Protein AF-A0A4V0XB30-F1 (afdb_monomer)

Foldseek 3Di:
DWAPQEKEWEWEDAQERDDIDTDGGDPVVVLVVLVVDDDHADEEEVQCCQDVCVRHQLNPQQVDDDDAYEYEYEYQPRHYPPDHPVVVVLVSLVVSNYAYEYAHEQADCPPCPNVVRNVSSVHHYHYRHHDSVVVSVVSVVRSVSVPDDDDDDDDDDDAAQDQDFDWDWDDDPPDIDIDTDGDDPLQHWDWDKVVLEAEQPDDDAQGKDKDKIKIATANFKKWFADKDKDWDPQKDWPPDDDGDIHGHGGIDMTMMMGHDNFLAFTWIKIFTDIDGDRDIGTYGYHFQADFDPDQQWAWPPPAPQDEAEALAKGKTFIGRGAQCWWKWKWKDLPAPPDIHGQGRGHGGRMDIRHRHADRPHQWMKMKIFGFHDGLDDPQPPPVPQDPAFPGKDAQNRSQWMWTQGPQRKIWIAGRSRRHTLDIRPPDPARFQDKDHASVSQWMWTWHQQQWIFIAGSNVRDTQDIERDDRGGWNDWDADNVRQWIWTAGPQGKIFIAGPNVNDTPDIDGDPPFGWNDWDADPVGDIDTDGDDDPDDDDDDDSGDTSHMDMHPGIYTYWYWDKDAPAAEDEQAEDEAQDKGKDKDWQGIFGQTQHKWFWQFKAWADWQRVQKDFPDFGHTDIAHHGRGTITMMMGRDNDFAKTKIFMWIDTSNDIDGRRHIYIYGYHHDWKDWDAEDEFEEDAAFDKDKDKDIKIFTQDQAKKKWAAKDKFDPPSVQKDFPDGDGIDIHHHGGIDIGMMMGHDNDAFKDKIKMWIAIPDPPHTDMHIYIYGYDDDDDDAAEDEDEDEAEAEDEDEPDPAWDKDWFPWDWPWDWDDDPPHTYTYTHTYTYIYGYGYPKDKAKAKAKWFAAPVGDTHHQDAKEKEKAKEKEWAAAQQKQFDDAPDLDRDPLQDQDAQVCLVVDDLQVCPPPDNSSNNSPLLSLLLVVCVVVVPKAKEKEFEALCDDPCNVVQVSRQSSSVNSVCSSCNRSVRDPVRYHYHTDHFDPQQFPPSPDPLSRRLRRIIGMDMPDCSSRGIDTHMDIAIQIVRQKMKMQMDIAIPQGFQKKWKFWAFPPDPFGADIDMDRDHDDRIDMDRQRPDRRRHDDDQTKIKIWMWTAHPSGDIDTHYIDIHGYDYHDLVNCLVVVPKHKYKYKYAFPFDRDPDQARDPVSLVSLVVVLVPADPPKAKEKEFFAAPPDDQVVQQVSRQSNSVNSVVSNPDPRYYGGYDGHVCQPADSVHSVSRRRRRGMMMMIMDISD

Nearest PDB structures (foldseek):
  8fdt-assembly1_B  TM=8.826E-01  e=8.987E-08  Homo sapiens
  5nnz-assembly2_B  TM=5.103E-01  e=1.178E-09  Homo sapiens
  5mzh-assembly1_A  TM=4.315E-01  e=7.265E-09  Chlamydomonas reinhardtii
  5mzh-assembly2_B  TM=3.810E-01  e=1.309E-08  Chlamydomonas reinhardtii
  7mqa-assembly1_LQ  TM=3.267E-01  e=3.430E-08  Homo sapiens

pLDDT: mean 75.89, std 13.74, range [24.34, 98.12]

Radius of gyration: 48.51 Å; Cα contacts (8 Å, |Δi|>4): 2892; chains: 1; bounding box: 94×156×110 Å

Mean predicted aligned error: 24.27 Å

Sequence (1234 aa):
MNMPKDELAITYMDHAALLHQSFINDRSKAVAASSTIPKAPGYAAVQQMFFSEITGGVQLIKTRLNNKKVLILLSDLHCPNLSVDTARLFREASQHNICIFPVLLRTTDYTGLFKSIAQRTGGTLFEGITREDQISNIFQLISGMARFGDCDIEWSSNKKCNSDQMRIQIETKSLTDVDTYTPNPRSLIKLTADPKFLFFGPVSPGQESKKTISLKAEGTTFTINDSKILGSSAYQIVDTKFPIIILEGQSKTITVKYSPKDSNRHYGFVETINDLCSGGLSAYGGFPGKPLVGKTLNIKKPACPDLFLAGIDSMIQWEGIPQDDRVKIEYTPDSGKTWNFVTDNAKGGKHVWLYPPLPRTSLGMIRVLQMASDGIDPNMWSSGYEPGSISSRNSPDGSKIAYLQSDNSLSIRISHSGEQLRIFRKIPGRITSYCWDYSSNFLAIGFEDGLLIIKDIRSGNNIREIRNSGSSINVISWNQSGNKIATSNTDGVLAVIETSTGIEIQKKSGYNFIVKNIEWTADGSVTASGACSDEFMLKMSDGFPLQIDTTDCVFSMKAPKLVMKKTKADLGKVIVGSGKDIMIDAVLCNEGDAPLHVLGADVTNGNAEEFGVPRGAGDFFLQPKECRAFMFSLMPQSPGKKRGFVTIRTTVGDFYDVIELTGEGIPPFISYNEMINFGQVELTKPKDSTVILLKNIGSEIVEFDSIVQGGPNFRDFAFTDKYKKFSLAPGESKRVTLRFIPKELGLTNGRLMAYYKGIGSPSMIQLYGEGIPRILPIESLTVNKIDTIAMERRGISENTYIIGNDRINQTLDTLSDKILAIDSLFRTDTLLKPMIIITGQITAVGVESDGRIINKPIFKIDLNTSNKYEALLPYVFYEEGSDIIPDRYYKLNNSQVANFTIDQLWYKSTINIYHDILNIIGKRLTMYQKSVLTIQGNNANTGIEKENTELSRRRAENVKQYLQDIWGIKENRLIVKAGNLPKAKSLPIDDPETAQENRRVEFSSNDYRVIEPLDLKNTMATSNPPKVRFNVQGAADFGIASYTVDAIQAGFNGNSFNQTETSSLPNTIDWEIAKNQALTPKLAKPVSCSLTIIDKKGNSKMVGTDQMDIDLITIERKIKEHINGYEVDSFSLILFDFNKSDVEDENKKIIAAIQKRVKKGSEISVTGTTDRIGTEEYNTRLSQERANAVKAAINRKGSVSIGKGEQDLRFDNDLPEGRFYCRTVNVVVRTLVE

Secondary structure (DSSP, 8-state):
-PPPS-EEEEE-EESEE---EEEES-HHHHHHHHTT-------EEHHHHHH-TTT-HHHHHTT--SS-EEEEEEE--SSEE----HHHHHHHHHHTTEEEEEEEES---TTSHHHHHHHHHT---EEEE-SHHHHHHHHHHHHHHHH-------------S--S-EEEEEE-SS-EEEEEEPPPTTTS-EEEEESSS-------TT--EEEEEEEEEESS-EEEEEEEEEE-TTEEEES--S-EEE-TT-EEEEEEEE--SSSS---EEEEEEESS--EEEEE--S-SS--SSS---EEEESPTTPEEETTS-EEEEEESS-TTS-EEEEEESSTTSS-EEEEEEE-TTEEEE-SPPPPSSSEEEEEEEEEPSS---TTTT-TTSSTTEEEEEE-TTSSEEEEEETTS-EEEEETTT--EEEEE-S-SS-EEEEEE-TTSSEEEEEETTSEEEEEETTT--EEEEEE--SS-EEEEEE-TTSSEEEEEETTS-EEEEETTT--EEEEE---SS-EEEEEE-TTS-EEEEESS-SS------SS-EEEEEE-SS-EEEE---EEES--EEEEEEEETT--EEEEEEEEEEE-SSS-EEEEEEEEEEESGGGEEEEES-SSEEE-TT-EEEEEEEE--SSSEEEEEEEEEEETT--EEEEEEEEEEEE---EE---EEEEEEEETT--EEEEEEEEEE-SSS-EEEEEEEEESTTGGGEEESS--EEEEE-TT-EEEEEEEE--SSSEEEEEEEEEEEESTTPSEEEEEEEEEE------EEEEEEEEEEEEEEETT-SS-EEEPPPPEEEEEEEEETTEEEEEEEEEEEEEEEEE---EEEEEEEEEE-TTS-EEES-EEEEEEEEEEEEE----EEE--TT--SPPTTS----HHHHTT--SGGGGGS-HHHHHHTHHHHHHHHHHHSTT--EEEEE---SSGGGTT-HHHHHHHHHHHHHHHHHTT---GGGEEEEE-SS-TT--SSTTSHHHHHHHSEEEEEESSGGGTSPEEEEEEEEEEESSEEEEEEEEEETT-EEEEEEEEEETT--S---EEEESSPPPSEEEEETTT-TTTS--SSSPEEEEEEEEETTS-EEEEEEEEEEEEEE-HHHHHHHT--EEEEEEEEEEE--TT-----HHHHHHHHHHHHH--TT-EEEEEE---SSS-HHHHHHHHHHHHHHHHHHHT-TT-EEEE-TTS---S-TTSHHHHHHHSEEEEEEEEEE-

Solvent-accessible surface area (backbone atoms only — not comparable to full-atom values): 67691 Å² total; per-residue (Å²): 134,80,59,68,86,45,47,39,39,44,42,41,68,61,73,45,70,53,74,76,54,78,35,81,48,46,64,69,57,56,55,57,54,63,78,68,64,78,93,66,91,48,60,41,61,53,39,41,47,40,62,27,94,90,56,6,53,54,62,61,59,54,83,54,91,52,82,50,30,40,40,38,39,44,43,56,73,54,71,56,46,74,69,56,68,56,72,59,48,54,47,54,27,61,78,49,38,34,25,31,30,37,38,27,35,71,30,65,72,88,79,47,58,55,52,52,47,5,61,78,34,74,31,54,65,43,61,53,46,80,53,72,71,57,55,55,51,49,56,50,48,55,53,48,64,74,72,53,79,92,82,91,84,89,87,88,78,80,84,48,66,68,75,60,68,44,73,46,72,51,76,56,101,87,50,75,49,76,49,70,48,63,65,62,78,87,70,38,38,45,78,45,55,46,59,66,42,48,73,66,52,93,60,56,57,82,40,74,49,77,51,69,31,34,40,30,19,35,82,41,66,44,45,35,59,45,72,44,76,45,76,40,85,35,52,44,82,40,101,64,76,70,64,42,78,30,50,56,77,35,68,48,74,43,36,39,34,41,42,34,82,44,90,63,68,44,50,36,26,44,31,41,43,44,79,85,46,98,51,61,44,56,32,43,36,40,59,46,47,52,70,64,98,56,89,42,57,40,66,60,30,69,43,86,86,37,76,45,51,27,31,40,76,41,67,38,29,39,42,66,58,63,47,83,45,38,22,27,35,33,36,13,48,60,68,69,77,50,78,43,85,73,47,70,73,40,41,63,44,47,44,76,43,71,48,39,69,78,56,93,41,55,34,26,34,46,35,44,28,35,46,66,87,77,90,68,67,85,71,79,72,67,90,77,81,61,94,65,52,77,47,72,48,67,27,38,47,33,57,32,32,39,32,36,34,75,86,57,28,41,38,32,24,31,54,76,78,65,46,76,74,46,69,49,69,87,56,96,57,58,73,57,29,72,36,57,31,68,84,50,48,37,37,39,40,22,15,51,62,14,42,34,37,35,27,34,66,86,84,65,45,76,77,44,79,34,76,84,46,86,39,28,24,53,36,63,33,60,35,88,89,55,54,34,36,38,39,29,22,64,75,17,34,37,38,33,26,32,57,87,80,55,46,75,78,43,77,49,72,81,43,97,42,50,51,74,46,62,48,68,46,96,91,70,49,79,49,69,39,61,84,82,73,100,75,84,71,87,88,77,66,104,64,71,62,78,46,75,30,60,48,96,48,72,26,43,38,31,44,51,33,84,46,71,75,51,52,69,48,76,70,47,80,33,40,35,85,38,76,44,75,44,79,41,75,42,32,48,23,22,71,19,73,18,53,36,44,31,62,24,50,48,59,41,60,82,48,17,92,31,40,47,67,85,42,69,40,53,74,46,73,39,44,52,68,34,58,43,44,35,30,40,30,38,37,27,85,50,72,49,80,44,39,29,20,31,27,42,36,34,62,86,54,73,45,71,69,55,27,42,38,37,30,32,21,40,84,76,43,73,49,68,69,61,72,50,79,70,52,80,38,52,56,77,44,77,52,76,54,75,78,45,49,48,29,25,73,25,94,56,73,37,43,32,62,39,62,45,76,37,67,64,67,31,88,38,48,45,67,83,67,90,65,68,62,52,71,32,48,57,71,33,73,47,80,53,52,42,34,42,37,33,87,54,74,46,79,48,45,27,31,37,36,40,33,38,66,61,83,75,52,54,44,70,29,43,37,38,36,27,15,49,95,92,95,88,91,73,52,73,50,79,48,82,51,75,46,75,48,77,45,74,38,73,91,46,95,54,77,42,76,43,78,34,74,70,42,62,53,65,49,76,46,83,50,100,86,48,48,38,35,38,31,39,32,40,22,56,25,34,40,33,35,47,39,79,56,64,49,38,43,41,43,67,28,24,28,38,96,88,66,52,78,36,82,76,41,63,35,35,32,41,44,32,49,35,36,42,34,41,55,55,73,59,59,48,65,41,61,90,90,50,45,62,81,48,82,79,43,55,75,75,53,68,82,49,53,82,75,63,62,75,71,74,46,65,82,45,54,73,69,57,46,50,28,30,45,66,50,52,36,35,54,33,50,66,74,42,76,86,49,36,40,37,31,33,8,17,22,44,48,45,84,95,32,44,80,40,35,64,56,8,35,47,35,18,48,51,54,50,48,50,37,32,75,50,57,66,46,61,66,97,35,56,44,77,39,56,32,38,64,44,95,85,57,48,75,61,58,87,39,73,68,28,23,42,54,18,15,25,31,39,59,49,52,86,37,61,79,47,66,49,58,47,81,36,77,47,75,45,51,43,43,46,46,42,25,42,36,34,41,37,51,70,52,33,81,69,37,64,32,28,39,35,45,39,36,44,46,86,94,56,95,58,63,42,49,70,51,74,49,77,48,80,86,57,64,63,48,77,47,56,45,47,80,41,71,68,44,37,82,87,56,77,49,50,31,43,30,36,31,31,43,25,26,65,84,71,52,71,45,77,38,24,65,37,76,40,45,41,46,62,41,44,60,70,52,26,58,75,67,73,43,92,44,53,38,38,42,40,37,41,56,46,72,46,63,88,98,52,49,70,86,49,80,73,43,51,56,56,48,52,56,51,54,72,69,63,55,93,86,40,46,37,43,26,40,9,27,18,39,82,82,72,53,67,71,55,26,26,52,51,9,29,48,33,10,45,44,53,51,59,72,61,67,60,89,80,57,47,63,44,39,53,3,42,83,55,68,81,43,59,64,91,41,50,69,23,32,56,66,19,32,19,31,34,39,39,38,41,31,72,55,117

Structure (mmCIF, N/CA/C/O backbone):
data_AF-A0A4V0XB30-F1
#
_entry.id   AF-A0A4V0XB30-F1
#
loop_
_atom_site.group_PDB
_atom_site.id
_atom_site.type_symbol
_atom_site.label_atom_id
_atom_site.label_alt_id
_atom_site.label_comp_id
_atom_site.label_asym_id
_atom_site.label_entity_id
_atom_site.label_seq_id
_atom_site.pdbx_PDB_ins_code
_atom_site.Cartn_x
_atom_site.Cartn_y
_atom_site.Cartn_z
_atom_site.occupancy
_atom_site.B_iso_or_equiv
_atom_site.auth_seq_id
_atom_site.auth_comp_id
_atom_site.auth_asym_id
_atom_site.auth_atom_id
_atom_site.pdbx_PDB_model_num
ATOM 1 N N . MET A 1 1 ? 10.773 59.821 -23.966 1.00 32.81 1 MET A N 1
ATOM 2 C CA . MET A 1 1 ? 9.512 60.483 -23.558 1.00 32.81 1 MET A CA 1
ATOM 3 C C . MET A 1 1 ? 9.693 61.076 -22.165 1.00 32.81 1 MET A C 1
ATOM 5 O O . MET A 1 1 ? 9.932 60.314 -21.232 1.00 32.81 1 MET A O 1
ATOM 9 N N . ASN A 1 2 ? 9.634 62.407 -22.046 1.00 41.22 2 ASN A N 1
ATOM 10 C CA . ASN A 1 2 ? 9.806 63.148 -20.785 1.00 41.22 2 ASN A CA 1
ATOM 11 C C . ASN A 1 2 ? 8.693 62.825 -19.771 1.00 41.22 2 ASN A C 1
ATOM 13 O O . ASN A 1 2 ? 7.614 62.375 -20.159 1.00 41.22 2 ASN A O 1
ATOM 17 N N . MET A 1 3 ? 8.969 62.991 -18.471 1.00 40.22 3 MET A N 1
ATOM 18 C CA . MET A 1 3 ? 7.952 62.817 -17.422 1.00 40.22 3 MET A CA 1
ATOM 19 C C . MET A 1 3 ? 6.879 63.915 -17.479 1.00 40.22 3 MET A C 1
ATOM 21 O O . MET A 1 3 ? 7.211 65.035 -17.871 1.00 40.22 3 MET A O 1
ATOM 25 N N . PRO A 1 4 ? 5.612 63.624 -17.112 1.00 47.66 4 PRO A N 1
ATOM 26 C CA . PRO A 1 4 ? 4.632 64.668 -16.823 1.00 47.66 4 PRO A CA 1
ATOM 27 C C . PRO A 1 4 ? 5.085 65.548 -15.648 1.00 47.66 4 PRO A C 1
ATOM 29 O O . PRO A 1 4 ? 5.996 65.177 -14.907 1.00 47.66 4 PRO A O 1
ATOM 32 N N . LYS A 1 5 ? 4.432 66.709 -15.503 1.00 51.97 5 LYS A N 1
ATOM 33 C CA . LYS A 1 5 ? 4.702 67.783 -14.528 1.00 51.97 5 LYS A CA 1
ATOM 34 C C . LYS A 1 5 ? 4.351 67.391 -13.077 1.00 51.97 5 LYS A C 1
ATOM 36 O O . LYS A 1 5 ? 3.612 68.114 -12.422 1.00 51.97 5 LYS A O 1
ATOM 41 N N . ASP A 1 6 ? 4.852 66.272 -12.576 1.00 57.81 6 ASP A N 1
ATOM 42 C CA . ASP A 1 6 ? 4.682 65.886 -11.174 1.00 57.81 6 ASP A CA 1
ATOM 43 C C . ASP A 1 6 ? 6.004 66.074 -10.435 1.00 57.81 6 ASP A C 1
ATOM 45 O O . ASP A 1 6 ? 7.081 65.759 -10.950 1.00 57.81 6 ASP A O 1
ATOM 49 N N . GLU A 1 7 ? 5.936 66.638 -9.232 1.00 66.31 7 GLU A N 1
ATOM 50 C CA . GLU A 1 7 ? 7.138 66.903 -8.447 1.00 66.31 7 GLU A CA 1
ATOM 51 C C . GLU A 1 7 ? 7.520 65.664 -7.645 1.00 66.31 7 GLU A C 1
ATOM 53 O O . GLU A 1 7 ? 6.708 65.131 -6.885 1.00 66.31 7 GLU A O 1
ATOM 58 N N . LEU A 1 8 ? 8.757 65.203 -7.852 1.00 71.12 8 LEU A N 1
ATOM 59 C CA . LEU A 1 8 ? 9.305 63.997 -7.249 1.00 71.12 8 LEU A CA 1
ATOM 60 C C . LEU A 1 8 ? 10.418 64.360 -6.263 1.00 71.12 8 LEU A C 1
ATOM 62 O O . LEU A 1 8 ? 11.403 65.011 -6.633 1.00 71.12 8 LEU A O 1
ATOM 66 N N . ALA A 1 9 ? 10.279 63.889 -5.026 1.00 74.44 9 ALA A N 1
ATOM 67 C CA . ALA A 1 9 ? 11.310 63.981 -3.999 1.00 74.44 9 ALA A CA 1
ATOM 68 C C . ALA A 1 9 ? 11.711 62.584 -3.510 1.00 74.44 9 ALA A C 1
ATOM 70 O O . ALA A 1 9 ? 10.854 61.724 -3.291 1.00 74.44 9 ALA A O 1
ATOM 71 N N . ILE A 1 10 ? 13.016 62.378 -3.319 1.00 73.75 10 ILE A N 1
ATOM 72 C CA . ILE A 1 10 ? 13.584 61.157 -2.736 1.00 73.75 10 ILE A CA 1
ATOM 73 C C . ILE A 1 10 ? 14.284 61.527 -1.428 1.00 73.75 10 ILE A C 1
ATOM 75 O O . ILE A 1 10 ? 15.037 62.503 -1.382 1.00 73.75 10 ILE A O 1
ATOM 79 N N . THR A 1 11 ? 14.041 60.740 -0.381 1.00 74.38 11 THR A N 1
ATOM 80 C CA . THR A 1 11 ? 14.745 60.843 0.905 1.00 74.38 11 THR A CA 1
ATOM 81 C C . THR A 1 11 ? 15.268 59.473 1.346 1.00 74.38 11 THR A C 1
ATOM 83 O O . THR A 1 11 ? 14.592 58.458 1.146 1.00 74.38 11 THR A O 1
ATOM 86 N N . TYR A 1 12 ? 16.480 59.444 1.911 1.00 71.62 12 TYR A N 1
ATOM 87 C CA . TYR A 1 12 ? 17.145 58.244 2.436 1.00 71.62 12 TYR A CA 1
ATOM 88 C C . TYR A 1 12 ? 17.843 58.544 3.778 1.00 71.62 12 TYR A C 1
ATOM 90 O O . TYR A 1 12 ? 17.896 59.699 4.206 1.00 71.62 12 TYR A O 1
ATOM 98 N N . MET A 1 13 ? 18.348 57.514 4.471 1.00 64.94 13 MET A N 1
ATOM 99 C CA . MET A 1 13 ? 19.023 57.669 5.771 1.00 64.94 13 MET A CA 1
ATOM 100 C C . MET A 1 13 ? 20.473 57.198 5.767 1.00 64.94 13 MET A C 1
ATOM 102 O O . MET A 1 13 ? 20.772 56.130 5.244 1.00 64.94 13 MET A O 1
ATOM 106 N N . ASP A 1 14 ? 21.326 57.970 6.443 1.00 56.25 14 ASP A N 1
ATOM 107 C CA . ASP A 1 14 ? 22.666 57.572 6.883 1.00 56.25 14 ASP A CA 1
ATOM 108 C C . ASP A 1 14 ? 23.035 58.372 8.152 1.00 56.25 14 ASP A C 1
ATOM 110 O O . ASP A 1 14 ? 23.494 59.510 8.061 1.00 56.25 14 ASP A O 1
ATOM 114 N N . HIS A 1 15 ? 22.740 57.820 9.342 1.00 55.69 15 HIS A N 1
ATOM 115 C CA . HIS A 1 15 ? 22.971 58.394 10.694 1.00 55.69 15 HIS A CA 1
ATOM 116 C C . HIS A 1 15 ? 22.279 59.739 11.020 1.00 55.69 15 HIS A C 1
ATOM 118 O O . HIS A 1 15 ? 22.135 60.107 12.184 1.00 55.69 15 HIS A O 1
ATOM 124 N N . ALA A 1 16 ? 21.787 60.446 10.010 1.00 55.72 16 ALA A N 1
ATOM 125 C CA . ALA A 1 16 ? 20.859 61.564 10.057 1.00 55.72 16 ALA A CA 1
ATOM 126 C C . ALA A 1 16 ? 20.022 61.542 8.764 1.00 55.72 16 ALA A C 1
ATOM 128 O O . ALA A 1 16 ? 20.338 60.821 7.813 1.00 55.72 16 ALA A O 1
ATOM 129 N N . ALA A 1 17 ? 18.942 62.325 8.705 1.00 55.19 17 ALA A N 1
ATOM 130 C CA . ALA A 1 17 ? 18.262 62.575 7.435 1.00 55.19 17 ALA A CA 1
ATOM 131 C C . ALA A 1 17 ? 19.185 63.445 6.565 1.00 55.19 17 ALA A C 1
ATOM 133 O O . ALA A 1 17 ? 19.215 64.665 6.739 1.00 55.19 17 ALA A O 1
ATOM 134 N N . LEU A 1 18 ? 19.977 62.821 5.688 1.00 56.03 18 LEU A N 1
ATOM 135 C CA . LEU A 1 18 ? 20.959 63.488 4.834 1.00 56.03 18 LEU A CA 1
ATOM 136 C C . LEU A 1 18 ? 20.720 63.193 3.349 1.00 56.03 18 LEU A C 1
ATOM 138 O O . LEU A 1 18 ? 20.389 62.085 2.953 1.00 56.03 18 LEU A O 1
ATOM 142 N N . LEU A 1 19 ? 20.941 64.257 2.571 1.00 55.16 19 LEU A N 1
ATOM 143 C CA . LEU A 1 19 ? 20.822 64.424 1.121 1.00 55.16 19 LEU A CA 1
ATOM 144 C C . LEU A 1 19 ? 19.428 64.177 0.511 1.00 55.16 19 LEU A C 1
ATOM 146 O O . LEU A 1 19 ? 19.020 63.080 0.144 1.00 55.16 19 LEU A O 1
ATOM 150 N N . HIS A 1 20 ? 18.753 65.299 0.285 1.00 60.84 20 HIS A N 1
ATOM 151 C CA . HIS A 1 20 ? 17.552 65.438 -0.519 1.00 60.84 20 HIS A CA 1
ATOM 152 C C . HIS A 1 20 ? 17.933 65.799 -1.969 1.00 60.84 20 HIS A C 1
ATOM 154 O O . HIS A 1 20 ? 18.633 66.791 -2.193 1.00 60.84 20 HIS A O 1
ATOM 160 N N . GLN A 1 21 ? 17.440 65.052 -2.961 1.00 59.22 21 GLN A N 1
ATOM 161 C CA . GLN A 1 21 ? 17.481 65.479 -4.365 1.00 59.22 21 GLN A CA 1
ATOM 162 C C . GLN A 1 21 ? 16.054 65.705 -4.879 1.00 59.22 21 GLN A C 1
ATOM 164 O O . GLN A 1 21 ? 15.219 64.800 -4.868 1.00 59.22 21 GLN A O 1
ATOM 169 N N . SER A 1 22 ? 15.779 66.940 -5.311 1.00 56.69 22 SER A N 1
ATOM 170 C CA . SER A 1 22 ? 14.525 67.310 -5.972 1.00 56.69 22 SER A CA 1
ATOM 171 C C . SER A 1 22 ? 14.705 67.146 -7.469 1.00 56.69 22 SER A C 1
ATOM 173 O O . SER A 1 22 ? 15.621 67.719 -8.065 1.00 56.69 22 SER A O 1
ATOM 175 N N . PHE A 1 23 ? 13.815 66.367 -8.073 1.00 62.44 23 PHE A N 1
ATOM 176 C CA . PHE A 1 23 ? 13.816 66.146 -9.507 1.00 62.44 23 PHE A CA 1
ATOM 177 C C . PHE A 1 23 ? 12.619 66.857 -10.111 1.00 62.44 23 PHE A C 1
ATOM 179 O O . PHE A 1 23 ? 11.466 66.485 -9.903 1.00 62.44 23 PHE A O 1
ATOM 186 N N . ILE A 1 24 ? 12.918 67.894 -10.886 1.00 55.72 24 ILE A N 1
ATOM 187 C CA . ILE A 1 24 ? 11.926 68.602 -11.680 1.00 55.72 24 ILE A CA 1
ATOM 188 C C . ILE A 1 24 ? 11.993 67.993 -13.079 1.00 55.72 24 ILE A C 1
ATOM 190 O O . ILE A 1 24 ? 12.897 68.285 -13.858 1.00 55.72 24 ILE A O 1
ATOM 194 N N . ASN A 1 25 ? 11.040 67.111 -13.375 1.00 56.69 25 ASN A N 1
ATOM 195 C CA . ASN A 1 25 ? 10.764 66.573 -14.712 1.00 56.69 25 ASN A CA 1
ATOM 196 C C . ASN A 1 25 ? 11.849 65.669 -15.352 1.00 56.69 25 ASN A C 1
ATOM 198 O O . ASN A 1 25 ? 11.707 65.307 -16.523 1.00 56.69 25 ASN A O 1
ATOM 202 N N . ASP A 1 26 ? 12.900 65.259 -14.627 1.00 59.75 26 ASP A N 1
ATOM 203 C CA . ASP A 1 26 ? 14.031 64.492 -15.184 1.00 59.75 26 ASP A CA 1
ATOM 204 C C . ASP A 1 26 ? 14.198 63.103 -14.537 1.00 59.75 26 ASP A C 1
ATOM 206 O O . ASP A 1 26 ? 14.744 62.943 -13.443 1.00 59.75 26 ASP A O 1
ATOM 210 N N . ARG A 1 27 ? 13.719 62.078 -15.256 1.00 57.38 27 ARG A N 1
ATOM 211 C CA . ARG A 1 27 ? 13.731 60.663 -14.842 1.00 57.38 27 ARG A CA 1
ATOM 212 C C . ARG A 1 27 ? 15.138 60.086 -14.768 1.00 57.38 27 ARG A C 1
ATOM 214 O O . ARG A 1 27 ? 15.425 59.275 -13.894 1.00 57.38 27 ARG A O 1
ATOM 221 N N . SER A 1 28 ? 15.996 60.475 -15.703 1.00 60.88 28 SER A N 1
ATOM 222 C CA . SER A 1 28 ? 17.333 59.903 -15.848 1.00 60.88 28 SER A CA 1
ATOM 223 C C . SER A 1 28 ? 18.205 60.281 -14.654 1.00 60.88 28 SER A C 1
ATOM 225 O O . SER A 1 28 ? 18.988 59.464 -14.178 1.00 60.88 28 SER A O 1
ATOM 227 N N . LYS A 1 29 ? 18.001 61.487 -14.112 1.00 62.34 29 LYS A N 1
ATOM 228 C CA . LYS A 1 29 ? 18.682 61.963 -12.903 1.00 62.34 29 LYS A CA 1
ATOM 229 C C . LYS A 1 29 ? 18.205 61.268 -11.631 1.00 62.34 29 LYS A C 1
ATOM 231 O O . LYS A 1 29 ? 19.045 60.910 -10.816 1.00 62.34 29 LYS A O 1
ATOM 236 N N . ALA A 1 30 ? 16.903 61.013 -11.491 1.00 60.97 30 ALA A N 1
ATOM 237 C CA . ALA A 1 30 ? 16.367 60.272 -10.345 1.00 60.97 30 ALA A CA 1
ATOM 238 C C . ALA A 1 30 ? 16.915 58.834 -10.284 1.00 60.97 30 ALA A C 1
ATOM 240 O O . ALA A 1 30 ? 17.318 58.358 -9.224 1.00 60.97 30 ALA A O 1
ATOM 241 N N . VAL A 1 31 ? 17.006 58.168 -11.440 1.00 61.34 31 VAL A N 1
ATOM 242 C CA . VAL A 1 31 ? 17.574 56.815 -11.549 1.00 61.34 31 VAL A CA 1
ATOM 243 C C . VAL A 1 31 ? 19.090 56.825 -11.308 1.00 61.34 31 VAL A C 1
ATOM 245 O O . VAL A 1 31 ? 19.578 56.003 -10.539 1.00 61.34 31 VAL A O 1
ATOM 248 N N . ALA A 1 32 ? 19.835 57.781 -11.873 1.00 63.97 32 ALA A N 1
ATOM 249 C CA . ALA A 1 32 ? 21.281 57.896 -11.652 1.00 63.97 32 ALA A CA 1
ATOM 250 C C . ALA A 1 32 ? 21.652 58.237 -10.193 1.00 63.97 32 ALA A C 1
ATOM 252 O O . ALA A 1 32 ? 22.643 57.734 -9.667 1.00 63.97 32 ALA A O 1
ATOM 253 N N . ALA A 1 33 ? 20.843 59.050 -9.511 1.00 61.59 33 ALA A N 1
ATOM 254 C CA . ALA A 1 33 ? 21.040 59.363 -8.098 1.00 61.59 33 ALA A CA 1
ATOM 255 C C . ALA A 1 33 ? 20.832 58.139 -7.193 1.00 61.59 33 ALA A C 1
ATOM 257 O O . ALA A 1 33 ? 21.535 57.976 -6.195 1.00 61.59 33 ALA A O 1
ATOM 258 N N . SER A 1 34 ? 19.912 57.243 -7.566 1.00 59.66 34 SER A N 1
ATOM 259 C CA . SER A 1 34 ? 19.629 56.024 -6.798 1.00 59.66 34 SER A CA 1
ATOM 260 C C . SER A 1 34 ? 20.794 55.026 -6.775 1.00 59.66 34 SER A C 1
ATOM 262 O O . SER A 1 34 ? 20.980 54.333 -5.779 1.00 59.66 34 SER A O 1
ATOM 264 N N . SER A 1 35 ? 21.634 55.011 -7.818 1.00 59.38 35 SER A N 1
ATOM 265 C CA . SER A 1 35 ? 22.843 54.174 -7.890 1.00 59.38 35 SER A CA 1
ATOM 266 C C . SER A 1 35 ? 24.027 54.687 -7.058 1.00 59.38 35 SER A C 1
ATOM 268 O O . SER A 1 35 ? 25.042 54.008 -6.957 1.00 59.38 35 SER A O 1
ATOM 270 N N . THR A 1 36 ? 23.921 55.880 -6.464 1.00 57.50 36 THR A N 1
ATOM 271 C CA . THR A 1 36 ? 24.993 56.504 -5.660 1.00 57.50 36 THR A CA 1
ATOM 272 C C . THR A 1 36 ? 24.706 56.525 -4.158 1.00 57.50 36 THR A C 1
ATOM 274 O O . THR A 1 36 ? 25.440 57.151 -3.397 1.00 57.50 36 THR A O 1
ATOM 277 N N . ILE A 1 37 ? 23.638 55.855 -3.719 1.00 60.38 37 ILE A N 1
ATOM 278 C CA . ILE A 1 37 ? 23.206 55.854 -2.319 1.00 60.38 37 ILE A CA 1
ATOM 279 C C . ILE A 1 37 ? 24.138 54.937 -1.501 1.00 60.38 37 ILE A C 1
ATOM 281 O O . ILE A 1 37 ? 24.292 53.763 -1.850 1.00 60.38 37 ILE A O 1
ATOM 285 N N . PRO A 1 38 ? 24.796 55.445 -0.441 1.00 56.09 38 PRO A N 1
ATOM 286 C CA . PRO A 1 38 ? 25.749 54.665 0.342 1.00 56.09 38 PRO A CA 1
ATOM 287 C C . PRO A 1 38 ? 25.073 53.502 1.085 1.00 56.09 38 PRO A C 1
ATOM 289 O O . PRO A 1 38 ? 23.916 53.580 1.493 1.00 56.09 38 PRO A O 1
ATOM 292 N N . LYS A 1 39 ? 25.819 52.408 1.285 1.00 55.19 39 LYS A N 1
ATOM 293 C CA . LYS A 1 39 ? 25.417 51.294 2.159 1.00 55.19 39 LYS A CA 1
ATOM 294 C C . LYS A 1 39 ? 25.815 51.657 3.589 1.00 55.19 39 LYS A C 1
ATOM 296 O O . LYS A 1 39 ? 26.998 51.563 3.902 1.00 55.19 39 LYS A O 1
ATOM 301 N N . ALA A 1 40 ? 24.876 52.067 4.435 1.00 51.12 40 ALA A N 1
ATOM 302 C CA . ALA A 1 40 ? 25.195 52.507 5.793 1.00 51.12 40 ALA A CA 1
ATOM 303 C C . ALA A 1 40 ? 24.427 51.725 6.876 1.00 51.12 40 ALA A C 1
ATOM 305 O O . ALA A 1 40 ? 23.221 51.555 6.740 1.00 51.12 40 ALA A O 1
ATOM 306 N N . PRO A 1 41 ? 25.092 51.287 7.965 1.00 50.38 41 PRO A N 1
ATOM 307 C CA . PRO A 1 41 ? 24.455 50.758 9.169 1.00 50.38 41 PRO A CA 1
ATOM 308 C C . PRO A 1 41 ? 24.349 51.855 10.246 1.00 50.38 41 PRO A C 1
ATOM 310 O O . PRO A 1 41 ? 25.382 52.317 10.715 1.00 50.38 41 PRO A O 1
ATOM 313 N N . GLY A 1 42 ? 23.152 52.266 10.689 1.00 51.78 42 GLY A N 1
ATOM 314 C CA . GLY A 1 42 ? 23.032 53.233 11.799 1.00 51.78 42 GLY A CA 1
ATOM 315 C C . GLY A 1 42 ? 21.606 53.511 12.303 1.00 51.78 42 GLY A C 1
ATOM 316 O O . GLY A 1 42 ? 20.643 53.382 11.554 1.00 51.78 42 GLY A O 1
ATOM 317 N N . TYR A 1 43 ? 21.483 53.908 13.581 1.00 53.91 43 TYR A N 1
ATOM 318 C CA . TYR A 1 43 ? 20.219 54.178 14.294 1.00 53.91 43 TYR A CA 1
ATOM 319 C C . TYR A 1 43 ? 19.479 55.420 13.758 1.00 53.91 43 TYR A C 1
ATOM 321 O O . TYR A 1 43 ? 20.086 56.465 13.528 1.00 53.91 43 TYR A O 1
ATOM 329 N N . ALA A 1 44 ? 18.150 55.333 13.626 1.00 55.31 44 ALA A N 1
ATOM 330 C CA . ALA A 1 44 ? 17.338 56.302 12.882 1.00 55.31 44 ALA A CA 1
ATOM 331 C C . ALA A 1 44 ? 16.049 56.741 13.611 1.00 55.31 44 ALA A C 1
ATOM 333 O O . ALA A 1 44 ? 15.300 55.900 14.102 1.00 55.31 44 ALA A O 1
ATOM 334 N N . ALA A 1 45 ? 15.732 58.045 13.628 1.00 64.38 45 ALA A N 1
ATOM 335 C CA . ALA A 1 45 ? 14.465 58.589 14.144 1.00 64.38 45 ALA A CA 1
ATOM 336 C C . ALA A 1 45 ? 13.475 58.902 13.002 1.00 64.38 45 ALA A C 1
ATOM 338 O O . ALA A 1 45 ? 13.622 59.901 12.294 1.00 64.38 45 ALA A O 1
ATOM 339 N N . VAL A 1 46 ? 12.439 58.071 12.837 1.00 73.38 46 VAL A N 1
ATOM 340 C CA . VAL A 1 46 ? 11.555 58.084 11.651 1.00 73.38 46 VAL A CA 1
ATOM 341 C C . VAL A 1 46 ? 10.737 59.381 11.519 1.00 73.38 46 VAL A C 1
ATOM 343 O O . VAL A 1 46 ? 10.506 59.852 10.406 1.00 73.38 46 VAL A O 1
ATOM 346 N N . GLN A 1 47 ? 10.378 60.043 12.628 1.00 79.00 47 GLN A N 1
ATOM 347 C CA . GLN A 1 47 ? 9.678 61.344 12.615 1.00 79.00 47 GLN A CA 1
ATOM 348 C C . GLN A 1 47 ? 10.422 62.418 11.807 1.00 79.00 47 GLN A C 1
ATOM 350 O O . GLN A 1 47 ? 9.801 63.240 11.126 1.00 79.00 47 GLN A O 1
ATOM 355 N N . GLN A 1 48 ? 11.756 62.426 11.871 1.00 74.44 48 GLN A N 1
ATOM 356 C CA . GLN A 1 48 ? 12.568 63.452 11.215 1.00 74.44 48 GLN A CA 1
ATOM 357 C C . GLN A 1 48 ? 12.564 63.302 9.687 1.00 74.44 48 GLN A C 1
ATOM 359 O O . GLN A 1 48 ? 12.680 64.305 8.987 1.00 74.44 48 GLN A O 1
ATOM 364 N N . MET A 1 49 ? 12.331 62.092 9.165 1.00 75.12 49 MET A N 1
ATOM 365 C CA . MET A 1 49 ? 12.243 61.826 7.720 1.00 75.12 49 MET A CA 1
ATOM 366 C C . MET A 1 49 ? 11.067 62.551 7.067 1.00 75.12 49 MET A C 1
ATOM 368 O O . MET A 1 49 ? 11.123 62.901 5.890 1.00 75.12 49 MET A O 1
ATOM 372 N N . PHE A 1 50 ? 10.002 62.797 7.831 1.00 80.38 50 PHE A N 1
ATOM 373 C CA . PHE A 1 50 ? 8.813 63.489 7.350 1.00 80.38 50 PHE A CA 1
ATOM 374 C C . PHE A 1 50 ? 8.859 64.988 7.665 1.00 80.38 50 PHE A C 1
ATOM 376 O O . PHE A 1 50 ? 8.546 65.797 6.790 1.00 80.38 50 PHE A O 1
ATOM 383 N N . PHE A 1 51 ? 9.283 65.359 8.880 1.00 82.38 51 PHE A N 1
ATOM 384 C CA . PHE A 1 51 ? 9.030 66.695 9.438 1.00 82.38 51 PHE A CA 1
ATOM 385 C C . PHE A 1 51 ? 10.266 67.502 9.856 1.00 82.38 51 PHE A C 1
ATOM 387 O O . PHE A 1 51 ? 10.092 68.582 10.417 1.00 82.38 51 PHE A O 1
ATOM 394 N N . SER A 1 52 ? 11.492 67.024 9.616 1.00 75.88 52 SER A N 1
ATOM 395 C CA . SER A 1 52 ? 12.695 67.854 9.807 1.00 75.88 52 SER A CA 1
ATOM 396 C C . SER A 1 52 ? 12.569 69.156 9.004 1.00 75.88 52 SER A C 1
ATOM 398 O O . SER A 1 52 ? 12.215 69.116 7.825 1.00 75.88 52 SER A O 1
ATOM 400 N N . GLU A 1 53 ? 12.857 70.306 9.622 1.00 71.50 53 GLU A N 1
ATOM 401 C CA . GLU A 1 53 ? 12.717 71.618 8.967 1.00 71.50 53 GLU A CA 1
ATOM 402 C C . GLU A 1 53 ? 13.607 71.758 7.728 1.00 71.50 53 GLU A C 1
ATOM 404 O O . GLU A 1 53 ? 13.232 72.430 6.770 1.00 71.50 53 GLU A O 1
ATOM 409 N N . ILE A 1 54 ? 14.766 71.095 7.739 1.00 63.00 54 ILE A N 1
ATOM 410 C CA . ILE A 1 54 ? 15.780 71.206 6.686 1.00 63.00 54 ILE A CA 1
ATOM 411 C C . ILE A 1 54 ? 15.710 70.009 5.722 1.00 63.00 54 ILE A C 1
ATOM 413 O O . ILE A 1 54 ? 15.967 70.165 4.530 1.00 63.00 54 ILE A O 1
ATOM 417 N N . THR A 1 55 ? 15.356 68.813 6.211 1.00 67.50 55 THR A N 1
ATOM 418 C CA . THR A 1 55 ? 15.523 67.546 5.464 1.00 67.50 55 THR A CA 1
ATOM 419 C C . THR A 1 55 ? 14.287 66.636 5.431 1.00 67.50 55 THR A C 1
ATOM 421 O O . THR A 1 55 ? 14.347 65.535 4.885 1.00 67.50 55 THR A O 1
ATOM 424 N N . GLY A 1 56 ? 13.145 67.081 5.967 1.00 75.81 56 GLY A N 1
ATOM 425 C CA . GLY A 1 56 ? 11.901 66.307 6.000 1.00 75.81 56 GLY A CA 1
ATOM 426 C C . GLY A 1 56 ? 11.176 66.282 4.650 1.00 75.81 56 GLY A C 1
ATOM 427 O O . GLY A 1 56 ? 10.863 67.328 4.080 1.00 75.81 56 GLY A O 1
ATOM 428 N N . GLY A 1 57 ? 10.850 65.089 4.148 1.00 77.25 57 GLY A N 1
ATOM 429 C CA . GLY A 1 57 ? 10.259 64.893 2.820 1.00 77.25 57 GLY A CA 1
ATOM 430 C C . GLY A 1 57 ? 8.893 65.563 2.630 1.00 77.25 57 GLY A C 1
ATOM 431 O O . GLY A 1 57 ? 8.624 66.120 1.567 1.00 77.25 57 GLY A O 1
ATOM 432 N N . VAL A 1 58 ? 8.050 65.580 3.670 1.00 83.50 58 VAL A N 1
ATOM 433 C CA . VAL A 1 58 ? 6.731 66.242 3.629 1.00 83.50 58 VAL A CA 1
ATOM 434 C C . VAL A 1 58 ? 6.887 67.756 3.718 1.00 83.50 58 VAL A C 1
ATOM 436 O O . VAL A 1 58 ? 6.270 68.480 2.936 1.00 83.50 58 VAL A O 1
ATOM 439 N N . GLN A 1 59 ? 7.759 68.239 4.609 1.00 80.19 59 GLN A N 1
ATOM 440 C CA . GLN A 1 59 ? 8.054 69.667 4.755 1.00 80.19 59 GLN A CA 1
ATOM 441 C C . GLN A 1 59 ? 8.588 70.283 3.455 1.00 80.19 59 GLN A C 1
ATOM 443 O O . GLN A 1 59 ? 8.301 71.441 3.150 1.00 80.19 59 GLN A O 1
ATOM 448 N N . LEU A 1 60 ? 9.329 69.499 2.677 1.00 74.88 60 LEU A N 1
ATOM 449 C CA . LEU A 1 60 ? 9.981 69.971 1.472 1.00 74.88 60 LEU A CA 1
ATOM 450 C C . LEU A 1 60 ? 9.067 69.964 0.245 1.00 74.88 60 LEU A C 1
ATOM 452 O O . LEU A 1 60 ? 9.062 70.924 -0.529 1.00 74.88 60 LEU A O 1
ATOM 456 N N . ILE A 1 61 ? 8.296 68.893 0.041 1.00 78.25 61 ILE A N 1
ATOM 457 C CA . ILE A 1 61 ? 7.448 68.776 -1.150 1.00 78.25 61 ILE A CA 1
ATOM 458 C C . ILE A 1 61 ? 6.151 69.587 -1.011 1.00 78.25 61 ILE A C 1
ATOM 460 O O . ILE A 1 61 ? 5.558 69.988 -2.011 1.00 78.25 61 ILE A O 1
ATOM 464 N N . LYS A 1 62 ? 5.708 69.909 0.215 1.00 77.75 62 LYS A N 1
ATOM 465 C CA . LYS A 1 62 ? 4.433 70.616 0.416 1.00 77.75 62 LYS A CA 1
ATOM 466 C C . LYS A 1 62 ? 4.398 72.038 -0.145 1.00 77.75 62 LYS A C 1
ATOM 468 O O . LYS A 1 62 ? 3.336 72.446 -0.610 1.00 77.75 62 LYS A O 1
ATOM 473 N N . THR A 1 63 ? 5.526 72.752 -0.186 1.00 70.69 63 THR A N 1
ATOM 474 C CA . THR A 1 63 ? 5.634 74.153 -0.658 1.00 70.69 63 THR A CA 1
ATOM 475 C C . THR A 1 63 ? 5.594 74.304 -2.185 1.00 70.69 63 THR A C 1
ATOM 477 O O . THR A 1 63 ? 5.783 75.395 -2.718 1.00 70.69 63 THR A O 1
ATOM 480 N N . ARG A 1 64 ? 5.352 73.206 -2.900 1.00 70.56 64 ARG A N 1
ATOM 481 C CA . ARG A 1 64 ? 5.447 73.106 -4.353 1.00 70.56 64 ARG A CA 1
ATOM 482 C C . ARG A 1 64 ? 4.112 73.292 -5.079 1.00 70.56 64 ARG A C 1
ATOM 484 O O . ARG A 1 64 ? 3.054 73.040 -4.498 1.00 70.56 64 ARG A O 1
ATOM 491 N N . LEU A 1 65 ? 4.173 73.735 -6.340 1.00 62.50 65 LEU A N 1
ATOM 492 C CA . LEU A 1 65 ? 3.046 74.348 -7.064 1.00 62.50 65 LEU A CA 1
ATOM 493 C C . LEU A 1 65 ? 2.187 73.363 -7.888 1.00 62.50 65 LEU A C 1
ATOM 495 O O . LEU A 1 65 ? 1.115 73.754 -8.340 1.00 62.50 65 LEU A O 1
ATOM 499 N N . ASN A 1 66 ? 2.620 72.111 -8.092 1.00 63.03 66 ASN A N 1
ATOM 500 C CA . ASN A 1 66 ? 1.870 71.116 -8.880 1.00 63.03 66 ASN A CA 1
ATOM 501 C C . ASN A 1 66 ? 0.784 70.364 -8.090 1.00 63.03 66 ASN A C 1
ATOM 503 O O . ASN A 1 66 ? 0.882 70.188 -6.873 1.00 63.03 66 ASN A O 1
ATOM 507 N N . ASN A 1 67 ? -0.225 69.869 -8.824 1.00 62.47 67 ASN A N 1
ATOM 508 C CA . ASN A 1 67 ? -1.415 69.234 -8.256 1.00 62.47 67 ASN A CA 1
ATOM 509 C C . ASN A 1 67 ? -1.159 67.855 -7.638 1.00 62.47 67 ASN A C 1
ATOM 511 O O . ASN A 1 67 ? -1.858 67.547 -6.686 1.00 62.47 67 ASN A O 1
ATOM 515 N N . LYS A 1 68 ? -0.208 67.036 -8.114 1.00 70.75 68 LYS A N 1
ATOM 516 C CA . LYS A 1 68 ? 0.115 65.721 -7.521 1.00 70.75 68 LYS A CA 1
ATOM 517 C C . LYS A 1 68 ? 1.597 65.667 -7.146 1.00 70.75 68 LYS A C 1
ATOM 519 O O . LYS A 1 68 ? 2.468 65.920 -7.976 1.00 70.75 68 LYS A O 1
ATOM 524 N N . LYS A 1 69 ? 1.882 65.382 -5.875 1.00 82.00 69 LYS A N 1
ATOM 525 C CA . LYS A 1 69 ? 3.238 65.374 -5.305 1.00 82.00 69 LYS A CA 1
ATOM 526 C C . LYS A 1 69 ? 3.619 63.952 -4.941 1.00 82.00 69 LYS A C 1
ATOM 528 O O . LYS A 1 69 ? 2.851 63.285 -4.259 1.00 82.00 69 LYS A O 1
ATOM 533 N N . VAL A 1 70 ? 4.784 63.486 -5.377 1.00 81.69 70 VAL A N 1
ATOM 534 C CA . VAL A 1 70 ? 5.234 62.110 -5.133 1.00 81.69 70 VAL A CA 1
ATOM 535 C C . VAL A 1 70 ? 6.469 62.124 -4.242 1.00 81.69 70 VAL A C 1
ATOM 537 O O . VAL A 1 70 ? 7.498 62.706 -4.586 1.00 81.69 70 VAL A O 1
ATOM 540 N N . LEU A 1 71 ? 6.368 61.465 -3.092 1.00 83.56 71 LEU A N 1
ATOM 541 C CA . LEU A 1 71 ? 7.451 61.315 -2.131 1.00 83.56 71 LEU A CA 1
ATOM 542 C C . LEU A 1 71 ? 7.871 59.846 -2.058 1.00 83.56 71 LEU A C 1
ATOM 544 O O . LEU A 1 71 ? 7.063 58.992 -1.701 1.00 83.56 71 LEU A O 1
ATOM 548 N N . ILE A 1 72 ? 9.136 59.555 -2.362 1.00 83.19 72 ILE A N 1
ATOM 549 C CA . ILE A 1 72 ? 9.693 58.203 -2.250 1.00 83.19 72 ILE A CA 1
ATOM 550 C C . ILE A 1 72 ? 10.612 58.126 -1.033 1.00 83.19 72 ILE A C 1
ATOM 552 O O . ILE A 1 72 ? 11.520 58.946 -0.876 1.00 83.19 72 ILE A O 1
ATOM 556 N N . LEU A 1 73 ? 10.366 57.131 -0.180 1.00 81.38 73 LEU A N 1
ATOM 557 C CA . LEU A 1 73 ? 11.140 56.882 1.034 1.00 81.38 73 LEU A CA 1
ATOM 558 C C . LEU A 1 73 ? 11.987 55.630 0.843 1.00 81.38 73 LEU A C 1
ATOM 560 O O . LEU A 1 73 ? 11.430 54.565 0.598 1.00 81.38 73 LEU A O 1
ATOM 564 N N . LEU A 1 74 ? 13.303 55.736 0.997 1.00 78.00 74 LEU A N 1
ATOM 565 C CA . LEU A 1 74 ? 14.212 54.595 0.909 1.00 78.00 74 LEU A CA 1
ATOM 566 C C . LEU A 1 74 ? 14.829 54.311 2.286 1.00 78.00 74 LEU A C 1
ATOM 568 O O . LEU A 1 74 ? 15.423 55.208 2.886 1.00 78.00 74 LEU A O 1
ATOM 572 N N . SER A 1 75 ? 14.693 53.088 2.805 1.00 72.38 75 SER A N 1
ATOM 573 C CA . SER A 1 75 ? 15.252 52.719 4.119 1.00 72.38 75 SER A CA 1
ATOM 574 C C . SER A 1 75 ? 15.488 51.215 4.254 1.00 72.38 75 SER A C 1
ATOM 576 O O . SER A 1 75 ? 14.756 50.427 3.670 1.00 72.38 75 SER A O 1
ATOM 578 N N . ASP A 1 76 ? 16.476 50.807 5.047 1.00 68.06 76 ASP A N 1
ATOM 579 C CA . ASP A 1 76 ? 16.743 49.411 5.426 1.00 68.06 76 ASP A CA 1
ATOM 580 C C . ASP A 1 76 ? 16.304 49.065 6.867 1.00 68.06 76 ASP A C 1
ATOM 582 O O . ASP A 1 76 ? 16.453 47.925 7.306 1.00 68.06 76 ASP A O 1
ATOM 586 N N . LEU A 1 77 ? 15.716 50.032 7.589 1.00 65.12 77 LEU A N 1
ATOM 587 C CA . LEU A 1 77 ? 15.166 49.906 8.948 1.00 65.12 77 LEU A CA 1
ATOM 588 C C . LEU A 1 77 ? 16.097 49.204 9.953 1.00 65.12 77 LEU A C 1
ATOM 590 O O . LEU A 1 77 ? 15.645 48.402 10.774 1.00 65.12 77 LEU A O 1
ATOM 594 N N . HIS A 1 78 ? 17.391 49.521 9.938 1.00 59.97 78 HIS A N 1
ATOM 595 C CA . HIS A 1 78 ? 18.312 49.012 10.952 1.00 59.97 78 HIS A CA 1
ATOM 596 C C . HIS A 1 78 ? 18.141 49.776 12.287 1.00 59.97 78 HIS A C 1
ATOM 598 O O . HIS A 1 78 ? 18.543 50.928 12.418 1.00 59.97 78 HIS A O 1
ATOM 604 N N . CYS A 1 79 ? 17.501 49.146 13.282 1.00 54.16 79 CYS A N 1
ATOM 605 C CA . CYS A 1 79 ? 17.216 49.696 14.623 1.00 54.16 79 CYS A CA 1
ATOM 606 C C . CYS A 1 79 ? 16.535 51.097 14.672 1.00 54.16 79 CYS A C 1
ATOM 608 O O . CYS A 1 79 ? 17.089 52.037 15.255 1.00 54.16 79 CYS A O 1
ATOM 610 N N . PRO A 1 80 ? 15.322 51.274 14.106 1.00 58.78 80 PRO A N 1
ATOM 611 C CA . PRO A 1 80 ? 14.648 52.570 14.059 1.00 58.78 80 PRO A CA 1
ATOM 612 C C . PRO A 1 80 ? 13.860 52.897 15.340 1.00 58.78 80 PRO A C 1
ATOM 614 O O . PRO A 1 80 ? 13.136 52.065 15.887 1.00 58.78 80 PRO A O 1
ATOM 617 N N . ASN A 1 81 ? 13.903 54.160 15.768 1.00 62.22 81 ASN A N 1
ATOM 618 C CA . ASN A 1 81 ? 12.896 54.739 16.652 1.00 62.22 81 ASN A CA 1
ATOM 619 C C . ASN A 1 81 ? 11.674 55.138 15.805 1.00 62.22 81 ASN A C 1
ATOM 621 O O . ASN A 1 81 ? 11.684 56.146 15.093 1.00 62.22 81 ASN A O 1
ATOM 625 N N . LEU A 1 82 ? 10.635 54.307 15.878 1.00 67.00 82 LEU A N 1
ATOM 626 C CA . LEU A 1 82 ? 9.428 54.352 15.042 1.00 67.00 82 LEU A CA 1
ATOM 627 C C . LEU A 1 82 ? 8.360 55.342 15.532 1.00 67.00 82 LEU A C 1
ATOM 629 O O . LEU A 1 82 ? 7.239 55.343 15.027 1.00 67.00 82 LEU A O 1
ATOM 633 N N . SER A 1 83 ? 8.682 56.186 16.513 1.00 70.69 83 SER A N 1
ATOM 634 C CA . SER A 1 83 ? 7.775 57.231 16.982 1.00 70.69 83 SER A CA 1
ATOM 635 C C . SER A 1 83 ? 7.499 58.229 15.853 1.00 70.69 83 SER A C 1
ATOM 637 O O . SER A 1 83 ? 8.372 59.033 15.536 1.00 70.69 83 SER A O 1
ATOM 639 N N . VAL A 1 84 ? 6.299 58.185 15.256 1.00 76.69 84 VAL A N 1
ATOM 640 C CA . VAL A 1 84 ? 5.844 59.101 14.196 1.00 76.69 84 VAL A CA 1
ATOM 641 C C . VAL A 1 84 ? 4.455 59.653 14.520 1.00 76.69 84 VAL A C 1
ATOM 643 O O . VAL A 1 84 ? 3.534 58.894 14.821 1.00 76.69 84 VAL A O 1
ATOM 646 N N . ASP A 1 85 ? 4.268 60.968 14.399 1.00 84.75 85 ASP A N 1
ATOM 647 C CA . ASP A 1 85 ? 2.951 61.613 14.474 1.00 84.75 85 ASP A CA 1
ATOM 648 C C . ASP A 1 85 ? 2.172 61.369 13.171 1.00 84.75 85 ASP A C 1
ATOM 650 O O . ASP A 1 85 ? 2.144 62.182 12.241 1.00 84.75 85 ASP A O 1
ATOM 654 N N . THR A 1 86 ? 1.559 60.189 13.088 1.00 82.44 86 THR A N 1
ATOM 655 C CA . THR A 1 86 ? 0.803 59.727 11.917 1.00 82.44 86 THR A CA 1
ATOM 656 C C . THR A 1 86 ? -0.448 60.567 11.651 1.00 82.44 86 THR A C 1
ATOM 658 O O . THR A 1 86 ? -0.831 60.754 10.496 1.00 82.44 86 THR A O 1
ATOM 661 N N . ALA A 1 87 ? -1.057 61.145 12.690 1.00 84.50 87 ALA A N 1
ATOM 662 C CA . ALA A 1 87 ? -2.212 62.028 12.551 1.00 84.50 87 ALA A CA 1
ATOM 663 C C . ALA A 1 87 ? -1.833 63.347 11.863 1.00 84.50 87 ALA A C 1
ATOM 665 O O . ALA A 1 87 ? -2.566 63.839 10.999 1.00 84.50 87 ALA A O 1
ATOM 666 N N . ARG A 1 88 ? -0.675 63.924 12.207 1.00 88.94 88 ARG A N 1
ATOM 667 C CA . ARG A 1 88 ? -0.103 65.057 11.469 1.00 88.94 88 ARG A CA 1
ATOM 668 C C . ARG A 1 88 ? 0.287 64.662 10.045 1.00 88.94 88 ARG A C 1
ATOM 670 O O . ARG A 1 88 ? -0.047 65.396 9.119 1.00 88.94 88 ARG A O 1
ATOM 677 N N . LEU A 1 89 ? 0.909 63.496 9.859 1.00 88.50 89 LEU A N 1
ATOM 678 C CA . LEU A 1 89 ? 1.370 63.016 8.551 1.00 88.50 89 LEU A CA 1
ATOM 679 C C . LEU A 1 89 ? 0.231 62.868 7.545 1.00 88.50 89 LEU A C 1
ATOM 681 O O . LEU A 1 89 ? 0.307 63.422 6.453 1.00 88.50 89 LEU A O 1
ATOM 685 N N . PHE A 1 90 ? -0.841 62.169 7.914 1.00 88.69 90 PHE A N 1
ATOM 686 C CA . PHE A 1 90 ? -1.967 61.947 7.005 1.00 88.69 90 PHE A CA 1
ATOM 687 C C . PHE A 1 90 ? -2.726 63.230 6.692 1.00 88.69 90 PHE A C 1
ATOM 689 O O . PHE A 1 90 ? -3.174 63.419 5.563 1.00 88.69 90 PHE A O 1
ATOM 696 N N . ARG A 1 91 ? -2.824 64.140 7.665 1.00 88.00 91 ARG A N 1
ATOM 697 C CA . ARG A 1 91 ? -3.424 65.456 7.456 1.00 88.00 91 ARG A CA 1
ATOM 698 C C . ARG A 1 91 ? -2.601 66.301 6.485 1.00 88.00 91 ARG A C 1
ATOM 700 O O . ARG A 1 91 ? -3.175 66.802 5.526 1.00 88.00 91 ARG A O 1
ATOM 707 N N . GLU A 1 92 ? -1.287 66.425 6.688 1.00 87.25 92 GLU A N 1
ATOM 708 C CA . GLU A 1 92 ? -0.421 67.198 5.782 1.00 87.25 92 GLU A CA 1
ATOM 709 C C . GLU A 1 92 ? -0.345 66.555 4.385 1.00 87.25 92 GLU A C 1
ATOM 711 O O . GLU A 1 92 ? -0.415 67.264 3.381 1.00 87.25 92 GLU A O 1
ATOM 716 N N . ALA A 1 93 ? -0.278 65.222 4.293 1.00 85.81 93 ALA A N 1
ATOM 717 C CA . ALA A 1 93 ? -0.252 64.520 3.012 1.00 85.81 93 ALA A CA 1
ATOM 718 C C . ALA A 1 93 ? -1.556 64.702 2.219 1.00 85.81 93 ALA A C 1
ATOM 720 O O . ALA A 1 93 ? -1.512 64.992 1.026 1.00 85.81 93 ALA A O 1
ATOM 721 N N . SER A 1 94 ? -2.713 64.615 2.883 1.00 84.25 94 SER A N 1
ATOM 722 C CA . SER A 1 94 ? -4.015 64.838 2.245 1.00 84.25 94 SER A CA 1
ATOM 723 C C . SER A 1 94 ? -4.229 66.306 1.852 1.00 84.25 94 SER A C 1
ATOM 725 O O . SER A 1 94 ? -4.616 66.575 0.718 1.00 84.25 94 SER A O 1
ATOM 727 N N . GLN A 1 95 ? -3.913 67.264 2.736 1.00 84.56 95 GLN A N 1
ATOM 728 C CA . GLN A 1 95 ? -4.075 68.702 2.464 1.00 84.56 95 GLN A CA 1
ATOM 729 C C . GLN A 1 95 ? -3.229 69.193 1.286 1.00 84.56 95 GLN A C 1
ATOM 731 O O . GLN A 1 95 ? -3.642 70.100 0.567 1.00 84.56 95 GLN A O 1
ATOM 736 N N . HIS A 1 96 ? -2.047 68.608 1.086 1.00 83.00 96 HIS A N 1
ATOM 737 C CA . HIS A 1 96 ? -1.118 69.028 0.041 1.00 83.00 96 HIS A CA 1
ATOM 738 C C . HIS A 1 96 ? -1.059 68.075 -1.161 1.00 83.00 96 HIS A C 1
ATOM 740 O O . HIS A 1 96 ? -0.224 68.297 -2.034 1.00 83.00 96 HIS A O 1
ATOM 746 N N . ASN A 1 97 ? -1.933 67.064 -1.224 1.00 83.81 97 ASN A N 1
ATOM 747 C CA . ASN A 1 97 ? -1.990 66.022 -2.259 1.00 83.81 97 ASN A CA 1
ATOM 748 C C . ASN A 1 97 ? -0.650 65.292 -2.495 1.00 83.81 97 ASN A C 1
ATOM 750 O O . ASN A 1 97 ? -0.152 65.185 -3.622 1.00 83.81 97 ASN A O 1
ATOM 754 N N . ILE A 1 98 ? -0.046 64.832 -1.396 1.00 86.44 98 ILE A N 1
ATOM 755 C CA . ILE A 1 98 ? 1.223 64.101 -1.372 1.00 86.44 98 ILE A CA 1
ATOM 756 C C . ILE A 1 98 ? 0.946 62.600 -1.321 1.00 86.44 98 ILE A C 1
ATOM 758 O O . ILE A 1 98 ? 0.319 62.100 -0.389 1.00 86.44 98 ILE A O 1
ATOM 762 N N . CYS A 1 99 ? 1.489 61.890 -2.300 1.00 86.44 99 CYS A N 1
ATOM 763 C CA . CYS A 1 99 ? 1.460 60.447 -2.431 1.00 86.44 99 CYS A CA 1
ATOM 764 C C . CYS A 1 99 ? 2.809 59.854 -2.017 1.00 86.44 99 CYS A C 1
ATOM 766 O O . CYS A 1 99 ? 3.846 60.269 -2.541 1.00 86.44 99 CYS A O 1
ATOM 768 N N . ILE A 1 100 ? 2.812 58.921 -1.060 1.00 88.25 100 ILE A N 1
ATOM 769 C CA . ILE A 1 100 ? 4.039 58.422 -0.429 1.00 88.25 100 ILE A CA 1
ATOM 770 C C . ILE A 1 100 ? 4.280 56.958 -0.811 1.00 88.25 100 ILE A C 1
ATOM 772 O O . ILE A 1 100 ? 3.442 56.099 -0.547 1.00 88.25 100 ILE A O 1
ATOM 776 N N . PHE A 1 101 ? 5.454 56.667 -1.375 1.00 88.19 101 PHE A N 1
ATOM 777 C CA . PHE A 1 101 ? 5.895 55.324 -1.760 1.00 88.19 101 PHE A CA 1
ATOM 778 C C . PHE A 1 101 ? 7.102 54.897 -0.915 1.00 88.19 101 PHE A C 1
ATOM 780 O O . PHE A 1 101 ? 8.220 55.356 -1.166 1.00 88.19 101 PHE A O 1
ATOM 787 N N . PRO A 1 102 ? 6.914 54.042 0.101 1.00 87.31 102 PRO A N 1
ATOM 788 C CA . PRO A 1 102 ? 8.023 53.479 0.855 1.00 87.31 102 PRO A CA 1
ATOM 789 C C . PRO A 1 102 ? 8.671 52.307 0.110 1.00 87.31 102 PRO A C 1
ATOM 791 O O . PRO A 1 102 ? 7.985 51.431 -0.414 1.00 87.31 102 PRO A O 1
ATOM 794 N N . VAL A 1 103 ? 10.000 52.285 0.098 1.00 85.81 103 VAL A N 1
ATOM 795 C CA . VAL A 1 103 ? 10.845 51.260 -0.515 1.00 85.81 103 VAL A CA 1
ATOM 796 C C . VAL A 1 103 ? 11.824 50.754 0.546 1.00 85.81 103 VAL A C 1
ATOM 798 O O . VAL A 1 103 ? 12.773 51.446 0.924 1.00 85.81 103 VAL A O 1
ATOM 801 N N . LEU A 1 104 ? 11.563 49.547 1.046 1.00 82.50 104 LEU A N 1
ATOM 802 C CA . LEU A 1 104 ? 12.308 48.914 2.125 1.00 82.50 104 LEU A CA 1
ATOM 803 C C . LEU A 1 104 ? 13.374 47.959 1.580 1.00 82.50 104 LEU A C 1
ATOM 805 O O . LEU A 1 104 ? 13.081 46.971 0.899 1.00 82.50 104 LEU A O 1
ATOM 809 N N . LEU A 1 105 ? 14.631 48.267 1.883 1.00 75.31 105 LEU A N 1
ATOM 810 C CA . LEU A 1 105 ? 15.797 47.526 1.426 1.00 75.31 105 LEU A CA 1
ATOM 811 C C . LEU A 1 105 ? 16.116 46.394 2.400 1.00 75.31 105 LEU A C 1
ATOM 813 O O . LEU A 1 105 ? 16.338 46.634 3.580 1.00 75.31 105 LEU A O 1
ATOM 817 N N . ARG A 1 106 ? 16.180 45.153 1.901 1.00 68.50 106 ARG A N 1
ATOM 818 C CA . ARG A 1 106 ? 16.581 43.945 2.659 1.00 68.50 106 ARG A CA 1
ATOM 819 C C . ARG A 1 106 ? 15.770 43.677 3.933 1.00 68.50 106 ARG A C 1
ATOM 821 O O . ARG A 1 106 ? 16.176 42.871 4.763 1.00 68.50 106 ARG A O 1
ATOM 828 N N . THR A 1 107 ? 14.627 44.335 4.064 1.00 72.38 107 THR A N 1
ATOM 829 C CA . THR A 1 107 ? 13.742 44.263 5.219 1.00 72.38 107 THR A CA 1
ATOM 830 C C . THR A 1 107 ? 12.293 44.374 4.763 1.00 72.38 107 THR A C 1
ATOM 832 O O . THR A 1 107 ? 12.009 44.809 3.643 1.00 72.38 107 THR A O 1
ATOM 835 N N . THR A 1 108 ? 11.384 43.976 5.637 1.00 80.50 108 THR A N 1
ATOM 836 C CA . THR A 1 108 ? 9.932 44.016 5.438 1.00 80.50 108 THR A CA 1
ATOM 837 C C . THR A 1 108 ? 9.296 44.918 6.483 1.00 80.50 108 THR A C 1
ATOM 839 O O . THR A 1 108 ? 9.872 45.118 7.553 1.00 80.50 108 THR A O 1
ATOM 842 N N . ASP A 1 109 ? 8.107 45.461 6.216 1.00 79.25 109 ASP A N 1
ATOM 843 C CA . ASP A 1 109 ? 7.427 46.329 7.189 1.00 79.25 109 ASP A CA 1
ATOM 844 C C . ASP A 1 109 ? 6.814 45.509 8.334 1.00 79.25 109 ASP A C 1
ATOM 846 O O . ASP A 1 109 ? 5.609 45.264 8.392 1.00 79.25 109 ASP A O 1
ATOM 850 N N . TYR A 1 110 ? 7.652 45.103 9.286 1.00 72.75 110 TYR A N 1
ATOM 851 C CA . TYR A 1 110 ? 7.250 44.304 10.444 1.00 72.75 110 TYR A CA 1
ATOM 852 C C . TYR A 1 110 ? 6.331 45.058 11.425 1.00 72.75 110 TYR A C 1
ATOM 854 O O . TYR A 1 110 ? 5.807 44.455 12.358 1.00 72.75 110 TYR A O 1
ATOM 862 N N . THR A 1 111 ? 6.115 46.363 11.226 1.00 73.00 111 THR A N 1
ATOM 863 C CA . THR A 1 111 ? 5.248 47.194 12.082 1.00 73.00 111 THR A CA 1
ATOM 864 C C . THR A 1 111 ? 3.898 47.522 11.456 1.00 73.00 111 THR A C 1
ATOM 866 O O . THR A 1 111 ? 2.979 47.938 12.160 1.00 73.00 111 THR A O 1
ATOM 869 N N . GLY A 1 112 ? 3.770 47.366 10.135 1.00 78.62 112 GLY A N 1
ATOM 870 C CA . GLY A 1 112 ? 2.601 47.783 9.359 1.00 78.62 112 GLY A CA 1
ATOM 871 C C . GLY A 1 112 ? 2.451 49.304 9.193 1.00 78.62 112 GLY A C 1
ATOM 872 O O . GLY A 1 112 ? 1.473 49.758 8.590 1.00 78.62 112 GLY A O 1
ATOM 873 N N . LEU A 1 113 ? 3.388 50.105 9.714 1.00 82.25 113 LEU A N 1
ATOM 874 C CA . LEU A 1 113 ? 3.347 51.566 9.660 1.00 82.25 113 LEU A CA 1
ATOM 875 C C . LEU A 1 113 ? 3.507 52.085 8.226 1.00 82.25 113 LEU A C 1
ATOM 877 O O . LEU A 1 113 ? 2.706 52.904 7.774 1.00 82.25 113 LEU A O 1
ATOM 881 N N . PHE A 1 114 ? 4.511 51.607 7.493 1.00 85.62 114 PHE A N 1
ATOM 882 C CA . PHE A 1 114 ? 4.796 52.052 6.126 1.00 85.62 114 PHE A CA 1
ATOM 883 C C . PHE A 1 114 ? 3.740 51.556 5.141 1.00 85.62 114 PHE A C 1
ATOM 885 O O . PHE A 1 114 ? 3.347 52.297 4.240 1.00 85.62 114 PHE A O 1
ATOM 892 N N . LYS A 1 115 ? 3.201 50.355 5.366 1.00 85.31 115 LYS A N 1
ATOM 893 C CA . LYS A 1 115 ? 2.049 49.828 4.631 1.00 85.31 115 LYS A CA 1
ATOM 894 C C . LYS A 1 115 ? 0.822 50.721 4.808 1.00 85.31 115 LYS A C 1
ATOM 896 O O . LYS A 1 115 ? 0.189 51.094 3.821 1.00 85.31 115 LYS A O 1
ATOM 901 N N . SER A 1 116 ? 0.528 51.119 6.047 1.00 82.69 116 SER A N 1
ATOM 902 C CA . SER A 1 116 ? -0.564 52.048 6.363 1.00 82.69 116 SER A CA 1
ATOM 903 C C . SER A 1 116 ? -0.353 53.423 5.718 1.00 82.69 116 SER A C 1
ATOM 905 O O . SER A 1 116 ? -1.289 53.993 5.153 1.00 82.69 116 SER A O 1
ATOM 907 N N . ILE A 1 117 ? 0.884 53.937 5.727 1.00 86.62 117 ILE A N 1
ATOM 908 C CA . ILE A 1 117 ? 1.228 55.219 5.098 1.00 86.62 117 ILE A CA 1
ATOM 909 C C . ILE A 1 117 ? 1.044 55.179 3.582 1.00 86.62 117 ILE A C 1
ATOM 911 O O . ILE A 1 117 ? 0.407 56.079 3.029 1.00 86.62 117 ILE A O 1
ATOM 915 N N . ALA A 1 118 ? 1.552 54.141 2.919 1.00 87.44 118 ALA A N 1
ATOM 916 C CA . ALA A 1 118 ? 1.406 53.967 1.479 1.00 87.44 118 ALA A CA 1
ATOM 917 C C . ALA A 1 118 ? -0.078 53.932 1.086 1.00 87.44 118 ALA A C 1
ATOM 919 O O . ALA A 1 118 ? -0.538 54.772 0.317 1.00 87.44 118 ALA A O 1
ATOM 920 N N . GLN A 1 119 ? -0.862 53.053 1.719 1.00 83.12 119 GLN A N 1
ATOM 921 C CA . GLN A 1 119 ? -2.286 52.888 1.416 1.00 83.12 119 GLN A CA 1
ATOM 922 C C . GLN A 1 119 ? -3.095 54.173 1.627 1.00 83.12 119 GLN A C 1
ATOM 924 O O . GLN A 1 119 ? -3.918 54.535 0.790 1.00 83.12 119 GLN A O 1
ATOM 929 N N . ARG A 1 120 ? -2.860 54.894 2.730 1.00 83.00 120 ARG A N 1
ATOM 930 C CA . ARG A 1 120 ? -3.634 56.102 3.063 1.00 83.00 120 ARG A CA 1
ATOM 931 C C . ARG A 1 120 ? -3.252 57.337 2.257 1.00 83.00 120 ARG A C 1
ATOM 933 O O . ARG A 1 120 ? -4.038 58.277 2.209 1.00 83.00 120 ARG A O 1
ATOM 940 N N . THR A 1 121 ? -2.072 57.352 1.645 1.00 85.75 121 THR A N 1
ATOM 941 C CA . THR A 1 121 ? -1.620 58.457 0.784 1.00 85.75 121 THR A CA 1
ATOM 942 C C . THR A 1 121 ? -1.732 58.125 -0.708 1.00 85.75 121 THR A C 1
ATOM 944 O O . THR A 1 121 ? -1.341 58.927 -1.551 1.00 85.75 121 THR A O 1
ATOM 947 N N . GLY A 1 122 ? -2.295 56.961 -1.057 1.00 77.94 122 GLY A N 1
ATOM 948 C CA . GLY A 1 122 ? -2.478 56.517 -2.444 1.00 77.94 122 GLY A CA 1
ATOM 949 C C . GLY A 1 122 ? -1.208 55.979 -3.110 1.00 77.94 122 GLY A C 1
ATOM 950 O O . GLY A 1 122 ? -1.151 55.915 -4.335 1.00 77.94 122 GLY A O 1
ATOM 951 N N . GLY A 1 123 ? -0.184 55.649 -2.321 1.00 81.12 123 GLY A N 1
ATOM 952 C CA . GLY A 1 123 ? 1.052 55.028 -2.783 1.00 81.12 123 GLY A CA 1
ATOM 953 C C . GLY A 1 123 ? 1.090 53.521 -2.534 1.00 81.12 123 GLY A C 1
ATOM 954 O O . GLY A 1 123 ? 0.124 52.896 -2.095 1.00 81.12 123 GLY A O 1
ATOM 955 N N . THR A 1 124 ? 2.236 52.909 -2.811 1.00 84.69 124 THR A N 1
ATOM 956 C CA . THR A 1 124 ? 2.445 51.459 -2.683 1.00 84.69 124 THR A CA 1
ATOM 957 C C . THR A 1 124 ? 3.746 51.181 -1.943 1.00 84.69 124 THR A C 1
ATOM 959 O O . THR A 1 124 ? 4.748 51.856 -2.173 1.00 84.69 124 THR A O 1
ATOM 962 N N . LEU A 1 125 ? 3.702 50.212 -1.026 1.00 86.25 125 LEU A N 1
ATOM 963 C CA . LEU A 1 125 ? 4.868 49.727 -0.294 1.00 86.25 125 LEU A CA 1
ATOM 964 C C . LEU A 1 125 ? 5.615 48.704 -1.152 1.00 86.25 125 LEU A C 1
ATOM 966 O O . LEU A 1 125 ? 5.014 47.743 -1.628 1.00 86.25 125 LEU A O 1
ATOM 970 N N . PHE A 1 126 ? 6.923 48.885 -1.284 1.00 85.75 126 PHE A N 1
ATOM 971 C CA . PHE A 1 126 ? 7.831 47.905 -1.868 1.00 85.75 126 PHE A CA 1
ATOM 972 C C . PHE A 1 126 ? 8.795 47.429 -0.786 1.00 85.75 126 PHE A C 1
ATOM 974 O O . PHE A 1 126 ? 9.403 48.253 -0.108 1.00 85.75 126 PHE A O 1
ATOM 981 N N . GLU A 1 127 ? 8.939 46.120 -0.599 1.00 86.75 127 GLU A N 1
ATOM 982 C CA . GLU A 1 127 ? 9.687 45.547 0.524 1.00 86.75 127 GLU A CA 1
ATOM 983 C C . GLU A 1 127 ? 10.585 44.375 0.116 1.00 86.75 127 GLU A C 1
ATOM 985 O O . GLU A 1 127 ? 10.405 43.779 -0.945 1.00 86.75 127 GLU A O 1
ATOM 990 N N . GLY A 1 128 ? 11.587 44.066 0.946 1.00 77.25 128 GLY A N 1
ATOM 991 C CA . GLY A 1 128 ? 12.531 42.970 0.715 1.00 77.25 128 GLY A CA 1
ATOM 992 C C . GLY A 1 128 ? 13.519 43.222 -0.427 1.00 77.25 128 GLY A C 1
ATOM 993 O O . GLY A 1 128 ? 14.049 42.276 -1.009 1.00 77.25 128 GLY A O 1
ATOM 994 N N . ILE A 1 129 ? 13.781 44.485 -0.774 1.00 81.12 129 ILE A N 1
ATOM 995 C CA . ILE A 1 129 ? 14.548 44.819 -1.977 1.00 81.12 129 ILE A CA 1
ATOM 996 C C . ILE A 1 129 ? 16.042 44.610 -1.730 1.00 81.12 129 ILE A C 1
ATOM 998 O O . ILE A 1 129 ? 16.646 45.269 -0.884 1.00 81.12 129 ILE A O 1
ATOM 1002 N N . THR A 1 130 ? 16.652 43.665 -2.448 1.00 70.62 130 THR A N 1
ATOM 1003 C CA . THR A 1 130 ? 18.037 43.222 -2.186 1.00 70.62 130 THR A CA 1
ATOM 1004 C C . THR A 1 130 ? 19.015 43.556 -3.313 1.00 70.62 130 THR A C 1
ATOM 1006 O O . THR A 1 130 ? 20.225 43.575 -3.063 1.00 70.62 130 THR A O 1
ATOM 1009 N N . ARG A 1 131 ? 18.515 43.854 -4.523 1.00 67.00 131 ARG A N 1
ATOM 1010 C CA . ARG A 1 131 ? 19.314 44.090 -5.738 1.00 67.00 131 ARG A CA 1
ATOM 1011 C C . ARG A 1 131 ? 18.992 45.434 -6.407 1.00 67.00 131 ARG A C 1
ATOM 1013 O O . ARG A 1 131 ? 17.856 45.897 -6.376 1.00 67.00 131 ARG A O 1
ATOM 1020 N N . GLU A 1 132 ? 19.990 46.047 -7.045 1.00 60.78 132 GLU A N 1
ATOM 1021 C CA . GLU A 1 132 ? 19.872 47.373 -7.684 1.00 60.78 132 GLU A CA 1
ATOM 1022 C C . GLU A 1 132 ? 18.940 47.390 -8.911 1.00 60.78 132 GLU A C 1
ATOM 1024 O O . GLU A 1 132 ? 18.251 48.382 -9.153 1.00 60.78 132 GLU A O 1
ATOM 1029 N N . ASP A 1 133 ? 18.850 46.283 -9.656 1.00 63.75 133 ASP A N 1
ATOM 1030 C CA . ASP A 1 133 ? 17.934 46.138 -10.797 1.00 63.75 133 ASP A CA 1
ATOM 1031 C C . ASP A 1 133 ? 16.462 46.252 -10.367 1.00 63.75 133 ASP A C 1
ATOM 1033 O O . ASP A 1 133 ? 15.646 46.861 -11.063 1.00 63.75 133 ASP A O 1
ATOM 1037 N N . GLN A 1 134 ? 16.131 45.733 -9.181 1.00 68.88 134 GLN A N 1
ATOM 1038 C CA . GLN A 1 134 ? 14.787 45.816 -8.610 1.00 68.88 134 GLN A CA 1
ATOM 1039 C C . GLN A 1 134 ? 14.410 47.250 -8.232 1.00 68.88 134 GLN A C 1
ATOM 1041 O O . GLN A 1 134 ? 13.291 47.672 -8.512 1.00 68.88 134 GLN A O 1
ATOM 1046 N N . ILE A 1 135 ? 15.346 48.019 -7.669 1.00 66.75 135 ILE A N 1
ATOM 1047 C CA . ILE A 1 135 ? 15.139 49.433 -7.322 1.00 66.75 135 ILE A CA 1
ATOM 1048 C C . ILE A 1 135 ? 14.813 50.243 -8.585 1.00 66.75 135 ILE A C 1
ATOM 1050 O O . ILE A 1 135 ? 13.826 50.980 -8.616 1.00 66.75 135 ILE A O 1
ATOM 1054 N N . SER A 1 136 ? 15.588 50.048 -9.658 1.00 61.47 136 SER A N 1
ATOM 1055 C CA . SER A 1 136 ? 15.352 50.710 -10.946 1.00 61.47 136 SER A CA 1
ATOM 1056 C C . SER A 1 136 ? 13.962 50.390 -11.509 1.00 61.47 136 SER A C 1
ATOM 1058 O O . SER A 1 136 ? 13.237 51.305 -11.903 1.00 61.47 136 SER A O 1
ATOM 1060 N N . ASN A 1 137 ? 13.543 49.120 -11.471 1.00 67.75 137 ASN A N 1
ATOM 1061 C CA . ASN A 1 137 ? 12.224 48.680 -11.938 1.00 67.75 137 ASN A CA 1
ATOM 1062 C C . ASN A 1 137 ? 11.071 49.234 -11.088 1.00 67.75 137 ASN A C 1
ATOM 1064 O O . ASN A 1 137 ? 10.063 49.666 -11.645 1.00 67.75 137 ASN A O 1
ATOM 1068 N N . ILE A 1 138 ? 11.231 49.300 -9.765 1.00 71.75 138 ILE A N 1
ATOM 1069 C CA . ILE A 1 138 ? 10.247 49.897 -8.850 1.00 71.75 138 ILE A CA 1
ATOM 1070 C C . ILE A 1 138 ? 10.032 51.372 -9.178 1.00 71.75 138 ILE A C 1
ATOM 1072 O O . ILE A 1 138 ? 8.893 51.819 -9.293 1.00 71.75 138 ILE A O 1
ATOM 1076 N N . PHE A 1 139 ? 11.104 52.123 -9.434 1.00 70.88 139 PHE A N 1
ATOM 1077 C CA . PHE A 1 139 ? 10.972 53.509 -9.879 1.00 70.88 139 PHE A CA 1
ATOM 1078 C C . PHE A 1 139 ? 10.254 53.630 -11.235 1.00 70.88 139 PHE A C 1
ATOM 1080 O O . PHE A 1 139 ? 9.513 54.594 -11.448 1.00 70.88 139 PHE A O 1
ATOM 1087 N N . GLN A 1 140 ? 10.410 52.659 -12.148 1.00 64.81 140 GLN A N 1
ATOM 1088 C CA . GLN A 1 140 ? 9.624 52.634 -13.391 1.00 64.81 140 GLN A CA 1
ATOM 1089 C C . GLN A 1 140 ? 8.137 52.379 -13.127 1.00 64.81 140 GLN A C 1
ATOM 1091 O O . GLN A 1 140 ? 7.298 53.044 -13.735 1.00 64.81 140 GLN A O 1
ATOM 1096 N N . LEU A 1 141 ? 7.820 51.462 -12.212 1.00 68.75 141 LEU A N 1
ATOM 1097 C CA . LEU A 1 141 ? 6.449 51.126 -11.828 1.00 68.75 141 LEU A CA 1
ATOM 1098 C C . LEU A 1 141 ? 5.752 52.308 -11.149 1.00 68.75 141 LEU A C 1
ATOM 1100 O O . LEU A 1 141 ? 4.672 52.693 -11.586 1.00 68.75 141 LEU A O 1
ATOM 1104 N N . ILE A 1 142 ? 6.403 52.964 -10.181 1.00 73.81 142 ILE A N 1
ATOM 1105 C CA . ILE A 1 142 ? 5.881 54.176 -9.523 1.00 73.81 142 ILE A CA 1
ATOM 1106 C C . ILE A 1 142 ? 5.608 55.278 -10.562 1.00 73.81 142 ILE A C 1
ATOM 1108 O O . ILE A 1 142 ? 4.579 55.949 -10.509 1.00 73.81 142 ILE A O 1
ATOM 1112 N N . SER A 1 143 ? 6.485 55.429 -11.564 1.00 62.09 143 SER A N 1
ATOM 1113 C CA . SER A 1 143 ? 6.274 56.374 -12.670 1.00 62.09 143 SER A CA 1
ATOM 1114 C C . SER A 1 143 ? 5.086 55.997 -13.568 1.00 62.09 143 SER A C 1
ATOM 1116 O O . SER A 1 143 ? 4.397 56.889 -14.064 1.00 62.09 143 SER A O 1
ATOM 1118 N N . GLY A 1 144 ? 4.827 54.703 -13.779 1.00 61.25 144 GLY A N 1
ATOM 1119 C CA . GLY A 1 144 ? 3.659 54.205 -14.513 1.00 61.25 144 GLY A CA 1
ATOM 1120 C C . GLY A 1 144 ? 2.347 54.442 -13.761 1.00 61.25 144 GLY A C 1
ATOM 1121 O O . GLY A 1 144 ? 1.413 54.998 -14.333 1.00 61.25 144 GLY A O 1
ATOM 1122 N N . MET A 1 145 ? 2.325 54.121 -12.465 1.00 62.84 145 MET A N 1
ATOM 1123 C CA . MET A 1 145 ? 1.174 54.309 -11.567 1.00 62.84 145 MET A CA 1
ATOM 1124 C C . MET A 1 145 ? 0.836 55.789 -11.333 1.00 62.84 145 MET A C 1
ATOM 1126 O O . MET A 1 145 ? -0.308 56.148 -11.075 1.00 62.84 145 MET A O 1
ATOM 1130 N N . ALA A 1 146 ? 1.823 56.681 -11.442 1.00 58.00 146 ALA A N 1
ATOM 1131 C CA . ALA A 1 146 ? 1.577 58.118 -11.400 1.00 58.00 146 ALA A CA 1
ATOM 1132 C C . ALA A 1 146 ? 0.935 58.659 -12.697 1.00 58.00 146 ALA A C 1
ATOM 1134 O O . ALA A 1 146 ? 0.237 59.670 -12.632 1.00 58.00 146 ALA A O 1
ATOM 1135 N N . ARG A 1 147 ? 1.157 58.000 -13.850 1.00 53.62 147 ARG A N 1
ATOM 1136 C CA . ARG A 1 147 ? 0.815 58.491 -15.203 1.00 53.62 147 ARG A CA 1
ATOM 1137 C C . ARG A 1 147 ? -0.563 58.099 -15.722 1.00 53.62 147 ARG A C 1
ATOM 1139 O O . ARG A 1 147 ? -1.167 58.895 -16.435 1.00 53.62 147 ARG A O 1
ATOM 1146 N N . PHE A 1 148 ? -1.012 56.880 -15.456 1.00 54.16 148 PHE A N 1
ATOM 1147 C CA . PHE A 1 148 ? -2.244 56.338 -16.025 1.00 54.16 148 PHE A CA 1
ATOM 1148 C C . PHE A 1 148 ? -3.216 56.050 -14.882 1.00 54.16 148 PHE A C 1
ATOM 1150 O O . PHE A 1 148 ? -2.855 55.353 -13.940 1.00 54.16 148 PHE A O 1
ATOM 1157 N N . GLY A 1 149 ? -4.409 56.651 -14.930 1.00 56.09 149 GLY A N 1
ATOM 1158 C CA . GLY A 1 149 ? -5.515 56.248 -14.058 1.00 56.09 149 GLY A CA 1
ATOM 1159 C C . GLY A 1 149 ? -6.055 54.878 -14.473 1.00 56.09 149 GLY A C 1
ATOM 1160 O O . GLY A 1 149 ? -5.796 54.434 -15.595 1.00 56.09 149 GLY A O 1
ATOM 1161 N N . ASP A 1 150 ? -6.781 54.226 -13.567 1.00 52.66 150 ASP A N 1
ATOM 1162 C CA . ASP A 1 150 ? -7.296 52.865 -13.747 1.00 52.66 150 ASP A CA 1
ATOM 1163 C C . ASP A 1 150 ? -8.147 52.732 -15.032 1.00 52.66 150 ASP A C 1
ATOM 1165 O O . ASP A 1 150 ? -8.895 53.642 -15.396 1.00 52.66 150 ASP A O 1
ATOM 1169 N N . CYS A 1 151 ? -8.000 51.613 -15.751 1.00 52.78 151 CYS A N 1
ATOM 1170 C CA . CYS A 1 151 ? -8.824 51.254 -16.912 1.00 52.78 151 CYS A CA 1
ATOM 1171 C C . CYS A 1 151 ? -9.768 50.106 -16.533 1.00 52.78 151 CYS A C 1
ATOM 1173 O O . CYS A 1 151 ? -9.290 49.061 -16.094 1.00 52.78 151 CYS A O 1
ATOM 1175 N N . ASP A 1 152 ? -11.072 50.269 -16.773 1.00 55.81 152 ASP A N 1
ATOM 1176 C CA . ASP A 1 152 ? -12.090 49.266 -16.434 1.00 55.81 152 ASP A CA 1
ATOM 1177 C C . ASP A 1 152 ? -12.391 48.318 -17.609 1.00 55.81 152 ASP A C 1
ATOM 1179 O O . ASP A 1 152 ? -12.541 48.741 -18.759 1.00 55.81 152 ASP A O 1
ATOM 1183 N N . ILE A 1 153 ? -12.507 47.019 -17.315 1.00 55.41 153 ILE A N 1
ATOM 1184 C CA . ILE A 1 153 ? -12.904 45.959 -18.256 1.00 55.41 153 ILE A CA 1
ATOM 1185 C C . ILE A 1 153 ? -14.100 45.209 -17.655 1.00 55.41 153 ILE A C 1
ATOM 1187 O O . ILE A 1 153 ? -14.010 44.706 -16.538 1.00 55.41 153 ILE A O 1
ATOM 1191 N N . GLU A 1 154 ? -15.204 45.088 -18.402 1.00 55.12 154 GLU A N 1
ATOM 1192 C CA . GLU A 1 154 ? -16.425 44.394 -17.957 1.00 55.12 154 GLU A CA 1
ATOM 1193 C C . GLU A 1 154 ? -16.622 43.037 -18.662 1.00 55.12 154 GLU A C 1
ATOM 1195 O O . GLU A 1 154 ? -16.443 42.915 -19.876 1.00 55.12 154 GLU A O 1
ATOM 1200 N N . TRP A 1 155 ? -17.043 42.008 -17.913 1.00 60.00 155 TRP A N 1
ATOM 1201 C CA . TRP A 1 155 ? -17.404 40.679 -18.435 1.00 60.00 155 TRP A CA 1
ATOM 1202 C C . TRP A 1 155 ? -18.606 40.074 -17.683 1.00 60.00 155 TRP A C 1
ATOM 1204 O O . TRP A 1 155 ? -18.940 40.493 -16.575 1.00 60.00 155 TRP A O 1
ATOM 1214 N N . SER A 1 156 ? -19.243 39.039 -18.252 1.00 56.09 156 SER A N 1
ATOM 1215 C CA . SER A 1 156 ? -20.291 38.246 -17.581 1.00 56.09 156 SER A CA 1
ATOM 1216 C C . SER A 1 156 ? -20.038 36.739 -17.722 1.00 56.09 156 SER A C 1
ATOM 1218 O O . SER A 1 156 ? -19.488 36.287 -18.724 1.00 56.09 156 SER A O 1
ATOM 1220 N N . SER A 1 157 ? -20.388 35.962 -16.690 1.00 57.59 157 SER A N 1
ATOM 1221 C CA . SER A 1 157 ? -20.142 34.513 -16.597 1.00 57.59 157 SER A CA 1
ATOM 1222 C C . SER A 1 157 ? -21.457 33.738 -16.473 1.00 57.59 157 SER A C 1
ATOM 1224 O O . SER A 1 157 ? -22.425 34.223 -15.884 1.00 57.59 157 SER A O 1
ATOM 1226 N N . ASN A 1 158 ? -21.497 32.516 -17.004 1.00 57.41 158 ASN A N 1
ATOM 1227 C CA . ASN A 1 158 ? -22.661 31.633 -16.926 1.00 57.41 158 ASN A CA 1
ATOM 1228 C C . ASN A 1 158 ? -22.842 31.172 -15.467 1.00 57.41 158 ASN A C 1
ATOM 1230 O O . ASN A 1 158 ? -21.866 30.763 -14.834 1.00 57.41 158 ASN A O 1
ATOM 1234 N N . LYS A 1 159 ? -24.074 31.209 -14.934 1.00 59.03 159 LYS A N 1
ATOM 1235 C CA . LYS A 1 159 ? -24.382 30.807 -13.546 1.00 59.03 159 LYS A CA 1
ATOM 1236 C C . LYS A 1 159 ? -23.800 29.412 -13.245 1.00 59.03 159 LYS A C 1
ATOM 1238 O O . LYS A 1 159 ? -24.232 28.429 -13.839 1.00 59.03 159 LYS A O 1
ATOM 1243 N N . LYS A 1 160 ? -22.829 29.326 -12.329 1.00 60.28 160 LYS A N 1
ATOM 1244 C CA . LYS A 1 160 ? -22.229 28.071 -11.838 1.00 60.28 160 LYS A CA 1
ATOM 1245 C C . LYS A 1 160 ? -22.398 27.951 -10.324 1.00 60.28 160 LYS A C 1
ATOM 1247 O O . LYS A 1 160 ? -22.667 28.930 -9.642 1.00 60.28 160 LYS A O 1
ATOM 1252 N N . CYS A 1 161 ? -22.223 26.736 -9.820 1.00 59.19 161 CYS A N 1
ATOM 1253 C CA . CYS A 1 161 ? -22.498 26.332 -8.440 1.00 59.19 161 CYS A CA 1
ATOM 1254 C C . CYS A 1 161 ? -21.356 26.605 -7.450 1.00 59.19 161 CYS A C 1
ATOM 1256 O O . CYS A 1 161 ? -21.458 26.225 -6.287 1.00 59.19 161 CYS A O 1
ATOM 1258 N N . ASN A 1 162 ? -20.244 27.184 -7.915 1.00 56.12 162 ASN A N 1
ATOM 1259 C CA . ASN A 1 162 ? -19.012 27.287 -7.142 1.00 56.12 162 ASN A CA 1
ATOM 1260 C C . ASN A 1 162 ? -18.833 28.695 -6.544 1.00 56.12 162 ASN A C 1
ATOM 1262 O O . ASN A 1 162 ? -19.015 29.690 -7.246 1.00 56.12 162 ASN A O 1
ATOM 1266 N N . SER A 1 163 ? -18.470 28.760 -5.261 1.00 55.31 163 SER A N 1
ATOM 1267 C CA . SER A 1 163 ? -18.098 29.981 -4.533 1.00 55.31 163 SER A CA 1
ATOM 1268 C C . SER A 1 163 ? -16.606 30.317 -4.614 1.00 55.31 163 SER A C 1
ATOM 1270 O O . SER A 1 163 ? -16.189 31.328 -4.049 1.00 55.31 163 SER A O 1
ATOM 1272 N N . ASP A 1 164 ? -15.803 29.470 -5.260 1.00 55.91 164 ASP A N 1
ATOM 1273 C CA . ASP A 1 164 ? -14.365 29.685 -5.409 1.00 55.91 164 ASP A CA 1
ATOM 1274 C C . ASP A 1 164 ? -14.045 30.954 -6.210 1.00 55.91 164 ASP A C 1
ATOM 1276 O O . ASP A 1 164 ? -14.823 31.413 -7.053 1.00 55.91 164 ASP A O 1
ATOM 1280 N N . GLN A 1 165 ? -12.848 31.490 -5.960 1.00 57.22 165 GLN A N 1
ATOM 1281 C CA . GLN A 1 165 ? -12.262 32.574 -6.739 1.00 57.22 165 GLN A CA 1
ATOM 1282 C C . GLN A 1 165 ? -12.173 32.167 -8.216 1.00 57.22 165 GLN A C 1
ATOM 1284 O O . GLN A 1 165 ? -11.376 31.315 -8.611 1.00 57.22 165 GLN A O 1
ATOM 1289 N N . MET A 1 166 ? -13.002 32.790 -9.049 1.00 59.62 166 MET A N 1
ATOM 1290 C CA . MET A 1 166 ? -12.937 32.640 -10.492 1.00 59.62 166 MET A CA 1
ATOM 1291 C C . MET A 1 166 ? -11.736 33.412 -11.006 1.00 59.62 166 MET A C 1
ATOM 1293 O O . MET A 1 166 ? -11.663 34.628 -10.863 1.00 59.62 166 MET A O 1
ATOM 1297 N N . ARG A 1 167 ? -10.800 32.699 -11.623 1.00 63.88 167 ARG A N 1
ATOM 1298 C CA . ARG A 1 167 ? -9.625 33.296 -12.244 1.00 63.88 167 ARG A CA 1
ATOM 1299 C C . ARG A 1 167 ? -10.010 33.907 -13.591 1.00 63.88 167 ARG A C 1
ATOM 1301 O O . ARG A 1 167 ? -10.413 33.181 -14.499 1.00 63.88 167 ARG A O 1
ATOM 1308 N N . ILE A 1 168 ? -9.877 35.221 -13.719 1.00 64.00 168 ILE A N 1
ATOM 1309 C CA . ILE A 1 168 ? -9.945 35.937 -14.990 1.00 64.00 168 ILE A CA 1
ATOM 1310 C C . ILE A 1 168 ? -8.523 36.123 -15.478 1.00 64.00 168 ILE A C 1
ATOM 1312 O O . ILE A 1 168 ? -7.696 36.709 -14.793 1.00 64.00 168 ILE A O 1
ATOM 1316 N N . GLN A 1 169 ? -8.238 35.613 -16.667 1.00 72.69 169 GLN A N 1
ATOM 1317 C CA . GLN A 1 169 ? -6.973 35.856 -17.337 1.00 72.69 169 GLN A CA 1
ATOM 1318 C C . GLN A 1 169 ? -7.234 36.758 -18.535 1.00 72.69 169 GLN A C 1
ATOM 1320 O O . GLN A 1 169 ? -8.027 36.414 -19.412 1.00 72.69 169 GLN A O 1
ATOM 1325 N N . ILE A 1 170 ? -6.561 37.902 -18.562 1.00 65.31 170 ILE A N 1
ATOM 1326 C CA . ILE A 1 170 ? -6.593 38.842 -19.675 1.00 65.31 170 ILE A CA 1
ATOM 1327 C C . ILE A 1 170 ? -5.243 38.747 -20.368 1.00 65.31 170 ILE A C 1
ATOM 1329 O O . ILE A 1 170 ? -4.199 39.011 -19.776 1.00 65.31 170 ILE A O 1
ATOM 1333 N N . GLU A 1 171 ? -5.254 38.346 -21.633 1.00 65.19 171 GLU A N 1
ATOM 1334 C CA . GLU A 1 171 ? -4.039 38.189 -22.423 1.00 65.19 171 GLU A CA 1
ATOM 1335 C C . GLU A 1 171 ? -4.049 39.148 -23.612 1.00 65.19 171 GLU A C 1
ATOM 1337 O O . GLU A 1 171 ? -4.990 39.201 -24.403 1.00 65.19 171 GLU A O 1
ATOM 1342 N N . THR A 1 172 ? -2.970 39.913 -23.738 1.00 57.50 172 THR A N 1
ATOM 1343 C CA . THR A 1 172 ? -2.668 40.753 -24.898 1.00 57.50 172 THR A CA 1
ATOM 1344 C C . THR A 1 172 ? -1.387 40.249 -25.564 1.00 57.50 172 THR A C 1
ATOM 1346 O O . THR A 1 172 ? -0.692 39.391 -25.029 1.00 57.50 172 THR A O 1
ATOM 1349 N N . LYS A 1 173 ? -1.018 40.801 -26.729 1.00 50.94 173 LYS A N 1
ATOM 1350 C CA . LYS A 1 173 ? 0.158 40.354 -27.509 1.00 50.94 173 LYS A CA 1
ATOM 1351 C C . LYS A 1 173 ? 1.496 40.369 -26.749 1.00 50.94 173 LYS A C 1
ATOM 1353 O O . LYS A 1 173 ? 2.446 39.759 -27.229 1.00 50.94 173 LYS A O 1
ATOM 1358 N N . SER A 1 174 ? 1.594 41.089 -25.632 1.00 44.09 174 SER A N 1
ATOM 1359 C CA . SER A 1 174 ? 2.847 41.281 -24.890 1.00 44.09 174 SER A CA 1
ATOM 1360 C C . SER A 1 174 ? 2.723 41.175 -23.367 1.00 44.09 174 SER A C 1
ATOM 1362 O O . SER A 1 174 ? 3.749 41.222 -22.694 1.00 44.09 174 SER A O 1
ATOM 1364 N N . LEU A 1 175 ? 1.511 41.055 -22.816 1.00 48.28 175 LEU A N 1
ATOM 1365 C CA . LEU A 1 175 ? 1.265 40.960 -21.375 1.00 48.28 175 LEU A CA 1
ATOM 1366 C C . LEU A 1 175 ? 0.085 40.029 -21.104 1.00 48.28 175 LEU A C 1
ATOM 1368 O O . LEU A 1 175 ? -0.947 40.124 -21.772 1.00 48.28 175 LEU A O 1
ATOM 1372 N N . THR A 1 176 ? 0.239 39.193 -20.086 1.00 53.28 176 THR A N 1
ATOM 1373 C CA . THR A 1 176 ? -0.824 38.370 -19.519 1.00 53.28 176 THR A CA 1
ATOM 1374 C C . THR A 1 176 ? -1.001 38.806 -18.077 1.00 53.28 176 THR A C 1
ATOM 1376 O O . THR A 1 176 ? -0.030 38.784 -17.322 1.00 53.28 176 THR A O 1
ATOM 1379 N N . ASP A 1 177 ? -2.216 39.193 -17.710 1.00 60.97 177 ASP A N 1
ATOM 1380 C CA . ASP A 1 177 ? -2.571 39.489 -16.328 1.00 60.97 177 ASP A CA 1
ATOM 1381 C C . ASP A 1 177 ? -3.689 38.567 -15.860 1.00 60.97 177 ASP A C 1
ATOM 1383 O O . ASP A 1 177 ? -4.466 38.022 -16.652 1.00 60.97 177 ASP A O 1
ATOM 1387 N N . VAL A 1 178 ? -3.705 38.325 -14.563 1.00 65.88 178 VAL A N 1
ATOM 1388 C CA . VAL A 1 178 ? -4.564 37.344 -13.933 1.00 65.88 178 VAL A CA 1
ATOM 1389 C C . VAL A 1 178 ? -5.140 37.968 -12.681 1.00 65.88 178 VAL A C 1
ATOM 1391 O O . VAL A 1 178 ? -4.414 38.194 -11.718 1.00 65.88 178 VAL A O 1
ATOM 1394 N N . ASP A 1 179 ? -6.454 38.133 -12.673 1.00 63.31 179 ASP A N 1
ATOM 1395 C CA . ASP A 1 179 ? -7.196 38.537 -11.490 1.00 63.31 179 ASP A CA 1
ATOM 1396 C C . ASP A 1 179 ? -8.137 37.417 -11.036 1.00 63.31 179 ASP A C 1
ATOM 1398 O O . ASP A 1 179 ? -8.391 36.437 -11.743 1.00 63.31 179 ASP A O 1
ATOM 1402 N N . THR A 1 180 ? -8.641 37.531 -9.819 1.00 64.88 180 THR A N 1
ATOM 1403 C CA . THR A 1 180 ? -9.559 36.571 -9.224 1.00 64.88 180 THR A CA 1
ATOM 1404 C C . THR A 1 180 ? -10.791 37.281 -8.697 1.00 64.88 180 THR A C 1
ATOM 1406 O O . THR A 1 180 ? -10.711 38.112 -7.798 1.00 64.88 180 THR A O 1
ATOM 1409 N N . TYR A 1 181 ? -11.954 36.910 -9.218 1.00 66.31 181 TYR A N 1
ATOM 1410 C CA . TYR A 1 181 ? -13.243 37.423 -8.778 1.00 66.31 181 TYR A CA 1
ATOM 1411 C C . TYR A 1 181 ? -13.991 36.369 -7.970 1.00 66.31 181 TYR A C 1
ATOM 1413 O O . TYR A 1 181 ? -14.145 35.230 -8.410 1.00 66.31 181 TYR A O 1
ATOM 1421 N N . THR A 1 182 ? -14.526 36.757 -6.817 1.00 61.66 182 THR A N 1
ATOM 1422 C CA . THR A 1 182 ? -15.433 35.906 -6.041 1.00 61.66 182 THR A CA 1
ATOM 1423 C C . THR A 1 182 ? -16.882 36.283 -6.368 1.00 61.66 182 THR A C 1
ATOM 1425 O O . THR A 1 182 ? -17.285 37.414 -6.077 1.00 61.66 182 THR A O 1
ATOM 1428 N N . PRO A 1 183 ? -17.690 35.371 -6.944 1.00 62.12 183 PRO A N 1
ATOM 1429 C CA . PRO A 1 183 ? -19.090 35.642 -7.259 1.00 62.12 183 PRO A CA 1
ATOM 1430 C C . PRO A 1 183 ? -19.901 36.080 -6.042 1.00 62.12 183 PRO A C 1
ATOM 1432 O O . PRO A 1 183 ? -19.738 35.539 -4.947 1.00 62.12 183 PRO A O 1
ATOM 1435 N N . ASN A 1 184 ? -20.834 37.023 -6.230 1.00 62.69 184 ASN A N 1
ATOM 1436 C CA . ASN A 1 184 ? -21.764 37.399 -5.165 1.00 62.69 184 ASN A CA 1
ATOM 1437 C C . ASN A 1 184 ? -22.557 36.149 -4.721 1.00 62.69 184 ASN A C 1
ATOM 1439 O O . ASN A 1 184 ? -23.264 35.571 -5.554 1.00 62.69 184 ASN A O 1
ATOM 1443 N N . PRO A 1 185 ? -22.532 35.757 -3.432 1.00 58.34 185 PRO A N 1
ATOM 1444 C CA . PRO A 1 185 ? -23.210 34.553 -2.948 1.00 58.34 185 PRO A CA 1
ATOM 1445 C C . PRO A 1 185 ? -24.715 34.491 -3.254 1.00 58.34 185 PRO A C 1
ATOM 1447 O O . PRO A 1 185 ? -25.290 33.407 -3.294 1.00 58.34 185 PRO A O 1
ATOM 1450 N N . ARG A 1 186 ? -25.372 35.641 -3.480 1.00 58.41 186 ARG A N 1
ATOM 1451 C CA . ARG A 1 186 ? -26.797 35.719 -3.862 1.00 58.41 186 ARG A CA 1
ATOM 1452 C C . ARG A 1 186 ? -27.068 35.411 -5.338 1.00 58.41 186 ARG A C 1
ATOM 1454 O O . ARG A 1 186 ? -28.218 35.200 -5.698 1.00 58.41 186 ARG A O 1
ATOM 1461 N N . SER A 1 187 ? -26.037 35.428 -6.181 1.00 62.84 187 SER A N 1
ATOM 1462 C CA . SER A 1 187 ? -26.136 35.193 -7.631 1.00 62.84 187 SER A CA 1
ATOM 1463 C C . SER A 1 187 ? -25.861 33.741 -8.044 1.00 62.84 187 SER A C 1
ATOM 1465 O O . SER A 1 187 ? -26.073 33.381 -9.202 1.00 62.84 187 SER A O 1
ATOM 1467 N N . LEU A 1 188 ? -25.413 32.908 -7.100 1.00 69.69 188 LEU A N 1
ATOM 1468 C CA . LEU A 1 188 ? -25.123 31.493 -7.311 1.00 69.69 188 LEU A CA 1
ATOM 1469 C C . LEU A 1 188 ? -26.409 30.660 -7.278 1.00 69.69 188 LEU A C 1
ATOM 1471 O O . LEU A 1 188 ? -27.273 30.864 -6.424 1.00 69.69 188 LEU A O 1
ATOM 1475 N N . ILE A 1 189 ? -26.498 29.684 -8.181 1.00 74.06 189 ILE A N 1
ATOM 1476 C CA . ILE A 1 189 ? -27.504 28.624 -8.094 1.00 74.06 189 ILE A CA 1
ATOM 1477 C C . ILE A 1 189 ? -27.091 27.648 -6.992 1.00 74.06 189 ILE A C 1
ATOM 1479 O O . ILE A 1 189 ? -25.929 27.244 -6.925 1.00 74.06 189 ILE A O 1
ATOM 1483 N N . LYS A 1 190 ? -28.015 27.286 -6.102 1.00 71.44 190 LYS A N 1
ATOM 1484 C CA . LYS A 1 190 ? -27.724 26.385 -4.983 1.00 71.44 190 LYS A CA 1
ATOM 1485 C C . LYS A 1 190 ? -28.905 25.490 -4.660 1.00 71.44 190 LYS A C 1
ATOM 1487 O O . LYS A 1 190 ? -30.058 25.908 -4.704 1.00 71.44 190 LYS A O 1
ATOM 1492 N N . LEU A 1 191 ? -28.580 24.264 -4.280 1.00 73.56 191 LEU A N 1
ATOM 1493 C CA . LEU A 1 191 ? -29.505 23.336 -3.656 1.00 73.56 191 LEU A CA 1
ATOM 1494 C C . LEU A 1 191 ? -29.224 23.366 -2.150 1.00 73.56 191 LEU A C 1
ATOM 1496 O O . LEU A 1 191 ? -28.147 22.964 -1.712 1.00 73.56 191 LEU A O 1
ATOM 1500 N N . THR A 1 192 ? -30.142 23.916 -1.358 1.00 71.12 192 THR A N 1
ATOM 1501 C CA . THR A 1 192 ? -29.986 24.041 0.096 1.00 71.12 192 THR A CA 1
ATOM 1502 C C . THR A 1 192 ? -30.727 22.916 0.804 1.00 71.12 192 THR A C 1
ATOM 1504 O O . THR A 1 192 ? -31.832 22.552 0.426 1.00 71.12 192 THR A O 1
ATOM 1507 N N . ALA A 1 193 ? -30.117 22.342 1.836 1.00 70.88 193 ALA A N 1
ATOM 1508 C CA . ALA A 1 193 ? -30.747 21.322 2.661 1.00 70.88 193 ALA A CA 1
ATOM 1509 C C . ALA A 1 193 ? -31.132 21.889 4.026 1.00 70.88 193 ALA A C 1
ATOM 1511 O O . ALA A 1 193 ? -30.349 22.622 4.638 1.00 70.88 193 ALA A O 1
ATOM 1512 N N . ASP A 1 194 ? -32.305 21.499 4.512 1.00 67.00 194 ASP A N 1
ATOM 1513 C CA . ASP A 1 194 ? -32.822 21.857 5.825 1.00 67.00 194 ASP A CA 1
ATOM 1514 C C . ASP A 1 194 ? -33.459 20.631 6.520 1.00 67.00 194 ASP A C 1
ATOM 1516 O O . ASP A 1 194 ? -34.409 20.055 5.983 1.00 67.00 194 ASP A O 1
ATOM 1520 N N . PRO A 1 195 ? -32.949 20.180 7.680 1.00 62.19 195 PRO A N 1
ATOM 1521 C CA . PRO A 1 195 ? -31.739 20.667 8.334 1.00 62.19 195 PRO A CA 1
ATOM 1522 C C . PRO A 1 195 ? -30.488 20.303 7.524 1.00 62.19 195 PRO A C 1
ATOM 1524 O O . PRO A 1 195 ? -30.436 19.276 6.847 1.00 62.19 195 PRO A O 1
ATOM 1527 N N . LYS A 1 196 ? -29.433 21.116 7.642 1.00 56.78 196 LYS A N 1
ATOM 1528 C CA . LYS A 1 196 ? -28.136 20.845 6.993 1.00 56.78 196 LYS A CA 1
ATOM 1529 C C . LYS A 1 196 ? -27.455 19.561 7.501 1.00 56.78 196 LYS A C 1
ATOM 1531 O O . LYS A 1 196 ? -26.518 19.086 6.872 1.00 56.78 196 LYS A O 1
ATOM 1536 N N . PHE A 1 197 ? -27.896 19.042 8.651 1.00 58.91 197 PHE A N 1
ATOM 1537 C CA . PHE A 1 197 ? -27.326 17.899 9.363 1.00 58.91 197 PHE A CA 1
ATOM 1538 C C . PHE A 1 197 ? -28.470 17.046 9.917 1.00 58.91 197 PHE A C 1
ATOM 1540 O O . PHE A 1 197 ? -29.360 17.555 10.600 1.00 58.91 197 PHE A O 1
ATOM 1547 N N . LEU A 1 198 ? -28.432 15.736 9.680 1.00 62.59 198 LEU A N 1
ATOM 1548 C CA . LEU A 1 198 ? -29.340 14.789 10.325 1.00 62.59 198 LEU A CA 1
ATOM 1549 C C . LEU A 1 198 ? -28.663 14.114 11.507 1.00 62.59 198 LEU A C 1
ATOM 1551 O O . LEU A 1 198 ? -27.827 13.255 11.278 1.00 62.59 198 LEU A O 1
ATOM 1555 N N . PHE A 1 199 ? -29.067 14.439 12.738 1.00 61.22 199 PHE A N 1
ATOM 1556 C CA . PHE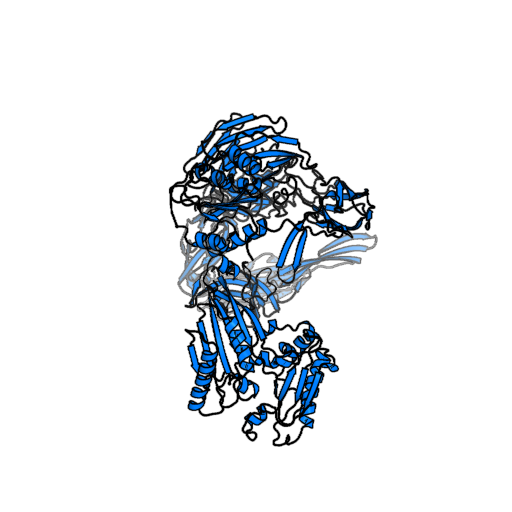 A 1 199 ? -28.605 13.745 13.944 1.00 61.22 199 PHE A CA 1
ATOM 1557 C C . PHE A 1 199 ? -29.598 12.672 14.395 1.00 61.22 199 PHE A C 1
ATOM 1559 O O . PHE A 1 199 ? -30.695 13.009 14.837 1.00 61.22 199 PHE A O 1
ATOM 1566 N N . PHE A 1 200 ? -29.232 11.392 14.313 1.00 64.62 200 PHE A N 1
ATOM 1567 C CA . PHE A 1 200 ? -30.129 10.271 14.639 1.00 64.62 200 PHE A CA 1
ATOM 1568 C C . PHE A 1 200 ? -30.186 9.893 16.126 1.00 64.62 200 PHE A C 1
ATOM 1570 O O . PHE A 1 200 ? -31.116 9.196 16.524 1.00 64.62 200 PHE A O 1
ATOM 1577 N N . GLY A 1 201 ? -29.266 10.392 16.958 1.00 52.75 201 GLY A N 1
ATOM 1578 C CA . GLY A 1 201 ? -29.227 10.045 18.380 1.00 52.75 201 GLY A CA 1
ATOM 1579 C C . GLY A 1 201 ? -28.763 8.606 18.661 1.00 52.75 201 GLY A C 1
ATOM 1580 O O . GLY A 1 201 ? -28.218 7.952 17.768 1.00 52.75 201 GLY A O 1
ATOM 1581 N N . PRO A 1 202 ? -28.947 8.122 19.906 1.00 52.03 202 PRO A N 1
ATOM 1582 C CA . PRO A 1 202 ? -28.696 6.736 20.282 1.00 52.03 202 PRO A CA 1
ATOM 1583 C C . PRO A 1 202 ? -29.663 5.792 19.567 1.00 52.03 202 PRO A C 1
ATOM 1585 O O . PRO A 1 202 ? -30.844 5.754 19.902 1.00 52.03 202 PRO A O 1
ATOM 1588 N N . VAL A 1 203 ? -29.164 5.007 18.617 1.00 59.72 203 VAL A N 1
ATOM 1589 C CA . VAL A 1 203 ? -29.916 3.887 18.039 1.00 59.72 203 VAL A CA 1
ATOM 1590 C C . VAL A 1 203 ? -29.170 2.616 18.402 1.00 59.72 203 VAL A C 1
ATOM 1592 O O . VAL A 1 203 ? -27.988 2.487 18.090 1.00 59.72 203 VAL A O 1
ATOM 1595 N N . SER A 1 204 ? -29.827 1.717 19.131 1.00 59.88 204 SER A N 1
ATOM 1596 C CA . SER A 1 204 ? -29.226 0.442 19.522 1.00 59.88 204 SER A CA 1
ATOM 1597 C C . SER A 1 204 ? -28.961 -0.430 18.290 1.00 59.88 204 SER A C 1
ATOM 1599 O O . SER A 1 204 ? -29.764 -0.392 17.352 1.00 59.88 204 SER A O 1
ATOM 1601 N N . PRO A 1 205 ? -27.890 -1.245 18.284 1.00 59.25 205 PRO A N 1
ATOM 1602 C CA . PRO A 1 205 ? -27.651 -2.209 17.217 1.00 59.25 205 PRO A CA 1
ATOM 1603 C C . PRO A 1 205 ? -28.887 -3.071 16.943 1.00 59.25 205 PRO A C 1
ATOM 1605 O O . PRO A 1 205 ? -29.488 -3.613 17.871 1.00 59.25 205 PRO A O 1
ATOM 1608 N N . GLY A 1 206 ? -29.292 -3.160 15.676 1.00 60.97 206 GLY A N 1
ATOM 1609 C CA . GLY A 1 206 ? -30.498 -3.889 15.262 1.00 60.97 206 GLY A CA 1
ATOM 1610 C C . GLY A 1 206 ? -31.818 -3.107 15.356 1.00 60.97 206 GLY A C 1
ATOM 1611 O O . GLY A 1 206 ? -32.847 -3.628 14.931 1.00 60.97 206 GLY A O 1
ATOM 1612 N N . GLN A 1 207 ? -31.812 -1.865 15.851 1.00 70.88 207 GLN A N 1
ATOM 1613 C CA . GLN A 1 207 ? -32.935 -0.929 15.714 1.00 70.88 207 GLN A CA 1
ATOM 1614 C C . GLN A 1 207 ? -32.709 0.045 14.552 1.00 70.88 207 GLN A C 1
ATOM 1616 O O . GLN A 1 207 ? -31.585 0.243 14.091 1.00 70.88 207 GLN A O 1
ATOM 1621 N N . GLU A 1 208 ? -33.787 0.666 14.068 1.00 83.50 208 GLU A N 1
ATOM 1622 C CA . GLU A 1 208 ? -33.724 1.678 13.014 1.00 83.50 208 GLU A CA 1
ATOM 1623 C C . GLU A 1 208 ? -34.344 3.008 13.446 1.00 83.50 208 GLU A C 1
ATOM 1625 O O . GLU A 1 208 ? -35.307 3.057 14.209 1.00 83.50 208 GLU A O 1
ATOM 1630 N N . SER A 1 209 ? -33.788 4.102 12.929 1.00 83.19 209 SER A N 1
ATOM 1631 C CA . SER A 1 209 ? -34.331 5.451 13.082 1.00 83.19 209 SER A CA 1
ATOM 1632 C C . SER A 1 209 ? -34.356 6.142 11.726 1.00 83.19 209 SER A C 1
ATOM 1634 O O . SER A 1 209 ? -33.419 6.010 10.939 1.00 83.19 209 SER A O 1
ATOM 1636 N N . LYS A 1 210 ? -35.432 6.875 11.434 1.00 88.06 210 LYS A N 1
ATOM 1637 C CA . LYS A 1 210 ? -35.624 7.599 10.171 1.00 88.06 210 LYS A CA 1
ATOM 1638 C C . LYS A 1 210 ? -35.716 9.096 10.439 1.00 88.06 210 LYS A C 1
ATOM 1640 O O . LYS A 1 210 ? -36.406 9.521 11.364 1.00 88.06 210 LYS A O 1
ATOM 1645 N N . LYS A 1 211 ? -35.049 9.900 9.613 1.00 82.88 211 LYS A N 1
ATOM 1646 C CA . LYS A 1 211 ? -35.161 11.362 9.623 1.00 82.88 211 LYS A CA 1
ATOM 1647 C C . LYS A 1 211 ? -35.219 11.908 8.207 1.00 82.88 211 LYS A C 1
ATOM 1649 O O . LYS A 1 211 ? -34.695 11.303 7.276 1.00 82.88 211 LYS A O 1
ATOM 1654 N N . THR A 1 212 ? -35.859 13.059 8.056 1.00 83.62 212 THR A N 1
ATOM 1655 C CA . THR A 1 212 ? -36.102 13.694 6.759 1.00 83.62 212 THR A CA 1
ATOM 1656 C C . THR A 1 212 ? -35.269 14.956 6.589 1.00 83.62 212 THR A C 1
ATOM 1658 O O . THR A 1 212 ? -35.151 15.743 7.527 1.00 83.62 212 THR A O 1
ATOM 1661 N N . ILE A 1 213 ? -34.756 15.174 5.381 1.00 78.19 213 ILE A N 1
ATOM 1662 C CA . ILE A 1 213 ? -34.132 16.428 4.943 1.00 78.19 213 ILE A CA 1
ATOM 1663 C C . ILE A 1 213 ? -35.008 17.041 3.863 1.00 78.19 213 ILE A C 1
ATOM 1665 O O . ILE A 1 213 ? -35.408 16.344 2.935 1.00 78.19 213 ILE A O 1
ATOM 1669 N N . SER A 1 214 ? -35.264 18.340 3.951 1.00 82.69 214 SER A N 1
ATOM 1670 C CA . SER A 1 214 ? -35.889 19.135 2.902 1.00 82.69 214 SER A CA 1
ATOM 1671 C C . SER A 1 214 ? -34.816 19.775 2.021 1.00 82.69 214 SER A C 1
ATOM 1673 O O . SER A 1 214 ? -34.041 20.600 2.491 1.00 82.69 214 SER A O 1
ATOM 1675 N N . LEU A 1 215 ? -34.778 19.420 0.741 1.00 83.50 215 LEU A N 1
ATOM 1676 C CA . LEU A 1 215 ? -33.926 20.032 -0.276 1.00 83.50 215 LEU A CA 1
ATOM 1677 C C . LEU A 1 215 ? -34.693 21.134 -0.998 1.00 83.50 215 LEU A C 1
ATOM 1679 O O . LEU A 1 215 ? -35.749 20.861 -1.559 1.00 83.50 215 LEU A O 1
ATOM 1683 N N . LYS A 1 216 ? -34.165 22.355 -1.007 1.00 83.19 216 LYS A N 1
ATOM 1684 C CA . LYS A 1 216 ? -34.746 23.533 -1.647 1.00 83.19 216 LYS A CA 1
ATOM 1685 C C . LYS A 1 216 ? -33.865 24.014 -2.792 1.00 83.19 216 LYS A C 1
ATOM 1687 O O . LYS A 1 216 ? -32.666 24.215 -2.618 1.00 83.19 216 LYS A O 1
ATOM 1692 N N . ALA A 1 217 ? -34.466 24.225 -3.956 1.00 82.44 217 ALA A N 1
ATOM 1693 C CA . ALA A 1 217 ? -33.774 24.772 -5.116 1.00 82.44 217 ALA A CA 1
ATOM 1694 C C . ALA A 1 217 ? -33.789 26.309 -5.074 1.00 82.44 217 ALA A C 1
ATOM 1696 O O . ALA A 1 217 ? -34.846 26.920 -4.915 1.00 82.44 217 ALA A O 1
ATOM 1697 N N . GLU A 1 218 ? -32.634 26.954 -5.220 1.00 76.88 218 GLU A N 1
ATOM 1698 C CA . GLU A 1 218 ? -32.504 28.413 -5.231 1.00 76.88 218 GLU A CA 1
ATOM 1699 C C . GLU A 1 218 ? -31.715 28.869 -6.469 1.00 76.88 218 GLU A C 1
ATOM 1701 O O . GLU A 1 218 ? -30.621 28.376 -6.747 1.00 76.88 218 GLU A O 1
ATOM 1706 N N . GLY A 1 219 ? -32.273 29.822 -7.221 1.00 74.38 219 GLY A N 1
ATOM 1707 C CA . GLY A 1 219 ? -31.657 30.422 -8.410 1.00 74.38 219 GLY A CA 1
ATOM 1708 C C . GLY A 1 219 ? -31.884 29.674 -9.733 1.00 74.38 219 GLY A C 1
ATOM 1709 O O . GLY A 1 219 ? -31.547 30.233 -10.783 1.00 74.38 219 GLY A O 1
ATOM 1710 N N . THR A 1 220 ? -32.393 28.431 -9.690 1.00 82.62 220 THR A N 1
ATOM 1711 C CA . THR A 1 220 ? -32.837 27.621 -10.846 1.00 82.62 220 THR A CA 1
ATOM 1712 C C . THR A 1 220 ? -33.580 26.346 -10.394 1.00 82.62 220 THR A C 1
ATOM 1714 O O . THR A 1 220 ? -33.653 26.062 -9.200 1.00 82.62 220 THR A O 1
ATOM 1717 N N . THR A 1 221 ? -34.121 25.572 -11.342 1.00 84.75 221 THR A N 1
ATOM 1718 C CA . THR A 1 221 ? -34.693 24.223 -11.136 1.00 84.75 221 THR A CA 1
ATOM 1719 C C . THR A 1 221 ? -33.591 23.157 -11.111 1.00 84.75 221 THR A C 1
ATOM 1721 O O . THR A 1 221 ? -32.669 23.244 -11.914 1.00 84.75 221 THR A O 1
ATOM 1724 N N . PHE A 1 222 ? -33.703 22.154 -10.233 1.00 82.94 222 PHE A N 1
ATOM 1725 C CA . PHE A 1 222 ? -32.771 21.021 -10.117 1.00 82.94 222 PHE A CA 1
ATOM 1726 C C . PHE A 1 222 ? -33.454 19.683 -10.427 1.00 82.94 222 PHE A C 1
ATOM 1728 O O . PHE A 1 222 ? -34.546 19.414 -9.914 1.00 82.94 222 PHE A O 1
ATOM 1735 N N . THR A 1 223 ? -32.773 18.812 -11.175 1.00 84.00 223 THR A N 1
ATOM 1736 C CA . THR A 1 223 ? -33.158 17.407 -11.380 1.00 84.00 223 THR A CA 1
ATOM 1737 C C . THR A 1 223 ? -32.184 16.500 -10.638 1.00 84.00 223 THR A C 1
ATOM 1739 O O . THR A 1 223 ? -31.035 16.339 -11.041 1.00 84.00 223 THR A O 1
ATOM 1742 N N . ILE A 1 224 ? -32.636 15.886 -9.545 1.00 81.44 224 ILE A N 1
ATOM 1743 C CA . ILE A 1 224 ? -31.851 14.916 -8.775 1.00 81.44 224 ILE A CA 1
ATOM 1744 C C . ILE A 1 224 ? -32.104 13.527 -9.357 1.00 81.44 224 ILE A C 1
ATOM 1746 O O . ILE A 1 224 ? -33.200 12.987 -9.218 1.00 81.44 224 ILE A O 1
ATOM 1750 N N . ASN A 1 225 ? -31.095 12.960 -10.011 1.00 80.31 225 ASN A N 1
ATOM 1751 C CA . ASN A 1 225 ? -31.167 11.686 -10.725 1.00 80.31 225 ASN A CA 1
ATOM 1752 C C . ASN A 1 225 ? -30.993 10.477 -9.810 1.00 80.31 225 ASN A C 1
ATOM 1754 O O . ASN A 1 225 ? -31.593 9.439 -10.067 1.00 80.31 225 ASN A O 1
ATOM 1758 N N . ASP A 1 226 ? -30.169 10.609 -8.773 1.00 77.06 226 ASP A N 1
ATOM 1759 C CA . ASP A 1 226 ? -29.918 9.569 -7.779 1.00 77.06 226 ASP A CA 1
ATOM 1760 C C . ASP A 1 226 ? -29.255 10.187 -6.534 1.00 77.06 226 ASP A C 1
ATOM 1762 O O . ASP A 1 226 ? -28.934 11.379 -6.498 1.00 77.06 226 ASP A O 1
ATOM 1766 N N . SER A 1 227 ? -29.030 9.386 -5.499 1.00 72.56 227 SER A N 1
ATOM 1767 C CA . SER A 1 227 ? -28.279 9.786 -4.314 1.00 72.56 227 SER A CA 1
ATOM 1768 C C . SER A 1 227 ? -27.442 8.632 -3.782 1.00 72.56 227 SER A C 1
ATOM 1770 O O . SER A 1 227 ? -27.872 7.481 -3.765 1.00 72.56 227 SER A O 1
ATOM 1772 N N . LYS A 1 228 ? -26.242 8.946 -3.307 1.00 69.06 228 LYS A N 1
ATOM 1773 C CA . LYS A 1 228 ? -25.306 7.979 -2.748 1.00 69.06 228 LYS A CA 1
ATOM 1774 C C . LYS A 1 228 ? -24.979 8.347 -1.315 1.00 69.06 228 LYS A C 1
ATOM 1776 O O . LYS A 1 228 ? -24.844 9.517 -0.981 1.00 69.06 228 LYS A O 1
ATOM 1781 N N . ILE A 1 229 ? -24.800 7.338 -0.473 1.00 68.94 229 ILE A N 1
ATOM 1782 C CA . ILE A 1 229 ? -24.211 7.531 0.847 1.00 68.94 229 ILE A CA 1
ATOM 1783 C C . ILE A 1 229 ? -22.736 7.144 0.786 1.00 68.94 229 ILE A C 1
ATOM 1785 O O . ILE A 1 229 ? -22.397 6.019 0.420 1.00 68.94 229 ILE A O 1
ATOM 1789 N N . LEU A 1 230 ? -21.863 8.080 1.139 1.00 59.59 230 LEU A N 1
ATOM 1790 C CA . LEU A 1 230 ? -20.440 7.854 1.372 1.00 59.59 230 LEU A CA 1
ATOM 1791 C C . LEU A 1 230 ? -20.204 7.668 2.879 1.00 59.59 230 LEU A C 1
ATOM 1793 O O . LEU A 1 230 ? -20.868 8.310 3.691 1.00 59.59 230 LEU A O 1
ATOM 1797 N N . GLY A 1 231 ? -19.261 6.808 3.263 1.00 62.97 231 GLY A N 1
ATOM 1798 C CA . GLY A 1 231 ? -18.971 6.494 4.667 1.00 62.97 231 GLY A CA 1
ATOM 1799 C C . GLY A 1 231 ? -19.603 5.176 5.120 1.00 62.97 231 GLY A C 1
ATOM 1800 O O . GLY A 1 231 ? -19.453 4.153 4.456 1.00 62.97 231 GLY A O 1
ATOM 1801 N N . SER A 1 232 ? -20.274 5.182 6.271 1.00 62.97 232 SER A N 1
ATOM 1802 C CA . SER A 1 232 ? -20.783 3.975 6.921 1.00 62.97 232 SER A CA 1
ATOM 1803 C C . SER A 1 232 ? -21.984 3.365 6.199 1.00 62.97 232 SER A C 1
ATOM 1805 O O . SER A 1 232 ? -22.963 4.038 5.875 1.00 62.97 232 SER A O 1
ATOM 1807 N N . SER A 1 233 ? -21.946 2.038 6.063 1.00 69.19 233 SER A N 1
ATOM 1808 C CA . SER A 1 233 ? -23.070 1.223 5.582 1.00 69.19 233 SER A CA 1
ATOM 1809 C C . SER A 1 233 ? -24.289 1.215 6.518 1.00 69.19 233 SER A C 1
ATOM 1811 O O . SER A 1 233 ? -25.326 0.662 6.160 1.00 69.19 233 SER A O 1
ATOM 1813 N N . ALA A 1 234 ? -24.194 1.833 7.702 1.00 68.44 234 ALA A N 1
ATOM 1814 C CA . ALA A 1 234 ? -25.307 1.968 8.636 1.00 68.44 234 ALA A CA 1
ATOM 1815 C C . ALA A 1 234 ? -26.394 2.947 8.158 1.00 68.44 234 ALA A C 1
ATOM 1817 O O . ALA A 1 234 ? -27.466 2.991 8.756 1.00 68.44 234 ALA A O 1
ATOM 1818 N N . TYR A 1 235 ? -26.151 3.736 7.108 1.00 78.12 235 TYR A N 1
ATOM 1819 C CA . TYR A 1 235 ? -27.149 4.651 6.556 1.00 78.12 235 TYR A CA 1
ATOM 1820 C C . TYR A 1 235 ? -27.723 4.143 5.238 1.00 78.12 235 TYR A C 1
ATOM 1822 O O . TYR A 1 235 ? -27.022 3.552 4.420 1.00 78.12 235 TYR A O 1
ATOM 1830 N N . GLN A 1 236 ? -28.992 4.456 4.992 1.00 83.81 236 GLN A N 1
ATOM 1831 C CA . GLN A 1 236 ? -29.674 4.160 3.737 1.00 83.81 236 GLN A CA 1
ATOM 1832 C C . GLN A 1 236 ? -30.692 5.255 3.411 1.00 83.81 236 GLN A C 1
ATOM 1834 O O . GLN A 1 236 ? -31.390 5.726 4.303 1.00 83.81 236 GLN A O 1
ATOM 1839 N N . ILE A 1 237 ? -30.836 5.632 2.141 1.00 82.56 237 ILE A N 1
ATOM 1840 C CA . ILE A 1 237 ? -31.961 6.469 1.704 1.00 82.56 237 ILE A CA 1
ATOM 1841 C C . ILE A 1 237 ? -33.154 5.562 1.443 1.00 82.56 237 ILE A C 1
ATOM 1843 O O . ILE A 1 237 ? -33.058 4.570 0.723 1.00 82.56 237 ILE A O 1
ATOM 1847 N N . VAL A 1 238 ? -34.268 5.880 2.089 1.00 83.31 238 VAL A N 1
ATOM 1848 C CA . VAL A 1 238 ? -35.502 5.096 2.044 1.00 83.31 238 VAL A CA 1
ATOM 1849 C C . VAL A 1 238 ? -36.661 5.997 1.649 1.00 83.31 238 VAL A C 1
ATOM 1851 O O . VAL A 1 238 ? -36.556 7.223 1.682 1.00 83.31 238 VAL A O 1
ATOM 1854 N N . ASP A 1 239 ? -37.777 5.389 1.255 1.00 81.94 239 ASP A N 1
ATOM 1855 C CA . ASP A 1 239 ? -39.051 6.087 1.045 1.00 81.94 239 ASP A CA 1
ATOM 1856 C C . ASP A 1 239 ? -38.971 7.256 0.031 1.00 81.94 239 ASP A C 1
ATOM 1858 O O . ASP A 1 239 ? -39.793 8.168 0.045 1.00 81.94 239 ASP A O 1
ATOM 1862 N N . THR A 1 240 ? -37.975 7.224 -0.865 1.00 80.56 240 THR A N 1
ATOM 1863 C CA . THR A 1 240 ? -37.671 8.265 -1.857 1.00 80.56 240 THR A CA 1
ATOM 1864 C C . THR A 1 240 ? -37.482 7.611 -3.227 1.00 80.56 240 THR A C 1
ATOM 1866 O O . THR A 1 240 ? -36.727 6.649 -3.348 1.00 80.56 240 THR A O 1
ATOM 1869 N N . LYS A 1 241 ? -38.175 8.104 -4.262 1.00 80.75 241 LYS A N 1
ATOM 1870 C CA . LYS A 1 241 ? -38.056 7.608 -5.645 1.00 80.75 241 LYS A CA 1
ATOM 1871 C C . LYS A 1 241 ? -37.367 8.654 -6.517 1.00 80.75 241 LYS A C 1
ATOM 1873 O O . LYS A 1 241 ? -37.825 9.793 -6.561 1.00 80.75 241 LYS A O 1
ATOM 1878 N N . PHE A 1 242 ? -36.310 8.251 -7.214 1.00 82.12 242 PHE A N 1
ATOM 1879 C CA . PHE A 1 242 ? -35.600 9.083 -8.184 1.00 82.12 242 PHE A CA 1
ATOM 1880 C C . PHE A 1 242 ? -36.064 8.790 -9.626 1.00 82.12 242 PHE A C 1
ATOM 1882 O O . PHE A 1 242 ?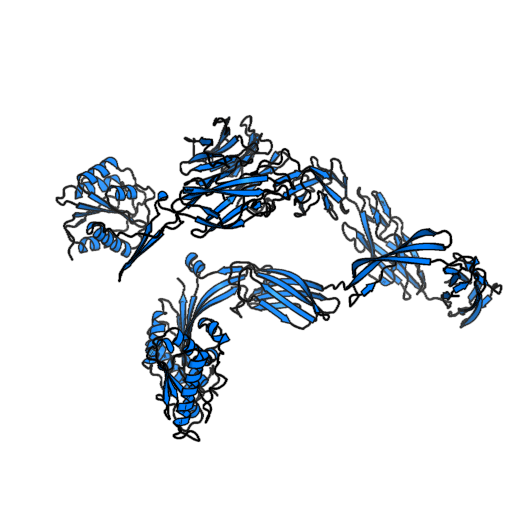 -36.494 7.663 -9.892 1.00 82.12 242 PHE A O 1
ATOM 1889 N N . PRO A 1 243 ? -35.991 9.767 -10.554 1.00 82.19 243 PRO A N 1
ATOM 1890 C CA . PRO A 1 243 ? -35.498 11.136 -10.362 1.00 82.19 243 PRO A CA 1
ATOM 1891 C C . PRO A 1 243 ? -36.508 12.068 -9.658 1.00 82.19 243 PRO A C 1
ATOM 1893 O O . PRO A 1 243 ? -37.719 11.906 -9.795 1.00 82.19 243 PRO A O 1
ATOM 1896 N N . ILE A 1 244 ? -36.010 13.072 -8.925 1.00 84.06 244 ILE A N 1
ATOM 1897 C CA . ILE A 1 244 ? -36.807 14.128 -8.271 1.00 84.06 244 ILE A CA 1
ATOM 1898 C C . ILE A 1 244 ? -36.541 15.462 -8.967 1.00 84.06 244 ILE A C 1
ATOM 1900 O O . ILE A 1 244 ? -35.397 15.903 -9.038 1.00 84.06 244 ILE A O 1
ATOM 1904 N N . ILE A 1 245 ? -37.597 16.145 -9.409 1.00 86.69 245 ILE A N 1
ATOM 1905 C CA . ILE A 1 245 ? -37.508 17.504 -9.960 1.00 86.69 245 ILE A CA 1
ATOM 1906 C C . ILE A 1 245 ? -37.933 18.507 -8.880 1.00 86.69 245 ILE A C 1
ATOM 1908 O O . ILE A 1 245 ? -39.028 18.397 -8.318 1.00 86.69 245 ILE A O 1
ATOM 1912 N N . ILE A 1 246 ? -37.068 19.482 -8.588 1.00 85.31 246 ILE A N 1
ATOM 1913 C CA . ILE A 1 246 ? -37.298 20.558 -7.617 1.00 85.31 246 ILE A CA 1
ATOM 1914 C C . ILE A 1 246 ? -37.266 21.890 -8.364 1.00 85.31 246 ILE A C 1
ATOM 1916 O O . ILE A 1 246 ? -36.204 22.348 -8.782 1.00 85.31 246 ILE A O 1
ATOM 1920 N N . LEU A 1 247 ? -38.437 22.502 -8.549 1.00 86.31 247 LEU A N 1
ATOM 1921 C CA . LEU A 1 247 ? -38.562 23.803 -9.210 1.00 86.31 247 LEU A CA 1
ATOM 1922 C C . LEU A 1 247 ? -37.923 24.913 -8.369 1.00 86.31 247 LEU A C 1
ATOM 1924 O O . LEU A 1 247 ? -37.889 24.823 -7.141 1.00 86.31 247 LEU A O 1
ATOM 1928 N N . GLU A 1 248 ? -37.463 25.979 -9.024 1.00 86.69 248 GLU A N 1
ATOM 1929 C CA . GLU A 1 248 ? -36.879 27.139 -8.343 1.00 86.69 248 GLU A CA 1
ATOM 1930 C C . GLU A 1 248 ? -37.802 27.667 -7.227 1.00 86.69 248 GLU A C 1
ATOM 1932 O O . GLU A 1 248 ? -38.989 27.921 -7.432 1.00 86.69 248 GLU A O 1
ATOM 1937 N N . GLY A 1 249 ? -37.254 27.806 -6.019 1.00 80.56 249 GLY A N 1
ATOM 1938 C CA . GLY A 1 249 ? -37.961 28.259 -4.823 1.00 80.56 249 GLY A CA 1
ATOM 1939 C C . GLY A 1 249 ? -38.747 27.175 -4.077 1.00 80.56 249 GLY A C 1
ATOM 1940 O O . GLY A 1 249 ? -39.137 27.417 -2.932 1.00 80.56 249 GLY A O 1
ATOM 1941 N N . GLN A 1 250 ? -38.953 25.991 -4.666 1.00 88.69 250 GLN A N 1
ATOM 1942 C CA . GLN A 1 250 ? -39.647 24.868 -4.028 1.00 88.69 250 GLN A CA 1
ATOM 1943 C C . GLN A 1 250 ? -38.703 23.965 -3.234 1.00 88.69 250 GLN A C 1
ATOM 1945 O O . GLN A 1 250 ? -37.491 23.959 -3.453 1.00 88.69 250 GLN A O 1
ATOM 1950 N N . SER A 1 251 ? -39.297 23.156 -2.350 1.00 85.94 251 SER A N 1
ATOM 1951 C CA . SER A 1 251 ? -38.592 22.143 -1.568 1.00 85.94 251 SER A CA 1
ATOM 1952 C C . SER A 1 251 ? -39.166 20.736 -1.763 1.00 85.94 251 SER A C 1
ATOM 1954 O O . SER A 1 251 ? -40.377 20.567 -1.925 1.00 85.94 251 SER A O 1
ATOM 1956 N N . LYS A 1 252 ? -38.311 19.710 -1.700 1.00 85.19 252 LYS A N 1
ATOM 1957 C CA . LYS A 1 252 ? -38.681 18.285 -1.678 1.00 85.19 252 LYS A CA 1
ATOM 1958 C C . LYS A 1 252 ? -37.949 17.551 -0.565 1.00 85.19 252 LYS A C 1
ATOM 1960 O O . LYS A 1 252 ? -36.792 17.844 -0.289 1.00 85.19 252 LYS A O 1
ATOM 1965 N N . THR A 1 253 ? -38.612 16.588 0.063 1.00 86.19 253 THR A N 1
ATOM 1966 C CA . THR A 1 253 ? -38.052 15.837 1.188 1.00 86.19 253 THR A CA 1
ATOM 1967 C C . THR A 1 253 ? -37.434 14.508 0.755 1.00 86.19 253 THR A C 1
ATOM 1969 O O . THR A 1 253 ? -37.991 13.800 -0.080 1.00 86.19 253 THR A O 1
ATOM 1972 N N . ILE A 1 254 ? -36.295 14.159 1.357 1.00 83.81 254 ILE A N 1
ATOM 1973 C CA . ILE A 1 254 ? -35.647 12.844 1.270 1.00 83.81 254 ILE A CA 1
ATOM 1974 C C . ILE A 1 254 ? -35.590 12.247 2.675 1.00 83.81 254 ILE A C 1
ATOM 1976 O O . ILE A 1 254 ? -35.284 12.956 3.638 1.00 83.81 254 ILE A O 1
ATOM 1980 N N . THR A 1 255 ? -35.862 10.947 2.797 1.00 87.06 255 THR A N 1
ATOM 1981 C CA . THR A 1 255 ? -35.783 10.229 4.077 1.00 87.06 255 THR A CA 1
ATOM 1982 C C . THR A 1 255 ? -34.503 9.408 4.155 1.00 87.06 255 THR A C 1
ATOM 1984 O O . THR A 1 255 ? -34.230 8.565 3.304 1.00 87.06 255 THR A O 1
ATOM 1987 N N . VAL A 1 256 ? -33.727 9.622 5.213 1.00 84.50 256 VAL A N 1
ATOM 1988 C CA . VAL A 1 256 ? -32.533 8.839 5.534 1.00 84.50 256 VAL A CA 1
ATOM 1989 C C . VAL A 1 256 ? -32.857 7.946 6.728 1.00 84.50 256 VAL A C 1
ATOM 1991 O O . VAL A 1 256 ? -33.396 8.401 7.738 1.00 84.50 256 VAL A O 1
ATOM 1994 N N . LYS A 1 257 ? -32.534 6.663 6.605 1.00 87.38 257 LYS A N 1
ATOM 1995 C CA . LYS A 1 257 ? -32.611 5.643 7.645 1.00 87.38 257 LYS A CA 1
ATOM 1996 C C . LYS A 1 257 ? -31.217 5.376 8.201 1.00 87.38 257 LYS A C 1
ATOM 1998 O O . LYS A 1 257 ? -30.269 5.251 7.431 1.00 87.38 257 LYS A O 1
ATOM 2003 N N . TYR A 1 258 ? -31.118 5.245 9.517 1.00 82.31 258 TYR A N 1
ATOM 2004 C CA . TYR A 1 258 ? -29.930 4.807 10.240 1.00 82.31 258 TYR A CA 1
ATOM 2005 C C . TYR A 1 258 ? -30.218 3.484 10.961 1.00 82.31 258 TYR A C 1
ATOM 2007 O O . TYR A 1 258 ? -31.169 3.404 11.739 1.00 82.31 258 TYR A O 1
ATOM 2015 N N . SER A 1 259 ? -29.400 2.468 10.690 1.00 80.12 259 SER A N 1
ATOM 2016 C CA . SER A 1 259 ? -29.500 1.096 11.200 1.00 80.12 259 SER A CA 1
ATOM 2017 C C . SER A 1 259 ? -28.103 0.596 11.614 1.00 80.12 259 SER A C 1
ATOM 2019 O O . SER A 1 259 ? -27.445 -0.100 10.834 1.00 80.12 259 SER A O 1
ATOM 2021 N N . PRO A 1 260 ? -27.602 0.982 12.802 1.00 67.12 260 PRO A N 1
ATOM 2022 C CA . PRO A 1 260 ? -26.283 0.567 13.273 1.00 67.12 260 PRO A CA 1
ATOM 2023 C C . PRO A 1 260 ? -26.221 -0.941 13.531 1.00 67.12 260 PRO A C 1
ATOM 2025 O O . PRO A 1 260 ? -27.193 -1.552 13.985 1.00 67.12 260 PRO A O 1
ATOM 2028 N N . LYS A 1 261 ? -25.060 -1.538 13.245 1.00 63.25 261 LYS A N 1
ATOM 2029 C CA . LYS A 1 261 ? -24.767 -2.955 13.533 1.00 63.25 261 LYS A CA 1
ATOM 2030 C C . LYS A 1 261 ? -23.909 -3.139 14.778 1.00 63.25 261 LYS A C 1
ATOM 2032 O O . LYS A 1 261 ? -23.881 -4.226 15.337 1.00 63.25 261 LYS A O 1
ATOM 2037 N N . ASP A 1 262 ? -23.245 -2.080 15.210 1.00 55.53 262 ASP A N 1
ATOM 2038 C CA . ASP A 1 262 ? -22.371 -2.053 16.369 1.00 55.53 262 ASP A CA 1
ATOM 2039 C C . ASP A 1 262 ? -22.632 -0.768 17.173 1.00 55.53 262 ASP A C 1
ATOM 2041 O O . ASP A 1 262 ? -23.472 0.059 16.797 1.00 55.53 262 ASP A O 1
ATOM 2045 N N . SER A 1 263 ? -21.969 -0.618 18.321 1.00 55.38 263 SER A N 1
ATOM 2046 C CA . SER A 1 263 ? -22.122 0.597 19.132 1.00 55.38 263 SER A CA 1
ATOM 2047 C C . SER A 1 263 ? -21.211 1.753 18.691 1.00 55.38 263 SER A C 1
ATOM 2049 O O . SER A 1 263 ? -21.166 2.788 19.363 1.00 55.38 263 SER A O 1
ATOM 2051 N N . ASN A 1 264 ? -20.501 1.614 17.562 1.00 52.72 264 ASN A N 1
ATOM 2052 C CA . ASN A 1 264 ? -19.549 2.609 17.089 1.00 52.72 264 ASN A CA 1
ATOM 2053 C C . ASN A 1 264 ? -20.244 3.856 16.531 1.00 52.72 264 ASN A C 1
ATOM 2055 O O . ASN A 1 264 ? -21.423 3.893 16.163 1.00 52.72 264 ASN A O 1
ATOM 2059 N N . ARG A 1 265 ? -19.461 4.934 16.447 1.00 56.78 265 ARG A N 1
ATOM 2060 C CA . ARG A 1 265 ? -19.878 6.162 15.781 1.00 56.78 265 ARG A CA 1
ATOM 2061 C C . ARG A 1 265 ? -19.733 5.994 14.274 1.00 56.78 265 ARG A C 1
ATOM 2063 O O . ARG A 1 265 ? -18.632 6.053 13.748 1.00 56.78 265 ARG A O 1
ATOM 2070 N N . HIS A 1 266 ? -20.855 5.851 13.588 1.00 56.88 266 HIS A N 1
ATOM 2071 C CA . HIS A 1 266 ? -20.892 5.780 12.135 1.00 56.88 266 HIS A CA 1
ATOM 2072 C C . HIS A 1 266 ? -21.051 7.162 11.514 1.00 56.88 266 HIS A C 1
ATOM 2074 O O . HIS A 1 266 ? -21.967 7.886 11.876 1.00 56.88 266 HIS A O 1
ATOM 2080 N N . TYR A 1 267 ? -20.251 7.511 10.514 1.00 57.69 267 TYR A N 1
ATOM 2081 C CA . TYR A 1 267 ? -20.420 8.765 9.771 1.00 57.69 267 TYR A CA 1
ATOM 2082 C C . TYR A 1 267 ? -20.947 8.504 8.365 1.00 57.69 267 TYR A C 1
ATOM 2084 O O . TYR A 1 267 ? -20.543 7.532 7.732 1.00 57.69 267 TYR A O 1
ATOM 2092 N N . GLY A 1 268 ? -21.847 9.360 7.881 1.00 58.78 268 GLY A N 1
ATOM 2093 C CA . GLY A 1 268 ? -22.415 9.276 6.540 1.00 58.78 268 GLY A CA 1
ATOM 2094 C C . GLY A 1 268 ? -22.365 10.619 5.814 1.00 58.78 268 GLY A C 1
ATOM 2095 O O . GLY A 1 268 ? -22.382 11.696 6.409 1.00 58.78 268 GLY A O 1
ATOM 2096 N N . PHE A 1 269 ? -22.315 10.575 4.494 1.00 61.75 269 PHE A N 1
ATOM 2097 C CA . PHE A 1 269 ? -22.471 11.748 3.647 1.00 61.75 269 PHE A CA 1
ATOM 2098 C C . PHE A 1 269 ? -23.429 11.398 2.518 1.00 61.75 269 PHE A C 1
ATOM 2100 O O . PHE A 1 269 ? -23.161 10.481 1.751 1.00 61.75 269 PHE A O 1
ATOM 2107 N N . VAL A 1 270 ? -24.561 12.091 2.451 1.00 68.56 270 VAL A N 1
ATOM 2108 C CA . VAL A 1 270 ? -25.576 11.918 1.412 1.00 68.56 270 VAL A CA 1
ATOM 2109 C C . VAL A 1 270 ? -25.212 12.812 0.236 1.00 68.56 270 VAL A C 1
ATOM 2111 O O . VAL A 1 270 ? -25.531 13.996 0.194 1.00 68.56 270 VAL A O 1
ATOM 2114 N N . GLU A 1 271 ? -24.534 12.243 -0.744 1.00 69.56 271 GLU A N 1
ATOM 2115 C CA . GLU A 1 271 ? -24.247 12.907 -2.003 1.00 69.56 271 GLU A CA 1
ATOM 2116 C C . GLU A 1 271 ? -25.453 12.816 -2.944 1.00 69.56 271 GLU A C 1
ATOM 2118 O O . GLU A 1 271 ? -25.969 11.727 -3.184 1.00 69.56 271 GLU A O 1
ATOM 2123 N N . THR A 1 272 ? -25.919 13.946 -3.485 1.00 70.75 272 THR A N 1
ATOM 2124 C CA . THR A 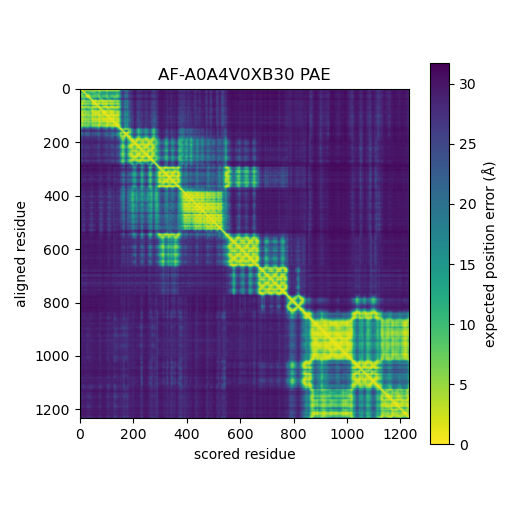1 272 ? -26.984 13.945 -4.500 1.00 70.75 272 THR A CA 1
ATOM 2125 C C . THR A 1 272 ? -26.380 14.062 -5.891 1.00 70.75 272 THR A C 1
ATOM 2127 O O . THR A 1 272 ? -25.561 14.942 -6.150 1.00 70.75 272 THR A O 1
ATOM 2130 N N . ILE A 1 273 ? -26.797 13.188 -6.800 1.00 73.38 273 ILE A N 1
ATOM 2131 C CA . ILE A 1 273 ? -26.383 13.203 -8.200 1.00 73.38 273 ILE A CA 1
ATOM 2132 C C . ILE A 1 273 ? -27.432 14.019 -8.956 1.00 73.38 273 ILE A C 1
ATOM 2134 O O . ILE A 1 273 ? -28.566 13.568 -9.107 1.00 73.38 273 ILE A O 1
ATOM 2138 N N . ASN A 1 274 ? -27.087 15.229 -9.400 1.00 71.81 274 ASN A N 1
ATOM 2139 C CA . ASN A 1 274 ? -28.006 16.134 -10.099 1.00 71.81 274 ASN A CA 1
ATOM 2140 C C . ASN A 1 274 ? -27.412 16.696 -11.403 1.00 71.81 274 ASN A C 1
ATOM 2142 O O . ASN A 1 274 ? -26.236 16.500 -11.703 1.00 71.81 274 ASN A O 1
ATOM 2146 N N . ASP A 1 275 ? -28.261 17.348 -12.193 1.00 67.31 275 ASP A N 1
ATOM 2147 C CA . ASP A 1 275 ? -28.019 17.827 -13.560 1.00 67.31 275 ASP A CA 1
ATOM 2148 C C . ASP A 1 275 ? -27.168 19.104 -13.683 1.00 67.31 275 ASP A C 1
ATOM 2150 O O . ASP A 1 275 ? -26.729 19.430 -14.787 1.00 67.31 275 ASP A O 1
ATOM 2154 N N . LEU A 1 276 ? -26.913 19.824 -12.586 1.00 69.50 276 LEU A N 1
ATOM 2155 C CA . LEU A 1 276 ? -26.275 21.148 -12.627 1.00 69.50 276 LEU A CA 1
ATOM 2156 C C . LEU A 1 276 ? -24.981 21.244 -11.810 1.00 69.50 276 LEU A C 1
ATOM 2158 O O . LEU A 1 276 ? -24.012 21.855 -12.263 1.00 69.50 276 LEU A O 1
ATOM 2162 N N . CYS A 1 277 ? -24.953 20.663 -10.610 1.00 62.41 277 CYS A N 1
ATOM 2163 C CA . CYS A 1 277 ? -23.882 20.837 -9.630 1.00 62.41 277 CYS A CA 1
ATOM 2164 C C . CYS A 1 277 ? -23.496 19.500 -8.987 1.00 62.41 277 CYS A C 1
ATOM 2166 O O . CYS A 1 277 ? -24.364 18.787 -8.495 1.00 62.41 277 CYS A O 1
ATOM 2168 N N . SER A 1 278 ? -22.206 19.192 -8.829 1.00 52.22 278 SER A N 1
ATOM 2169 C CA . SER A 1 278 ? -21.787 18.167 -7.859 1.00 52.22 278 SER A CA 1
ATOM 2170 C C . SER A 1 278 ? -21.957 18.737 -6.447 1.00 52.22 278 SER A C 1
ATOM 2172 O O . SER A 1 278 ? -21.118 19.502 -5.971 1.00 52.22 278 SER A O 1
ATOM 2174 N N . GLY A 1 279 ? -23.089 18.440 -5.814 1.00 48.25 279 GLY A N 1
ATOM 2175 C CA . GLY A 1 279 ? -23.440 18.923 -4.484 1.00 48.25 279 GLY A CA 1
ATOM 2176 C C . GLY A 1 279 ? -23.940 17.766 -3.636 1.00 48.25 279 GLY A C 1
ATOM 2177 O O . GLY A 1 279 ? -25.001 17.201 -3.897 1.00 48.25 279 GLY A O 1
ATOM 2178 N N . GLY A 1 280 ? -23.168 17.407 -2.619 1.00 51.75 280 GLY A N 1
ATOM 2179 C CA . GLY A 1 280 ? -23.601 16.490 -1.578 1.00 51.75 280 GLY A CA 1
ATOM 2180 C C . GLY A 1 280 ? -23.802 17.195 -0.244 1.00 51.75 280 GLY A C 1
ATOM 2181 O O . GLY A 1 280 ? -23.279 18.285 -0.012 1.00 51.75 280 GLY A O 1
ATOM 2182 N N . LEU A 1 281 ? -24.571 16.558 0.630 1.00 49.56 281 LEU A N 1
ATOM 2183 C CA . LEU A 1 281 ? -24.879 16.988 1.983 1.00 49.56 281 LEU A CA 1
ATOM 2184 C C . LEU A 1 281 ? -24.298 16.001 3.000 1.00 49.56 281 LEU A C 1
ATOM 2186 O O . LEU A 1 281 ? -24.485 14.793 2.893 1.00 49.56 281 LEU A O 1
ATOM 2190 N N . SER A 1 282 ? -23.681 16.504 4.062 1.00 42.56 282 SER A N 1
ATOM 2191 C CA . SER A 1 282 ? -23.214 15.670 5.171 1.00 42.56 282 SER A CA 1
ATOM 2192 C C . SER A 1 282 ? -24.368 15.222 6.085 1.00 42.56 282 SER A C 1
ATOM 2194 O O . SER A 1 282 ? -25.131 16.051 6.578 1.00 42.56 282 SER A O 1
ATOM 2196 N N . ALA A 1 283 ? -24.497 13.918 6.359 1.00 40.31 283 ALA A N 1
ATOM 2197 C CA . ALA A 1 283 ? -25.549 13.353 7.214 1.00 40.31 283 ALA A CA 1
ATOM 2198 C C . ALA A 1 283 ? -24.942 12.550 8.384 1.00 40.31 283 ALA A C 1
ATOM 2200 O O . ALA A 1 283 ? -24.356 11.491 8.193 1.00 40.31 283 ALA A O 1
ATOM 2201 N N . TYR A 1 284 ? -25.106 13.025 9.621 1.00 45.97 284 TYR A N 1
ATOM 2202 C CA . TYR A 1 284 ? -24.384 12.513 10.796 1.00 45.97 284 TYR A CA 1
ATOM 2203 C C . TYR A 1 284 ? -25.310 11.790 11.782 1.00 45.97 284 TYR A C 1
ATOM 2205 O O . TYR A 1 284 ? -25.767 12.378 12.758 1.00 45.97 284 TYR A O 1
ATOM 2213 N N . GLY A 1 285 ? -25.578 10.503 11.600 1.00 42.34 285 GLY A N 1
ATOM 2214 C CA . GLY A 1 285 ? -26.024 9.678 12.735 1.00 42.34 285 GLY A CA 1
ATOM 2215 C C . GLY A 1 285 ? -24.833 9.203 13.570 1.00 42.34 285 GLY A C 1
ATOM 2216 O O . GLY A 1 285 ? -23.691 9.546 13.285 1.00 42.34 285 GLY A O 1
ATOM 2217 N N . GLY A 1 286 ? -25.087 8.401 14.598 1.00 45.78 286 GLY A N 1
ATOM 2218 C CA . GLY A 1 286 ? -24.033 7.917 15.490 1.00 45.78 286 GLY A CA 1
ATOM 2219 C C . GLY A 1 286 ? -23.561 8.986 16.480 1.00 45.78 286 GLY A C 1
ATOM 2220 O O . GLY A 1 286 ? -23.534 10.177 16.187 1.00 45.78 286 GLY A O 1
ATOM 2221 N N . PHE A 1 287 ? -23.237 8.558 17.697 1.00 38.75 287 PHE A N 1
ATOM 2222 C CA . PHE A 1 287 ? -23.029 9.407 18.871 1.00 38.75 287 PHE A CA 1
ATOM 2223 C C . PHE A 1 287 ? -21.837 10.372 18.730 1.00 38.75 287 PHE A C 1
ATOM 2225 O O . PHE A 1 287 ? -20.692 9.926 18.781 1.00 38.75 287 PHE A O 1
ATOM 2232 N N . PRO A 1 288 ? -22.037 11.702 18.657 1.00 35.75 288 PRO A N 1
ATOM 2233 C CA . PRO A 1 288 ? -21.009 12.657 19.023 1.00 35.75 288 PRO A CA 1
ATOM 2234 C C . PRO A 1 288 ? -20.797 12.505 20.531 1.00 35.75 288 PRO A C 1
ATOM 2236 O O . PRO A 1 288 ? -21.643 12.907 21.309 1.00 35.75 288 PRO A O 1
ATOM 2239 N N . GLY A 1 289 ? -19.763 11.752 20.898 1.00 40.91 289 GLY A N 1
ATOM 2240 C CA . GLY A 1 289 ? -19.169 11.517 22.220 1.00 40.91 289 GLY A CA 1
ATOM 2241 C C . GLY A 1 289 ? -19.957 11.691 23.534 1.00 40.91 289 GLY A C 1
ATOM 2242 O O . GLY A 1 289 ? -19.339 11.974 24.562 1.00 40.91 289 GLY A O 1
ATOM 2243 N N . LYS A 1 290 ? -21.260 11.402 23.622 1.00 34.06 290 LYS A N 1
ATOM 2244 C CA . LYS A 1 290 ? -21.696 10.858 24.915 1.00 34.06 290 LYS A CA 1
ATOM 2245 C C . LYS A 1 290 ? -21.036 9.485 25.046 1.00 34.06 290 LYS A C 1
ATOM 2247 O O . LYS A 1 290 ? -21.204 8.686 24.121 1.00 34.06 290 LYS A O 1
ATOM 2252 N N . PRO A 1 291 ? -20.313 9.182 26.144 1.00 36.28 291 PRO A N 1
ATOM 2253 C CA . PRO A 1 291 ? -20.117 7.786 26.500 1.00 36.28 291 PRO A CA 1
ATOM 2254 C C . PRO A 1 291 ? -21.492 7.106 26.500 1.00 36.28 291 PRO A C 1
ATOM 2256 O O . PRO A 1 291 ? -22.523 7.767 26.705 1.00 36.28 291 PRO A O 1
ATOM 2259 N N . LEU A 1 292 ? -21.514 5.787 26.289 1.00 36.00 292 LEU A N 1
ATOM 2260 C CA . LEU A 1 292 ? -22.667 4.983 26.686 1.00 36.00 292 LEU A CA 1
ATOM 2261 C C . LEU A 1 292 ? -23.121 5.460 28.073 1.00 36.00 292 LEU A C 1
ATOM 2263 O O . LEU A 1 292 ? -22.314 5.941 28.873 1.00 36.00 292 LEU A O 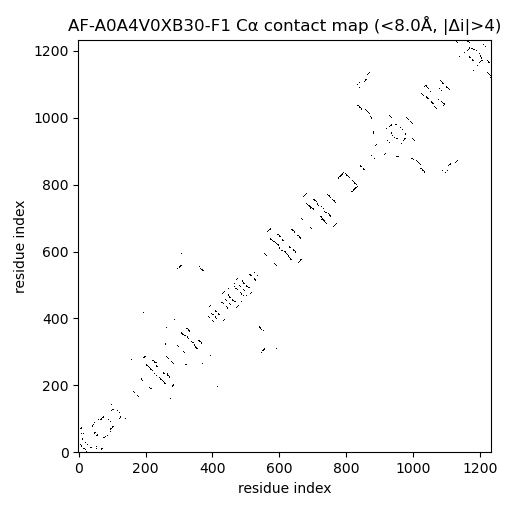1
ATOM 2267 N N . VAL A 1 293 ? -24.427 5.462 28.322 1.00 35.03 293 VAL A N 1
ATOM 2268 C CA . VAL A 1 293 ? -24.975 5.920 29.602 1.00 35.03 293 VAL A CA 1
ATOM 2269 C C . VAL A 1 293 ? -24.390 5.018 30.703 1.00 35.03 293 VAL A C 1
ATOM 2271 O O . VAL A 1 293 ? -24.898 3.931 30.942 1.00 35.03 293 VAL A O 1
ATOM 2274 N N . GLY A 1 294 ? -23.279 5.451 31.310 1.00 45.53 294 GLY A N 1
ATOM 2275 C CA . GLY A 1 294 ? -22.397 4.626 32.142 1.00 45.53 294 GLY A CA 1
ATOM 2276 C C . GLY A 1 294 ? -21.275 3.919 31.361 1.00 45.53 294 GLY A C 1
ATOM 2277 O O . GLY A 1 294 ? -21.448 3.522 30.213 1.00 45.53 294 GLY A O 1
ATOM 2278 N N . LYS A 1 295 ? -20.115 3.733 32.009 1.00 50.66 295 LYS A N 1
ATOM 2279 C CA . LYS A 1 295 ? -19.085 2.777 31.569 1.00 50.66 295 LYS A CA 1
ATOM 2280 C C . LYS A 1 295 ? -19.745 1.400 31.523 1.00 50.66 295 LYS A C 1
ATOM 2282 O O . LYS A 1 295 ? -20.075 0.853 32.573 1.00 50.66 295 LYS A O 1
ATOM 2287 N N . THR A 1 296 ? -20.013 0.891 30.327 1.00 61.16 296 THR A N 1
ATOM 2288 C CA . THR A 1 296 ? -20.648 -0.420 30.174 1.00 61.16 296 THR A CA 1
ATOM 2289 C C . THR A 1 296 ? -19.604 -1.506 29.984 1.00 61.16 296 THR A C 1
ATOM 2291 O O . THR A 1 296 ? -19.826 -2.619 30.445 1.00 61.16 296 THR A O 1
ATOM 2294 N N . LEU A 1 297 ? -18.456 -1.183 29.371 1.00 70.56 297 LEU A N 1
ATOM 2295 C CA . LEU A 1 297 ? -17.334 -2.108 29.283 1.00 70.56 297 LEU A CA 1
ATOM 2296 C C . LEU A 1 297 ? -16.872 -2.486 30.693 1.00 70.56 297 LEU A C 1
ATOM 2298 O O . LEU A 1 297 ? -16.376 -1.635 31.431 1.00 70.56 297 LEU A O 1
ATOM 2302 N N . ASN A 1 298 ? -17.056 -3.756 31.038 1.00 78.25 298 ASN A N 1
ATOM 2303 C CA . ASN A 1 298 ? -16.703 -4.294 32.342 1.00 78.25 298 ASN A CA 1
ATOM 2304 C C . ASN A 1 298 ? -15.989 -5.640 32.192 1.00 78.25 298 ASN A C 1
ATOM 2306 O O . ASN A 1 298 ? -16.546 -6.583 31.630 1.00 78.25 298 ASN A O 1
ATOM 2310 N N . ILE A 1 299 ? -14.767 -5.747 32.695 1.00 83.75 299 ILE A N 1
ATOM 2311 C CA . ILE A 1 299 ? -13.959 -6.954 32.731 1.00 83.75 299 ILE A CA 1
ATOM 2312 C C . ILE A 1 299 ? -14.574 -7.870 33.784 1.00 83.75 299 ILE A C 1
ATOM 2314 O O . ILE A 1 299 ? -14.639 -7.565 34.971 1.00 83.75 299 ILE A O 1
ATOM 2318 N N . LYS A 1 300 ? -15.034 -9.034 33.333 1.00 84.75 300 LYS A N 1
ATOM 2319 C CA . LYS A 1 300 ? -15.536 -10.104 34.195 1.00 84.75 300 LYS A CA 1
ATOM 2320 C C . LYS A 1 300 ? -14.442 -11.019 34.687 1.00 84.75 300 LYS A C 1
ATOM 2322 O O . LYS A 1 300 ? -14.562 -11.546 35.787 1.00 84.75 300 LYS A O 1
ATOM 2327 N N . LYS A 1 301 ? -13.438 -11.270 33.843 1.00 79.69 301 LYS A N 1
ATOM 2328 C CA . LYS A 1 301 ? -12.313 -12.146 34.164 1.00 79.69 301 LYS A CA 1
ATOM 2329 C C . LYS A 1 301 ? -11.001 -11.540 33.671 1.00 79.69 301 LYS A C 1
ATOM 2331 O O . LYS A 1 301 ? -10.932 -11.215 32.482 1.00 79.69 301 LYS A O 1
ATOM 2336 N N . PRO A 1 302 ? -9.977 -11.434 34.535 1.00 73.06 302 PRO A N 1
ATOM 2337 C CA . PRO A 1 302 ? -10.002 -11.799 35.960 1.00 73.06 302 PRO A CA 1
ATOM 2338 C C . PRO A 1 302 ? -10.948 -10.913 36.780 1.00 73.06 302 PRO A C 1
ATOM 2340 O O . PRO A 1 302 ? -10.928 -9.694 36.641 1.00 73.06 302 PRO A O 1
ATOM 2343 N N . ALA A 1 303 ? -11.754 -11.535 37.638 1.00 67.75 303 ALA A N 1
ATOM 2344 C CA . ALA A 1 303 ? -12.389 -10.873 38.766 1.00 67.75 303 ALA A CA 1
ATOM 2345 C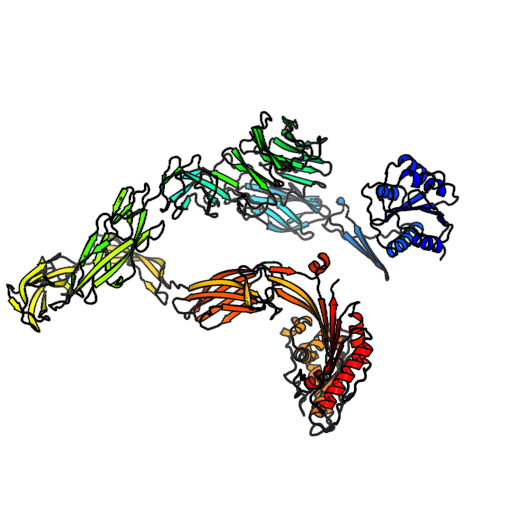 C . ALA A 1 303 ? -11.364 -10.741 39.900 1.00 67.75 303 ALA A C 1
ATOM 2347 O O . ALA A 1 303 ? -10.375 -11.457 39.942 1.00 67.75 303 ALA A O 1
ATOM 2348 N N . CYS A 1 304 ? -11.568 -9.841 40.848 1.00 60.47 304 CYS A N 1
ATOM 2349 C CA . CYS A 1 304 ? -10.730 -9.763 42.043 1.00 60.47 304 CYS A CA 1
ATOM 2350 C C . CYS A 1 304 ? -11.305 -10.681 43.136 1.00 60.47 304 CYS A C 1
ATOM 2352 O O . CYS A 1 304 ? -12.490 -10.516 43.437 1.00 60.47 304 CYS A O 1
ATOM 2354 N N . PRO A 1 305 ? -10.542 -11.608 43.765 1.00 59.53 305 PRO A N 1
ATOM 2355 C CA . PRO A 1 305 ? -9.094 -11.859 43.701 1.00 59.53 305 PRO A CA 1
ATOM 2356 C C . PRO A 1 305 ? -8.734 -13.124 42.888 1.00 59.53 305 PRO A C 1
ATOM 2358 O O . PRO A 1 305 ? -8.177 -14.085 43.426 1.00 59.53 305 PRO A O 1
ATOM 2361 N N . ASP A 1 306 ? -9.069 -13.159 41.602 1.00 66.62 306 ASP A N 1
ATOM 2362 C CA . ASP A 1 306 ? -8.773 -14.303 40.743 1.00 66.62 306 ASP A CA 1
ATOM 2363 C C . ASP A 1 306 ? -7.266 -14.531 40.635 1.00 66.62 306 ASP A C 1
ATOM 2365 O O . ASP A 1 306 ? -6.435 -13.618 40.647 1.00 66.62 306 ASP A O 1
ATOM 2369 N N . LEU A 1 307 ? -6.927 -15.806 40.521 1.00 64.56 307 LEU A N 1
ATOM 2370 C CA . LEU A 1 307 ? -5.571 -16.276 40.350 1.00 64.56 307 LEU A CA 1
ATOM 2371 C C . LEU A 1 307 ? -5.299 -16.481 38.859 1.00 64.56 307 LEU A C 1
ATOM 2373 O O . LEU A 1 307 ? -5.934 -17.328 38.233 1.00 64.56 307 LEU A O 1
ATOM 2377 N N . PHE A 1 308 ? -4.326 -15.757 38.309 1.00 69.75 308 PHE A N 1
ATOM 2378 C CA . PHE A 1 308 ? -3.828 -16.010 36.956 1.00 69.75 308 PHE A CA 1
ATOM 2379 C C . PHE A 1 308 ? -2.598 -16.916 37.016 1.00 69.75 308 PHE A C 1
ATOM 2381 O O . PHE A 1 308 ? -1.672 -16.701 37.804 1.00 69.75 308 PHE A O 1
ATOM 2388 N N . LEU A 1 309 ? -2.597 -17.957 36.190 1.00 69.62 309 LEU A N 1
ATOM 2389 C CA . LEU A 1 309 ? -1.556 -18.977 36.166 1.00 69.62 309 LEU A CA 1
ATOM 2390 C C . LEU A 1 309 ? -0.698 -18.755 34.919 1.00 69.62 309 LEU A C 1
ATOM 2392 O O . LEU A 1 309 ? -1.178 -18.854 33.793 1.00 69.62 309 LEU A O 1
ATOM 2396 N N . ALA A 1 310 ? 0.568 -18.401 35.122 1.00 68.62 310 ALA A N 1
ATOM 2397 C CA . ALA A 1 310 ? 1.489 -18.184 34.014 1.00 68.62 310 ALA A CA 1
ATOM 2398 C C . ALA A 1 310 ? 1.834 -19.511 33.320 1.00 68.62 310 ALA A C 1
ATOM 2400 O O . ALA A 1 310 ? 1.995 -20.534 33.985 1.00 68.62 310 ALA A O 1
ATOM 2401 N N . GLY A 1 311 ? 1.967 -19.490 31.991 1.00 65.44 311 GLY A N 1
ATOM 2402 C CA . GLY A 1 311 ? 2.300 -20.674 31.194 1.00 65.44 311 GLY A CA 1
ATOM 2403 C C . GLY A 1 311 ? 1.134 -21.627 30.900 1.00 65.44 311 GLY A C 1
ATOM 2404 O O . GLY A 1 311 ? 1.385 -22.707 30.367 1.00 65.44 311 GLY A O 1
ATOM 2405 N N . ILE A 1 312 ? -0.115 -21.250 31.209 1.00 70.38 312 ILE A N 1
ATOM 2406 C CA . ILE A 1 312 ? -1.327 -21.987 30.809 1.00 70.38 312 ILE A CA 1
ATOM 2407 C C . ILE A 1 312 ? -2.395 -21.044 30.243 1.00 70.38 312 ILE A C 1
ATOM 2409 O O . ILE A 1 312 ? -2.518 -19.899 30.684 1.00 70.38 312 ILE A O 1
ATOM 2413 N N . ASP A 1 313 ? -3.184 -21.533 29.287 1.00 78.75 313 ASP A N 1
ATOM 2414 C CA . ASP A 1 313 ? -4.238 -20.754 28.635 1.00 78.75 313 ASP A CA 1
ATOM 2415 C C . ASP A 1 313 ? -5.183 -20.130 29.657 1.00 78.75 313 ASP A C 1
ATOM 2417 O O . ASP A 1 313 ? -5.803 -20.813 30.475 1.00 78.75 313 ASP A O 1
ATOM 2421 N N . SER A 1 314 ? -5.294 -18.808 29.601 1.00 79.44 314 SER A N 1
ATOM 2422 C CA . SER A 1 314 ? -6.088 -18.045 30.554 1.00 79.44 314 SER A CA 1
ATOM 2423 C C . SER A 1 314 ? -7.122 -17.203 29.823 1.00 79.44 314 SER A C 1
ATOM 2425 O O . SER A 1 314 ? -6.834 -16.562 28.816 1.00 79.44 314 SER A O 1
ATOM 2427 N N . MET A 1 315 ? -8.362 -17.209 30.308 1.00 85.06 315 MET A N 1
ATOM 2428 C CA . MET A 1 315 ? -9.459 -16.507 29.645 1.00 85.06 315 MET A CA 1
ATOM 2429 C C . MET A 1 315 ? -9.636 -15.101 30.211 1.00 85.06 315 MET A C 1
ATOM 2431 O O . MET A 1 315 ? -9.839 -14.923 31.410 1.00 85.06 315 MET A O 1
ATOM 2435 N N . ILE A 1 316 ? -9.648 -14.122 29.317 1.00 87.75 316 ILE A N 1
ATOM 2436 C CA . ILE A 1 316 ? -10.033 -12.743 29.593 1.00 87.75 316 ILE A CA 1
ATOM 2437 C C . ILE A 1 316 ? -11.478 -12.584 29.127 1.00 87.75 316 ILE A C 1
ATOM 2439 O O . ILE A 1 316 ? -11.797 -12.940 27.994 1.00 87.75 316 ILE A O 1
ATOM 2443 N N . GLN A 1 317 ? -12.367 -12.099 29.990 1.00 90.06 317 GLN A N 1
ATOM 2444 C CA . GLN A 1 317 ? -13.781 -11.894 29.656 1.00 90.06 317 GLN A CA 1
ATOM 2445 C C . GLN A 1 317 ? -14.196 -10.470 29.981 1.00 90.06 317 GLN A C 1
ATOM 2447 O O . GLN A 1 317 ? -13.817 -9.945 31.025 1.00 90.06 317 GLN A O 1
ATOM 2452 N N . TRP A 1 318 ? -15.015 -9.877 29.121 1.00 90.50 318 TRP A N 1
ATOM 2453 C CA . TRP A 1 318 ? -15.606 -8.561 29.317 1.00 90.50 318 TRP A CA 1
ATOM 2454 C C . TRP A 1 318 ? -17.063 -8.559 28.855 1.00 90.50 318 TRP A C 1
ATOM 2456 O O . TRP A 1 318 ? -17.474 -9.347 28.005 1.00 90.50 318 TRP A O 1
ATOM 2466 N N . GLU A 1 319 ? -17.857 -7.666 29.422 1.00 83.56 319 GLU A N 1
ATOM 2467 C CA . GLU A 1 319 ? -19.260 -7.489 29.079 1.00 83.56 319 GLU A CA 1
ATOM 2468 C C . GLU A 1 319 ? -19.608 -6.017 28.865 1.00 83.56 319 GLU A C 1
ATOM 2470 O O . GLU A 1 319 ? -18.761 -5.133 28.980 1.00 83.56 319 GLU A O 1
ATOM 2475 N N . GLY A 1 320 ? -20.877 -5.784 28.531 1.00 68.81 320 GLY A N 1
ATOM 2476 C CA . GLY A 1 320 ? -21.479 -4.463 28.396 1.00 68.81 320 GLY A CA 1
ATOM 2477 C C . GLY A 1 320 ? -21.085 -3.695 27.135 1.00 68.81 320 GLY A C 1
ATOM 2478 O O . GLY A 1 320 ? -21.556 -2.581 26.934 1.00 68.81 320 GLY A O 1
ATOM 2479 N N . ILE A 1 321 ? -20.338 -4.309 26.220 1.00 69.25 321 ILE A N 1
ATOM 2480 C CA . ILE A 1 321 ? -20.267 -3.876 24.819 1.00 69.25 321 ILE A CA 1
ATOM 2481 C C . ILE A 1 321 ? -20.811 -4.985 23.897 1.00 69.25 321 ILE A C 1
ATOM 2483 O O . ILE A 1 321 ? -20.719 -6.164 24.259 1.00 69.25 321 ILE A O 1
ATOM 2487 N N . PRO A 1 322 ? -21.409 -4.647 22.737 1.00 65.50 322 PRO A N 1
ATOM 2488 C CA . PRO A 1 322 ? -21.840 -5.629 21.742 1.00 65.50 322 PRO A CA 1
ATOM 2489 C C . PRO A 1 322 ? -20.728 -6.605 21.337 1.00 65.50 322 PRO A C 1
ATOM 2491 O O . PRO A 1 322 ? -19.550 -6.258 21.318 1.00 65.50 322 PRO A O 1
ATOM 2494 N N . GLN A 1 323 ? -21.098 -7.837 20.978 1.00 72.31 323 GLN A N 1
ATOM 2495 C CA . GLN A 1 323 ? -20.123 -8.885 20.649 1.00 72.31 323 GLN A CA 1
ATOM 2496 C C . GLN A 1 323 ? -19.315 -8.607 19.373 1.00 72.31 323 GLN A C 1
ATOM 2498 O O . GLN A 1 323 ? -18.206 -9.122 19.246 1.00 72.31 323 GLN A O 1
ATOM 2503 N N . ASP A 1 324 ? -19.832 -7.791 18.457 1.00 65.38 324 ASP A N 1
ATOM 2504 C CA . ASP A 1 324 ? -19.148 -7.450 17.205 1.00 65.38 324 ASP A CA 1
ATOM 2505 C C . ASP A 1 324 ? -18.090 -6.345 17.362 1.00 65.38 324 ASP A C 1
ATOM 2507 O O . ASP A 1 324 ? -17.240 -6.167 16.473 1.00 65.38 324 ASP A O 1
ATOM 2511 N N . ASP A 1 325 ? -18.107 -5.648 18.502 1.00 67.94 325 ASP A N 1
ATOM 2512 C CA . ASP A 1 325 ? -17.188 -4.563 18.809 1.00 67.94 325 ASP A CA 1
ATOM 2513 C C . ASP A 1 325 ? -15.770 -5.102 18.997 1.00 67.94 325 ASP A C 1
ATOM 2515 O O . ASP A 1 325 ? -15.516 -6.065 19.728 1.00 67.94 325 ASP A O 1
ATOM 2519 N N . ARG A 1 326 ? -14.824 -4.446 18.324 1.00 79.06 326 ARG A N 1
ATOM 2520 C CA . ARG A 1 326 ? -13.404 -4.765 18.422 1.00 79.06 326 ARG A CA 1
ATOM 2521 C C . ARG A 1 326 ? -12.836 -4.203 19.717 1.00 79.06 326 ARG A C 1
ATOM 2523 O O . ARG A 1 326 ? -12.995 -3.014 19.995 1.00 79.06 326 ARG A O 1
ATOM 2530 N N . VAL A 1 327 ? -12.091 -5.024 20.447 1.00 80.44 327 VAL A N 1
ATOM 2531 C CA . VAL A 1 327 ? -11.304 -4.590 21.597 1.00 80.44 327 VAL A CA 1
ATOM 2532 C C . VAL A 1 327 ? -9.826 -4.911 21.437 1.00 80.44 327 VAL A C 1
ATOM 2534 O O . VAL A 1 327 ? -9.435 -5.943 20.889 1.00 80.44 327 VAL A O 1
ATOM 2537 N N . LYS A 1 328 ? -9.009 -4.023 21.988 1.00 83.50 328 LYS A N 1
ATOM 2538 C CA . LYS A 1 328 ? -7.604 -4.242 22.286 1.00 83.50 328 LYS A CA 1
ATOM 2539 C C . LYS A 1 328 ? -7.465 -4.675 23.738 1.00 83.50 328 LYS A C 1
ATOM 2541 O O . LYS A 1 328 ? -8.147 -4.148 24.607 1.00 83.50 328 LYS A O 1
ATOM 2546 N N . ILE A 1 329 ? -6.605 -5.643 24.005 1.00 87.88 329 ILE A N 1
ATOM 2547 C CA . ILE A 1 329 ? -6.354 -6.194 25.331 1.00 87.88 329 ILE A CA 1
ATOM 2548 C C . ILE A 1 329 ? -4.869 -6.070 25.624 1.00 87.88 329 ILE A C 1
ATOM 2550 O O . ILE A 1 329 ? -4.015 -6.394 24.795 1.00 87.88 329 ILE A O 1
ATOM 2554 N N . GLU A 1 330 ? -4.571 -5.602 26.824 1.00 85.38 330 GLU A N 1
ATOM 2555 C CA . GLU A 1 330 ? -3.216 -5.382 27.299 1.00 85.38 330 GLU A CA 1
ATOM 2556 C C . GLU A 1 330 ? -3.097 -5.851 28.744 1.00 85.38 330 GLU A C 1
ATOM 2558 O O . GLU A 1 330 ? -4.069 -5.830 29.502 1.00 85.38 330 GLU A O 1
ATOM 2563 N N . TYR A 1 331 ? -1.893 -6.254 29.132 1.00 84.88 331 TYR A N 1
ATOM 2564 C CA . TYR A 1 331 ? -1.591 -6.694 30.486 1.00 84.88 331 TYR A CA 1
ATOM 2565 C C . TYR A 1 331 ? -0.347 -5.995 31.019 1.00 84.88 331 TYR A C 1
ATOM 2567 O O . TYR A 1 331 ? 0.521 -5.568 30.265 1.00 84.88 331 TYR A O 1
ATOM 2575 N N . THR A 1 332 ? -0.212 -5.922 32.331 1.00 76.50 332 THR A N 1
ATOM 2576 C CA . THR A 1 332 ? 0.965 -5.360 32.992 1.00 76.50 332 THR A CA 1
ATOM 2577 C C . THR A 1 332 ? 1.436 -6.311 34.090 1.00 76.50 332 THR A C 1
ATOM 2579 O O . THR A 1 332 ? 0.611 -6.718 34.905 1.00 76.50 332 THR A O 1
ATOM 2582 N N . PRO A 1 333 ? 2.725 -6.700 34.122 1.00 69.44 333 PRO A N 1
ATOM 2583 C CA . PRO A 1 333 ? 3.302 -7.546 35.169 1.00 69.44 333 PRO A CA 1
ATOM 2584 C C . PRO A 1 333 ? 3.907 -6.739 36.334 1.00 69.44 333 PRO A C 1
ATOM 2586 O O . PRO A 1 333 ? 4.630 -7.298 37.161 1.00 69.44 333 PRO A O 1
ATOM 2589 N N . ASP A 1 334 ? 3.719 -5.419 36.355 1.00 67.81 334 ASP A N 1
ATOM 2590 C CA . ASP A 1 334 ? 4.321 -4.488 37.316 1.00 67.81 334 ASP A CA 1
ATOM 2591 C C . ASP A 1 334 ? 3.312 -3.445 37.827 1.00 67.81 334 ASP A C 1
ATOM 2593 O O . ASP A 1 334 ? 3.668 -2.302 38.134 1.00 67.81 334 ASP A O 1
ATOM 2597 N N . SER A 1 335 ? 2.050 -3.869 37.948 1.00 66.12 335 SER A N 1
ATOM 2598 C CA . SER A 1 335 ? 0.939 -3.073 38.485 1.00 66.12 335 SER A CA 1
ATOM 2599 C C . SER A 1 335 ? 0.723 -1.741 37.757 1.00 66.12 335 SER A C 1
ATOM 2601 O O . SER A 1 335 ? 0.483 -0.712 38.385 1.00 66.12 335 SER A O 1
ATOM 2603 N N . GLY A 1 336 ? 0.826 -1.746 36.428 1.00 62.97 336 GLY A N 1
ATOM 2604 C CA . GLY A 1 336 ? 0.486 -0.603 35.578 1.00 62.97 336 GLY A CA 1
ATOM 2605 C C . GLY A 1 336 ? 1.658 0.274 35.160 1.00 62.97 336 GLY A C 1
ATOM 2606 O O . GLY A 1 336 ? 1.424 1.251 34.448 1.00 62.97 336 GLY A O 1
ATOM 2607 N N . LYS A 1 337 ? 2.902 -0.054 35.542 1.00 61.50 337 LYS A N 1
ATOM 2608 C CA . LYS A 1 337 ? 4.084 0.727 35.133 1.00 61.50 337 LYS A CA 1
ATOM 2609 C C . LYS A 1 337 ? 4.473 0.457 33.677 1.00 61.50 337 LYS A C 1
ATOM 2611 O O . LYS A 1 337 ? 4.839 1.389 32.966 1.00 61.50 337 LYS A O 1
ATOM 2616 N N . THR A 1 338 ? 4.357 -0.787 33.215 1.00 61.53 338 THR A N 1
ATOM 2617 C CA . THR A 1 338 ? 4.575 -1.197 31.825 1.00 61.53 338 THR A CA 1
ATOM 2618 C C . THR A 1 338 ? 3.418 -2.060 31.326 1.00 61.53 338 THR A C 1
ATOM 2620 O O . THR A 1 338 ? 3.085 -3.094 31.907 1.00 61.53 338 THR A O 1
ATOM 2623 N N . TRP A 1 339 ? 2.787 -1.626 30.232 1.00 70.56 339 TRP A N 1
ATOM 2624 C CA . TRP A 1 339 ? 1.698 -2.347 29.572 1.00 70.56 339 TRP A CA 1
ATOM 2625 C C . TRP A 1 339 ? 2.226 -3.071 28.341 1.00 70.56 339 TRP A C 1
ATOM 2627 O O . TRP A 1 339 ? 2.815 -2.469 27.446 1.00 70.56 339 TRP A O 1
ATOM 2637 N N . ASN A 1 340 ? 2.001 -4.373 28.317 1.00 75.50 340 ASN A N 1
ATOM 2638 C CA . ASN A 1 340 ? 2.382 -5.295 27.271 1.00 75.50 340 ASN A CA 1
ATOM 2639 C C . ASN A 1 340 ? 1.134 -5.717 26.494 1.00 75.50 340 ASN A C 1
ATOM 2641 O O . ASN A 1 340 ? 0.023 -5.799 27.024 1.00 75.50 340 ASN A O 1
ATOM 2645 N N . PHE A 1 341 ? 1.331 -5.975 25.212 1.00 81.12 341 PHE A N 1
ATOM 2646 C CA . PHE A 1 341 ? 0.261 -6.271 24.275 1.00 81.12 341 PHE A CA 1
ATOM 2647 C C . PHE A 1 341 ? -0.219 -7.726 24.389 1.00 81.12 341 PHE A C 1
ATOM 2649 O O . PHE A 1 341 ? 0.608 -8.633 24.460 1.00 81.12 341 PHE A O 1
ATOM 2656 N N . VAL A 1 342 ? -1.541 -7.946 24.374 1.00 82.69 342 VAL A N 1
ATOM 2657 C CA . VAL A 1 342 ? -2.149 -9.284 24.216 1.00 82.69 342 VAL A CA 1
ATOM 2658 C C . VAL A 1 342 ? -2.747 -9.427 22.813 1.00 82.69 342 VAL A C 1
ATOM 2660 O O . VAL A 1 342 ? -2.390 -10.344 22.082 1.00 82.69 342 VAL A O 1
ATOM 2663 N N . THR A 1 343 ? -3.646 -8.517 22.417 1.00 83.44 343 THR A N 1
ATOM 2664 C CA . THR A 1 343 ? -4.288 -8.492 21.086 1.00 83.44 343 THR A CA 1
ATOM 2665 C C . THR A 1 343 ? -4.937 -7.126 20.816 1.00 83.44 343 THR A C 1
ATOM 2667 O O . THR A 1 343 ? -5.225 -6.397 21.757 1.00 83.44 343 THR A O 1
ATOM 2670 N N . ASP A 1 344 ? -5.202 -6.758 19.561 1.00 79.25 344 ASP A N 1
ATOM 2671 C CA . ASP A 1 344 ? -5.916 -5.535 19.136 1.00 79.25 344 ASP A CA 1
ATOM 2672 C C . ASP A 1 344 ? -7.235 -5.813 18.397 1.00 79.25 344 ASP A C 1
ATOM 2674 O O . ASP A 1 344 ? -7.920 -4.878 17.973 1.00 79.25 344 ASP A O 1
ATOM 2678 N N . ASN A 1 345 ? -7.596 -7.089 18.236 1.00 79.19 345 ASN A N 1
ATOM 2679 C CA . ASN A 1 345 ? -8.711 -7.510 17.392 1.00 79.19 345 ASN A CA 1
ATOM 2680 C C . ASN A 1 345 ? -9.660 -8.505 18.078 1.00 79.19 345 ASN A C 1
ATOM 2682 O O . ASN A 1 345 ? -10.349 -9.286 17.420 1.00 79.19 345 ASN A O 1
ATOM 2686 N N . ALA A 1 346 ? -9.691 -8.505 19.409 1.00 83.38 346 ALA A N 1
ATOM 2687 C CA . ALA A 1 346 ? -10.582 -9.365 20.171 1.00 83.38 346 ALA A CA 1
ATOM 2688 C C . ALA A 1 346 ? -12.050 -8.932 20.004 1.00 83.38 346 ALA A C 1
ATOM 2690 O O . ALA A 1 346 ? -12.354 -7.746 19.900 1.00 83.38 346 ALA A O 1
ATOM 2691 N N . LYS A 1 347 ? -12.962 -9.909 19.968 1.00 84.38 347 LYS A N 1
ATOM 2692 C CA . LYS A 1 347 ? -14.417 -9.740 19.808 1.00 84.38 347 LYS A CA 1
ATOM 2693 C C . LYS A 1 347 ? -15.154 -10.803 20.626 1.00 84.38 347 LYS A C 1
ATOM 2695 O O . LYS A 1 347 ? -14.532 -11.725 21.148 1.00 84.38 347 LYS A O 1
ATOM 2700 N N . GLY A 1 348 ? -16.475 -10.706 20.741 1.00 82.25 348 GLY A N 1
ATOM 2701 C CA . GLY A 1 348 ? -17.307 -11.760 21.335 1.00 82.25 348 GLY A CA 1
ATOM 2702 C C . GLY A 1 348 ? -17.337 -11.797 22.866 1.00 82.25 348 GLY A C 1
ATOM 2703 O O . GLY A 1 348 ? -17.778 -12.795 23.435 1.00 82.25 348 GLY A O 1
ATOM 2704 N N . GLY A 1 349 ? -16.862 -10.747 23.547 1.00 84.50 349 GLY A N 1
ATOM 2705 C CA . GLY A 1 349 ? -16.881 -10.647 25.017 1.00 84.50 349 GLY A CA 1
ATOM 2706 C C . GLY A 1 349 ? -15.864 -11.537 25.744 1.00 84.50 349 GLY A C 1
ATOM 2707 O O . GLY A 1 349 ? -15.876 -11.625 26.972 1.00 84.50 349 GLY A O 1
ATOM 2708 N N . LYS A 1 350 ? -14.994 -12.245 25.015 1.00 91.06 350 LYS A N 1
ATOM 2709 C CA . LYS A 1 350 ? -13.955 -13.101 25.598 1.00 91.06 350 LYS A CA 1
ATOM 2710 C C . LYS A 1 350 ? -12.758 -13.270 24.671 1.00 91.06 350 LYS A C 1
ATOM 2712 O O . LYS A 1 350 ? -12.898 -13.287 23.453 1.00 91.06 350 LYS A O 1
ATOM 2717 N N . HIS A 1 351 ? -11.586 -13.468 25.255 1.00 91.94 351 HIS A N 1
ATOM 2718 C CA . HIS A 1 351 ? -10.345 -13.753 24.552 1.00 91.94 351 HIS A CA 1
ATOM 2719 C C . HIS A 1 351 ? -9.529 -14.774 25.343 1.00 91.94 351 HIS A C 1
ATOM 2721 O O . HIS A 1 351 ? -9.408 -14.666 26.562 1.00 91.94 351 HIS A O 1
ATOM 2727 N N . VAL A 1 352 ? -8.990 -15.780 24.656 1.00 87.56 352 VAL A N 1
ATOM 2728 C CA . VAL A 1 352 ? -8.090 -16.764 25.266 1.00 87.56 352 VAL A CA 1
ATOM 2729 C C . VAL A 1 352 ? -6.665 -16.247 25.117 1.00 87.56 352 VAL A C 1
ATOM 2731 O O . VAL A 1 352 ? -6.157 -16.146 24.005 1.00 87.56 352 VAL A O 1
ATOM 2734 N N . TRP A 1 353 ? -6.033 -15.913 26.237 1.00 83.88 353 TRP A N 1
ATOM 2735 C CA . TRP A 1 353 ? -4.627 -15.549 26.296 1.00 83.88 353 TRP A CA 1
ATOM 2736 C C . TRP A 1 353 ? -3.792 -16.827 26.376 1.00 83.88 353 TRP A C 1
ATOM 2738 O O . TRP A 1 353 ? -3.696 -17.459 27.431 1.00 83.88 353 TRP A O 1
ATOM 2748 N N . LEU A 1 354 ? -3.241 -17.220 25.230 1.00 77.50 354 LEU A N 1
ATOM 2749 C CA . LEU A 1 354 ? -2.398 -18.405 25.104 1.00 77.50 354 LEU A CA 1
ATOM 2750 C C . LEU A 1 354 ? -1.056 -18.162 25.799 1.00 77.50 354 LEU A C 1
ATOM 2752 O O . LEU A 1 354 ? -0.385 -17.171 25.507 1.00 77.50 354 LEU A O 1
ATOM 2756 N N . TYR A 1 355 ? -0.692 -19.063 26.713 1.00 70.62 355 TYR A N 1
ATOM 2757 C CA . TYR A 1 355 ? 0.570 -19.059 27.467 1.00 70.62 355 TYR A CA 1
ATOM 2758 C C . TYR A 1 355 ? 0.994 -17.676 28.010 1.00 70.62 355 TYR A C 1
ATOM 2760 O O . TYR A 1 355 ? 2.004 -17.118 27.570 1.00 70.62 355 TYR A O 1
ATOM 2768 N N . PRO A 1 356 ? 0.267 -17.109 28.995 1.00 73.06 356 PRO A N 1
ATOM 2769 C CA . PRO A 1 356 ? 0.655 -15.856 29.625 1.00 73.06 356 PRO A CA 1
ATOM 2770 C C . PRO A 1 356 ? 2.105 -15.939 30.126 1.00 73.06 356 PRO A C 1
ATOM 2772 O O . PRO A 1 356 ? 2.477 -16.936 30.758 1.00 73.06 356 PRO A O 1
ATOM 2775 N N . PRO A 1 357 ? 2.935 -14.922 29.855 1.00 67.44 357 PRO A N 1
ATOM 2776 C CA . PRO A 1 357 ? 4.359 -14.975 30.138 1.00 67.44 357 PRO A CA 1
ATOM 2777 C C . PRO A 1 357 ? 4.625 -15.060 31.640 1.00 67.44 357 PRO A C 1
ATOM 2779 O O . PRO A 1 357 ? 3.870 -14.521 32.454 1.00 67.44 357 PRO A O 1
ATOM 2782 N N . LEU A 1 358 ? 5.733 -15.719 32.001 1.00 66.12 358 LEU A N 1
ATOM 2783 C CA . LEU A 1 358 ? 6.193 -15.806 33.385 1.00 66.12 358 LEU A CA 1
ATOM 2784 C C . LEU A 1 358 ? 6.366 -14.395 33.962 1.00 66.12 358 LEU A C 1
ATOM 2786 O O . LEU A 1 358 ? 7.173 -13.609 33.450 1.00 66.12 358 LEU A O 1
ATOM 2790 N N . PRO A 1 359 ? 5.616 -14.041 35.011 1.00 63.84 359 PRO A N 1
ATOM 2791 C CA . PRO A 1 359 ? 5.632 -12.692 35.519 1.00 63.84 359 PRO A CA 1
ATOM 2792 C C . PRO A 1 359 ? 6.904 -12.487 36.344 1.00 63.84 359 PRO A C 1
ATOM 2794 O O . PRO A 1 359 ? 7.341 -13.358 37.097 1.00 63.84 359 PRO A O 1
ATOM 2797 N N . ARG A 1 360 ? 7.518 -11.309 36.209 1.00 62.28 360 ARG A N 1
ATOM 2798 C CA . ARG A 1 360 ? 8.672 -10.929 37.042 1.00 62.28 360 ARG A CA 1
ATOM 2799 C C . ARG A 1 360 ? 8.265 -10.613 38.485 1.00 62.28 360 ARG A C 1
ATOM 2801 O O . ARG A 1 360 ? 9.120 -10.576 39.363 1.00 62.28 360 ARG A O 1
ATOM 2808 N N . THR A 1 361 ? 6.976 -10.372 38.722 1.00 63.47 361 THR A N 1
ATOM 2809 C CA . THR A 1 361 ? 6.380 -10.098 40.034 1.00 63.47 361 THR A CA 1
ATOM 2810 C C . THR A 1 361 ? 5.125 -10.956 40.220 1.00 63.47 361 THR A C 1
ATOM 2812 O O . THR A 1 361 ? 4.605 -11.509 39.261 1.00 63.47 361 THR A O 1
ATOM 2815 N N . SER A 1 362 ? 4.599 -11.085 41.435 1.00 63.97 362 SER A N 1
ATOM 2816 C CA . SER A 1 362 ? 3.359 -11.839 41.681 1.00 63.97 362 SER A CA 1
ATOM 2817 C C . SER A 1 362 ? 2.085 -11.046 41.363 1.00 63.97 362 SER A C 1
ATOM 2819 O O . SER A 1 362 ? 1.011 -11.433 41.811 1.00 63.97 362 SER A O 1
ATOM 2821 N N . LEU A 1 363 ? 2.192 -9.910 40.670 1.00 67.88 363 LEU A N 1
ATOM 2822 C CA . LEU A 1 363 ? 1.178 -8.863 40.616 1.00 67.88 363 LEU A CA 1
ATOM 2823 C C . LEU A 1 363 ? 0.908 -8.454 39.161 1.00 67.88 363 LEU A C 1
ATOM 2825 O O . LEU A 1 363 ? 1.813 -7.986 38.472 1.00 67.88 363 LEU A O 1
ATOM 2829 N N . GLY A 1 364 ? -0.331 -8.637 38.693 1.00 72.31 364 GLY A N 1
ATOM 2830 C CA . GLY A 1 364 ? -0.738 -8.321 37.324 1.00 72.31 364 GLY A CA 1
ATOM 2831 C C . GLY A 1 364 ? -2.017 -7.488 37.236 1.00 72.31 364 GLY A C 1
ATOM 2832 O O . GLY A 1 364 ? -2.871 -7.562 38.116 1.00 72.31 364 GLY A O 1
ATOM 2833 N N . MET A 1 365 ? -2.161 -6.695 36.172 1.00 80.81 365 MET A N 1
ATOM 2834 C CA . MET A 1 365 ? -3.441 -6.072 35.791 1.00 80.81 365 MET A CA 1
ATOM 2835 C C . MET A 1 365 ? -3.715 -6.299 34.305 1.00 80.81 365 MET A C 1
ATOM 2837 O O . MET A 1 365 ? -2.785 -6.477 33.515 1.00 80.81 365 MET A O 1
ATOM 2841 N N . ILE A 1 366 ? -4.991 -6.289 33.925 1.00 84.38 366 ILE A N 1
ATOM 2842 C CA . ILE A 1 366 ? -5.441 -6.374 32.531 1.00 84.38 366 ILE A CA 1
ATOM 2843 C C . ILE A 1 366 ? -6.311 -5.161 32.239 1.00 84.38 366 ILE A C 1
ATOM 2845 O O . ILE A 1 366 ? -7.108 -4.743 33.080 1.00 84.38 366 ILE A O 1
ATOM 2849 N N . ARG A 1 367 ? -6.177 -4.616 31.031 1.00 84.94 367 ARG A N 1
ATOM 2850 C CA . ARG A 1 367 ? -7.108 -3.626 30.501 1.00 84.94 367 ARG A CA 1
ATOM 2851 C C . ARG A 1 367 ? -7.627 -4.029 29.133 1.00 84.94 367 ARG A C 1
ATOM 2853 O O . ARG A 1 367 ? -6.904 -4.610 28.325 1.00 84.94 367 ARG A O 1
ATOM 2860 N N . VAL A 1 368 ? -8.889 -3.704 28.895 1.00 83.00 368 VAL A N 1
ATOM 2861 C CA . VAL A 1 368 ? -9.610 -3.917 27.642 1.00 83.00 368 VAL A CA 1
ATOM 2862 C C . VAL A 1 368 ? -10.013 -2.544 27.113 1.00 83.00 368 VAL A C 1
ATOM 2864 O O . VAL A 1 368 ? -10.618 -1.753 27.831 1.00 83.00 368 VAL A O 1
ATOM 2867 N N . LEU A 1 369 ? -9.655 -2.244 25.868 1.00 81.25 369 LEU A N 1
ATOM 2868 C CA . LEU A 1 369 ? -9.919 -0.984 25.189 1.00 81.25 369 LEU A CA 1
ATOM 2869 C C . LEU A 1 369 ? -10.838 -1.251 23.996 1.00 81.25 369 LEU A C 1
ATOM 2871 O O . LEU A 1 369 ? -10.440 -1.927 23.054 1.00 81.25 369 LEU A O 1
ATOM 2875 N N . GLN A 1 370 ? -12.053 -0.718 23.996 1.00 74.25 370 GLN A N 1
ATOM 2876 C CA . GLN A 1 370 ? -12.930 -0.745 22.824 1.00 74.25 370 GLN A CA 1
ATOM 2877 C C . GLN A 1 370 ? -12.356 0.172 21.737 1.00 74.25 370 GLN A C 1
ATOM 2879 O O . GLN A 1 370 ? -12.061 1.333 22.007 1.00 74.25 370 GLN A O 1
ATOM 2884 N N . MET A 1 371 ? -12.194 -0.320 20.511 1.00 67.88 371 MET A N 1
ATOM 2885 C CA . MET A 1 371 ? -11.517 0.398 19.425 1.00 67.88 371 MET A CA 1
ATOM 2886 C C . MET A 1 371 ? -12.520 0.975 18.422 1.00 67.88 371 MET A C 1
ATOM 2888 O O . MET A 1 371 ? -13.445 0.277 18.017 1.00 67.88 371 MET A O 1
ATOM 2892 N N . ALA A 1 372 ? -12.289 2.205 17.944 1.00 55.81 372 ALA A N 1
ATOM 2893 C CA . ALA A 1 372 ? -13.062 2.776 16.839 1.00 55.81 372 ALA A CA 1
ATOM 2894 C C . ALA A 1 372 ? -12.862 1.974 15.535 1.00 55.81 372 ALA A C 1
ATOM 2896 O O . ALA A 1 372 ? -11.763 1.479 15.252 1.00 55.81 372 ALA A O 1
ATOM 2897 N N . SER A 1 373 ? -13.925 1.839 14.743 1.00 51.62 373 SER A N 1
ATOM 2898 C CA . SER A 1 373 ? -13.962 1.006 13.535 1.00 51.62 373 SER A CA 1
ATOM 2899 C C . SER A 1 373 ? -13.464 1.702 12.260 1.00 51.62 373 SER A C 1
ATOM 2901 O O . SER A 1 373 ? -13.021 1.014 11.345 1.00 51.62 373 SER A O 1
ATOM 2903 N N . ASP A 1 374 ? -13.485 3.040 12.197 1.00 48.66 374 ASP A N 1
ATOM 2904 C CA . ASP A 1 374 ? -13.536 3.735 10.896 1.00 48.66 374 ASP A CA 1
ATOM 2905 C C . ASP A 1 374 ? -12.228 4.443 10.491 1.00 48.66 374 ASP A C 1
ATOM 2907 O O . ASP A 1 374 ? -12.095 4.860 9.347 1.00 48.66 374 ASP A O 1
ATOM 2911 N N . GLY A 1 375 ? -11.247 4.593 11.390 1.00 43.28 375 GLY A N 1
ATOM 2912 C CA . GLY A 1 375 ? -9.941 5.192 11.063 1.00 43.28 375 GLY A CA 1
ATOM 2913 C C . GLY A 1 375 ? -9.959 6.674 10.648 1.00 43.28 375 GLY A C 1
ATOM 2914 O O . GLY A 1 375 ? -8.930 7.176 10.205 1.00 43.28 375 GLY A O 1
ATOM 2915 N N . ILE A 1 376 ? -11.085 7.387 10.788 1.00 42.88 376 ILE A N 1
ATOM 2916 C CA . ILE A 1 376 ? -11.185 8.811 10.437 1.00 42.88 376 ILE A CA 1
ATOM 2917 C C . ILE A 1 376 ? -11.231 9.687 11.695 1.00 42.88 376 ILE A C 1
ATOM 2919 O O . ILE A 1 376 ? -12.053 9.462 12.584 1.00 42.88 376 ILE A O 1
ATOM 2923 N N . ASP A 1 377 ? -10.344 10.686 11.763 1.00 42.53 377 ASP A N 1
ATOM 2924 C CA . ASP A 1 377 ? -10.250 11.644 12.870 1.00 42.53 377 ASP A CA 1
ATOM 2925 C C . ASP A 1 377 ? -11.527 12.514 12.956 1.00 42.53 377 ASP A C 1
ATOM 2927 O O . ASP A 1 377 ? -11.833 13.255 12.015 1.00 42.53 377 ASP A O 1
ATOM 2931 N N . PRO A 1 378 ? -12.262 12.492 14.087 1.00 40.84 378 PRO A N 1
ATOM 2932 C CA . PRO A 1 378 ? -13.436 13.336 14.314 1.00 40.84 378 PRO A CA 1
ATOM 2933 C C . PRO A 1 378 ? -13.190 14.845 14.146 1.00 40.84 378 PRO A C 1
ATOM 2935 O O . PRO A 1 378 ? -14.151 15.590 13.936 1.00 40.84 378 PRO A O 1
ATOM 2938 N N . ASN A 1 379 ? -11.939 15.306 14.259 1.00 43.12 379 ASN A N 1
ATOM 2939 C CA . ASN A 1 379 ? -11.551 16.714 14.149 1.00 43.12 379 ASN A CA 1
ATOM 2940 C C . ASN A 1 379 ? -11.306 17.175 12.704 1.00 43.12 379 ASN A C 1
ATOM 2942 O O . ASN A 1 379 ? -11.261 18.379 12.456 1.00 43.12 379 ASN A O 1
ATOM 2946 N N . MET A 1 380 ? -11.185 16.261 11.733 1.00 41.56 380 MET A N 1
ATOM 2947 C CA . MET A 1 380 ? -10.884 16.623 10.338 1.00 41.56 380 MET A CA 1
ATOM 2948 C C . MET A 1 380 ? -12.021 17.363 9.613 1.00 41.56 380 MET A C 1
ATOM 2950 O O . MET A 1 380 ? -11.796 17.901 8.531 1.00 41.56 380 MET A O 1
ATOM 2954 N N . TRP A 1 381 ? -13.224 17.446 10.194 1.00 49.41 381 TRP A N 1
ATOM 2955 C CA . TRP A 1 381 ? -14.397 18.030 9.526 1.00 49.41 381 TRP A CA 1
ATOM 2956 C C . TRP A 1 381 ? -15.085 19.179 10.280 1.00 49.41 381 TRP A C 1
ATOM 2958 O O . TRP A 1 381 ? -16.165 19.611 9.879 1.00 49.41 381 TRP A O 1
ATOM 2968 N N . SER A 1 382 ? -14.476 19.717 11.344 1.00 44.44 382 SER A N 1
ATOM 2969 C CA . SER A 1 382 ? -14.990 20.899 12.064 1.00 44.44 382 SER A CA 1
ATOM 2970 C C . SER A 1 382 ? -14.564 22.243 11.448 1.00 44.44 382 SER A C 1
ATOM 2972 O O . SER A 1 382 ? -15.039 23.298 11.868 1.00 44.44 382 SER A O 1
ATOM 2974 N N . SER A 1 383 ? -13.717 22.234 10.415 1.00 38.59 383 SER A N 1
ATOM 2975 C CA . SER A 1 383 ? -13.143 23.422 9.761 1.00 38.59 383 SER A CA 1
ATOM 2976 C C . SER A 1 383 ? -14.074 24.144 8.768 1.00 38.59 383 SER A C 1
ATOM 2978 O O . SER A 1 383 ? -13.602 24.917 7.939 1.00 38.59 383 SER A O 1
ATOM 2980 N N . GLY A 1 384 ? -15.394 23.927 8.840 1.00 45.72 384 GLY A N 1
ATOM 2981 C CA . GLY A 1 384 ? -16.355 24.452 7.855 1.00 45.72 384 GLY A CA 1
ATOM 2982 C C . GLY A 1 384 ? -17.449 25.391 8.378 1.00 45.72 384 GLY A C 1
ATOM 2983 O O . GLY A 1 384 ? -18.243 25.878 7.577 1.00 45.72 384 GLY A O 1
ATOM 2984 N N . TYR A 1 385 ? -17.546 25.634 9.691 1.00 48.53 385 TYR A N 1
ATOM 2985 C CA . TYR A 1 385 ? -18.734 26.283 10.276 1.00 48.53 385 TYR A CA 1
ATOM 2986 C C . TYR A 1 385 ? -18.591 27.772 10.612 1.00 48.53 385 TYR A C 1
ATOM 2988 O O . TYR A 1 385 ? -19.601 28.476 10.641 1.00 48.53 385 TYR A O 1
ATOM 2996 N N . GLU A 1 386 ? -17.379 28.267 10.879 1.00 47.47 386 GLU A N 1
ATOM 2997 C CA . GLU A 1 386 ? -17.176 29.657 11.299 1.00 47.47 386 GLU A CA 1
ATOM 2998 C C . GLU A 1 386 ? -15.964 30.286 10.583 1.00 47.47 386 GLU A C 1
ATOM 3000 O O . GLU A 1 386 ? -14.823 29.898 10.852 1.00 47.47 386 GLU A O 1
ATOM 3005 N N . PRO A 1 387 ? -16.190 31.237 9.653 1.00 52.69 387 PRO A N 1
ATOM 3006 C CA . PRO A 1 387 ? -15.115 31.939 8.958 1.00 52.69 387 PRO A CA 1
ATOM 3007 C C . PRO A 1 387 ? -14.184 32.640 9.954 1.00 52.69 387 PRO A C 1
ATOM 3009 O O . PRO A 1 387 ? -14.650 33.413 10.787 1.00 52.69 387 PRO A O 1
ATOM 3012 N N . GLY A 1 388 ? -12.873 32.399 9.858 1.00 59.72 388 GLY A N 1
ATOM 3013 C CA . GLY A 1 388 ? -11.874 33.062 10.708 1.00 59.72 388 GLY A CA 1
ATOM 3014 C C . GLY A 1 388 ? -11.548 32.364 12.036 1.00 59.72 388 GLY A C 1
ATOM 3015 O O . GLY A 1 388 ? -10.818 32.941 12.846 1.00 59.72 388 GLY A O 1
ATOM 3016 N N . SER A 1 389 ? -12.033 31.136 12.257 1.00 68.88 389 SER A N 1
ATOM 3017 C CA . SER A 1 389 ? -11.644 30.319 13.414 1.00 68.88 389 SER A CA 1
ATOM 3018 C C . SER A 1 389 ? -10.212 29.770 13.286 1.00 68.88 389 SER A C 1
ATOM 3020 O O . SER A 1 389 ? -9.834 29.241 12.244 1.00 68.88 389 SER A O 1
ATOM 3022 N N . ILE A 1 390 ? -9.422 29.871 14.362 1.00 74.56 390 ILE A N 1
ATOM 3023 C CA . ILE A 1 390 ? -8.050 29.338 14.465 1.00 74.56 390 ILE A CA 1
ATOM 3024 C C . ILE A 1 390 ? -8.060 27.850 14.848 1.00 74.56 390 ILE A C 1
ATOM 3026 O O . ILE A 1 390 ? -7.195 27.085 14.431 1.00 74.56 390 ILE A O 1
ATOM 3030 N N . SER A 1 391 ? -9.008 27.429 15.686 1.00 75.44 391 SER A N 1
ATOM 3031 C CA . SER A 1 391 ? -9.153 26.031 16.103 1.00 75.44 391 SER A CA 1
ATOM 3032 C C . SER A 1 391 ? -10.566 25.761 16.601 1.00 75.44 391 SER A C 1
ATOM 3034 O O . SER A 1 391 ? -11.259 26.677 17.046 1.00 75.44 391 SER A O 1
ATOM 3036 N N . SER A 1 392 ? -10.975 24.495 16.576 1.00 75.31 392 SER A N 1
ATOM 3037 C CA . SER A 1 392 ? -12.257 24.059 17.126 1.00 75.31 392 SER A CA 1
ATOM 3038 C C . SER A 1 392 ? -12.115 22.783 17.950 1.00 75.31 392 SER A C 1
ATOM 3040 O O . SER A 1 392 ? -11.248 21.953 17.678 1.00 75.31 392 SER A O 1
ATOM 3042 N N . ARG A 1 393 ? -12.971 22.621 18.965 1.00 72.56 393 ARG A N 1
ATOM 3043 C CA . ARG A 1 393 ? -13.098 21.384 19.750 1.00 72.56 393 ARG A CA 1
ATOM 3044 C C . ARG A 1 393 ? -14.560 21.065 20.024 1.00 72.56 393 ARG A C 1
ATOM 3046 O O . ARG A 1 393 ? -15.280 21.884 20.601 1.00 72.56 393 ARG A O 1
ATOM 3053 N N . ASN A 1 394 ? -14.974 19.854 19.668 1.00 64.81 394 ASN A N 1
ATOM 3054 C CA . ASN A 1 394 ? -16.275 19.318 20.061 1.00 64.81 394 ASN A CA 1
ATOM 3055 C C . ASN A 1 394 ? -16.319 19.128 21.584 1.00 64.81 394 ASN A C 1
ATOM 3057 O O . ASN A 1 394 ? -15.320 18.719 22.182 1.00 64.81 394 ASN A O 1
ATOM 3061 N N . SER A 1 395 ? -17.467 19.408 22.206 1.00 65.12 395 SER A N 1
ATOM 3062 C CA . SER A 1 395 ? -17.728 18.902 23.552 1.00 65.12 395 SER A CA 1
ATOM 3063 C C . SER A 1 395 ? -17.693 17.374 23.526 1.00 65.12 395 SER A C 1
ATOM 3065 O O . SER A 1 395 ? -17.980 16.799 22.471 1.00 65.12 395 SER A O 1
ATOM 3067 N N . PRO A 1 396 ? -17.365 16.702 24.645 1.00 58.69 396 PRO A N 1
ATOM 3068 C CA . PRO A 1 396 ? -17.406 15.252 24.721 1.00 58.69 396 PRO A CA 1
ATOM 3069 C C . PRO A 1 396 ? -18.742 14.748 24.212 1.00 58.69 396 PRO A C 1
ATOM 3071 O O . PRO A 1 396 ? -18.746 14.140 23.157 1.00 58.69 396 PRO A O 1
ATOM 3074 N N . ASP A 1 397 ? -19.868 15.190 24.783 1.00 52.88 397 ASP A N 1
ATOM 3075 C CA . ASP A 1 397 ? -21.235 14.837 24.364 1.00 52.88 397 ASP A CA 1
ATOM 3076 C C . ASP A 1 397 ? -21.630 15.247 22.931 1.00 52.88 397 ASP A C 1
ATOM 3078 O O . ASP A 1 397 ? -22.791 15.078 22.548 1.00 52.88 397 ASP A O 1
ATOM 3082 N N . GLY A 1 398 ? -20.691 15.877 22.212 1.00 54.81 398 GLY A N 1
ATOM 3083 C CA . GLY A 1 398 ? -20.736 16.457 20.878 1.00 54.81 398 GLY A CA 1
ATOM 3084 C C . GLY A 1 398 ? -22.010 17.215 20.533 1.00 54.81 398 GLY A C 1
ATOM 3085 O O . GLY A 1 398 ? -22.299 17.433 19.358 1.00 54.81 398 GLY A O 1
ATOM 3086 N N . SER A 1 399 ? -22.744 17.662 21.551 1.00 59.78 399 SER A N 1
ATOM 3087 C CA . SER A 1 399 ? -23.901 18.542 21.441 1.00 59.78 399 SER A CA 1
ATOM 3088 C C . SER A 1 399 ? -23.483 19.989 21.210 1.00 59.78 399 SER A C 1
ATOM 3090 O O . SER A 1 399 ? -24.307 20.797 20.775 1.00 59.78 399 SER A O 1
ATOM 3092 N N . LYS A 1 400 ? -22.217 20.322 21.503 1.00 77.06 400 LYS A N 1
ATOM 3093 C CA . LYS A 1 400 ? -21.647 21.658 21.360 1.00 77.06 400 LYS A CA 1
ATOM 3094 C C . LYS A 1 400 ? -20.295 21.615 20.652 1.00 77.06 400 LYS A C 1
ATOM 3096 O O . LYS A 1 400 ? -19.565 20.629 20.721 1.00 77.06 400 LYS A O 1
ATOM 3101 N N . ILE A 1 401 ? -19.928 22.733 20.038 1.00 79.81 401 ILE A N 1
ATOM 3102 C CA . ILE A 1 401 ? -18.603 22.959 19.461 1.00 79.81 401 ILE A CA 1
ATOM 3103 C C . ILE A 1 401 ? -18.070 24.287 19.984 1.00 79.81 401 ILE A C 1
ATOM 3105 O O . ILE A 1 401 ? -18.770 25.298 19.919 1.00 79.81 401 ILE A O 1
ATOM 3109 N N . ALA A 1 402 ? -16.848 24.275 20.514 1.00 83.19 402 ALA A N 1
ATOM 3110 C CA . ALA A 1 402 ? -16.093 25.475 20.841 1.00 83.19 402 ALA A CA 1
ATOM 3111 C C . ALA A 1 402 ? -15.226 25.881 19.647 1.00 83.19 402 ALA A C 1
ATOM 3113 O O . ALA A 1 402 ? -14.489 25.043 19.131 1.00 83.19 402 ALA A O 1
ATOM 3114 N N . TYR A 1 403 ? -15.274 27.149 19.252 1.00 83.50 403 TYR A N 1
ATOM 3115 C CA . TYR A 1 403 ? -14.421 27.738 18.225 1.00 83.50 403 TYR A CA 1
ATOM 3116 C C . TYR A 1 403 ? -13.586 28.855 18.837 1.00 83.50 403 TYR A C 1
ATOM 3118 O O . TYR A 1 403 ? -14.129 29.823 19.371 1.00 83.50 403 TYR A O 1
ATOM 3126 N N . LEU A 1 404 ? -12.265 28.743 18.728 1.00 86.31 404 LEU A N 1
ATOM 3127 C CA . LEU A 1 404 ? -11.359 29.856 18.982 1.00 86.31 404 LEU A CA 1
ATOM 3128 C C . LEU A 1 404 ? -11.302 30.728 17.732 1.00 86.31 404 LEU A C 1
ATOM 3130 O O . LEU A 1 404 ? -10.986 30.237 16.646 1.00 86.31 404 LEU A O 1
ATOM 3134 N N . GLN A 1 405 ? -11.612 32.006 17.886 1.00 85.06 405 GLN A N 1
ATOM 3135 C CA . GLN A 1 405 ? -11.618 32.991 16.814 1.00 85.06 405 GLN A CA 1
ATOM 3136 C C . GLN A 1 405 ? -10.276 33.713 16.701 1.00 85.06 405 GLN A C 1
ATOM 3138 O O . GLN A 1 405 ? -9.500 33.772 17.656 1.00 85.06 405 GLN A O 1
ATOM 3143 N N . SER A 1 406 ? -10.017 34.293 15.528 1.00 80.00 406 SER A N 1
ATOM 3144 C CA . SER A 1 406 ? -8.824 35.113 15.280 1.00 80.00 406 SER A CA 1
ATOM 3145 C C . SER A 1 406 ? -8.710 36.342 16.186 1.00 80.00 406 SER A C 1
ATOM 3147 O O . SER A 1 406 ? -7.602 36.778 16.488 1.00 80.00 406 SER A O 1
ATOM 3149 N N . ASP A 1 407 ? -9.836 36.848 16.693 1.00 82.19 407 ASP A N 1
ATOM 3150 C CA . ASP A 1 407 ? -9.910 37.948 17.661 1.00 82.19 407 ASP A CA 1
ATOM 3151 C C . ASP A 1 407 ? -9.720 37.503 19.127 1.00 82.19 407 ASP A C 1
ATOM 3153 O O . ASP A 1 407 ? -9.970 38.282 20.050 1.00 82.19 407 ASP A O 1
ATOM 3157 N N . ASN A 1 408 ? -9.286 36.255 19.350 1.00 85.31 408 ASN A N 1
ATOM 3158 C CA . ASN A 1 408 ? -9.092 35.639 20.664 1.00 85.31 408 ASN A CA 1
ATOM 3159 C C . ASN A 1 408 ? -10.392 35.495 21.488 1.00 85.31 408 ASN A C 1
ATOM 3161 O O . ASN A 1 408 ? -10.347 35.286 22.702 1.00 85.31 408 ASN A O 1
ATOM 3165 N N . SER A 1 409 ? -11.564 35.588 20.850 1.00 87.62 409 SER A N 1
ATOM 3166 C CA . SER A 1 409 ? -12.833 35.186 21.457 1.00 87.62 409 SER A CA 1
ATOM 3167 C C . SER A 1 409 ? -13.080 33.686 21.292 1.00 87.62 409 SER A C 1
ATOM 3169 O O . SER A 1 409 ? -12.575 33.046 20.369 1.00 87.62 409 SER A O 1
ATOM 3171 N N . LEU A 1 410 ? -13.866 33.108 22.202 1.00 89.56 410 LEU A N 1
ATOM 3172 C CA . LEU A 1 410 ? -14.274 31.708 22.107 1.00 89.56 410 LEU A CA 1
ATOM 3173 C C . LEU A 1 410 ? -15.792 31.618 21.924 1.00 89.56 410 LEU A C 1
ATOM 3175 O O . LEU A 1 410 ? -16.549 31.984 22.826 1.00 89.56 410 LEU A O 1
ATOM 3179 N N . SER A 1 411 ? -16.242 31.150 20.761 1.00 88.06 411 SER A N 1
ATOM 3180 C CA . SER A 1 411 ? -17.659 30.918 20.466 1.00 88.06 411 SER A CA 1
ATOM 3181 C C . SER A 1 411 ? -18.036 29.477 20.832 1.00 88.06 411 SER A C 1
ATOM 3183 O O . SER A 1 411 ? -17.263 28.550 20.615 1.00 88.06 411 SER A O 1
ATOM 3185 N N . ILE A 1 412 ? -19.213 29.275 21.419 1.00 89.25 412 ILE A N 1
ATOM 3186 C CA . ILE A 1 412 ? -19.802 27.961 21.683 1.00 89.25 412 ILE A CA 1
ATOM 3187 C C . ILE A 1 412 ? -21.074 27.861 20.851 1.00 89.25 412 ILE A C 1
ATOM 3189 O O . ILE A 1 412 ? -21.966 28.703 20.983 1.00 89.25 412 ILE A O 1
ATOM 3193 N N . ARG A 1 413 ? -21.184 26.828 20.020 1.00 80.56 413 ARG A N 1
ATOM 3194 C CA . ARG A 1 413 ? -22.335 26.586 19.140 1.00 80.56 413 ARG A CA 1
ATOM 3195 C C . ARG A 1 413 ? -22.973 25.236 19.421 1.00 80.56 413 ARG A C 1
ATOM 3197 O O . ARG A 1 413 ? -22.287 24.323 19.862 1.00 80.56 413 ARG A O 1
ATOM 3204 N N . ILE A 1 414 ? -24.268 25.110 19.159 1.00 71.00 414 ILE A N 1
ATOM 3205 C CA . ILE A 1 414 ? -25.012 23.850 19.204 1.00 71.00 414 ILE A CA 1
ATOM 3206 C C . ILE A 1 414 ? -24.677 23.053 17.941 1.00 71.00 414 ILE A C 1
ATOM 3208 O O . ILE A 1 414 ? -24.882 23.539 16.832 1.00 71.00 414 ILE A O 1
ATOM 3212 N N . SER A 1 415 ? -24.181 21.825 18.088 1.00 60.66 415 SER A N 1
ATOM 3213 C CA . SER A 1 415 ? -23.642 21.041 16.967 1.00 60.66 415 SER A CA 1
ATOM 3214 C C . SER A 1 415 ? -24.674 20.697 15.889 1.00 60.66 415 SER A C 1
ATOM 3216 O O . SER A 1 415 ? -24.323 20.638 14.716 1.00 60.66 415 SER A O 1
ATOM 3218 N N . HIS A 1 416 ? -25.941 20.460 16.260 1.00 52.81 416 HIS A N 1
ATOM 3219 C CA . HIS A 1 416 ? -26.971 20.016 15.308 1.00 52.81 416 HIS A CA 1
ATOM 3220 C C . HIS A 1 416 ? -27.610 21.158 14.504 1.00 52.81 416 HIS A C 1
ATOM 3222 O O . HIS A 1 416 ? -28.116 20.916 13.412 1.00 52.81 416 HIS A O 1
ATOM 3228 N N . SER A 1 417 ? -27.646 22.380 15.046 1.00 53.94 417 SER A N 1
ATOM 3229 C CA . SER A 1 417 ? -28.261 23.547 14.393 1.00 53.94 417 SER A CA 1
ATOM 3230 C C . SER A 1 417 ? -27.227 24.567 13.916 1.00 53.94 417 SER A C 1
ATOM 3232 O O . SER A 1 417 ? -27.536 25.413 13.081 1.00 53.94 417 SER A O 1
ATOM 3234 N N . GLY A 1 418 ? -26.003 24.516 14.448 1.00 58.00 418 GLY A N 1
ATOM 3235 C CA . GLY A 1 418 ? -24.993 25.556 14.263 1.00 58.00 418 GLY A CA 1
ATOM 3236 C C . GLY A 1 418 ? -25.315 26.862 14.995 1.00 58.00 418 GLY A C 1
ATOM 3237 O O . GLY A 1 418 ? -24.555 27.830 14.876 1.00 58.00 418 GLY A O 1
ATOM 3238 N N . GLU A 1 419 ? -26.423 26.909 15.744 1.00 69.69 419 GLU A N 1
ATOM 3239 C CA . GLU A 1 419 ? -26.839 28.083 16.503 1.00 69.69 419 GLU A CA 1
ATOM 3240 C C . GLU A 1 419 ? -25.813 28.415 17.573 1.00 69.69 419 GLU A C 1
ATOM 3242 O O . GLU A 1 419 ? -25.253 27.546 18.242 1.00 69.69 419 GLU A O 1
ATOM 3247 N N . GLN A 1 420 ? -25.565 29.703 17.750 1.00 80.19 420 GLN A N 1
ATOM 3248 C CA . GLN A 1 420 ? -24.628 30.171 18.748 1.00 80.19 420 GLN A CA 1
ATOM 3249 C C . GLN A 1 420 ? -25.249 30.082 20.140 1.00 80.19 420 GLN A C 1
ATOM 3251 O O . GLN A 1 420 ? -26.155 30.840 20.475 1.00 80.19 420 GLN A O 1
ATOM 3256 N N . LEU A 1 421 ? -24.710 29.188 20.966 1.00 84.31 421 LEU A N 1
ATOM 3257 C CA . LEU A 1 421 ? -25.085 29.052 22.366 1.00 84.31 421 LEU A CA 1
ATOM 3258 C C . LEU A 1 421 ? -24.489 30.192 23.201 1.00 84.31 421 LEU A C 1
ATOM 3260 O O . LEU A 1 421 ? -25.157 30.733 24.080 1.00 84.31 421 LEU A O 1
ATOM 3264 N N . ARG A 1 422 ? -23.222 30.557 22.952 1.00 85.38 422 ARG A N 1
ATOM 3265 C CA . ARG A 1 422 ? -22.521 31.601 23.718 1.00 85.38 422 ARG A CA 1
ATOM 3266 C C . ARG A 1 422 ? -21.291 32.138 22.983 1.00 85.38 422 ARG A C 1
ATOM 3268 O O . ARG A 1 422 ? -20.737 31.457 22.133 1.00 85.38 422 ARG A O 1
ATOM 3275 N N . ILE A 1 423 ? -20.829 33.337 23.343 1.00 88.12 423 ILE A N 1
ATOM 3276 C CA . ILE A 1 423 ? -19.484 33.826 22.994 1.00 88.12 423 ILE A CA 1
ATOM 3277 C C . ILE A 1 423 ? -18.824 34.368 24.258 1.00 88.12 423 ILE A C 1
ATOM 3279 O O . ILE A 1 423 ? -19.397 35.208 24.953 1.00 88.12 423 ILE A O 1
ATOM 3283 N N . PHE A 1 424 ? -17.599 33.936 24.522 1.00 86.75 424 PHE A N 1
ATOM 3284 C CA . PHE A 1 424 ? -16.724 34.529 25.520 1.00 86.75 424 PHE A CA 1
ATOM 3285 C C . PHE A 1 424 ? -15.870 35.613 24.858 1.00 86.75 424 PHE A C 1
ATOM 3287 O O . PHE A 1 424 ? -14.885 35.326 24.184 1.00 86.75 424 PHE A O 1
ATOM 3294 N N . ARG A 1 425 ? -16.291 36.871 25.025 1.00 79.69 425 ARG A N 1
ATOM 3295 C CA . ARG A 1 425 ? -15.553 38.072 24.599 1.00 79.69 425 ARG A CA 1
ATOM 3296 C C . ARG A 1 425 ? -14.820 38.675 25.802 1.00 79.69 425 ARG A C 1
ATOM 3298 O O . ARG A 1 425 ? -15.272 38.484 26.928 1.00 79.69 425 ARG A O 1
ATOM 3305 N N . LYS A 1 426 ? -13.750 39.446 25.562 1.00 70.00 426 LYS A N 1
ATOM 3306 C CA . LYS A 1 426 ? -12.919 40.094 26.608 1.00 70.00 426 LYS A CA 1
ATOM 3307 C C . LYS A 1 426 ? -12.183 39.092 27.510 1.00 70.00 426 LYS A C 1
ATOM 3309 O O . LYS A 1 426 ? -12.208 39.193 28.733 1.00 70.00 426 LYS A O 1
ATOM 3314 N N . ILE A 1 427 ? -11.570 38.093 26.887 1.00 79.69 427 ILE A N 1
ATOM 3315 C CA . ILE A 1 427 ? -10.761 37.084 27.569 1.00 79.69 427 ILE A CA 1
ATOM 3316 C C . ILE A 1 427 ? -9.432 37.739 28.021 1.00 79.69 427 ILE A C 1
ATOM 3318 O O . ILE A 1 427 ? -8.877 38.520 27.248 1.00 79.69 427 ILE A O 1
ATOM 3322 N N . PRO A 1 428 ? -8.939 37.492 29.255 1.00 75.50 428 PRO A N 1
ATOM 3323 C CA . PRO A 1 428 ? -7.898 38.312 29.900 1.00 75.50 428 PRO A CA 1
ATOM 3324 C C . PRO A 1 428 ? -6.492 38.205 29.292 1.00 75.50 428 PRO A C 1
ATOM 3326 O O . PRO A 1 428 ? -5.618 38.988 29.647 1.00 75.50 428 PRO A O 1
ATOM 3329 N N . GLY A 1 429 ? -6.269 37.264 28.376 1.00 82.94 429 GLY A N 1
ATOM 3330 C CA . GLY A 1 429 ? -4.994 37.057 27.700 1.00 82.94 429 GLY A CA 1
ATOM 3331 C C . GLY A 1 429 ? -5.156 36.155 26.482 1.00 82.94 429 GLY A C 1
ATOM 3332 O O . GLY A 1 429 ? -6.258 35.674 26.195 1.00 82.94 429 GLY A O 1
ATOM 3333 N N . ARG A 1 430 ? -4.062 35.922 25.752 1.00 87.69 430 ARG A N 1
ATOM 3334 C CA . ARG A 1 430 ? -4.045 35.039 24.580 1.00 87.69 430 ARG A CA 1
ATOM 3335 C C . ARG A 1 430 ? -4.307 33.594 24.998 1.00 87.69 430 ARG A C 1
ATOM 3337 O O . ARG A 1 430 ? -3.581 33.062 25.836 1.00 87.69 430 ARG A O 1
ATOM 3344 N N . ILE A 1 431 ? -5.324 32.965 24.408 1.00 91.38 431 ILE A N 1
ATOM 3345 C CA . ILE A 1 431 ? -5.617 31.548 24.640 1.00 91.38 431 ILE A CA 1
ATOM 3346 C C . ILE A 1 431 ? -4.560 30.708 23.931 1.00 91.38 431 ILE A C 1
ATOM 3348 O O . ILE A 1 431 ? -4.395 30.796 22.714 1.00 91.38 431 ILE A O 1
ATOM 3352 N N . THR A 1 432 ? -3.881 29.858 24.690 1.00 88.56 432 THR A N 1
ATOM 3353 C CA . THR A 1 432 ? -2.865 28.928 24.182 1.00 88.56 432 THR A CA 1
ATOM 3354 C C . THR A 1 432 ? -3.368 27.489 24.182 1.00 88.56 432 THR A C 1
ATOM 3356 O O . THR A 1 432 ? -2.971 26.692 23.336 1.00 88.56 432 THR A O 1
ATOM 3359 N N . SER A 1 433 ? -4.298 27.160 25.082 1.00 87.94 433 SER A N 1
ATOM 3360 C CA . SER A 1 433 ? -4.905 25.835 25.178 1.00 87.94 433 SER A CA 1
ATOM 3361 C C . SER A 1 433 ? -6.320 25.926 25.745 1.00 87.94 433 SER A C 1
ATOM 3363 O O . SER A 1 433 ? -6.625 26.815 26.535 1.00 87.94 433 SER A O 1
ATOM 3365 N N . TYR A 1 434 ? -7.206 25.013 25.361 1.00 91.69 434 TYR A N 1
ATOM 3366 C CA . TYR A 1 434 ? -8.531 24.885 25.969 1.00 91.69 434 TYR A CA 1
ATOM 3367 C C . TYR A 1 434 ? -9.022 23.441 25.884 1.00 91.69 434 TYR A C 1
ATOM 3369 O O . TYR A 1 434 ? -8.689 22.719 24.944 1.00 91.69 434 TYR A O 1
ATOM 3377 N N . CYS A 1 435 ? -9.794 23.006 26.877 1.00 89.38 435 CYS A N 1
ATOM 3378 C CA . CYS A 1 435 ? -10.246 21.625 27.008 1.00 89.38 435 CYS A CA 1
ATOM 3379 C C . CYS A 1 435 ? -11.616 21.559 27.690 1.00 89.38 435 CYS A C 1
ATOM 3381 O O . CYS A 1 435 ? -11.855 22.246 28.686 1.00 89.38 435 CYS A O 1
ATOM 3383 N N . TRP A 1 436 ? -12.512 20.741 27.142 1.00 82.50 436 TRP A N 1
ATOM 3384 C CA . TRP A 1 436 ? -13.814 20.456 27.739 1.00 82.50 436 TRP A CA 1
ATOM 3385 C C . TRP A 1 436 ? -13.668 19.486 28.908 1.00 82.50 436 TRP A C 1
ATOM 3387 O O . TRP A 1 436 ? -12.830 18.587 28.873 1.00 82.50 436 TRP A O 1
ATOM 3397 N N . ASP A 1 437 ? -14.520 19.637 29.915 1.00 80.88 437 ASP A N 1
ATOM 3398 C CA . ASP A 1 437 ? -14.710 18.584 30.903 1.00 80.88 437 ASP A CA 1
ATOM 3399 C C . ASP A 1 437 ? -15.538 17.429 30.315 1.00 80.88 437 ASP A C 1
ATOM 3401 O O . ASP A 1 437 ? -16.327 17.620 29.386 1.00 80.88 437 ASP A O 1
ATOM 3405 N N . TYR A 1 438 ? -15.419 16.231 30.892 1.00 69.94 438 TYR A N 1
ATOM 3406 C CA . TYR A 1 438 ? -16.143 15.049 30.410 1.00 69.94 438 TYR A CA 1
ATOM 3407 C C . TYR A 1 438 ? -17.671 15.177 30.508 1.00 69.94 438 TYR A C 1
ATOM 3409 O O . TYR A 1 438 ? -18.379 14.538 29.730 1.00 69.94 438 TYR A O 1
ATOM 3417 N N . SER A 1 439 ? -18.205 16.028 31.397 1.00 72.44 439 SER A N 1
ATOM 3418 C CA . SER A 1 439 ? -19.652 16.269 31.481 1.00 72.44 439 SER A CA 1
ATOM 3419 C C . SER A 1 439 ? -20.179 17.250 30.426 1.00 72.44 439 SER A C 1
ATOM 3421 O O . SER A 1 439 ? -21.393 17.405 30.300 1.00 72.44 439 SER A O 1
ATOM 3423 N N . SER A 1 440 ? -19.298 17.869 29.625 1.00 76.31 440 SER A N 1
ATOM 3424 C CA . SER A 1 440 ? -19.639 18.840 28.569 1.00 76.31 440 SER A CA 1
ATOM 3425 C C . SER A 1 440 ? -20.320 20.121 29.071 1.00 76.31 440 SER A C 1
ATOM 3427 O O . SER A 1 440 ? -21.008 20.813 28.305 1.00 76.31 440 SER A O 1
ATOM 3429 N N . ASN A 1 441 ? -20.132 20.432 30.353 1.00 83.44 441 ASN A N 1
ATOM 3430 C CA . ASN A 1 441 ? -20.722 21.582 31.035 1.00 83.44 441 ASN A CA 1
ATOM 3431 C C . ASN A 1 441 ? -19.689 22.663 31.349 1.00 83.44 441 ASN A C 1
ATOM 3433 O O . ASN A 1 441 ? -20.053 23.836 31.452 1.00 83.44 441 ASN A O 1
ATOM 3437 N N . PHE A 1 442 ? -18.417 22.288 31.463 1.00 89.69 442 PHE A N 1
ATOM 3438 C CA . PHE A 1 442 ? -17.314 23.168 31.798 1.00 89.69 442 PHE A CA 1
ATOM 3439 C C . PHE A 1 442 ? -16.240 23.170 30.714 1.00 89.69 442 PHE A C 1
ATOM 3441 O O . PHE A 1 442 ? -16.030 22.202 29.981 1.00 89.69 442 PHE A O 1
ATOM 3448 N N . LEU A 1 443 ? -15.527 24.287 30.636 1.00 92.06 443 LEU A N 1
ATOM 3449 C CA . LEU A 1 443 ? -14.391 24.460 29.750 1.00 92.06 443 LEU A CA 1
ATOM 3450 C C . LEU A 1 443 ? -13.230 25.076 30.521 1.00 92.06 443 LEU A C 1
ATOM 3452 O O . LEU A 1 443 ? -13.364 26.156 31.096 1.00 92.06 443 LEU A O 1
ATOM 3456 N N . ALA A 1 444 ? -12.092 24.393 30.508 1.00 92.12 444 ALA A N 1
ATOM 3457 C CA . ALA A 1 444 ? -10.831 24.927 30.993 1.00 92.12 444 ALA A CA 1
ATOM 3458 C C . ALA A 1 444 ? -10.107 25.663 29.860 1.00 92.12 444 ALA A C 1
ATOM 3460 O O . ALA A 1 444 ? -10.015 25.149 28.747 1.00 92.12 444 ALA A O 1
ATOM 3461 N N . ILE A 1 445 ? -9.594 26.856 30.144 1.00 92.81 445 ILE A N 1
ATOM 3462 C CA . ILE A 1 445 ? -8.922 27.742 29.192 1.00 92.81 445 ILE A CA 1
ATOM 3463 C C . ILE A 1 445 ? -7.586 28.164 29.797 1.00 92.81 445 ILE A C 1
ATOM 3465 O O . ILE A 1 445 ? -7.565 28.729 30.888 1.00 92.81 445 ILE A O 1
ATOM 3469 N N . GLY A 1 446 ? -6.493 27.877 29.099 1.00 91.38 446 GLY A N 1
ATOM 3470 C CA . GLY A 1 446 ? -5.132 28.236 29.480 1.00 91.38 446 GLY A CA 1
ATOM 3471 C C . GLY A 1 446 ? -4.590 29.385 28.653 1.00 91.38 446 GLY A C 1
ATOM 3472 O O . GLY A 1 446 ? -4.911 29.524 27.467 1.00 91.38 446 GLY A O 1
ATOM 3473 N N . PHE A 1 447 ? -3.757 30.181 29.308 1.00 91.50 447 PHE A N 1
ATOM 3474 C CA . PHE A 1 447 ? -3.239 31.433 28.787 1.00 91.50 447 PHE A CA 1
ATOM 3475 C C . PHE A 1 447 ? -1.714 31.442 28.690 1.00 91.50 447 PHE A C 1
ATOM 3477 O O . PHE A 1 447 ? -1.008 30.669 29.342 1.00 91.50 447 PHE A O 1
ATOM 3484 N N . GLU A 1 448 ? -1.216 32.378 27.885 1.00 89.69 448 GLU A N 1
ATOM 3485 C CA . GLU A 1 448 ? 0.213 32.634 27.685 1.00 89.69 448 GLU A CA 1
ATOM 3486 C C . GLU A 1 448 ? 0.937 33.108 28.962 1.00 89.69 448 GLU A C 1
ATOM 3488 O O . GLU A 1 448 ? 2.134 32.882 29.103 1.00 89.69 448 GLU A O 1
ATOM 3493 N N . ASP A 1 449 ? 0.218 33.703 29.920 1.00 85.00 449 ASP A N 1
ATOM 3494 C CA . ASP A 1 449 ? 0.752 34.165 31.212 1.00 85.00 449 ASP A CA 1
ATOM 3495 C C . ASP A 1 449 ? 0.662 33.108 32.331 1.00 85.00 449 ASP A C 1
ATOM 3497 O O . ASP A 1 449 ? 0.918 33.419 33.496 1.00 85.00 449 ASP A O 1
ATOM 3501 N N . GLY A 1 450 ? 0.254 31.877 32.002 1.00 85.75 450 GLY A N 1
ATOM 3502 C CA . GLY A 1 450 ? 0.107 30.789 32.971 1.00 85.75 450 GLY A CA 1
ATOM 3503 C C . GLY A 1 450 ? -1.191 30.818 33.789 1.00 85.75 450 GLY A C 1
ATOM 3504 O O . GLY A 1 450 ? -1.359 30.028 34.726 1.00 85.75 450 GLY A O 1
ATOM 3505 N N . LEU A 1 451 ? -2.134 31.705 33.448 1.00 90.56 451 LEU A N 1
ATOM 3506 C CA . LEU A 1 451 ? -3.492 31.674 33.985 1.00 90.56 451 LEU A CA 1
ATOM 3507 C C . LEU A 1 451 ? -4.271 30.474 33.411 1.00 90.56 451 LEU A C 1
ATOM 3509 O O . LEU A 1 451 ? -4.176 30.151 32.226 1.00 90.56 451 LEU A O 1
ATOM 3513 N N . LEU A 1 452 ? -5.086 29.837 34.249 1.00 91.88 452 LEU A N 1
ATOM 3514 C CA . LEU A 1 452 ? -6.061 28.810 33.892 1.00 91.88 452 LEU A CA 1
ATOM 3515 C C . LEU A 1 452 ? -7.441 29.242 34.395 1.00 91.88 452 LEU A C 1
ATOM 3517 O O . LEU A 1 452 ? -7.620 29.492 35.585 1.00 91.88 452 LEU A O 1
ATOM 3521 N N . ILE A 1 453 ? -8.436 29.298 33.512 1.00 92.12 453 ILE A N 1
ATOM 3522 C CA . ILE A 1 453 ? -9.824 29.612 33.873 1.00 92.12 453 ILE A CA 1
ATOM 3523 C C . ILE A 1 453 ? -10.712 28.409 33.589 1.00 92.12 453 ILE A C 1
ATOM 3525 O O . ILE A 1 453 ? -10.717 27.894 32.475 1.00 92.12 453 ILE A O 1
ATOM 3529 N N . ILE A 1 454 ? -11.522 28.011 34.568 1.00 92.69 454 ILE A N 1
ATOM 3530 C CA . ILE A 1 454 ? -12.612 27.048 34.385 1.00 92.69 454 ILE A CA 1
ATOM 3531 C C . ILE A 1 454 ? -13.914 27.833 34.250 1.00 92.69 454 ILE A C 1
ATOM 3533 O O . ILE A 1 454 ? -14.306 28.550 35.171 1.00 92.69 454 ILE A O 1
ATOM 3537 N N . LYS A 1 455 ? -14.595 27.698 33.114 1.00 90.69 455 LYS A N 1
ATOM 3538 C CA . LYS A 1 455 ? -15.884 28.338 32.830 1.00 90.69 455 LYS A CA 1
ATOM 3539 C C . LYS A 1 455 ? -17.010 27.325 32.800 1.00 90.69 455 LYS A C 1
ATOM 3541 O O . LYS A 1 455 ? -16.869 26.274 32.191 1.00 90.69 455 LYS A O 1
ATOM 3546 N N . ASP A 1 456 ? -18.149 27.696 33.364 1.00 89.25 456 ASP A N 1
ATOM 3547 C CA . ASP A 1 456 ? -19.415 27.005 33.129 1.00 89.25 456 ASP A CA 1
ATOM 3548 C C . ASP A 1 456 ? -20.032 27.517 31.822 1.00 89.25 456 ASP A C 1
ATOM 3550 O O . ASP A 1 456 ? -20.192 28.720 31.610 1.00 89.25 456 ASP A O 1
ATOM 3554 N N . ILE A 1 457 ? -20.368 26.601 30.921 1.00 89.19 457 ILE A N 1
ATOM 3555 C CA . ILE A 1 457 ? -20.827 26.927 29.569 1.00 89.19 457 ILE A CA 1
ATOM 3556 C C . ILE A 1 457 ? -22.291 27.364 29.545 1.00 89.19 457 ILE A C 1
ATOM 3558 O O . ILE A 1 457 ? -22.684 28.185 28.707 1.00 89.19 457 ILE A O 1
ATOM 3562 N N . ARG A 1 458 ? -23.106 26.864 30.478 1.00 81.62 458 ARG A N 1
ATOM 3563 C CA . ARG A 1 458 ? -24.534 27.179 30.542 1.00 81.62 458 ARG A CA 1
ATOM 3564 C C . ARG A 1 458 ? -24.774 28.577 31.094 1.00 81.62 458 ARG A C 1
ATOM 3566 O O . ARG A 1 458 ? -25.576 29.307 30.521 1.00 81.62 458 ARG A O 1
ATOM 3573 N N . SER A 1 459 ? -24.099 28.946 32.175 1.00 82.38 459 SER A N 1
ATOM 3574 C CA . SER A 1 459 ? -24.191 30.252 32.838 1.00 82.38 459 SER A CA 1
ATOM 3575 C C . SER A 1 459 ? -23.238 31.283 32.229 1.00 82.38 459 SER A C 1
ATOM 3577 O O . SER A 1 459 ? -23.578 32.462 32.138 1.00 82.38 459 SER A O 1
ATOM 3579 N N . GLY A 1 460 ? -22.079 30.836 31.737 1.00 80.56 460 GLY A N 1
ATOM 3580 C CA . GLY A 1 460 ? -20.985 31.662 31.224 1.00 80.56 460 GLY A CA 1
ATOM 3581 C C . GLY A 1 460 ? -20.025 32.198 32.291 1.00 80.56 460 GLY A C 1
ATOM 3582 O O . GLY A 1 460 ? -19.080 32.917 31.942 1.00 80.56 460 GLY A O 1
ATOM 3583 N N . ASN A 1 461 ? -20.261 31.859 33.559 1.00 84.88 461 ASN A N 1
ATOM 3584 C CA . ASN A 1 461 ? -19.499 32.353 34.700 1.00 84.88 461 ASN A CA 1
ATOM 3585 C C . ASN A 1 461 ? -18.132 31.665 34.815 1.00 84.88 461 ASN A C 1
ATOM 3587 O O . ASN A 1 461 ? -17.974 30.495 34.458 1.00 84.88 461 ASN A O 1
ATOM 3591 N N . ASN A 1 462 ? -17.150 32.394 35.351 1.00 86.75 462 ASN A N 1
ATOM 3592 C CA . ASN A 1 462 ? -15.884 31.806 35.781 1.00 86.75 462 ASN A CA 1
ATOM 3593 C C . ASN A 1 462 ? -16.148 31.048 37.085 1.00 86.75 462 ASN A C 1
ATOM 3595 O O . ASN A 1 462 ? -16.572 31.638 38.075 1.00 86.75 462 ASN A O 1
ATOM 3599 N N . ILE A 1 463 ? -15.924 29.740 37.068 1.00 88.06 463 ILE A N 1
ATOM 3600 C CA . ILE A 1 463 ? -16.034 28.888 38.251 1.00 88.06 463 ILE A CA 1
ATOM 3601 C C . ILE A 1 463 ? -14.742 28.972 39.056 1.00 88.06 463 ILE A C 1
ATOM 3603 O O . ILE A 1 463 ? -14.794 29.081 40.280 1.00 88.06 463 ILE A O 1
ATOM 3607 N N . ARG A 1 464 ? -13.585 28.975 38.383 1.00 87.38 464 ARG A N 1
ATOM 3608 C CA . ARG A 1 464 ? -12.267 29.134 39.012 1.00 87.38 464 ARG A CA 1
ATOM 3609 C C . ARG A 1 464 ? -11.306 29.895 38.109 1.00 87.38 464 ARG A C 1
ATOM 3611 O O . ARG A 1 464 ? -11.357 29.748 36.889 1.00 87.38 464 ARG A O 1
ATOM 3618 N N . GLU A 1 465 ? -10.405 30.636 38.740 1.00 89.69 465 GLU A N 1
ATOM 3619 C CA . GLU A 1 465 ? -9.217 31.228 38.129 1.00 89.69 465 GLU A CA 1
ATOM 3620 C C . GLU A 1 465 ? -8.002 30.756 38.928 1.00 89.69 465 GLU A C 1
ATOM 3622 O O . GLU A 1 465 ? -7.958 30.918 40.146 1.00 89.69 465 GLU A O 1
ATOM 3627 N N . ILE A 1 466 ? -7.054 30.109 38.259 1.00 86.62 466 ILE A N 1
ATOM 3628 C CA . ILE A 1 466 ? -5.927 29.421 38.886 1.00 86.62 466 ILE A CA 1
ATOM 3629 C C . ILE A 1 466 ? -4.645 29.913 38.216 1.00 86.62 466 ILE A C 1
ATOM 3631 O O . ILE A 1 466 ? -4.518 29.843 36.996 1.00 86.62 466 ILE A O 1
ATOM 3635 N N . ARG A 1 467 ? -3.683 30.405 39.001 1.00 82.81 467 ARG A N 1
ATOM 3636 C CA . ARG A 1 467 ? -2.351 30.810 38.521 1.00 82.81 467 ARG A CA 1
ATOM 3637 C C . ARG A 1 467 ? -1.317 29.820 39.042 1.00 82.81 467 ARG A C 1
ATOM 3639 O O . ARG A 1 467 ? -1.002 29.859 40.227 1.00 82.81 467 ARG A O 1
ATOM 3646 N N . ASN A 1 468 ? -0.822 28.922 38.187 1.00 62.47 468 ASN A N 1
ATOM 3647 C CA . ASN A 1 468 ? 0.095 27.853 38.624 1.00 62.47 468 ASN A CA 1
ATOM 3648 C C . ASN A 1 468 ? 1.578 28.106 38.284 1.00 62.47 468 ASN A C 1
ATOM 3650 O O . ASN A 1 468 ? 2.476 27.536 38.916 1.00 62.47 468 ASN A O 1
ATOM 3654 N N . SER A 1 469 ? 1.848 28.962 37.294 1.00 60.44 469 SER A N 1
ATOM 3655 C CA . SER A 1 469 ? 3.194 29.315 36.839 1.00 60.44 469 SER A CA 1
ATOM 3656 C C . SER A 1 469 ? 3.164 30.635 36.067 1.00 60.44 469 SER A C 1
ATOM 3658 O O . SER A 1 469 ? 2.105 31.061 35.625 1.00 60.44 469 SER A O 1
ATOM 3660 N N . GLY A 1 470 ? 4.305 31.317 35.958 1.00 66.19 470 GLY A N 1
ATOM 3661 C CA . GLY A 1 470 ? 4.430 32.584 35.224 1.00 66.19 470 GLY A CA 1
ATOM 3662 C C . GLY A 1 470 ? 4.684 32.414 33.724 1.00 66.19 470 GLY A C 1
ATOM 3663 O O . GLY A 1 470 ? 5.177 33.347 33.097 1.00 66.19 470 GLY A O 1
ATOM 3664 N N . SER A 1 471 ? 4.427 31.227 33.167 1.00 82.19 471 SER A N 1
ATOM 3665 C CA . SER A 1 471 ? 4.746 30.876 31.782 1.00 82.19 471 SER A CA 1
ATOM 3666 C C . SER A 1 471 ? 3.606 30.133 31.089 1.00 82.19 471 SER A C 1
ATOM 3668 O O . SER A 1 471 ? 2.720 29.559 31.723 1.00 82.19 471 SER A O 1
ATOM 3670 N N . SER A 1 472 ? 3.622 30.184 29.758 1.00 88.38 472 SER A N 1
ATOM 3671 C CA . SER A 1 472 ? 2.513 29.805 28.882 1.00 88.38 472 SER A CA 1
ATOM 3672 C C . SER A 1 472 ? 2.034 28.371 29.088 1.00 88.38 472 SER A C 1
ATOM 3674 O O . SER A 1 472 ? 2.823 27.428 28.994 1.00 88.38 472 SER A O 1
ATOM 3676 N N . ILE A 1 473 ? 0.726 28.193 29.324 1.00 90.62 473 ILE A N 1
ATOM 3677 C CA . ILE A 1 473 ? 0.109 26.864 29.423 1.00 90.62 473 ILE A CA 1
ATOM 3678 C C . ILE A 1 473 ? 0.036 26.247 28.028 1.00 90.62 473 ILE A C 1
ATOM 3680 O O . ILE A 1 473 ? -0.697 26.720 27.163 1.00 90.62 473 ILE A O 1
ATOM 3684 N N . ASN A 1 474 ? 0.747 25.146 27.817 1.00 85.00 474 ASN A N 1
ATOM 3685 C CA . ASN A 1 474 ? 0.801 24.469 26.526 1.00 85.00 474 ASN A CA 1
ATOM 3686 C C . ASN A 1 474 ? -0.286 23.388 26.381 1.00 85.00 474 ASN A C 1
ATOM 3688 O O . ASN A 1 474 ? -0.936 23.273 25.343 1.00 85.00 474 ASN A O 1
ATOM 3692 N N . VAL A 1 475 ? -0.524 22.598 27.433 1.00 86.06 475 VAL A N 1
ATOM 3693 C CA . VAL A 1 475 ? -1.459 21.459 27.406 1.00 86.06 475 VAL A CA 1
ATOM 3694 C C . VAL A 1 475 ? -2.328 21.470 28.657 1.00 86.06 475 VAL A C 1
ATOM 3696 O O . VAL A 1 475 ? -1.833 21.750 29.748 1.00 86.06 475 VAL A O 1
ATOM 3699 N N . ILE A 1 476 ? -3.616 21.159 28.490 1.00 90.50 476 ILE A N 1
ATOM 3700 C CA . ILE A 1 476 ? -4.606 20.998 29.562 1.00 90.50 476 ILE A CA 1
ATOM 3701 C C . ILE A 1 476 ? -5.341 19.677 29.349 1.00 90.50 476 ILE A C 1
ATOM 3703 O O . ILE A 1 476 ? -5.821 19.412 28.246 1.00 90.50 476 ILE A O 1
ATOM 3707 N N . SER A 1 477 ? -5.492 18.888 30.410 1.00 86.75 477 SER A N 1
ATOM 3708 C CA . SER A 1 477 ? -6.221 17.620 30.380 1.00 86.75 477 SER A CA 1
ATOM 3709 C C . SER A 1 477 ? -7.047 17.432 31.653 1.00 86.75 477 SER A C 1
ATOM 3711 O O . SER A 1 477 ? -6.518 17.550 32.757 1.00 86.75 477 SER A O 1
ATOM 3713 N N . TRP A 1 478 ? -8.342 17.144 31.519 1.00 83.94 478 TRP A N 1
ATOM 3714 C CA . TRP A 1 478 ? -9.214 16.793 32.647 1.00 83.94 478 TRP A CA 1
ATOM 3715 C C . TRP A 1 478 ? -9.102 15.305 32.970 1.00 83.94 478 TRP A C 1
ATOM 3717 O O . TRP A 1 478 ? -8.912 14.492 32.065 1.00 83.94 478 TRP A O 1
ATOM 3727 N N . ASN A 1 479 ? -9.271 14.937 34.239 1.00 71.94 479 ASN A N 1
ATOM 3728 C CA . ASN A 1 479 ? -9.482 13.540 34.603 1.00 71.94 479 ASN A CA 1
ATOM 3729 C C . ASN A 1 479 ? -10.949 13.125 34.394 1.00 71.94 479 ASN A C 1
ATOM 3731 O O . ASN A 1 479 ? -11.845 13.967 34.318 1.00 71.94 479 ASN A O 1
ATOM 3735 N N . GLN A 1 480 ? -11.204 11.817 34.313 1.00 65.81 480 GLN A N 1
ATOM 3736 C CA . GLN A 1 480 ? -12.524 11.280 33.947 1.00 65.81 480 GLN A CA 1
ATOM 3737 C C . GLN A 1 480 ? -13.643 11.671 34.921 1.00 65.81 480 GLN A C 1
ATOM 3739 O O . GLN A 1 480 ? -14.757 11.969 34.498 1.00 65.81 480 GLN A O 1
ATOM 3744 N N . SER A 1 481 ? -13.351 11.706 36.222 1.00 64.56 481 SER A N 1
ATOM 3745 C CA . SER A 1 481 ? -14.307 12.100 37.265 1.00 64.56 481 SER A CA 1
ATOM 3746 C C . SER A 1 481 ? -14.580 13.604 37.313 1.00 64.56 481 SER A C 1
ATOM 3748 O O . SER A 1 481 ? -15.463 14.042 38.046 1.00 64.56 481 SER A O 1
ATOM 3750 N N . GLY A 1 482 ? -13.820 14.413 36.578 1.00 74.44 482 GLY A N 1
ATOM 3751 C CA . GLY A 1 482 ? -13.984 15.858 36.546 1.00 74.44 482 GLY A CA 1
ATOM 3752 C C . GLY A 1 482 ? -13.444 16.600 37.776 1.00 74.44 482 GLY A C 1
ATOM 3753 O O . GLY A 1 482 ? -13.563 17.818 37.875 1.00 74.44 482 GLY A O 1
ATOM 3754 N N . ASN A 1 483 ? -12.858 15.905 38.749 1.00 79.62 483 ASN A N 1
ATOM 3755 C CA . ASN A 1 483 ? -12.388 16.525 39.990 1.00 79.62 483 ASN A CA 1
ATOM 3756 C C . ASN A 1 483 ? -10.929 17.015 39.925 1.00 79.62 483 ASN A C 1
ATOM 3758 O O . ASN A 1 483 ? -10.480 17.670 40.864 1.00 79.62 483 ASN A O 1
ATOM 3762 N N . LYS A 1 484 ? -10.179 16.727 38.849 1.00 84.88 484 LYS A N 1
ATOM 3763 C CA . LYS A 1 484 ? -8.792 17.192 38.672 1.00 84.88 484 LYS A CA 1
ATOM 3764 C C . LYS A 1 484 ? -8.474 17.618 37.231 1.00 84.88 484 LYS A C 1
ATOM 3766 O O . LYS A 1 484 ? -9.003 17.057 36.273 1.00 84.88 484 LYS A O 1
ATOM 3771 N N . ILE A 1 485 ? -7.557 18.577 37.085 1.00 88.88 485 ILE A N 1
ATOM 3772 C CA . ILE A 1 485 ? -6.971 19.030 35.813 1.00 88.88 485 ILE A CA 1
ATOM 3773 C C . ILE A 1 485 ? -5.451 18.935 35.889 1.00 88.88 485 ILE A C 1
ATOM 3775 O O . ILE A 1 485 ? -4.845 19.350 36.870 1.00 88.88 485 ILE A O 1
ATOM 3779 N N . ALA A 1 486 ? -4.838 18.420 34.831 1.00 86.94 486 ALA A N 1
ATOM 3780 C CA . ALA A 1 486 ? -3.403 18.403 34.644 1.00 86.94 486 ALA A CA 1
ATOM 3781 C C . ALA A 1 486 ? -3.026 19.430 33.577 1.00 86.94 486 ALA A C 1
ATOM 3783 O O . ALA A 1 486 ? -3.714 19.581 32.564 1.00 86.94 486 ALA A O 1
ATOM 3784 N N . THR A 1 487 ? -1.935 20.144 33.817 1.00 88.69 487 THR A N 1
ATOM 3785 C CA . THR A 1 487 ? -1.438 21.205 32.940 1.00 88.69 487 THR A CA 1
ATOM 3786 C C . THR A 1 487 ? 0.065 21.092 32.764 1.00 88.69 487 THR A C 1
ATOM 3788 O O . THR A 1 487 ? 0.757 20.646 33.679 1.00 88.69 487 THR A O 1
ATOM 3791 N N . SER A 1 488 ? 0.568 21.524 31.610 1.00 87.12 488 SER A N 1
ATOM 3792 C CA . SER A 1 488 ? 1.999 21.731 31.382 1.00 87.12 488 SER A CA 1
ATOM 3793 C C . SER A 1 488 ? 2.263 23.131 30.863 1.00 87.12 488 SER A C 1
ATOM 3795 O O . SER A 1 488 ? 1.501 23.602 30.014 1.00 87.12 488 SER A O 1
ATOM 3797 N N . ASN A 1 489 ? 3.372 23.743 31.266 1.00 85.62 489 ASN A N 1
ATOM 3798 C CA . ASN A 1 489 ? 3.822 25.013 30.702 1.00 85.62 489 ASN A CA 1
ATOM 3799 C C . ASN A 1 489 ? 5.022 24.860 29.746 1.00 85.62 489 ASN A C 1
ATOM 3801 O O . ASN A 1 489 ? 5.559 23.764 29.557 1.00 85.62 489 ASN A O 1
ATOM 3805 N N . THR A 1 490 ? 5.429 25.964 29.119 1.00 83.31 490 THR A N 1
ATOM 3806 C CA . THR A 1 490 ? 6.585 26.016 28.206 1.00 83.31 490 THR A CA 1
ATOM 3807 C C . THR A 1 490 ? 7.929 25.766 28.884 1.00 83.31 490 THR A C 1
ATOM 3809 O O . THR A 1 490 ? 8.866 25.362 28.203 1.00 83.31 490 THR A O 1
ATOM 3812 N N . ASP A 1 491 ? 8.013 25.930 30.205 1.00 80.88 491 ASP A N 1
ATOM 3813 C CA . ASP A 1 491 ? 9.231 25.686 30.992 1.00 80.88 491 ASP A CA 1
ATOM 3814 C C . ASP A 1 491 ? 9.359 24.217 31.431 1.00 80.88 491 ASP A C 1
ATOM 3816 O O . ASP A 1 491 ? 10.187 23.877 32.277 1.00 80.88 491 ASP A O 1
ATOM 3820 N N . GLY A 1 492 ? 8.500 23.338 30.902 1.00 74.19 492 GLY A N 1
ATOM 3821 C CA . GLY A 1 492 ? 8.505 21.921 31.243 1.00 74.19 492 GLY A CA 1
ATOM 3822 C C . GLY A 1 492 ? 8.028 21.647 32.670 1.00 74.19 492 GLY A C 1
ATOM 3823 O O . GLY A 1 492 ? 8.448 20.670 33.281 1.00 74.19 492 GLY A O 1
ATOM 3824 N N . VAL A 1 493 ? 7.169 22.494 33.241 1.00 83.06 493 VAL A N 1
ATOM 3825 C CA . VAL A 1 493 ? 6.526 22.236 34.536 1.00 83.06 493 VAL A CA 1
ATOM 3826 C C . VAL A 1 493 ? 5.178 21.571 34.303 1.00 83.06 493 VAL A C 1
ATOM 3828 O O . VAL A 1 493 ? 4.344 22.100 33.572 1.00 83.06 493 VAL A O 1
ATOM 3831 N N . LEU A 1 494 ? 4.958 20.432 34.958 1.00 84.62 494 LEU A N 1
ATOM 3832 C CA . LEU A 1 494 ? 3.675 19.739 35.031 1.00 84.62 494 LEU A CA 1
ATOM 3833 C C . LEU A 1 494 ? 3.024 19.991 36.386 1.00 84.62 494 LEU A C 1
ATOM 3835 O O . LEU A 1 494 ? 3.670 19.831 37.423 1.00 84.62 494 LEU A O 1
ATOM 3839 N N . ALA A 1 495 ? 1.741 20.333 36.379 1.00 83.81 495 ALA A N 1
ATOM 3840 C CA . ALA A 1 495 ? 0.967 20.564 37.588 1.00 83.81 495 ALA A CA 1
ATOM 3841 C C . ALA A 1 495 ? -0.395 19.868 37.521 1.00 83.81 495 ALA A C 1
ATOM 3843 O O . ALA A 1 495 ? -1.080 19.928 36.498 1.00 83.81 495 ALA A O 1
ATOM 3844 N N . VAL A 1 496 ? -0.787 19.244 38.630 1.00 85.81 496 VAL A N 1
ATOM 3845 C CA . VAL A 1 496 ? -2.102 18.640 38.856 1.00 85.81 496 VAL A CA 1
ATOM 3846 C C . VAL A 1 496 ? -2.869 19.495 39.845 1.00 85.81 496 VAL A C 1
ATOM 3848 O O . VAL A 1 496 ? -2.372 19.792 40.926 1.00 85.81 496 VAL A O 1
ATOM 3851 N N . ILE A 1 497 ? -4.088 19.867 39.483 1.00 86.75 497 ILE A N 1
ATOM 3852 C CA . ILE A 1 497 ? -4.923 20.814 40.208 1.00 86.75 497 ILE A CA 1
ATOM 3853 C C . ILE A 1 497 ? -6.267 20.164 40.513 1.00 86.75 497 ILE A C 1
ATOM 3855 O O . ILE A 1 497 ? -6.874 19.549 39.639 1.00 86.75 497 ILE A O 1
ATOM 3859 N N . GLU A 1 498 ? -6.754 20.319 41.737 1.00 84.38 498 GLU A N 1
ATOM 3860 C CA . GLU A 1 498 ? -8.117 19.940 42.101 1.00 84.38 498 GLU A CA 1
ATOM 3861 C C . GLU A 1 498 ? -9.114 20.972 41.552 1.00 84.38 498 GLU A C 1
ATOM 3863 O O . GLU A 1 498 ? -8.977 22.169 41.797 1.00 84.38 498 GLU A O 1
ATOM 3868 N N . THR A 1 499 ? -10.138 20.543 40.811 1.00 84.25 499 THR A N 1
ATOM 3869 C CA . THR A 1 499 ? -11.058 21.472 40.120 1.00 84.25 499 THR A CA 1
ATOM 3870 C C . THR A 1 499 ? -12.002 22.199 41.069 1.00 84.25 499 THR A C 1
ATOM 3872 O O . THR A 1 499 ? -12.362 23.350 40.819 1.00 84.25 499 THR A O 1
ATOM 3875 N N . SER A 1 500 ? -12.395 21.551 42.169 1.00 81.75 500 SER A N 1
ATOM 3876 C CA . SER A 1 500 ? -13.316 22.110 43.161 1.00 81.75 500 SER A CA 1
ATOM 3877 C C . SER A 1 500 ? -12.669 23.238 43.966 1.00 81.75 500 SER A C 1
ATOM 3879 O O . SER A 1 500 ? -13.306 24.268 44.198 1.00 81.75 500 SER A O 1
ATOM 3881 N N . THR A 1 501 ? -11.403 23.088 44.355 1.00 81.44 501 THR A N 1
ATOM 3882 C CA . THR A 1 501 ? -10.682 24.048 45.207 1.00 81.44 501 THR A CA 1
ATOM 3883 C C . THR A 1 501 ? -9.750 24.968 44.418 1.00 81.44 501 THR A C 1
ATOM 3885 O O . THR A 1 501 ? -9.484 26.081 44.859 1.00 81.44 501 THR A O 1
ATOM 3888 N N . GLY A 1 502 ? -9.292 24.545 43.237 1.00 80.88 502 GLY A N 1
ATOM 3889 C CA . GLY A 1 502 ? -8.260 25.234 42.461 1.00 80.88 502 GLY A CA 1
ATOM 3890 C C . GLY A 1 502 ? -6.846 25.049 43.020 1.00 80.88 502 GLY A C 1
ATOM 3891 O O . GLY A 1 502 ? -5.927 25.731 42.571 1.00 80.88 502 GLY A O 1
ATOM 3892 N N . ILE A 1 503 ? -6.663 24.155 43.997 1.00 80.94 503 ILE A N 1
ATOM 3893 C CA . ILE A 1 503 ? -5.379 23.919 44.661 1.00 80.94 503 ILE A CA 1
ATOM 3894 C C . ILE A 1 503 ? -4.508 22.997 43.804 1.00 80.94 503 ILE A C 1
ATOM 3896 O O . ILE A 1 503 ? -4.952 21.940 43.353 1.00 80.94 503 ILE A O 1
ATOM 3900 N N . GLU A 1 504 ? -3.249 23.390 43.604 1.00 83.62 504 GLU A N 1
ATOM 3901 C CA . GLU A 1 504 ? -2.209 22.537 43.027 1.00 83.62 504 GLU A CA 1
ATOM 3902 C C . GLU A 1 504 ? -1.886 21.404 44.016 1.00 83.62 504 GLU A C 1
ATOM 3904 O O . GLU A 1 504 ? -1.366 21.637 45.104 1.00 83.62 504 GLU A O 1
ATOM 3909 N N . ILE A 1 505 ? -2.234 20.172 43.648 1.00 81.25 505 ILE A N 1
ATOM 3910 C CA . ILE A 1 505 ? -2.040 18.964 44.463 1.00 81.25 505 ILE A CA 1
ATOM 3911 C C . ILE A 1 505 ? -0.660 18.351 44.200 1.00 81.25 505 ILE A C 1
ATOM 3913 O O . ILE A 1 505 ? -0.092 17.677 45.056 1.00 81.25 505 ILE A O 1
ATOM 3917 N N . GLN A 1 506 ? -0.126 18.550 42.993 1.00 77.00 506 GLN A N 1
ATOM 3918 C CA . GLN A 1 506 ? 1.166 18.006 42.601 1.00 77.00 506 GLN A CA 1
ATOM 3919 C C . GLN A 1 506 ? 1.838 18.910 41.576 1.00 77.00 506 GLN A C 1
ATOM 3921 O O . GLN A 1 506 ? 1.189 19.377 40.643 1.00 77.00 506 GLN A O 1
ATOM 3926 N N . LYS A 1 507 ? 3.150 19.098 41.723 1.00 81.75 507 LYS A N 1
ATOM 3927 C CA . LYS A 1 507 ? 3.989 19.853 40.793 1.00 81.75 507 LYS A CA 1
ATOM 3928 C C . LYS A 1 507 ? 5.275 19.102 40.520 1.00 81.75 507 LYS A C 1
ATOM 3930 O O . LYS A 1 507 ? 5.906 18.595 41.447 1.00 81.75 507 LYS A O 1
ATOM 3935 N N . LYS A 1 508 ? 5.682 19.057 39.257 1.00 74.50 508 LYS A N 1
ATOM 3936 C CA . LYS A 1 508 ? 6.964 18.494 38.847 1.00 74.50 508 LYS A CA 1
ATOM 3937 C C . LYS A 1 508 ? 7.622 19.389 37.806 1.00 74.50 508 LYS A C 1
ATOM 3939 O O . LYS A 1 508 ? 7.046 19.646 36.755 1.00 74.50 508 LYS A O 1
ATOM 3944 N N . SER A 1 509 ? 8.834 19.831 38.119 1.00 74.88 509 SER A N 1
ATOM 3945 C CA . SER A 1 509 ? 9.672 20.696 37.281 1.00 74.88 509 SER A CA 1
ATOM 3946 C C . SER A 1 509 ? 10.941 19.953 36.849 1.00 74.88 509 SER A C 1
ATOM 3948 O O . SER A 1 509 ? 11.270 18.916 37.426 1.00 74.88 509 SER A O 1
ATOM 3950 N N . GLY A 1 510 ? 11.677 20.495 35.874 1.00 55.22 510 GLY A N 1
ATOM 3951 C CA . GLY A 1 510 ? 12.971 19.949 35.435 1.00 55.22 510 GLY A CA 1
ATOM 3952 C C . GLY A 1 510 ? 12.913 19.093 34.168 1.00 55.22 510 GLY A C 1
ATOM 3953 O O . GLY A 1 510 ? 13.891 18.427 33.840 1.00 55.22 510 GLY A O 1
ATOM 3954 N N . TYR A 1 511 ? 11.788 19.104 33.447 1.00 63.34 511 TYR A N 1
ATOM 3955 C CA . TYR A 1 511 ? 11.729 18.528 32.109 1.00 63.34 511 TYR A CA 1
ATOM 3956 C C . TYR A 1 511 ? 12.400 19.486 31.115 1.00 63.34 511 TYR A C 1
ATOM 3958 O O . TYR A 1 511 ? 11.914 20.588 30.887 1.00 63.34 511 TYR A O 1
ATOM 3966 N N . ASN A 1 512 ? 13.501 19.060 30.488 1.00 59.66 512 ASN A N 1
ATOM 3967 C CA . ASN A 1 512 ? 14.247 19.860 29.499 1.00 59.66 512 ASN A CA 1
ATOM 3968 C C . ASN A 1 512 ? 13.584 19.877 28.107 1.00 59.66 512 ASN A C 1
ATOM 3970 O O . ASN A 1 512 ? 14.248 20.077 27.091 1.00 59.66 512 ASN A O 1
ATOM 3974 N N . PHE A 1 513 ? 12.279 19.615 28.037 1.00 62.94 513 PHE A N 1
ATOM 3975 C CA . PHE A 1 513 ? 11.535 19.512 26.791 1.00 62.94 513 PHE A CA 1
ATOM 3976 C C . PHE A 1 513 ? 10.114 20.052 26.942 1.00 62.94 513 PHE A C 1
ATOM 3978 O O . PHE A 1 513 ? 9.509 20.016 28.013 1.00 62.94 513 PHE A O 1
ATOM 3985 N N . ILE A 1 514 ? 9.551 20.501 25.821 1.00 68.50 514 ILE A N 1
ATOM 3986 C CA . ILE A 1 514 ? 8.170 20.973 25.752 1.00 68.50 514 ILE A CA 1
ATOM 3987 C C . ILE A 1 514 ? 7.234 19.761 25.757 1.00 68.50 514 ILE A C 1
ATOM 3989 O O . ILE A 1 514 ? 7.267 18.938 24.836 1.00 68.50 514 ILE A O 1
ATOM 3993 N N . VAL A 1 515 ? 6.377 19.669 26.774 1.00 71.69 515 VAL A N 1
ATOM 3994 C CA . VAL A 1 515 ? 5.328 18.647 26.867 1.00 71.69 515 VAL A CA 1
ATOM 3995 C C . VAL A 1 515 ? 4.285 18.888 25.779 1.00 71.69 515 VAL A C 1
ATOM 3997 O O . VAL A 1 515 ? 3.702 19.965 25.706 1.00 71.69 515 VAL A O 1
ATOM 4000 N N . LYS A 1 516 ? 4.036 17.893 24.929 1.00 73.31 516 LYS A N 1
ATOM 4001 C CA . LYS A 1 516 ? 3.057 17.937 23.832 1.00 73.31 516 LYS A CA 1
ATOM 4002 C C . LYS A 1 516 ? 1.716 17.301 24.175 1.00 73.31 516 LYS A C 1
ATOM 4004 O O . LYS A 1 516 ? 0.721 17.671 23.561 1.00 73.31 516 LYS A O 1
ATOM 4009 N N . ASN A 1 517 ? 1.679 16.370 25.124 1.00 71.75 517 ASN A N 1
ATOM 4010 C CA . ASN A 1 517 ? 0.447 15.699 25.524 1.00 71.75 517 ASN A CA 1
ATOM 4011 C C . ASN A 1 517 ? 0.477 15.311 27.006 1.00 71.75 517 ASN A C 1
ATOM 4013 O O . ASN A 1 517 ? 1.559 15.099 27.557 1.00 71.75 517 ASN A O 1
ATOM 4017 N N . ILE A 1 518 ? -0.708 15.227 27.618 1.00 75.81 518 ILE A N 1
ATOM 4018 C CA . ILE A 1 518 ? -0.932 14.829 29.010 1.00 75.81 518 ILE A CA 1
ATOM 4019 C C . ILE A 1 518 ? -2.113 13.855 29.066 1.00 75.81 518 ILE A C 1
ATOM 4021 O O . ILE A 1 518 ? -3.221 14.207 28.650 1.00 75.81 518 ILE A O 1
ATOM 4025 N N . GLU A 1 519 ? -1.905 12.674 29.641 1.00 73.25 519 GLU A N 1
ATOM 4026 C CA . GLU A 1 519 ? -2.937 11.646 29.791 1.00 73.25 519 GLU A CA 1
ATOM 4027 C C . GLU A 1 519 ? -3.106 11.235 31.260 1.00 73.25 519 GLU A C 1
ATOM 4029 O O . GLU A 1 519 ? -2.161 11.252 32.049 1.00 73.25 519 GLU A O 1
ATOM 4034 N N . TRP A 1 520 ? -4.341 10.901 31.631 1.00 61.78 520 TRP A N 1
ATOM 4035 C CA . TRP A 1 520 ? -4.708 10.459 32.973 1.00 61.78 520 TRP A CA 1
ATOM 4036 C C . TRP A 1 520 ? -4.848 8.943 33.017 1.00 61.78 520 TRP A C 1
ATOM 4038 O O . TRP A 1 520 ? -5.569 8.359 32.210 1.00 61.78 520 TRP A O 1
ATOM 4048 N N . THR A 1 521 ? -4.226 8.310 34.002 1.00 49.62 521 THR A N 1
ATOM 4049 C CA . THR A 1 521 ? -4.448 6.898 34.319 1.00 49.62 521 THR A CA 1
ATOM 4050 C C . THR A 1 521 ? -5.657 6.735 35.247 1.00 49.62 521 THR A C 1
ATOM 4052 O O . THR A 1 521 ? -6.098 7.680 35.906 1.00 49.62 521 THR A O 1
ATOM 4055 N N . ALA A 1 522 ? -6.225 5.525 35.298 1.00 46.16 522 ALA A N 1
ATOM 4056 C CA . ALA A 1 522 ? -7.443 5.238 36.065 1.00 46.16 522 ALA A CA 1
ATOM 4057 C C . ALA A 1 522 ? -7.271 5.403 37.590 1.00 46.16 522 ALA A C 1
ATOM 4059 O O . ALA A 1 522 ? -8.229 5.739 38.281 1.00 46.16 522 ALA A O 1
ATOM 4060 N N . ASP A 1 523 ? -6.051 5.236 38.109 1.00 46.72 523 ASP A N 1
ATOM 4061 C CA . ASP A 1 523 ? -5.680 5.517 39.506 1.00 46.72 523 ASP A CA 1
ATOM 4062 C C . ASP A 1 523 ? -5.542 7.027 39.808 1.00 46.72 523 ASP A C 1
ATOM 4064 O O . ASP A 1 523 ? -5.319 7.425 40.951 1.00 46.72 523 ASP A O 1
ATOM 4068 N N . GLY A 1 524 ? -5.690 7.888 38.795 1.00 49.81 524 GLY A N 1
ATOM 4069 C CA . GLY A 1 524 ? -5.552 9.333 38.919 1.00 49.81 524 GLY A CA 1
ATOM 4070 C C . GLY A 1 524 ? -4.111 9.840 38.838 1.00 49.81 524 GLY A C 1
ATOM 4071 O O . GLY A 1 524 ? -3.878 10.988 39.222 1.00 49.81 524 GLY A O 1
ATOM 4072 N N . SER A 1 525 ? -3.169 9.027 38.350 1.00 57.53 525 SER A N 1
ATOM 4073 C CA . SER A 1 525 ? -1.821 9.474 37.976 1.00 57.53 525 SER A CA 1
ATOM 4074 C C . SER A 1 525 ? -1.813 10.149 36.590 1.00 57.53 525 SER A C 1
ATOM 4076 O O . SER A 1 525 ? -2.777 10.071 35.825 1.00 57.53 525 SER A O 1
ATOM 4078 N N . VAL A 1 526 ? -0.732 10.873 36.278 1.00 64.62 526 VAL A N 1
ATOM 4079 C CA . VAL A 1 526 ? -0.604 11.676 35.050 1.00 64.62 526 VAL A CA 1
ATOM 4080 C C . VAL A 1 526 ? 0.664 11.297 34.292 1.00 64.62 526 VAL A C 1
ATOM 4082 O O . VAL A 1 526 ? 1.757 11.313 34.862 1.00 64.62 526 VAL A O 1
ATOM 4085 N N . THR A 1 527 ? 0.529 11.003 33.001 1.00 64.44 527 THR A N 1
ATOM 4086 C CA . THR A 1 527 ? 1.640 10.778 32.065 1.00 64.44 527 THR A CA 1
ATOM 4087 C C . THR A 1 527 ? 1.781 11.970 31.116 1.00 64.44 527 THR A C 1
ATOM 4089 O O . THR A 1 527 ? 0.807 12.665 30.823 1.00 64.44 527 THR A O 1
ATOM 4092 N N . ALA A 1 528 ? 3.003 12.250 30.655 1.00 60.00 528 ALA A N 1
ATOM 4093 C CA . ALA A 1 528 ? 3.294 13.394 29.793 1.00 60.00 528 ALA A CA 1
ATOM 4094 C C . ALA A 1 528 ? 4.398 13.075 28.775 1.00 60.00 528 ALA A C 1
ATOM 4096 O O . ALA A 1 528 ? 5.388 12.436 29.123 1.00 60.00 528 ALA A O 1
ATOM 4097 N N . SER A 1 529 ? 4.249 13.556 27.537 1.00 57.25 529 SER A N 1
ATOM 4098 C CA . SER A 1 529 ? 5.152 13.242 26.414 1.00 57.25 529 SER A CA 1
ATOM 4099 C C . SER A 1 529 ? 5.845 14.472 25.827 1.00 57.25 529 SER A C 1
ATOM 4101 O O . SER A 1 529 ? 5.171 15.476 25.596 1.00 57.25 529 SER A O 1
ATOM 4103 N N . GLY A 1 530 ? 7.142 14.387 25.504 1.00 52.34 530 GLY A N 1
ATOM 4104 C CA . GLY A 1 530 ? 7.960 15.474 24.934 1.00 52.34 530 GLY A CA 1
ATOM 4105 C C . GLY A 1 530 ? 8.530 15.206 23.537 1.00 52.34 530 GLY A C 1
ATOM 4106 O O . GLY A 1 530 ? 8.549 14.068 23.085 1.00 52.34 530 GLY A O 1
ATOM 4107 N N . ALA A 1 531 ? 9.003 16.256 22.853 1.00 44.31 531 ALA A N 1
ATOM 4108 C CA . ALA A 1 531 ? 9.433 16.186 21.448 1.00 44.31 531 ALA A CA 1
ATOM 4109 C C . ALA A 1 531 ? 10.912 15.790 21.196 1.00 44.31 531 ALA A C 1
ATOM 4111 O O . ALA A 1 531 ? 11.233 15.512 20.047 1.00 44.31 531 ALA A O 1
ATOM 4112 N N . CYS A 1 532 ? 11.797 15.739 22.208 1.00 39.22 532 CYS A N 1
ATOM 4113 C CA . CYS A 1 532 ? 13.242 15.485 22.008 1.00 39.22 532 CYS A CA 1
ATOM 4114 C C . CYS A 1 532 ? 13.950 14.769 23.193 1.00 39.22 532 CYS A C 1
ATOM 4116 O O . CYS A 1 532 ? 14.909 15.312 23.738 1.00 39.22 532 CYS A O 1
ATOM 4118 N N . SER A 1 533 ? 13.529 13.568 23.609 1.00 34.41 533 SER A N 1
ATOM 4119 C CA . SER A 1 533 ? 14.377 12.694 24.452 1.00 34.41 533 SER A CA 1
ATOM 4120 C C . SER A 1 533 ? 14.017 11.212 24.324 1.00 34.41 533 SER A C 1
ATOM 4122 O O . SER A 1 533 ? 12.847 10.851 24.458 1.00 34.41 533 SER A O 1
ATOM 4124 N N . ASP A 1 534 ? 15.037 10.369 24.158 1.00 34.97 534 ASP A N 1
ATOM 4125 C CA . ASP A 1 534 ? 14.974 8.918 24.348 1.00 34.97 534 ASP A CA 1
ATOM 4126 C C . ASP A 1 534 ? 14.984 8.596 25.854 1.00 34.97 534 ASP A C 1
ATOM 4128 O O . ASP A 1 534 ? 16.040 8.391 26.435 1.00 34.97 534 ASP A O 1
ATOM 4132 N N . GLU A 1 535 ? 13.818 8.626 26.506 1.00 29.56 535 GLU A N 1
ATOM 4133 C CA . GLU A 1 535 ? 13.402 7.615 27.497 1.00 29.56 535 GLU A CA 1
ATOM 4134 C C . GLU A 1 535 ? 11.977 7.886 28.019 1.00 29.56 535 GLU A C 1
ATOM 4136 O O . GLU A 1 535 ? 11.638 8.975 28.478 1.00 29.56 535 GLU A O 1
ATOM 4141 N N . PHE A 1 536 ? 11.166 6.827 27.944 1.00 30.33 536 PHE A N 1
ATOM 4142 C CA . PHE A 1 536 ? 9.793 6.642 28.430 1.00 30.33 536 PHE A CA 1
ATOM 4143 C C . PHE A 1 536 ? 8.696 7.569 27.889 1.00 30.33 536 PHE A C 1
ATOM 4145 O O . PHE A 1 536 ? 8.140 8.408 28.591 1.00 30.33 536 PHE A O 1
ATOM 4152 N N . MET A 1 537 ? 8.240 7.238 26.678 1.00 27.80 537 MET A N 1
ATOM 4153 C CA . MET A 1 537 ? 6.814 7.234 26.344 1.00 27.80 537 MET A CA 1
ATOM 4154 C C . MET A 1 537 ? 6.481 5.947 25.591 1.00 27.80 537 MET A C 1
ATOM 4156 O O . MET A 1 537 ? 6.952 5.716 24.478 1.00 27.80 537 MET A O 1
ATOM 4160 N N . LEU A 1 538 ? 5.642 5.118 26.217 1.00 27.38 538 LEU A N 1
ATOM 4161 C CA . LEU A 1 538 ? 4.873 4.077 25.546 1.00 27.38 538 LEU A CA 1
ATOM 4162 C C . LEU A 1 538 ? 4.075 4.743 24.421 1.00 27.38 538 LEU A C 1
ATOM 4164 O O . LEU A 1 538 ? 3.099 5.450 24.665 1.00 27.38 538 LEU A O 1
ATOM 4168 N N . LYS A 1 539 ? 4.509 4.522 23.181 1.00 30.50 539 LYS A N 1
ATOM 4169 C CA . LYS A 1 539 ? 3.697 4.778 22.000 1.00 30.50 539 LYS A CA 1
ATOM 4170 C C . LYS A 1 539 ? 2.623 3.691 21.958 1.00 30.50 539 LYS A C 1
ATOM 4172 O O . LYS A 1 539 ? 2.901 2.541 21.641 1.00 30.50 539 LYS A O 1
ATOM 4177 N N . MET A 1 540 ? 1.405 4.072 22.303 1.00 24.34 540 MET A N 1
ATOM 4178 C CA . MET A 1 540 ? 0.175 3.332 22.037 1.00 24.34 540 MET A CA 1
ATOM 4179 C C . MET A 1 540 ? -0.736 4.340 21.343 1.00 24.34 540 MET A C 1
ATOM 4181 O O . MET A 1 540 ? -0.853 5.461 21.816 1.00 24.34 540 MET A O 1
ATOM 4185 N N . SER A 1 541 ? -1.410 4.101 20.237 1.00 28.77 541 SER A N 1
ATOM 4186 C CA . SER A 1 541 ? -1.468 3.030 19.248 1.00 28.77 541 SER A CA 1
ATOM 4187 C C . SER A 1 541 ? -2.239 3.639 18.068 1.00 28.77 541 SER A C 1
ATOM 4189 O O . SER A 1 541 ? -2.752 4.754 18.177 1.00 28.77 541 SER A O 1
ATOM 4191 N N . ASP A 1 542 ? -2.352 2.921 16.963 1.00 31.89 542 ASP A N 1
ATOM 4192 C CA . ASP A 1 542 ? -3.028 3.347 15.735 1.00 31.89 542 ASP A CA 1
ATOM 4193 C C . ASP A 1 542 ? -4.575 3.434 15.874 1.00 31.89 542 ASP A C 1
ATOM 4195 O O . ASP A 1 542 ? -5.325 2.807 15.130 1.00 31.89 542 ASP A O 1
ATOM 4199 N N . GLY A 1 543 ? -5.086 4.206 16.845 1.00 43.16 543 GLY A N 1
ATOM 4200 C CA . GLY A 1 543 ? -6.514 4.497 17.016 1.00 43.16 543 GLY A CA 1
ATOM 4201 C C . GLY A 1 543 ? -6.889 5.031 18.406 1.00 43.16 543 GLY A C 1
ATOM 4202 O O . GLY A 1 543 ? -6.354 4.583 19.418 1.00 43.16 543 GLY A O 1
ATOM 4203 N N . PHE A 1 544 ? -7.837 5.973 18.458 1.00 48.75 544 PHE A N 1
ATOM 4204 C CA . PHE A 1 544 ? -8.446 6.484 19.693 1.00 48.75 544 PHE A CA 1
ATOM 4205 C C . PHE A 1 544 ? -9.442 5.445 20.269 1.00 48.75 544 PHE A C 1
ATOM 4207 O O . PHE A 1 544 ? -10.420 5.128 19.582 1.00 48.75 544 PHE A O 1
ATOM 4214 N N . PRO A 1 545 ? -9.231 4.887 21.482 1.00 55.06 545 PRO A N 1
ATOM 4215 C CA . PRO A 1 545 ? -10.168 3.940 22.091 1.00 55.06 545 PRO A CA 1
ATOM 4216 C C . PRO A 1 545 ? -11.444 4.645 22.587 1.00 55.06 545 PRO A C 1
ATOM 4218 O O . PRO A 1 545 ? -11.386 5.747 23.128 1.00 55.06 545 PRO A O 1
ATOM 4221 N N . LEU A 1 546 ? -12.601 4.004 22.406 1.00 57.75 546 LEU A N 1
ATOM 4222 C CA . LEU A 1 546 ? -13.933 4.521 22.752 1.00 57.75 546 LEU A CA 1
ATOM 4223 C C . LEU A 1 546 ? -14.253 4.379 24.247 1.00 57.75 546 LEU A C 1
ATOM 4225 O O . LEU A 1 546 ? -14.824 5.281 24.855 1.00 57.75 546 LEU A O 1
ATOM 4229 N N . GLN A 1 547 ? -13.879 3.244 24.835 1.00 62.56 547 GLN A N 1
ATOM 4230 C CA . GLN A 1 547 ? -13.980 2.946 26.262 1.00 62.56 547 GLN A CA 1
ATOM 4231 C C . GLN A 1 547 ? -12.756 2.145 26.679 1.00 62.56 547 GLN A C 1
ATOM 4233 O O . GLN A 1 547 ? -12.237 1.349 25.898 1.00 62.56 547 GLN A O 1
ATOM 4238 N N . ILE A 1 548 ? -12.322 2.327 27.921 1.00 68.00 548 ILE A N 1
ATOM 4239 C CA . ILE A 1 548 ? -11.280 1.509 28.531 1.00 68.00 548 ILE A CA 1
ATOM 4240 C C . ILE A 1 548 ? -11.827 1.002 29.854 1.00 68.00 548 ILE A C 1
ATOM 4242 O O . ILE A 1 548 ? -12.337 1.780 30.663 1.00 68.00 548 ILE A O 1
ATOM 4246 N N . ASP A 1 549 ? -11.690 -0.295 30.076 1.00 71.12 549 ASP A N 1
ATOM 4247 C CA . ASP A 1 549 ? -11.814 -0.874 31.397 1.00 71.12 549 ASP A CA 1
ATOM 4248 C C . ASP A 1 549 ? -10.497 -1.509 31.823 1.00 71.12 549 ASP A C 1
ATOM 4250 O O . ASP A 1 549 ? -9.742 -2.015 30.999 1.00 71.12 549 ASP A O 1
ATOM 4254 N N . THR A 1 550 ? -10.188 -1.420 33.107 1.00 78.44 550 THR A N 1
ATOM 4255 C CA . THR A 1 550 ? -8.987 -1.965 33.729 1.00 78.44 550 THR A CA 1
ATOM 4256 C C . THR A 1 550 ? -9.428 -2.667 34.998 1.00 78.44 550 THR A C 1
ATOM 4258 O O . THR A 1 550 ? -10.259 -2.131 35.721 1.00 78.44 550 THR A O 1
ATOM 4261 N N . THR A 1 551 ? -8.877 -3.847 35.268 1.00 76.62 551 THR A N 1
ATOM 4262 C CA . THR A 1 551 ? -9.193 -4.620 36.474 1.00 76.62 551 THR A CA 1
ATOM 4263 C C . THR A 1 551 ? -9.069 -3.749 37.730 1.00 76.62 551 THR A C 1
ATOM 4265 O O . THR A 1 551 ? -8.024 -3.136 37.947 1.00 76.62 551 THR A O 1
ATOM 4268 N N . ASP A 1 552 ? -10.107 -3.732 38.571 1.00 66.06 552 ASP A N 1
ATOM 4269 C CA . ASP A 1 552 ? -10.207 -2.866 39.764 1.00 66.06 552 ASP A CA 1
ATOM 4270 C C . ASP A 1 552 ? -9.192 -3.202 40.877 1.00 66.06 552 ASP A C 1
ATOM 4272 O O . ASP A 1 552 ? -9.084 -2.497 41.881 1.00 66.06 552 ASP A O 1
ATOM 4276 N N . CYS A 1 553 ? -8.437 -4.290 40.720 1.00 64.50 553 CYS A N 1
ATOM 4277 C CA . CYS A 1 553 ? -7.343 -4.667 41.598 1.00 64.50 553 CYS A CA 1
ATOM 4278 C C . CYS A 1 553 ? -6.168 -5.250 40.808 1.00 64.50 553 CYS A C 1
ATOM 4280 O O . CYS A 1 553 ? -6.266 -5.601 39.629 1.00 64.50 553 CYS A O 1
ATOM 4282 N N . VAL A 1 554 ? -5.057 -5.407 41.520 1.00 67.44 554 VAL A N 1
ATOM 4283 C CA . VAL A 1 554 ? -3.919 -6.201 41.081 1.00 67.44 554 VAL A CA 1
ATOM 4284 C C . VAL A 1 554 ? -4.207 -7.667 41.407 1.00 67.44 554 VAL A C 1
ATOM 4286 O O . VAL A 1 554 ? -4.328 -8.030 42.579 1.00 67.44 554 VAL A O 1
ATOM 4289 N N . PHE A 1 555 ? -4.340 -8.510 40.385 1.00 69.00 555 PHE A N 1
ATOM 4290 C CA . PHE A 1 555 ? -4.537 -9.943 40.579 1.00 69.00 555 PHE A CA 1
ATOM 4291 C C . PHE A 1 555 ? -3.203 -10.648 40.838 1.00 69.00 555 PHE A C 1
ATOM 4293 O O . PHE A 1 555 ? -2.135 -10.194 40.418 1.00 69.00 555 PHE A O 1
ATOM 4300 N N . SER A 1 556 ? -3.263 -11.774 41.551 1.00 67.56 556 SER A N 1
ATOM 4301 C CA . SER A 1 556 ? -2.067 -12.559 41.849 1.00 67.56 556 SER A CA 1
ATOM 4302 C C . SER A 1 556 ? -1.704 -13.435 40.659 1.00 67.56 556 SER A C 1
ATOM 4304 O O . SER A 1 556 ? -2.514 -14.251 40.216 1.00 67.56 556 SER A O 1
ATOM 4306 N N . MET A 1 557 ? -0.475 -13.299 40.169 1.00 70.00 557 MET A N 1
ATOM 4307 C CA . MET A 1 557 ? 0.086 -14.224 39.193 1.00 70.00 557 MET A CA 1
ATOM 4308 C C . MET A 1 557 ? 0.984 -15.231 39.903 1.00 70.00 557 MET A C 1
ATOM 4310 O O . MET A 1 557 ? 1.970 -14.853 40.538 1.00 70.00 557 MET A O 1
ATOM 4314 N N . LYS A 1 558 ? 0.650 -16.519 39.806 1.00 72.81 558 LYS A N 1
ATOM 4315 C CA . LYS A 1 558 ? 1.518 -17.593 40.305 1.00 72.81 558 LYS A CA 1
ATOM 4316 C C . LYS A 1 558 ? 2.302 -18.204 39.152 1.00 72.81 558 LYS A C 1
ATOM 4318 O O . LYS A 1 558 ? 1.774 -18.384 38.054 1.00 72.81 558 LYS A O 1
ATOM 4323 N N . ALA A 1 559 ? 3.561 -18.525 39.430 1.00 72.12 559 ALA A N 1
ATOM 4324 C CA . ALA A 1 559 ? 4.492 -19.110 38.478 1.00 72.12 559 ALA A CA 1
ATOM 4325 C C . ALA A 1 559 ? 4.923 -20.520 38.925 1.00 72.12 559 ALA A C 1
ATOM 4327 O O . ALA A 1 559 ? 5.088 -20.762 40.131 1.00 72.12 559 ALA A O 1
ATOM 4328 N N . PRO A 1 560 ? 5.108 -21.461 37.983 1.00 79.31 560 PRO A N 1
ATOM 4329 C CA . PRO A 1 560 ? 5.779 -22.720 38.268 1.00 79.31 560 PRO A CA 1
ATOM 4330 C C . PRO A 1 560 ? 7.267 -22.473 38.569 1.00 79.31 560 PRO A C 1
ATOM 4332 O O . PRO A 1 560 ? 7.874 -21.541 38.043 1.00 79.31 560 PRO A O 1
ATOM 4335 N N . LYS A 1 561 ? 7.874 -23.319 39.407 1.00 81.31 561 LYS A N 1
ATOM 4336 C CA . LYS A 1 561 ? 9.317 -23.294 39.705 1.00 81.31 561 LYS A CA 1
ATOM 4337 C C . LYS A 1 561 ? 9.848 -24.707 39.566 1.00 81.31 561 LYS A C 1
ATOM 4339 O O . LYS A 1 561 ? 9.522 -25.576 40.369 1.00 81.31 561 LYS A O 1
ATOM 4344 N N . LEU A 1 562 ? 10.668 -24.925 38.550 1.00 79.19 562 LEU A N 1
ATOM 4345 C CA . LEU A 1 562 ? 11.173 -26.245 38.216 1.00 79.19 562 LEU A CA 1
ATOM 4346 C C . LEU A 1 562 ? 12.443 -26.577 39.002 1.00 79.19 562 LEU A C 1
ATOM 4348 O O . LEU A 1 562 ? 13.391 -25.794 39.004 1.00 79.19 562 LEU A O 1
ATOM 4352 N N . VAL A 1 563 ? 12.469 -27.741 39.652 1.00 81.62 563 VAL A N 1
ATOM 4353 C CA . VAL A 1 563 ? 13.644 -28.273 40.355 1.00 81.62 563 VAL A CA 1
ATOM 4354 C C . VAL A 1 563 ? 13.855 -29.736 39.981 1.00 81.62 563 VAL A C 1
ATOM 4356 O O . VAL A 1 563 ? 12.948 -30.560 40.099 1.00 81.62 563 VAL A O 1
ATOM 4359 N N . MET A 1 564 ? 15.080 -30.059 39.566 1.00 75.88 564 MET A N 1
ATOM 4360 C CA . MET A 1 564 ? 15.515 -31.419 39.250 1.00 75.88 564 MET A CA 1
ATOM 4361 C C . MET A 1 564 ? 16.190 -32.035 40.474 1.00 75.88 564 MET A C 1
ATOM 4363 O O . MET A 1 564 ? 17.231 -31.538 40.906 1.00 75.88 564 MET A O 1
ATOM 4367 N N . LYS A 1 565 ? 15.636 -33.111 41.050 1.00 76.50 565 LYS A N 1
ATOM 4368 C CA . LYS A 1 565 ? 16.244 -33.739 42.244 1.00 76.50 565 LYS A CA 1
ATOM 4369 C C . LYS A 1 565 ? 17.260 -34.836 41.919 1.00 76.50 565 LYS A C 1
ATOM 4371 O O . LYS A 1 565 ? 18.077 -35.163 42.776 1.00 76.50 565 LYS A O 1
ATOM 4376 N N . LYS A 1 566 ? 17.242 -35.397 40.704 1.00 75.50 566 LYS A N 1
ATOM 4377 C CA . LYS A 1 566 ? 18.210 -36.406 40.240 1.00 75.50 566 LYS A CA 1
ATOM 4378 C C . LYS A 1 566 ? 18.701 -36.077 38.836 1.00 75.50 566 LYS A C 1
ATOM 4380 O O . LYS A 1 566 ? 17.896 -35.926 37.927 1.00 75.50 566 LYS A O 1
ATOM 4385 N N . THR A 1 567 ? 20.020 -36.014 38.675 1.00 76.94 567 THR A N 1
ATOM 4386 C CA . THR A 1 567 ? 20.684 -35.588 37.431 1.00 76.94 567 THR A CA 1
ATOM 4387 C C . THR A 1 567 ? 21.497 -36.699 36.756 1.00 76.94 567 THR A C 1
ATOM 4389 O O . THR A 1 567 ? 22.094 -36.459 35.712 1.00 76.94 567 THR A O 1
ATOM 4392 N N . LYS A 1 568 ? 21.529 -37.922 37.314 1.00 82.50 568 LYS A N 1
ATOM 4393 C CA . LYS A 1 568 ? 22.206 -39.095 36.725 1.00 82.50 568 LYS A CA 1
ATOM 4394 C C . LYS A 1 568 ? 21.441 -40.395 36.987 1.00 82.50 568 LYS A C 1
ATOM 4396 O O . LYS A 1 568 ? 20.904 -40.560 38.085 1.00 82.50 568 LYS A O 1
ATOM 4401 N N . ALA A 1 569 ? 21.454 -41.329 36.033 1.00 83.81 569 ALA A N 1
ATOM 4402 C CA . ALA A 1 569 ? 20.935 -42.687 36.205 1.00 83.81 569 ALA A CA 1
ATOM 4403 C C . ALA A 1 569 ? 21.615 -43.735 35.313 1.00 83.81 569 ALA A C 1
ATOM 4405 O O . ALA A 1 569 ? 21.825 -43.519 34.123 1.00 83.81 569 ALA A O 1
ATOM 4406 N N . ASP A 1 570 ? 21.893 -44.904 35.894 1.00 86.62 570 ASP A N 1
ATOM 4407 C CA . ASP A 1 570 ? 22.525 -46.036 35.213 1.00 86.62 570 ASP A CA 1
ATOM 4408 C C . ASP A 1 570 ? 21.545 -47.208 35.056 1.00 86.62 570 ASP A C 1
ATOM 4410 O O . ASP A 1 570 ? 20.986 -47.712 36.033 1.00 86.62 570 ASP A O 1
ATOM 4414 N N . LEU A 1 571 ? 21.338 -47.640 33.813 1.00 89.06 571 LEU A N 1
ATOM 4415 C CA . LEU A 1 571 ? 20.440 -48.717 33.409 1.00 89.06 571 LEU A CA 1
ATOM 4416 C C . LEU A 1 571 ? 21.150 -50.083 33.412 1.00 89.06 571 LEU A C 1
ATOM 4418 O O . LEU A 1 571 ? 20.485 -51.121 33.363 1.00 89.06 571 LEU A O 1
ATOM 4422 N N . GLY A 1 572 ? 22.476 -50.133 33.572 1.00 83.44 572 GLY A N 1
ATOM 4423 C CA . GLY A 1 572 ? 23.245 -51.378 33.666 1.00 83.44 572 GLY A CA 1
ATOM 4424 C C . GLY A 1 572 ? 23.256 -52.204 32.368 1.00 83.44 572 GLY A C 1
ATOM 4425 O O . GLY A 1 572 ? 23.090 -51.664 31.277 1.00 83.44 572 GLY A O 1
ATOM 4426 N N . LYS A 1 573 ? 23.477 -53.524 32.477 1.00 81.12 573 LYS A N 1
ATOM 4427 C CA . LYS A 1 573 ? 23.617 -54.439 31.323 1.00 81.12 573 LYS A CA 1
ATOM 4428 C C . LYS A 1 573 ? 22.261 -54.884 30.745 1.00 81.12 573 LYS A C 1
ATOM 4430 O O . LYS A 1 573 ? 21.399 -55.315 31.513 1.00 81.12 573 LYS A O 1
ATOM 4435 N N . VAL A 1 574 ? 22.093 -54.825 29.419 1.00 79.19 574 VAL A N 1
ATOM 4436 C CA . VAL A 1 574 ? 20.853 -55.131 28.668 1.00 79.19 574 VAL A CA 1
ATOM 4437 C C . VAL A 1 574 ? 21.173 -55.941 27.406 1.00 79.19 574 VAL A C 1
ATOM 4439 O O . VAL A 1 574 ? 22.191 -55.695 26.766 1.00 79.19 574 VAL A O 1
ATOM 4442 N N . ILE A 1 575 ? 20.339 -56.916 27.024 1.00 72.62 575 ILE A N 1
ATOM 4443 C CA . ILE A 1 575 ? 20.601 -57.705 25.808 1.00 72.62 575 ILE A CA 1
ATOM 4444 C C . ILE A 1 575 ? 20.328 -56.854 24.557 1.00 72.62 575 ILE A C 1
ATOM 4446 O O . ILE A 1 575 ? 19.317 -56.161 24.501 1.00 72.62 575 ILE A O 1
ATOM 4450 N N . VAL A 1 576 ? 21.187 -56.933 23.546 1.00 72.31 576 VAL A N 1
ATOM 4451 C CA . VAL A 1 576 ? 21.055 -56.362 22.212 1.00 72.31 576 VAL A CA 1
ATOM 4452 C C . VAL A 1 576 ? 19.788 -56.902 21.566 1.00 72.31 576 VAL A C 1
ATOM 4454 O O . VAL A 1 576 ? 19.599 -58.116 21.472 1.00 72.31 576 VAL A O 1
ATOM 4457 N N . GLY A 1 577 ? 18.911 -55.988 21.161 1.00 63.38 577 GLY A N 1
ATOM 4458 C CA . GLY A 1 577 ? 17.570 -56.311 20.667 1.00 63.38 577 GLY A CA 1
ATOM 4459 C C . GLY A 1 577 ? 16.514 -56.528 21.761 1.00 63.38 577 GLY A C 1
ATOM 4460 O O . GLY A 1 577 ? 15.366 -56.814 21.440 1.00 63.38 577 GLY A O 1
ATOM 4461 N N . SER A 1 578 ? 16.866 -56.372 23.043 1.00 70.56 578 SER A N 1
ATOM 4462 C CA . SER A 1 578 ? 15.922 -56.323 24.169 1.00 70.56 578 SER A CA 1
ATOM 4463 C C . SER A 1 578 ? 15.960 -54.955 24.855 1.00 70.56 578 SER A C 1
ATOM 4465 O O . SER A 1 578 ? 16.922 -54.208 24.695 1.00 70.56 578 SER A O 1
ATOM 4467 N N . GLY A 1 579 ? 14.931 -54.633 25.640 1.00 79.06 579 GLY A N 1
ATOM 4468 C CA . GLY A 1 579 ? 14.860 -53.391 26.408 1.00 79.06 579 GLY A CA 1
ATOM 4469 C C . GLY A 1 579 ? 14.923 -53.617 27.911 1.00 79.06 579 GLY A C 1
ATOM 4470 O O . GLY A 1 579 ? 14.451 -54.636 28.418 1.00 79.06 579 GLY A O 1
ATOM 4471 N N . LYS A 1 580 ? 15.472 -52.640 28.631 1.00 83.00 580 LYS A N 1
ATOM 4472 C CA . LYS A 1 580 ? 15.363 -52.541 30.086 1.00 83.00 580 LYS A CA 1
ATOM 4473 C C . LYS A 1 580 ? 14.898 -51.152 30.475 1.00 83.00 580 LYS A C 1
ATOM 4475 O O . LYS A 1 580 ? 15.514 -50.168 30.072 1.00 83.00 580 LYS A O 1
ATOM 4480 N N . ASP A 1 581 ? 13.891 -51.111 31.334 1.00 86.25 581 ASP A N 1
ATOM 4481 C CA . ASP A 1 581 ? 13.320 -49.876 31.852 1.00 86.25 581 ASP A CA 1
ATOM 4482 C C . ASP A 1 581 ? 13.792 -49.632 33.290 1.00 86.25 581 ASP A C 1
ATOM 4484 O O . ASP A 1 581 ? 13.923 -50.563 34.090 1.00 86.25 581 ASP A O 1
ATOM 4488 N N . ILE A 1 582 ? 14.025 -48.370 33.636 1.00 84.75 582 ILE A N 1
ATOM 4489 C CA . ILE A 1 582 ? 14.253 -47.902 34.999 1.00 84.75 582 ILE A CA 1
ATOM 4490 C C . ILE A 1 582 ? 13.293 -46.756 35.306 1.00 84.75 582 ILE A C 1
ATOM 4492 O O . ILE A 1 582 ? 13.125 -45.832 34.512 1.00 84.75 582 ILE A O 1
ATOM 4496 N N . MET A 1 583 ? 12.673 -46.805 36.482 1.00 82.31 583 MET A N 1
ATOM 4497 C CA . MET A 1 583 ? 11.933 -45.676 37.037 1.00 82.31 583 MET A CA 1
ATOM 4498 C C . MET A 1 583 ? 12.889 -44.816 37.854 1.00 82.31 583 MET A C 1
ATOM 4500 O O . MET A 1 583 ? 13.545 -45.310 38.773 1.00 82.31 583 MET A O 1
ATOM 4504 N N . ILE A 1 584 ? 12.955 -43.526 37.543 1.00 80.12 584 ILE A N 1
ATOM 4505 C CA . ILE A 1 584 ? 13.643 -42.551 38.382 1.00 80.12 584 ILE A CA 1
ATOM 4506 C C . ILE A 1 584 ? 12.580 -41.746 39.124 1.00 80.12 584 ILE A C 1
ATOM 4508 O O . ILE A 1 584 ? 11.807 -41.000 38.522 1.00 80.12 584 ILE A O 1
ATOM 4512 N N . ASP A 1 585 ? 12.555 -41.891 40.446 1.00 72.38 585 ASP A N 1
ATOM 4513 C CA . ASP A 1 585 ? 11.644 -41.132 41.301 1.00 72.38 585 ASP A CA 1
ATOM 4514 C C . ASP A 1 585 ? 12.080 -39.672 41.453 1.00 72.38 585 ASP A C 1
ATOM 4516 O O . ASP A 1 585 ? 13.273 -39.382 41.590 1.00 72.38 585 ASP A O 1
ATOM 4520 N N . ALA A 1 586 ? 11.088 -38.775 41.493 1.00 65.69 586 ALA A N 1
ATOM 4521 C CA . ALA A 1 586 ? 11.242 -37.335 41.708 1.00 65.69 586 ALA A CA 1
ATOM 4522 C C . ALA A 1 586 ? 12.213 -36.646 40.731 1.00 65.69 586 ALA A C 1
ATOM 4524 O O . ALA A 1 586 ? 13.021 -35.808 41.126 1.00 65.69 586 ALA A O 1
ATOM 4525 N N . VAL A 1 587 ? 12.125 -36.998 39.448 1.00 73.62 587 VAL A N 1
ATOM 4526 C CA . VAL A 1 587 ? 12.948 -36.403 38.389 1.00 73.62 587 VAL A CA 1
ATOM 4527 C C . VAL A 1 587 ? 12.647 -34.921 38.244 1.00 73.62 587 VAL A C 1
ATOM 4529 O O . VAL A 1 587 ? 13.557 -34.101 38.335 1.00 73.62 587 VAL A O 1
ATOM 4532 N N . LEU A 1 588 ? 11.368 -34.598 38.070 1.00 84.44 588 LEU A N 1
ATOM 4533 C CA . LEU A 1 588 ? 10.895 -33.253 37.796 1.00 84.44 588 LEU A CA 1
ATOM 4534 C C . LEU A 1 588 ? 9.970 -32.809 38.919 1.00 84.44 588 LEU A C 1
ATOM 4536 O O . LEU A 1 588 ? 8.898 -33.387 39.087 1.00 84.44 588 LEU A O 1
ATOM 4540 N N . CYS A 1 589 ? 10.367 -31.802 39.688 1.00 86.38 589 CYS A N 1
ATOM 4541 C CA . CYS A 1 589 ? 9.541 -31.231 40.744 1.00 86.38 589 CYS A CA 1
ATOM 4542 C C . CYS A 1 589 ? 9.119 -29.815 40.378 1.00 86.38 589 CYS A C 1
ATOM 4544 O O . CYS A 1 589 ? 9.951 -28.986 40.013 1.00 86.38 589 CYS A O 1
ATOM 4546 N N . ASN A 1 590 ? 7.832 -29.524 40.532 1.00 89.00 590 ASN A N 1
ATOM 4547 C CA . ASN A 1 590 ? 7.337 -28.162 40.498 1.00 89.00 590 ASN A CA 1
ATOM 4548 C C . ASN A 1 590 ? 7.283 -27.635 41.932 1.00 89.00 590 ASN A C 1
ATOM 4550 O O . ASN A 1 590 ? 6.290 -27.780 42.629 1.00 89.00 590 ASN A O 1
ATOM 4554 N N . GLU A 1 591 ? 8.358 -27.014 42.399 1.00 85.25 591 GLU A N 1
ATOM 4555 C CA . GLU A 1 591 ? 8.379 -26.327 43.691 1.00 85.25 591 GLU A CA 1
ATOM 4556 C C . GLU A 1 591 ? 7.678 -24.962 43.653 1.00 85.25 591 GLU A C 1
ATOM 4558 O O . GLU A 1 591 ? 7.682 -24.245 44.656 1.00 85.25 591 GLU A O 1
ATOM 4563 N N . GLY A 1 592 ? 7.098 -24.579 42.516 1.00 79.81 592 GLY A N 1
ATOM 4564 C CA . GLY A 1 592 ? 6.360 -23.333 42.359 1.00 79.81 592 GLY A CA 1
ATOM 4565 C C . GLY A 1 592 ? 4.960 -23.425 42.931 1.00 79.81 592 GLY A C 1
ATOM 4566 O O . GLY A 1 592 ? 4.565 -24.436 43.514 1.00 79.81 592 GLY A O 1
ATOM 4567 N N . ASP A 1 593 ? 4.211 -22.345 42.743 1.00 78.56 593 ASP A N 1
ATOM 4568 C CA . ASP A 1 593 ? 2.854 -22.224 43.274 1.00 78.56 593 ASP A CA 1
ATOM 4569 C C . ASP A 1 593 ? 1.786 -22.232 42.161 1.00 78.56 593 ASP A C 1
ATOM 4571 O O . ASP A 1 593 ? 0.597 -22.101 42.450 1.00 78.56 593 ASP A O 1
ATOM 4575 N N . ALA A 1 594 ? 2.188 -22.420 40.896 1.00 77.75 594 ALA A N 1
ATOM 4576 C CA . ALA A 1 594 ? 1.298 -22.654 39.754 1.00 77.75 594 ALA A CA 1
ATOM 4577 C C . ALA A 1 594 ? 1.619 -23.983 39.056 1.00 77.75 594 ALA A C 1
ATOM 4579 O O . ALA A 1 594 ? 2.788 -24.365 39.050 1.00 77.75 594 ALA A O 1
ATOM 4580 N N . PRO A 1 595 ? 0.629 -24.677 38.462 1.00 80.88 595 PRO A N 1
ATOM 4581 C CA . PRO A 1 595 ? 0.863 -25.882 37.675 1.00 80.88 595 PRO A CA 1
ATOM 4582 C C . PRO A 1 595 ? 1.793 -25.610 36.488 1.00 80.88 595 PRO A C 1
ATOM 4584 O O . PRO A 1 595 ? 1.720 -24.552 35.869 1.00 80.88 595 PRO A O 1
ATOM 4587 N N . LEU A 1 596 ? 2.641 -26.577 36.153 1.00 82.44 596 LEU A N 1
ATOM 4588 C CA . LEU A 1 596 ? 3.514 -26.526 34.984 1.00 82.44 596 LEU A CA 1
ATOM 4589 C C . LEU A 1 596 ? 3.007 -27.502 33.929 1.00 82.44 596 LEU A C 1
ATOM 4591 O O . LEU A 1 596 ? 2.878 -28.689 34.222 1.00 82.44 596 LEU A O 1
ATOM 4595 N N . HIS A 1 597 ? 2.770 -27.033 32.708 1.00 85.56 597 HIS A N 1
ATOM 4596 C CA . HIS A 1 597 ? 2.481 -27.925 31.590 1.00 85.56 597 HIS A CA 1
ATOM 4597 C C . HIS A 1 597 ? 3.793 -28.443 31.001 1.00 85.56 597 HIS A C 1
ATOM 4599 O O . HIS A 1 597 ? 4.587 -27.701 30.418 1.00 85.56 597 HIS A O 1
ATOM 4605 N N . VAL A 1 598 ? 4.041 -29.728 31.224 1.00 84.38 598 VAL A N 1
ATOM 4606 C CA . VAL A 1 598 ? 5.179 -30.460 30.682 1.00 84.38 598 VAL A CA 1
ATOM 4607 C C . VAL A 1 598 ? 4.710 -31.088 29.380 1.00 84.38 598 VAL A C 1
ATOM 4609 O O . VAL A 1 598 ? 3.795 -31.904 29.379 1.00 84.38 598 VAL A O 1
ATOM 4612 N N . LEU A 1 599 ? 5.318 -30.667 28.274 1.00 83.81 599 LEU A N 1
ATOM 4613 C CA . LEU A 1 599 ? 4.979 -31.119 26.924 1.00 83.81 599 LEU A CA 1
ATOM 4614 C C . LEU A 1 599 ? 5.594 -32.491 26.633 1.00 83.81 599 LEU A C 1
ATOM 4616 O O . LEU A 1 599 ? 5.058 -33.274 25.852 1.00 83.81 599 LEU A O 1
ATOM 4620 N N . GLY A 1 600 ? 6.723 -32.777 27.276 1.00 84.75 600 GLY A N 1
ATOM 4621 C CA . GLY A 1 600 ? 7.315 -34.100 27.314 1.00 84.75 600 GLY A CA 1
ATOM 4622 C C . GLY A 1 600 ? 8.787 -34.069 27.697 1.00 84.75 600 GLY A C 1
ATOM 4623 O O . GLY A 1 600 ? 9.333 -33.018 28.035 1.00 84.75 600 GLY A O 1
ATOM 4624 N N . ALA A 1 601 ? 9.442 -35.223 27.636 1.00 85.62 601 ALA A N 1
ATOM 4625 C CA . ALA A 1 601 ? 10.893 -35.314 27.710 1.00 85.62 601 ALA A CA 1
ATOM 4626 C C . ALA A 1 601 ? 11.440 -36.184 26.581 1.00 85.62 601 ALA A C 1
ATOM 4628 O O . ALA A 1 601 ? 10.865 -37.223 26.259 1.00 85.62 601 ALA A O 1
ATOM 4629 N N . ASP A 1 602 ? 12.578 -35.777 26.036 1.00 85.19 602 ASP A N 1
ATOM 4630 C CA . ASP A 1 602 ? 13.288 -36.489 24.978 1.00 85.19 602 ASP A CA 1
ATOM 4631 C C . ASP A 1 602 ? 14.696 -36.836 25.449 1.00 85.19 602 ASP A C 1
ATOM 4633 O O . ASP A 1 602 ? 15.286 -36.103 26.245 1.00 85.19 602 ASP A O 1
ATOM 4637 N N . VAL A 1 603 ? 15.255 -37.940 24.953 1.00 86.00 603 VAL A N 1
ATOM 4638 C CA . VAL A 1 603 ? 16.682 -38.220 25.135 1.00 86.00 603 VAL A CA 1
ATOM 4639 C C . VAL A 1 603 ? 17.451 -37.583 23.977 1.00 86.00 603 VAL A C 1
ATOM 4641 O O . VAL A 1 603 ? 17.169 -37.842 22.812 1.00 86.00 603 VAL A O 1
ATOM 4644 N N . THR A 1 604 ? 18.412 -36.731 24.297 1.00 81.12 604 THR A N 1
ATOM 4645 C CA . THR A 1 604 ? 19.292 -35.982 23.407 1.00 81.12 604 THR A CA 1
ATOM 4646 C C . THR A 1 604 ? 20.751 -36.378 23.641 1.00 81.12 604 THR A C 1
ATOM 4648 O O . THR A 1 604 ? 21.119 -36.796 24.736 1.00 81.12 604 THR A O 1
ATOM 4651 N N . ASN A 1 605 ? 21.604 -36.212 22.624 1.00 79.19 605 ASN A N 1
ATOM 4652 C CA . ASN A 1 605 ? 23.063 -36.403 22.692 1.00 79.19 605 ASN A CA 1
ATOM 4653 C C . ASN A 1 605 ? 23.548 -37.846 23.017 1.00 79.19 605 ASN A C 1
ATOM 4655 O O . ASN A 1 605 ? 22.839 -38.677 23.578 1.00 79.19 605 ASN A O 1
ATOM 4659 N N . GLY A 1 606 ? 24.791 -38.179 22.647 1.00 82.75 606 GLY A N 1
ATOM 4660 C CA . GLY A 1 606 ? 25.359 -39.524 22.851 1.00 82.75 606 GLY A CA 1
ATOM 4661 C C . GLY A 1 606 ? 24.689 -40.617 21.998 1.00 82.75 606 GLY A C 1
ATOM 4662 O O . GLY A 1 606 ? 24.451 -40.425 20.813 1.00 82.75 606 GLY A O 1
ATOM 4663 N N . ASN A 1 607 ? 24.390 -41.770 22.598 1.00 88.19 607 ASN A N 1
ATOM 4664 C CA . ASN A 1 607 ? 23.631 -42.896 22.039 1.00 88.19 607 ASN A CA 1
ATOM 4665 C C . ASN A 1 607 ? 22.112 -42.723 22.238 1.00 88.19 607 ASN A C 1
ATOM 4667 O O . ASN A 1 607 ? 21.435 -43.684 22.595 1.00 88.19 607 ASN A O 1
ATOM 4671 N N . ALA A 1 608 ? 21.582 -41.508 22.064 1.00 84.31 608 ALA A N 1
ATOM 4672 C CA . ALA A 1 608 ? 20.182 -41.175 22.346 1.00 84.31 608 ALA A CA 1
ATOM 4673 C C . ALA A 1 608 ? 19.170 -42.122 21.679 1.00 84.31 608 ALA A C 1
ATOM 4675 O O . ALA A 1 608 ? 18.189 -42.484 22.311 1.00 84.31 608 ALA A O 1
ATOM 4676 N N . GLU A 1 609 ? 19.442 -42.587 20.457 1.00 86.69 609 GLU A N 1
ATOM 4677 C CA . GLU A 1 609 ? 18.586 -43.532 19.717 1.00 86.69 609 GLU A CA 1
ATOM 4678 C C . GLU A 1 609 ? 18.429 -44.899 20.405 1.00 86.69 609 GLU A C 1
ATOM 4680 O O . GLU A 1 609 ? 17.482 -45.633 20.137 1.00 86.69 609 GLU A O 1
ATOM 4685 N N . GLU A 1 610 ? 19.355 -45.252 21.298 1.00 88.69 610 GLU A N 1
ATOM 4686 C CA . GLU A 1 610 ? 19.318 -46.496 22.066 1.00 88.69 610 GLU A CA 1
ATOM 4687 C C . GLU A 1 610 ? 18.598 -46.317 23.411 1.00 88.69 610 GLU A C 1
ATOM 4689 O O . GLU A 1 610 ? 18.361 -47.299 24.112 1.00 88.69 610 GLU A O 1
ATOM 4694 N N . PHE A 1 611 ? 18.224 -45.089 23.782 1.00 89.31 611 PHE A N 1
ATOM 4695 C CA . PHE A 1 611 ? 17.437 -44.797 24.974 1.00 89.31 611 PHE A CA 1
ATOM 4696 C C . PHE A 1 611 ? 16.039 -44.303 24.592 1.00 89.31 611 PHE A C 1
ATOM 4698 O O . PHE A 1 611 ? 15.851 -43.558 23.639 1.00 89.31 611 PHE A O 1
ATOM 4705 N N . GLY A 1 612 ? 15.036 -44.688 25.370 1.00 83.88 612 GLY A N 1
ATOM 4706 C CA . GLY A 1 612 ? 13.656 -44.249 25.161 1.00 83.88 612 GLY A CA 1
ATOM 4707 C C . GLY A 1 612 ? 13.031 -43.717 26.439 1.00 83.88 612 GLY A C 1
ATOM 4708 O O . GLY A 1 612 ? 13.520 -43.989 27.536 1.00 83.88 612 GLY A O 1
ATOM 4709 N N . VAL A 1 613 ? 11.909 -43.013 26.305 1.00 80.94 613 VAL A N 1
ATOM 4710 C CA . VAL A 1 613 ? 11.116 -42.506 27.434 1.00 80.94 613 VAL A CA 1
ATOM 4711 C C . VAL A 1 613 ? 9.721 -43.139 27.384 1.00 80.94 613 VAL A C 1
ATOM 4713 O O . VAL A 1 613 ? 8.797 -42.555 26.820 1.00 80.94 613 VAL A O 1
ATOM 4716 N N . PRO A 1 614 ? 9.527 -44.367 27.905 1.00 62.47 614 PRO A N 1
ATOM 4717 C CA . PRO A 1 614 ? 8.318 -45.132 27.601 1.00 62.47 614 PRO A CA 1
ATOM 4718 C C . PRO A 1 614 ? 7.106 -44.718 28.445 1.00 62.47 614 PRO A C 1
ATOM 4720 O O . PRO A 1 614 ? 5.970 -45.016 28.074 1.00 62.47 614 PRO A O 1
ATOM 4723 N N . ARG A 1 615 ? 7.308 -44.076 29.610 1.00 68.12 615 ARG A N 1
ATOM 4724 C CA . ARG A 1 615 ? 6.207 -43.699 30.513 1.00 68.12 615 ARG A CA 1
ATOM 4725 C C . ARG A 1 615 ? 6.575 -42.552 31.456 1.00 68.12 615 ARG A C 1
ATOM 4727 O O . ARG A 1 615 ? 7.669 -42.507 32.005 1.00 68.12 615 ARG A O 1
ATOM 4734 N N . GLY A 1 616 ? 5.621 -41.656 31.702 1.00 65.06 616 GLY A N 1
ATOM 4735 C CA . GLY A 1 616 ? 5.723 -40.617 32.735 1.00 65.06 616 GLY A CA 1
ATOM 4736 C C . GLY A 1 616 ? 6.179 -39.242 32.249 1.00 65.06 616 GLY A C 1
ATOM 4737 O O . GLY A 1 616 ? 5.903 -38.281 32.956 1.00 65.06 616 GLY A O 1
ATOM 4738 N N . ALA A 1 617 ? 6.769 -39.139 31.054 1.00 71.94 617 ALA A N 1
ATOM 4739 C CA . ALA A 1 617 ? 7.254 -37.882 30.474 1.00 71.94 617 ALA A CA 1
ATOM 4740 C C . ALA A 1 617 ? 6.534 -37.485 29.168 1.00 71.94 617 ALA A C 1
ATOM 4742 O O . ALA A 1 617 ? 7.157 -36.979 28.241 1.00 71.94 617 ALA A O 1
ATOM 4743 N N . GLY A 1 618 ? 5.238 -37.793 29.065 1.00 76.50 618 GLY A N 1
ATOM 4744 C CA . GLY A 1 618 ? 4.387 -37.306 27.972 1.00 76.50 618 GLY A CA 1
ATOM 4745 C C . GLY A 1 618 ? 3.854 -35.899 28.254 1.00 76.50 618 GLY A C 1
ATOM 4746 O O . GLY A 1 618 ? 4.407 -35.185 29.085 1.00 76.50 618 GLY A O 1
ATOM 4747 N N . ASP A 1 619 ? 2.742 -35.546 27.616 1.00 85.12 619 ASP A N 1
ATOM 4748 C CA . ASP A 1 619 ? 1.982 -34.337 27.938 1.00 85.12 619 ASP A CA 1
ATOM 4749 C C . ASP A 1 619 ? 1.265 -34.511 29.294 1.00 85.12 619 ASP A C 1
ATOM 4751 O O . ASP A 1 619 ? 0.446 -35.424 29.461 1.00 85.12 619 ASP A O 1
ATOM 4755 N N . PHE A 1 620 ? 1.606 -33.686 30.289 1.00 86.50 620 PHE A N 1
ATOM 4756 C CA . PHE A 1 620 ? 0.896 -33.632 31.571 1.00 86.50 620 PHE A CA 1
ATOM 4757 C C . PHE A 1 620 ? 1.077 -32.293 32.297 1.00 86.50 620 PHE A C 1
ATOM 4759 O O . PHE A 1 620 ? 2.028 -31.547 32.070 1.00 86.50 620 PHE A O 1
ATOM 4766 N N . PHE A 1 621 ? 0.194 -32.021 33.260 1.00 85.06 621 PHE A N 1
ATOM 4767 C CA . PHE A 1 621 ? 0.336 -30.902 34.193 1.00 85.06 621 PHE A CA 1
ATOM 4768 C C . PHE A 1 621 ? 0.946 -31.374 35.511 1.00 85.06 621 PHE A C 1
ATOM 4770 O O . PHE A 1 621 ? 0.407 -32.271 36.159 1.00 85.06 621 PHE A O 1
ATOM 4777 N N . LEU A 1 622 ? 2.047 -30.750 35.917 1.00 86.25 622 LEU A N 1
ATOM 4778 C CA . LEU A 1 622 ? 2.699 -30.973 37.200 1.00 86.25 622 LEU A CA 1
ATOM 4779 C C . LEU A 1 622 ? 2.182 -29.956 38.221 1.00 86.25 622 LEU A C 1
ATOM 4781 O O . LEU A 1 622 ? 2.455 -28.758 38.089 1.00 86.25 622 LEU A O 1
ATOM 4785 N N . GLN A 1 623 ? 1.427 -30.410 39.223 1.00 87.31 623 GLN A N 1
ATOM 4786 C CA . GLN A 1 623 ? 0.802 -29.521 40.206 1.00 87.31 623 GLN A CA 1
ATOM 4787 C C . GLN A 1 623 ? 1.839 -28.847 41.124 1.00 87.31 623 GLN A C 1
ATOM 4789 O O . GLN A 1 623 ? 2.967 -29.331 41.255 1.00 87.31 623 GLN A O 1
ATOM 4794 N N . PRO A 1 624 ? 1.487 -27.727 41.783 1.00 87.00 624 PRO A N 1
ATOM 4795 C CA . PRO A 1 624 ? 2.333 -27.115 42.802 1.00 87.00 624 PRO A CA 1
ATOM 4796 C C . PRO A 1 624 ? 2.779 -28.119 43.869 1.00 87.00 624 PRO A C 1
ATOM 4798 O O . PRO A 1 624 ? 1.967 -28.846 44.438 1.00 87.00 624 PRO A O 1
ATOM 4801 N N . LYS A 1 625 ? 4.080 -28.125 44.159 1.00 84.44 625 LYS A N 1
ATOM 4802 C CA . LYS A 1 625 ? 4.787 -29.037 45.076 1.00 84.44 625 LYS A CA 1
ATOM 4803 C C . LYS A 1 625 ? 4.758 -30.519 44.679 1.00 84.44 625 LYS A C 1
ATOM 4805 O O . LYS A 1 625 ? 5.246 -31.355 45.440 1.00 84.44 625 LYS A O 1
ATOM 4810 N N . GLU A 1 626 ? 4.241 -30.859 43.501 1.00 88.12 626 GLU A N 1
ATOM 4811 C CA . GLU A 1 626 ? 4.249 -32.223 42.983 1.00 88.12 626 GLU A CA 1
ATOM 4812 C C . GLU A 1 626 ? 5.598 -32.541 42.320 1.00 88.12 626 GLU A C 1
ATOM 4814 O O . GLU A 1 626 ? 6.218 -31.698 41.664 1.00 88.12 626 GLU A O 1
ATOM 4819 N N . CYS A 1 627 ? 6.047 -33.785 42.481 1.00 86.75 627 CYS A N 1
ATOM 4820 C CA . CYS A 1 627 ? 7.188 -34.333 41.764 1.00 86.75 627 CYS A CA 1
ATOM 4821 C C . CYS A 1 627 ? 6.735 -35.505 40.897 1.00 86.75 627 CYS A C 1
ATOM 4823 O O . CYS A 1 627 ? 6.037 -36.400 41.374 1.00 86.75 627 CYS A O 1
ATOM 4825 N N . ARG A 1 628 ? 7.190 -35.539 39.645 1.00 86.88 628 ARG A N 1
ATOM 4826 C CA . ARG A 1 628 ? 6.917 -36.631 38.714 1.00 86.88 628 ARG A CA 1
ATOM 4827 C C . ARG A 1 628 ? 8.119 -37.557 38.594 1.00 86.88 628 ARG A C 1
ATOM 4829 O O . ARG A 1 628 ? 9.262 -37.110 38.483 1.00 86.88 628 ARG A O 1
ATOM 4836 N N . ALA A 1 629 ? 7.842 -38.856 38.604 1.00 84.12 629 ALA A N 1
ATOM 4837 C CA . ALA A 1 629 ? 8.803 -39.887 38.243 1.00 84.12 629 ALA A CA 1
ATOM 4838 C C . ALA A 1 629 ? 8.765 -40.125 36.728 1.00 84.12 629 ALA A C 1
ATOM 4840 O O . ALA A 1 629 ? 7.679 -40.176 36.141 1.00 84.12 629 ALA A O 1
ATOM 4841 N N . PHE A 1 630 ? 9.932 -40.300 36.112 1.00 85.19 630 PHE A N 1
ATOM 4842 C CA . PHE A 1 630 ? 10.050 -40.650 34.696 1.00 85.19 630 PHE A CA 1
ATOM 4843 C C . PHE A 1 630 ? 10.632 -42.047 34.545 1.00 85.19 630 PHE A C 1
ATOM 4845 O O . PHE A 1 630 ? 11.536 -42.440 35.285 1.00 85.19 630 PHE A O 1
ATOM 4852 N N . MET A 1 631 ? 10.096 -42.786 33.577 1.00 84.56 631 MET A N 1
ATOM 4853 C CA . MET A 1 631 ? 10.651 -44.056 33.149 1.00 84.56 631 MET A CA 1
ATOM 4854 C C . MET A 1 631 ? 11.574 -43.820 31.967 1.00 84.56 631 MET A C 1
ATOM 4856 O O . MET A 1 631 ? 11.162 -43.227 30.970 1.00 84.56 631 MET A O 1
ATOM 4860 N N . PHE A 1 632 ? 12.789 -44.336 32.063 1.00 87.56 632 PHE A N 1
ATOM 4861 C CA . PHE A 1 632 ? 13.739 -44.360 30.963 1.00 87.56 632 PHE A CA 1
ATOM 4862 C C . PHE A 1 632 ? 14.020 -45.800 30.585 1.00 87.56 632 PHE A C 1
ATOM 4864 O O . PHE A 1 632 ? 14.073 -46.673 31.445 1.00 87.56 632 PHE A O 1
ATOM 4871 N N . SER A 1 633 ? 14.198 -46.039 29.298 1.00 88.31 633 SER A N 1
ATOM 4872 C CA . SER A 1 633 ? 14.512 -47.348 28.744 1.00 88.31 633 SER A CA 1
ATOM 4873 C C . SER A 1 633 ? 15.849 -47.305 28.035 1.00 88.31 633 SER A C 1
ATOM 4875 O O . SER A 1 633 ? 16.235 -46.263 27.511 1.00 88.31 633 SER A O 1
ATOM 4877 N N . LEU A 1 634 ? 16.536 -48.439 28.014 1.00 90.38 634 LEU A N 1
ATOM 4878 C CA . LEU A 1 634 ? 17.708 -48.689 27.189 1.00 90.38 634 LEU A CA 1
ATOM 4879 C C . LEU A 1 634 ? 17.432 -49.933 26.347 1.00 90.38 634 LEU A C 1
ATOM 4881 O O . LEU A 1 634 ? 17.148 -50.996 26.898 1.00 90.38 634 LEU A O 1
ATOM 4885 N N . MET A 1 635 ? 17.535 -49.791 25.030 1.00 86.62 635 MET A N 1
ATOM 4886 C CA . MET A 1 635 ? 17.458 -50.848 24.024 1.00 86.62 635 MET A CA 1
ATOM 4887 C C . MET A 1 635 ? 18.736 -50.811 23.184 1.00 86.62 635 MET A C 1
ATOM 4889 O O . MET A 1 635 ? 18.768 -50.158 22.136 1.00 86.62 635 MET A O 1
ATOM 4893 N N . PRO A 1 636 ? 19.816 -51.468 23.639 1.00 83.75 636 PRO A N 1
ATOM 4894 C CA . PRO A 1 636 ? 21.081 -51.366 22.947 1.00 83.75 636 PRO A CA 1
ATOM 4895 C C . PRO A 1 636 ? 20.995 -52.072 21.593 1.00 83.75 636 PRO A C 1
ATOM 4897 O O . PRO A 1 636 ? 20.537 -53.211 21.497 1.00 83.75 636 PRO A O 1
ATOM 4900 N N . GLN A 1 637 ? 21.468 -51.408 20.543 1.00 82.12 637 GLN A N 1
ATOM 4901 C CA . GLN A 1 637 ? 21.518 -51.973 19.184 1.00 82.12 637 GLN A CA 1
ATOM 4902 C C . GLN A 1 637 ? 22.853 -52.665 18.900 1.00 82.12 637 GLN A C 1
ATOM 4904 O O . GLN A 1 637 ? 22.995 -53.435 17.954 1.00 82.12 637 GLN A O 1
ATOM 4909 N N . SER A 1 638 ? 23.852 -52.407 19.740 1.00 82.56 638 SER A N 1
ATOM 4910 C CA . SER A 1 638 ? 25.176 -53.010 19.646 1.00 82.56 638 SER A CA 1
ATOM 4911 C C . SER A 1 638 ? 25.779 -53.238 21.034 1.00 82.56 638 SER A C 1
ATOM 4913 O O . SER A 1 638 ? 25.420 -52.531 21.983 1.00 82.56 638 SER A O 1
ATOM 4915 N N . PRO A 1 639 ? 26.703 -54.206 21.178 1.00 80.69 639 PRO A N 1
ATOM 4916 C CA . PRO A 1 639 ? 27.411 -54.417 22.434 1.00 80.69 639 PRO A CA 1
ATOM 4917 C C . PRO A 1 639 ? 28.236 -53.194 22.869 1.00 80.69 639 PRO A C 1
ATOM 4919 O O . PRO A 1 639 ? 28.725 -52.438 22.030 1.00 80.69 639 PRO A O 1
ATOM 4922 N N . GLY A 1 640 ? 28.440 -53.027 24.180 1.00 84.31 640 GLY A N 1
ATOM 4923 C CA . GLY A 1 640 ? 29.284 -51.965 24.756 1.00 84.31 640 GLY A CA 1
ATOM 4924 C C . GLY A 1 640 ? 28.520 -50.860 25.498 1.00 84.31 640 GLY A C 1
ATOM 4925 O O . GLY A 1 640 ? 27.293 -50.893 25.585 1.00 84.31 640 GLY A O 1
ATOM 4926 N N . LYS A 1 641 ? 29.260 -49.900 26.082 1.00 89.31 641 LYS A N 1
ATOM 4927 C CA . LYS A 1 641 ? 28.718 -48.825 26.939 1.00 89.31 641 LYS A CA 1
ATOM 4928 C C . LYS A 1 641 ? 27.920 -47.789 26.142 1.00 89.31 641 LYS A C 1
ATOM 4930 O O . LYS A 1 641 ? 28.354 -47.374 25.071 1.00 89.31 641 LYS A O 1
ATOM 4935 N N . LYS A 1 642 ? 26.806 -47.333 26.714 1.00 91.94 642 LYS A N 1
ATOM 4936 C CA . LYS A 1 642 ? 25.837 -46.390 26.145 1.00 91.94 642 LYS A CA 1
ATOM 4937 C C . LYS A 1 642 ? 25.657 -45.192 27.068 1.00 91.94 642 LYS A C 1
ATOM 4939 O O . LYS A 1 642 ? 25.648 -45.364 28.289 1.00 91.94 642 LYS A O 1
ATOM 4944 N N . ARG A 1 643 ? 25.513 -43.995 26.495 1.00 91.81 643 ARG A N 1
ATOM 4945 C CA . ARG A 1 643 ? 25.228 -42.750 27.232 1.00 91.81 643 ARG A CA 1
ATOM 4946 C C . ARG A 1 643 ? 24.194 -41.896 26.500 1.00 91.81 643 ARG A C 1
ATOM 4948 O O . ARG A 1 643 ? 24.309 -41.781 25.292 1.00 91.81 643 ARG A O 1
ATOM 4955 N N . GLY A 1 644 ? 23.264 -41.258 27.203 1.00 89.31 644 GLY A N 1
ATOM 4956 C CA . GLY A 1 644 ? 22.333 -40.263 26.649 1.00 89.31 644 GLY A CA 1
ATOM 4957 C C . GLY A 1 644 ? 22.020 -39.161 27.661 1.00 89.31 644 GLY A C 1
ATOM 4958 O O . GLY A 1 644 ? 22.334 -39.315 28.839 1.00 89.31 644 GLY A O 1
ATOM 4959 N N . PHE A 1 645 ? 21.422 -38.054 27.231 1.00 87.12 645 PHE A N 1
ATOM 4960 C CA . PHE A 1 645 ? 21.004 -36.951 28.104 1.00 87.12 645 PHE A CA 1
ATOM 4961 C C . PHE A 1 645 ? 19.514 -36.676 27.954 1.00 87.12 645 PHE A C 1
ATOM 4963 O O . PHE A 1 645 ? 18.972 -36.911 26.894 1.00 87.12 645 PHE A O 1
ATOM 4970 N N . VAL A 1 646 ? 18.817 -36.198 28.980 1.00 85.75 646 VAL A N 1
ATOM 4971 C CA . VAL A 1 646 ? 17.372 -35.915 28.883 1.00 85.75 646 VAL A CA 1
ATOM 4972 C C . VAL A 1 646 ? 17.137 -34.417 28.740 1.00 85.75 646 VAL A C 1
ATOM 4974 O O . VAL A 1 646 ? 17.657 -33.641 29.537 1.00 85.75 646 VAL A O 1
ATOM 4977 N N . THR A 1 647 ? 16.315 -34.027 27.770 1.00 84.19 647 THR A N 1
ATOM 4978 C CA . THR A 1 647 ? 15.779 -32.675 27.586 1.00 84.19 647 THR A CA 1
ATOM 4979 C C . THR A 1 647 ? 14.302 -32.668 27.967 1.00 84.19 647 THR A C 1
ATOM 4981 O O . THR A 1 647 ? 13.549 -33.536 27.534 1.00 84.19 647 THR A O 1
ATOM 4984 N N . ILE A 1 648 ? 13.873 -31.705 28.784 1.00 84.69 648 ILE A N 1
ATOM 4985 C CA . ILE A 1 648 ? 12.479 -31.581 29.236 1.00 84.69 648 ILE A CA 1
ATOM 4986 C C . ILE A 1 648 ? 11.847 -30.368 28.568 1.00 84.69 648 ILE A C 1
ATOM 4988 O O . ILE A 1 648 ? 12.308 -29.242 28.759 1.00 84.69 648 ILE A O 1
ATOM 4992 N N . ARG A 1 649 ? 10.769 -30.605 27.819 1.00 84.75 649 ARG A N 1
ATOM 4993 C CA . ARG A 1 649 ? 9.998 -29.580 27.119 1.00 84.75 649 ARG A CA 1
ATOM 4994 C C . ARG A 1 649 ? 8.823 -29.120 27.964 1.00 84.75 649 ARG A C 1
ATOM 4996 O O . ARG A 1 649 ? 8.049 -29.940 28.464 1.00 84.75 649 ARG A O 1
ATOM 5003 N N . THR A 1 650 ? 8.664 -27.811 28.118 1.00 81.62 650 THR A N 1
ATOM 5004 C CA . THR A 1 650 ? 7.593 -27.221 28.936 1.00 81.62 650 THR A CA 1
ATOM 5005 C C . THR A 1 650 ? 7.036 -25.955 28.293 1.00 81.62 650 THR A C 1
ATOM 5007 O O . THR A 1 650 ? 7.705 -25.324 27.478 1.00 81.62 650 THR A O 1
ATOM 5010 N N . THR A 1 651 ? 5.835 -25.529 28.689 1.00 74.06 651 THR A N 1
ATOM 5011 C CA . THR A 1 651 ? 5.224 -24.282 28.181 1.00 74.06 651 THR A CA 1
ATOM 5012 C C . THR A 1 651 ? 5.934 -23.002 28.622 1.00 74.06 651 THR A C 1
ATOM 5014 O O . THR A 1 651 ? 5.610 -21.923 28.131 1.00 74.06 651 THR A O 1
ATOM 5017 N N . VAL A 1 652 ? 6.909 -23.099 29.531 1.00 71.38 652 VAL A N 1
ATOM 5018 C CA . VAL A 1 652 ? 7.697 -21.958 30.024 1.00 71.38 652 VAL A CA 1
ATOM 5019 C C . VAL A 1 652 ? 9.166 -22.000 29.576 1.00 71.38 652 VAL A C 1
ATOM 5021 O O . VAL A 1 652 ? 9.966 -21.191 30.043 1.00 71.38 652 VAL A O 1
ATOM 5024 N N . GLY A 1 653 ? 9.514 -22.919 28.665 1.00 69.88 653 GLY A N 1
ATOM 5025 C CA . GLY A 1 653 ? 10.850 -23.082 28.083 1.00 69.88 653 GLY A CA 1
ATOM 5026 C C . GLY A 1 653 ? 11.377 -24.520 28.152 1.00 69.88 653 GLY A C 1
ATOM 5027 O O . GLY A 1 653 ? 10.964 -25.307 29.008 1.00 69.88 653 GLY A O 1
ATOM 5028 N N . ASP A 1 654 ? 12.307 -24.851 27.254 1.00 77.88 654 ASP A N 1
ATOM 5029 C CA . ASP A 1 654 ? 12.955 -26.165 27.194 1.00 77.88 654 ASP A CA 1
ATOM 5030 C C . ASP A 1 654 ? 14.233 -26.186 28.043 1.00 77.88 654 ASP A C 1
ATOM 5032 O O . ASP A 1 654 ? 15.061 -25.273 27.980 1.00 77.88 654 ASP A O 1
ATOM 5036 N N . PHE A 1 655 ? 14.405 -27.247 28.829 1.00 73.31 655 PHE A N 1
ATOM 5037 C CA . PHE A 1 655 ? 15.563 -27.451 29.696 1.00 73.31 655 PHE A CA 1
ATOM 5038 C C . PHE A 1 655 ? 16.428 -28.583 29.137 1.00 73.31 655 PHE A C 1
ATOM 5040 O O . PHE A 1 655 ? 16.043 -29.752 29.203 1.00 73.31 655 PHE A O 1
ATOM 5047 N N . TYR A 1 656 ? 17.590 -28.231 28.586 1.00 75.81 656 TYR A N 1
ATOM 5048 C CA . TYR A 1 656 ? 18.490 -29.151 27.885 1.00 75.81 656 TYR A CA 1
ATOM 5049 C C . TYR A 1 656 ? 19.479 -29.854 28.824 1.00 75.81 656 TYR A C 1
ATOM 5051 O O . TYR A 1 656 ? 19.942 -29.266 29.801 1.00 75.81 656 TYR A O 1
ATOM 5059 N N . ASP A 1 657 ? 19.818 -31.103 28.486 1.00 67.94 657 ASP A N 1
ATOM 5060 C CA . ASP A 1 657 ? 20.858 -31.932 29.120 1.00 67.94 657 ASP A CA 1
ATOM 5061 C C . ASP A 1 657 ? 20.757 -32.062 30.654 1.00 67.94 657 ASP A C 1
ATOM 5063 O O . ASP A 1 657 ? 21.754 -32.075 31.380 1.00 67.94 657 ASP A O 1
ATOM 5067 N N . VAL A 1 658 ? 19.534 -32.185 31.174 1.00 72.31 658 VAL A N 1
ATOM 5068 C CA . VAL A 1 658 ? 19.265 -32.120 32.619 1.00 72.31 658 VAL A CA 1
ATOM 5069 C C . VAL A 1 658 ? 19.503 -33.432 33.378 1.00 72.31 658 VAL A C 1
ATOM 5071 O O . VAL A 1 658 ? 19.655 -33.408 34.602 1.00 72.31 658 VAL A O 1
ATOM 5074 N N . ILE A 1 659 ? 19.544 -34.581 32.691 1.00 84.12 659 ILE A N 1
ATOM 5075 C CA . ILE A 1 659 ? 19.801 -35.902 33.301 1.00 84.12 659 ILE A CA 1
ATOM 5076 C C . ILE A 1 659 ? 20.734 -36.716 32.409 1.00 84.12 659 ILE A C 1
ATOM 5078 O O . ILE A 1 659 ? 20.418 -36.920 31.246 1.00 84.12 659 ILE A O 1
ATOM 5082 N N . GLU A 1 660 ? 21.831 -37.240 32.954 1.00 88.25 660 GLU A N 1
ATOM 5083 C CA . GLU A 1 660 ? 22.734 -38.174 32.265 1.00 88.25 660 GLU A CA 1
ATOM 5084 C C . GLU A 1 660 ? 22.268 -39.633 32.460 1.00 88.25 660 GLU A C 1
ATOM 5086 O O . GLU A 1 660 ? 22.206 -40.121 33.590 1.00 88.25 660 GLU A O 1
ATOM 5091 N N . LEU A 1 661 ? 21.965 -40.339 31.369 1.00 90.69 661 LEU A N 1
ATOM 5092 C CA . LEU A 1 661 ? 21.620 -41.766 31.325 1.00 90.69 661 LEU A CA 1
ATOM 5093 C C . LEU A 1 661 ? 22.824 -42.608 30.872 1.00 90.69 661 LEU A C 1
ATOM 5095 O O . LEU A 1 661 ? 23.497 -42.239 29.909 1.00 90.69 661 LEU A O 1
ATOM 5099 N N . THR A 1 662 ? 23.080 -43.760 31.504 1.00 91.12 662 THR A N 1
ATOM 5100 C CA . THR A 1 662 ? 24.142 -44.713 31.101 1.00 91.12 662 THR A CA 1
ATOM 5101 C C . THR A 1 662 ? 23.667 -46.175 31.057 1.00 91.12 662 THR A C 1
ATOM 5103 O O . THR A 1 662 ? 22.669 -46.503 31.684 1.00 91.12 662 THR A O 1
ATOM 5106 N N . GLY A 1 663 ? 24.361 -47.070 30.334 1.00 89.50 663 GLY A N 1
ATOM 5107 C CA . GLY A 1 663 ? 24.167 -48.539 30.394 1.00 89.50 663 GLY A CA 1
ATOM 5108 C C . GLY A 1 663 ? 25.084 -49.341 29.446 1.00 89.50 663 GLY A C 1
ATOM 5109 O O . GLY A 1 663 ? 26.022 -48.766 28.903 1.00 89.50 663 GLY A O 1
ATOM 5110 N N . GLU A 1 664 ? 24.884 -50.658 29.256 1.00 86.44 664 GLU A N 1
ATOM 5111 C CA . GLU A 1 664 ? 25.774 -51.544 28.455 1.00 86.44 664 GLU A CA 1
ATOM 5112 C C . GLU A 1 664 ? 25.031 -52.692 27.710 1.00 86.44 664 GLU A C 1
ATOM 5114 O O . GLU A 1 664 ? 24.199 -53.362 28.311 1.00 86.44 664 GLU A O 1
ATOM 5119 N N . GLY A 1 665 ? 25.334 -52.969 26.426 1.00 83.88 665 GLY A N 1
ATOM 5120 C CA . GLY A 1 665 ? 24.681 -54.021 25.598 1.00 83.88 665 GLY A CA 1
ATOM 5121 C C . GLY A 1 665 ? 25.371 -55.412 25.525 1.00 83.88 665 GLY A C 1
ATOM 5122 O O . GLY A 1 665 ? 26.599 -55.448 25.434 1.00 83.88 665 GLY A O 1
ATOM 5123 N N . ILE A 1 666 ? 24.618 -56.544 25.490 1.00 74.69 666 ILE A N 1
ATOM 5124 C CA . ILE A 1 666 ? 25.097 -57.974 25.390 1.00 74.69 666 ILE A CA 1
ATOM 5125 C C . ILE A 1 666 ? 24.242 -58.886 24.427 1.00 74.69 666 ILE A C 1
ATOM 5127 O O . ILE A 1 666 ? 23.087 -58.590 24.281 1.00 74.69 666 ILE A O 1
ATOM 5131 N N . PRO A 1 667 ? 24.660 -59.983 23.753 1.00 62.00 667 PRO A N 1
ATOM 5132 C CA . PRO A 1 667 ? 23.843 -60.724 22.711 1.00 62.00 667 PRO A CA 1
ATOM 5133 C C . PRO A 1 667 ? 22.809 -61.847 23.165 1.00 62.00 667 PRO A C 1
ATOM 5135 O O . PRO A 1 667 ? 22.991 -62.359 24.270 1.00 62.00 667 PRO A O 1
ATOM 5138 N N . PRO A 1 668 ? 21.749 -62.255 22.369 1.00 60.69 668 PRO A N 1
ATOM 5139 C CA . PRO A 1 668 ? 20.637 -63.223 22.723 1.00 60.69 668 PRO A CA 1
ATOM 5140 C C . PRO A 1 668 ? 20.769 -64.739 22.307 1.00 60.69 668 PRO A C 1
ATOM 5142 O O . PRO A 1 668 ? 21.649 -65.070 21.522 1.00 60.69 668 PRO A O 1
ATOM 5145 N N . PHE A 1 669 ? 19.863 -65.657 22.771 1.00 65.62 669 PHE A N 1
ATOM 5146 C CA . PHE A 1 669 ? 19.986 -67.155 22.670 1.00 65.62 669 PHE A CA 1
ATOM 5147 C C . PHE A 1 669 ? 18.862 -68.041 21.976 1.00 65.62 669 PHE A C 1
ATOM 5149 O O . PHE A 1 669 ? 19.176 -69.182 21.645 1.00 65.62 669 PHE A O 1
ATOM 5156 N N . ILE A 1 670 ? 17.595 -67.636 21.697 1.00 68.12 670 ILE A N 1
ATOM 5157 C CA . ILE A 1 670 ? 16.495 -68.498 21.100 1.00 68.12 670 ILE A CA 1
ATOM 5158 C C . ILE A 1 670 ? 15.694 -67.774 19.971 1.00 68.12 670 ILE A C 1
ATOM 5160 O O . ILE A 1 670 ? 15.552 -66.559 20.037 1.00 68.12 670 ILE A O 1
ATOM 5164 N N . SER A 1 671 ? 15.130 -68.491 18.969 1.00 74.06 671 SER A N 1
ATOM 5165 C CA . SER A 1 671 ? 14.322 -67.978 17.821 1.00 74.06 671 SER A CA 1
ATOM 5166 C C . SER A 1 671 ? 12.944 -68.679 17.645 1.00 74.06 671 SER A C 1
ATOM 5168 O O . SER A 1 671 ? 12.854 -69.889 17.866 1.00 74.06 671 SER A O 1
ATOM 5170 N N . TYR A 1 672 ? 11.869 -67.953 17.264 1.00 76.19 672 TYR A N 1
ATOM 5171 C CA . TYR A 1 672 ? 10.478 -68.458 17.112 1.00 76.19 672 TYR A CA 1
ATOM 5172 C C . TYR A 1 672 ? 9.558 -67.559 16.238 1.00 76.19 672 TYR A C 1
ATOM 5174 O O . TYR A 1 672 ? 9.941 -66.447 15.892 1.00 76.19 672 TYR A O 1
ATOM 5182 N N . ASN A 1 673 ? 8.336 -68.024 15.899 1.00 69.12 673 ASN A N 1
ATOM 5183 C CA . ASN A 1 673 ? 7.301 -67.250 15.174 1.00 69.12 673 ASN A CA 1
ATOM 5184 C C . ASN A 1 673 ? 6.430 -66.412 16.128 1.00 69.12 673 ASN A C 1
ATOM 5186 O O . ASN A 1 673 ? 5.885 -66.956 17.086 1.00 69.12 673 ASN A O 1
ATOM 5190 N N . GLU A 1 674 ? 6.221 -65.129 15.830 1.00 68.81 674 GLU A N 1
ATOM 5191 C CA . GLU A 1 674 ? 5.618 -64.169 16.772 1.00 68.81 674 GLU A CA 1
ATOM 5192 C C . GLU A 1 674 ? 4.068 -64.176 16.829 1.00 68.81 674 GLU A C 1
ATOM 5194 O O . GLU A 1 674 ? 3.499 -63.799 17.858 1.00 68.81 674 GLU A O 1
ATOM 5199 N N . MET A 1 675 ? 3.356 -64.637 15.782 1.00 77.94 675 MET A N 1
ATOM 5200 C CA . MET A 1 675 ? 1.877 -64.582 15.705 1.00 77.94 675 MET A CA 1
ATOM 5201 C C . MET A 1 675 ? 1.215 -65.776 14.979 1.00 77.94 675 MET A C 1
ATOM 5203 O O . MET A 1 675 ? 1.759 -66.293 14.004 1.00 77.94 675 MET A O 1
ATOM 5207 N N . ILE A 1 676 ? 0.000 -66.169 15.413 1.00 77.50 676 ILE A N 1
ATOM 5208 C CA . ILE A 1 676 ? -0.872 -67.189 14.784 1.00 77.50 676 ILE A CA 1
ATOM 5209 C C . ILE A 1 676 ? -2.345 -66.715 14.714 1.00 77.50 676 ILE A C 1
ATOM 5211 O O . ILE A 1 676 ? -2.893 -66.251 15.712 1.00 77.50 676 ILE A O 1
ATOM 5215 N N . ASN A 1 677 ? -3.020 -66.883 13.564 1.00 80.88 677 ASN A N 1
ATOM 5216 C CA . ASN A 1 677 ? -4.420 -66.467 13.341 1.00 80.88 677 ASN A CA 1
ATOM 5217 C C . ASN A 1 677 ? -5.312 -67.624 12.823 1.00 80.88 677 ASN A C 1
ATOM 5219 O O . ASN A 1 677 ? -4.939 -68.324 11.882 1.00 80.88 677 ASN A O 1
ATOM 5223 N N . PHE A 1 678 ? -6.492 -67.805 13.428 1.00 79.88 678 PHE A N 1
ATOM 5224 C CA . PHE A 1 678 ? -7.472 -68.865 13.158 1.00 79.88 678 PHE A CA 1
ATOM 5225 C C . PHE A 1 678 ? -8.647 -68.429 12.249 1.00 79.88 678 PHE A C 1
ATOM 5227 O O . PHE A 1 678 ? -9.327 -69.296 11.695 1.00 79.88 678 PHE A O 1
ATOM 5234 N N . GLY A 1 679 ? -8.873 -67.130 12.012 1.00 80.00 679 GLY A N 1
ATOM 5235 C CA . GLY A 1 679 ? -9.965 -66.609 11.163 1.00 80.00 679 GLY A CA 1
ATOM 5236 C C . GLY A 1 679 ? -11.382 -66.726 11.765 1.00 80.00 679 GLY A C 1
ATOM 5237 O O . GLY A 1 679 ? -11.525 -66.949 12.966 1.00 80.00 679 GLY A O 1
ATOM 5238 N N . GLN A 1 680 ? -12.423 -66.567 10.932 1.00 79.50 680 GLN A N 1
ATOM 5239 C CA . GLN A 1 680 ? -13.843 -66.578 11.340 1.00 79.50 680 GLN A CA 1
ATOM 5240 C C . GLN A 1 680 ? -14.417 -67.996 11.492 1.00 79.50 680 GLN A C 1
ATOM 5242 O O . GLN A 1 680 ? -14.188 -68.860 10.640 1.00 79.50 680 GLN A O 1
ATOM 5247 N N . VAL A 1 681 ? -15.173 -68.231 12.568 1.00 73.62 681 VAL A N 1
ATOM 5248 C CA . VAL A 1 681 ? -15.777 -69.519 12.930 1.00 73.62 681 VAL A CA 1
ATOM 5249 C C . VAL A 1 681 ? -17.155 -69.274 13.563 1.00 73.62 681 VAL A C 1
ATOM 5251 O O . VAL A 1 681 ? -17.295 -68.441 14.445 1.00 73.62 681 VAL A O 1
ATOM 5254 N N . GLU A 1 682 ? -18.206 -69.969 13.126 1.00 71.06 682 GLU A N 1
ATOM 5255 C CA . GLU A 1 682 ? -19.548 -69.819 13.722 1.00 71.06 682 GLU A CA 1
ATOM 5256 C C . GLU A 1 682 ? -19.549 -70.142 15.224 1.00 71.06 682 GLU A C 1
ATOM 5258 O O . GLU A 1 682 ? -18.828 -71.041 15.673 1.00 71.06 682 GLU A O 1
ATOM 5263 N N . LEU A 1 683 ? -20.391 -69.440 15.995 1.00 73.44 683 LEU A N 1
ATOM 5264 C CA . LEU A 1 683 ? -20.494 -69.655 17.440 1.00 73.44 683 LEU A CA 1
ATOM 5265 C C . LEU A 1 683 ? -20.657 -71.138 17.783 1.00 73.44 683 LEU A C 1
ATOM 5267 O O . LEU A 1 683 ? -21.517 -71.824 17.229 1.00 73.44 683 LEU A O 1
ATOM 5271 N N . THR A 1 684 ? -19.861 -71.604 18.751 1.00 70.50 684 THR A N 1
ATOM 5272 C CA . THR A 1 684 ? -19.819 -72.982 19.281 1.00 70.50 684 THR A CA 1
ATOM 5273 C C . THR A 1 684 ? -19.218 -74.068 18.368 1.00 70.50 684 THR A C 1
ATOM 5275 O O . THR A 1 684 ? -19.150 -75.224 18.790 1.00 70.50 684 THR A O 1
ATOM 5278 N N . LYS A 1 685 ? -18.690 -73.737 17.174 1.00 74.44 685 LYS A N 1
ATOM 5279 C CA . LYS A 1 685 ? -17.939 -74.689 16.321 1.00 74.44 685 LYS A CA 1
ATOM 5280 C C . LYS A 1 685 ? -16.407 -74.566 16.494 1.00 74.44 685 LYS A C 1
ATOM 5282 O O . LYS A 1 685 ? -15.912 -73.453 16.618 1.00 74.44 685 LYS A O 1
ATOM 5287 N N . PRO A 1 686 ? -15.628 -75.672 16.503 1.00 80.31 686 PRO A N 1
ATOM 5288 C CA . PRO A 1 686 ? -14.163 -75.631 16.662 1.00 80.31 686 PRO A CA 1
ATOM 5289 C C . PRO A 1 686 ? -13.362 -75.519 15.344 1.00 80.31 686 PRO A C 1
ATOM 5291 O O . PRO A 1 686 ? -13.821 -75.996 14.305 1.00 80.31 686 PRO A O 1
ATOM 5294 N N . LYS A 1 687 ? -12.124 -74.987 15.405 1.00 82.06 687 LYS A N 1
ATOM 5295 C CA . LYS A 1 687 ? -11.117 -74.970 14.313 1.00 82.06 687 LYS A CA 1
ATOM 5296 C C . LYS A 1 687 ? -9.667 -75.133 14.825 1.00 82.06 687 LYS A C 1
ATOM 5298 O O . LYS A 1 687 ? -9.275 -74.448 15.765 1.00 82.06 687 LYS A O 1
ATOM 5303 N N . ASP A 1 688 ? -8.848 -75.968 14.170 1.00 79.75 688 ASP A N 1
ATOM 5304 C CA . ASP A 1 688 ? -7.463 -76.303 14.591 1.00 79.75 688 ASP A CA 1
ATOM 5305 C C . ASP A 1 688 ? -6.374 -75.716 13.673 1.00 79.75 688 ASP A C 1
ATOM 5307 O O . ASP A 1 688 ? -6.608 -75.546 12.477 1.00 79.75 688 ASP A O 1
ATOM 5311 N N . SER A 1 689 ? -5.175 -75.436 14.218 1.00 70.75 689 SER A N 1
ATOM 5312 C CA . SER A 1 689 ? -3.984 -74.963 13.478 1.00 70.75 689 SER A CA 1
ATOM 5313 C C . SER A 1 689 ? -2.651 -75.444 14.101 1.00 70.75 689 SER A C 1
ATOM 5315 O O . SER A 1 689 ? -2.486 -75.459 15.324 1.00 70.75 689 SER A O 1
ATOM 5317 N N . THR A 1 690 ? -1.660 -75.812 13.275 1.00 61.84 690 THR A N 1
ATOM 5318 C CA . THR A 1 690 ? -0.354 -76.380 13.697 1.00 61.84 690 THR A CA 1
ATOM 5319 C C . THR A 1 690 ? 0.823 -75.527 13.198 1.00 61.84 690 THR A C 1
ATOM 5321 O O . THR A 1 690 ? 1.173 -75.658 12.027 1.00 61.84 690 THR A O 1
ATOM 5324 N N . VAL A 1 691 ? 1.469 -74.662 14.015 1.00 62.31 691 VAL A N 1
ATOM 5325 C CA . VAL A 1 691 ? 2.539 -73.767 13.469 1.00 62.31 691 VAL A CA 1
ATOM 5326 C C . VAL A 1 691 ? 3.643 -73.219 14.418 1.00 62.31 691 VAL A C 1
ATOM 5328 O O . VAL A 1 691 ? 4.373 -72.319 14.011 1.00 62.31 691 VAL A O 1
ATOM 5331 N N . ILE A 1 692 ? 3.870 -73.697 15.649 1.00 61.56 692 ILE A N 1
ATOM 5332 C CA . ILE A 1 692 ? 4.977 -73.118 16.467 1.00 61.56 692 ILE A CA 1
ATOM 5333 C C . ILE A 1 692 ? 6.278 -73.890 16.240 1.00 61.56 692 ILE A C 1
ATOM 5335 O O . ILE A 1 692 ? 6.272 -75.095 16.448 1.00 61.56 692 ILE A O 1
ATOM 5339 N N . LEU A 1 693 ? 7.379 -73.222 15.867 1.00 66.56 693 LEU A N 1
ATOM 5340 C CA . LEU A 1 693 ? 8.728 -73.800 15.770 1.00 66.56 693 LEU A CA 1
ATOM 5341 C C . LEU A 1 693 ? 9.671 -73.038 16.721 1.00 66.56 693 LEU A C 1
ATOM 5343 O O . LEU A 1 693 ? 10.113 -71.942 16.396 1.00 66.56 693 LEU A O 1
ATOM 5347 N N . LEU A 1 694 ? 9.933 -73.571 17.918 1.00 76.62 694 LEU A N 1
ATOM 5348 C CA . LEU A 1 694 ? 10.932 -73.006 18.843 1.00 76.62 694 LEU A CA 1
ATOM 5349 C C . LEU A 1 694 ? 12.309 -73.543 18.443 1.00 76.62 694 LEU A C 1
ATOM 5351 O O . LEU A 1 694 ? 12.463 -74.764 18.462 1.00 76.62 694 LEU A O 1
ATOM 5355 N N . LYS A 1 695 ? 13.276 -72.684 18.087 1.00 78.81 695 LYS A N 1
ATOM 5356 C CA . LYS A 1 695 ? 14.632 -73.072 17.655 1.00 78.81 695 LYS A CA 1
ATOM 5357 C C . LYS A 1 695 ? 15.716 -72.455 18.536 1.00 78.81 695 LYS A C 1
ATOM 5359 O O . LYS A 1 695 ? 15.729 -71.245 18.749 1.00 78.81 695 LYS A O 1
ATOM 5364 N N . ASN A 1 696 ? 16.667 -73.264 18.996 1.00 79.81 696 ASN A N 1
ATOM 5365 C CA . ASN A 1 696 ? 17.839 -72.746 19.700 1.00 79.81 696 ASN A CA 1
ATOM 5366 C C . ASN A 1 696 ? 18.873 -72.196 18.702 1.00 79.81 696 ASN A C 1
ATOM 5368 O O . ASN A 1 696 ? 19.302 -72.918 17.804 1.00 79.81 696 ASN A O 1
ATOM 5372 N N . ILE A 1 697 ? 19.239 -70.917 18.834 1.00 71.69 697 ILE A N 1
ATOM 5373 C CA . ILE A 1 697 ? 20.216 -70.229 17.964 1.00 71.69 697 ILE A CA 1
ATOM 5374 C C . ILE A 1 697 ? 21.487 -69.805 18.716 1.00 71.69 697 ILE A C 1
ATOM 5376 O O . ILE A 1 697 ? 22.396 -69.248 18.105 1.00 71.69 697 ILE A O 1
ATOM 5380 N N . GLY A 1 698 ? 21.549 -70.061 20.025 1.00 67.81 698 GLY A N 1
ATOM 5381 C CA . GLY A 1 698 ? 22.732 -69.855 20.851 1.00 67.81 698 GLY A CA 1
ATOM 5382 C C . GLY A 1 698 ? 23.697 -71.043 20.805 1.00 67.81 698 GLY A C 1
ATOM 5383 O O . GLY A 1 698 ? 23.412 -72.079 20.207 1.00 67.81 698 GLY A O 1
ATOM 5384 N N . SER A 1 699 ? 24.854 -70.894 21.452 1.00 63.72 699 SER A N 1
ATOM 5385 C CA . SER A 1 699 ? 25.912 -71.918 21.488 1.00 63.72 699 SER A CA 1
ATOM 5386 C C . SER A 1 699 ? 25.753 -72.962 22.602 1.00 63.72 699 SER A C 1
ATOM 5388 O O . SER A 1 699 ? 26.510 -73.924 22.635 1.00 63.72 699 SER A O 1
ATOM 5390 N N . GLU A 1 700 ? 24.777 -72.789 23.494 1.00 68.81 700 GLU A N 1
ATOM 5391 C CA . GLU A 1 700 ? 24.548 -73.625 24.682 1.00 68.81 700 GLU A CA 1
ATOM 5392 C C . GLU A 1 700 ? 23.195 -74.349 24.600 1.00 68.81 700 GLU A C 1
ATOM 5394 O O . GLU A 1 700 ? 22.270 -73.875 23.938 1.00 68.81 700 GLU A O 1
ATOM 5399 N N . ILE A 1 701 ? 23.048 -75.490 25.283 1.00 71.62 701 ILE A N 1
ATOM 5400 C CA . ILE A 1 701 ? 21.765 -76.214 25.379 1.00 71.62 701 ILE A CA 1
ATOM 5401 C C . ILE A 1 701 ? 20.772 -75.392 26.210 1.00 71.62 701 ILE A C 1
ATOM 5403 O O . ILE A 1 701 ? 21.108 -74.921 27.295 1.00 71.62 701 ILE A O 1
ATOM 5407 N N . VAL A 1 702 ? 19.527 -75.266 25.737 1.00 76.44 702 VAL A N 1
ATOM 5408 C CA . VAL A 1 702 ? 18.476 -74.515 26.441 1.00 76.44 702 VAL A CA 1
ATOM 5409 C C . VAL A 1 702 ? 17.409 -75.458 26.995 1.00 76.44 702 VAL A C 1
ATOM 5411 O O . VAL A 1 702 ? 16.782 -76.214 26.252 1.00 76.44 702 VAL A O 1
ATOM 5414 N N . GLU A 1 703 ? 17.185 -75.406 28.311 1.00 79.69 703 GLU A N 1
ATOM 5415 C CA . GLU A 1 703 ? 16.179 -76.214 29.015 1.00 79.69 703 GLU A CA 1
ATOM 5416 C C . GLU A 1 703 ? 14.840 -75.471 29.122 1.00 79.69 703 GLU A C 1
ATOM 5418 O O . GLU A 1 703 ? 14.751 -74.477 29.837 1.00 79.69 703 GLU A O 1
ATOM 5423 N N . PHE A 1 704 ? 13.782 -75.962 28.476 1.00 81.81 704 PHE A N 1
ATOM 5424 C CA . PHE A 1 704 ? 12.414 -75.454 28.611 1.00 81.81 704 PHE A CA 1
ATOM 5425 C C . PHE A 1 704 ? 11.709 -76.066 29.823 1.00 81.81 704 PHE A C 1
ATOM 5427 O O . PHE A 1 704 ? 11.614 -77.285 29.970 1.00 81.81 704 PHE A O 1
ATOM 5434 N N . ASP A 1 705 ? 11.163 -75.205 30.678 1.00 78.94 705 ASP A N 1
ATOM 5435 C CA . ASP A 1 705 ? 10.436 -75.560 31.892 1.00 78.94 705 ASP A CA 1
ATOM 5436 C C . ASP A 1 705 ? 8.949 -75.844 31.628 1.00 78.94 705 ASP A C 1
ATOM 5438 O O . ASP A 1 705 ? 8.380 -76.782 32.192 1.00 78.94 705 ASP A O 1
ATOM 5442 N N . SER A 1 706 ? 8.292 -75.048 30.781 1.00 77.62 706 SER A N 1
ATOM 5443 C CA . SER A 1 706 ? 6.889 -75.267 30.398 1.00 77.62 706 SER A CA 1
ATOM 5444 C C . SER A 1 706 ? 6.469 -74.389 29.221 1.00 77.62 706 SER A C 1
ATOM 5446 O O . SER A 1 706 ? 7.083 -73.357 28.957 1.00 77.62 706 SER A O 1
ATOM 5448 N N . ILE A 1 707 ? 5.388 -74.776 28.542 1.00 80.31 707 ILE A N 1
ATOM 5449 C CA . ILE A 1 707 ? 4.672 -73.903 27.608 1.00 80.31 707 ILE A CA 1
ATOM 5450 C C . ILE A 1 707 ? 3.247 -73.750 28.127 1.00 80.31 707 ILE A C 1
ATOM 5452 O O . ILE A 1 707 ? 2.547 -74.744 28.324 1.00 80.31 707 ILE A O 1
ATOM 5456 N N . VAL A 1 708 ? 2.825 -72.512 28.362 1.00 78.00 708 VAL A N 1
ATOM 5457 C CA . VAL A 1 708 ? 1.518 -72.197 28.950 1.00 78.00 708 VAL A CA 1
ATOM 5458 C C . VAL A 1 708 ? 0.774 -71.166 28.110 1.00 78.00 708 VAL A C 1
ATOM 5460 O O . VAL A 1 708 ? 1.380 -70.344 27.429 1.00 78.00 708 VAL A O 1
ATOM 5463 N N . GLN A 1 709 ? -0.555 -71.215 28.149 1.00 78.44 709 GLN A N 1
ATOM 5464 C CA . GLN A 1 709 ? -1.416 -70.197 27.548 1.00 78.44 709 GLN A CA 1
ATOM 5465 C C . GLN A 1 709 ? -1.712 -69.094 28.563 1.00 78.44 709 GLN A C 1
ATOM 5467 O O . GLN A 1 709 ? -1.841 -69.354 29.758 1.00 78.44 709 GLN A O 1
ATOM 5472 N N . GLY A 1 710 ? -1.854 -67.868 28.077 1.00 70.06 710 GLY A N 1
ATOM 5473 C CA . GLY A 1 710 ? -2.209 -66.710 28.886 1.00 70.06 710 GLY A CA 1
ATOM 5474 C C . GLY A 1 710 ? -2.859 -65.611 28.051 1.00 70.06 710 GLY A C 1
ATOM 5475 O O . GLY A 1 710 ? -3.097 -65.779 26.859 1.00 70.06 710 GLY A O 1
ATOM 5476 N N . GLY A 1 711 ? -3.130 -64.466 28.673 1.00 70.69 711 GLY A N 1
ATOM 5477 C CA . GLY A 1 711 ? -3.800 -63.331 28.027 1.00 70.69 711 GLY A CA 1
ATOM 5478 C C . GLY A 1 711 ? -5.332 -63.353 28.157 1.00 70.69 711 GLY A C 1
ATOM 5479 O O . GLY A 1 711 ? -5.894 -64.323 28.670 1.00 70.69 711 GLY A O 1
ATOM 5480 N N . PRO A 1 712 ? -6.014 -62.264 27.754 1.00 63.03 712 PRO A N 1
ATOM 5481 C CA . PRO A 1 712 ? -7.477 -62.199 27.746 1.00 63.03 712 PRO A CA 1
ATOM 5482 C C . PRO A 1 712 ? -8.040 -63.312 26.855 1.00 63.03 712 PRO A C 1
ATOM 5484 O O . PRO A 1 712 ? -7.353 -63.764 25.954 1.00 63.03 712 PRO A O 1
ATOM 5487 N N . ASN A 1 713 ? -9.227 -63.832 27.170 1.00 73.44 713 ASN A N 1
ATOM 5488 C CA . ASN A 1 713 ? -9.935 -64.867 26.399 1.00 73.44 713 ASN A CA 1
ATOM 5489 C C . ASN A 1 713 ? -9.142 -66.146 26.046 1.00 73.44 713 ASN A C 1
ATOM 5491 O O . ASN A 1 713 ? -9.557 -66.922 25.187 1.00 73.44 713 ASN A O 1
ATOM 5495 N N . PHE A 1 714 ? -8.055 -66.453 26.769 1.00 73.31 714 PHE A N 1
ATOM 5496 C CA . PHE A 1 714 ? -7.251 -67.666 26.549 1.00 73.31 714 PHE A CA 1
ATOM 5497 C C . PHE A 1 714 ? -8.073 -68.965 26.594 1.00 73.31 714 PHE A C 1
ATOM 5499 O O . PHE A 1 714 ? -7.655 -69.970 26.037 1.00 73.31 714 PHE A O 1
ATOM 5506 N N . ARG A 1 715 ? -9.247 -68.945 27.243 1.00 78.31 715 ARG A N 1
ATOM 5507 C CA . ARG A 1 715 ? -10.188 -70.072 27.349 1.00 78.31 715 ARG A CA 1
ATOM 5508 C C . ARG A 1 715 ? -10.849 -70.465 26.024 1.00 78.31 715 ARG A C 1
ATOM 5510 O O . ARG A 1 715 ? -11.473 -71.527 25.981 1.00 78.31 715 ARG A O 1
ATOM 5517 N N . ASP A 1 716 ? -10.732 -69.632 24.996 1.00 78.94 716 ASP A N 1
ATOM 5518 C CA . ASP A 1 716 ? -11.182 -69.942 23.637 1.00 78.94 716 ASP A CA 1
ATOM 5519 C C . ASP A 1 716 ? -10.114 -70.721 22.853 1.00 78.94 716 ASP A C 1
ATOM 5521 O O . ASP A 1 716 ? -10.404 -71.273 21.791 1.00 78.94 716 ASP A O 1
ATOM 5525 N N . PHE A 1 717 ? -8.891 -70.814 23.394 1.00 83.62 717 PHE A N 1
ATOM 5526 C CA . PHE A 1 717 ? -7.759 -71.526 22.814 1.00 83.62 717 PHE A CA 1
ATOM 5527 C C . PHE A 1 717 ? -7.367 -72.721 23.692 1.00 83.62 717 PHE A C 1
ATOM 5529 O O . PHE A 1 717 ? -7.311 -72.625 24.913 1.00 83.62 717 PHE A O 1
ATOM 5536 N N . ALA A 1 718 ? -7.061 -73.865 23.086 1.00 78.19 718 ALA A N 1
ATOM 5537 C CA . ALA A 1 718 ? -6.676 -75.071 23.819 1.00 78.19 718 ALA A CA 1
ATOM 5538 C C . ALA A 1 718 ? -5.536 -75.809 23.113 1.00 78.19 718 ALA A C 1
ATOM 5540 O O . ALA A 1 718 ? -5.511 -75.898 21.887 1.00 78.19 718 ALA A O 1
ATOM 5541 N N . PHE A 1 719 ? -4.585 -76.345 23.880 1.00 74.62 719 PHE A N 1
ATOM 5542 C CA . PHE A 1 719 ? -3.616 -77.293 23.334 1.00 74.62 719 PHE A CA 1
ATOM 5543 C C . PHE A 1 719 ? -4.285 -78.638 23.089 1.00 74.62 719 PHE A C 1
ATOM 5545 O O . PHE A 1 719 ? -5.071 -79.104 23.916 1.00 74.62 719 PHE A O 1
ATOM 5552 N N . THR A 1 720 ? -3.922 -79.288 21.988 1.00 67.81 720 THR A N 1
ATOM 5553 C CA . THR A 1 720 ? -4.302 -80.685 21.758 1.00 67.81 720 THR A CA 1
ATOM 5554 C C . THR A 1 720 ? -3.424 -81.651 22.562 1.00 67.81 720 THR A C 1
ATOM 5556 O O . THR A 1 720 ? -3.930 -82.671 23.018 1.00 67.81 720 THR A O 1
ATOM 5559 N N . ASP A 1 721 ? -2.159 -81.291 22.834 1.00 66.62 721 ASP A N 1
ATOM 5560 C CA . ASP A 1 721 ? -1.191 -82.107 23.588 1.00 66.62 721 ASP A CA 1
ATOM 5561 C C . ASP A 1 721 ? -0.694 -81.408 24.871 1.00 66.62 721 ASP A C 1
ATOM 5563 O O . ASP A 1 721 ? -0.625 -80.181 24.952 1.00 66.62 721 ASP A O 1
ATOM 5567 N N . LYS A 1 722 ? -0.286 -82.177 25.894 1.00 64.00 722 LYS A N 1
ATOM 5568 C CA . LYS A 1 722 ? 0.328 -81.632 27.123 1.00 64.00 722 LYS A CA 1
ATOM 5569 C C . LYS A 1 722 ? 1.854 -81.565 26.986 1.00 64.00 722 LYS A C 1
ATOM 5571 O O . LYS A 1 722 ? 2.505 -82.605 26.943 1.00 64.00 722 LYS A O 1
ATOM 5576 N N . TYR A 1 723 ? 2.438 -80.366 27.019 1.00 67.50 723 TYR A N 1
ATOM 5577 C CA . TYR A 1 723 ? 3.894 -80.167 26.946 1.00 67.50 723 TYR A CA 1
ATOM 5578 C C . TYR A 1 723 ? 4.492 -79.885 28.337 1.00 67.50 723 TYR A C 1
ATOM 5580 O O . TYR A 1 723 ? 4.290 -78.814 28.907 1.00 67.50 723 TYR A O 1
ATOM 5588 N N . LYS A 1 724 ? 5.236 -80.851 28.894 1.00 66.88 724 LYS A N 1
ATOM 5589 C CA . LYS A 1 724 ? 6.117 -80.663 30.068 1.00 66.88 724 LYS A CA 1
ATOM 5590 C C . LYS A 1 724 ? 7.592 -80.661 29.634 1.00 66.88 724 LYS A C 1
ATOM 5592 O O . LYS A 1 724 ? 7.868 -80.973 28.479 1.00 66.88 724 LYS A O 1
ATOM 5597 N N . LYS A 1 725 ? 8.483 -80.260 30.557 1.00 77.69 725 LYS A N 1
ATOM 5598 C CA . LYS A 1 725 ? 9.917 -79.955 30.366 1.00 77.69 725 LYS A CA 1
ATOM 5599 C C . LYS A 1 725 ? 10.607 -80.695 29.214 1.00 77.69 725 LYS A C 1
ATOM 5601 O O . LYS A 1 725 ? 10.547 -81.919 29.149 1.00 77.69 725 LYS A O 1
ATOM 5606 N N . PHE A 1 726 ? 11.315 -79.953 28.366 1.00 83.25 726 PHE A N 1
ATOM 5607 C CA . PHE A 1 726 ? 12.123 -80.486 27.264 1.00 83.25 726 PHE A CA 1
ATOM 5608 C C . PHE A 1 726 ? 13.354 -79.600 27.040 1.00 83.25 726 PHE A C 1
ATOM 5610 O O . PHE A 1 726 ? 13.341 -78.440 27.427 1.00 83.25 726 PHE A O 1
ATOM 5617 N N . SER A 1 727 ? 14.417 -80.108 26.426 1.00 80.19 727 SER A N 1
ATOM 5618 C CA . SER A 1 727 ? 15.598 -79.312 26.066 1.00 80.19 727 SER A CA 1
ATOM 5619 C C . SER A 1 727 ? 15.731 -79.185 24.551 1.00 80.19 727 SER A C 1
ATOM 5621 O O . SER A 1 727 ? 15.192 -80.006 23.810 1.00 80.19 727 SER A O 1
ATOM 5623 N N . LEU A 1 728 ? 16.414 -78.131 24.103 1.00 82.56 728 LEU A N 1
ATOM 5624 C CA . LEU A 1 728 ? 16.806 -77.930 22.709 1.00 82.56 728 LEU A CA 1
ATOM 5625 C C . LEU A 1 728 ? 18.316 -77.718 22.629 1.00 82.56 728 LEU A C 1
ATOM 5627 O O . LEU A 1 728 ? 18.841 -76.745 23.183 1.00 82.56 728 LEU A O 1
ATOM 5631 N N . ALA A 1 729 ? 19.015 -78.606 21.926 1.00 80.69 729 ALA A N 1
ATOM 5632 C CA . ALA A 1 729 ? 20.423 -78.415 21.596 1.00 80.69 729 ALA A CA 1
ATOM 5633 C C . ALA A 1 729 ? 20.606 -77.266 20.578 1.00 80.69 729 ALA A C 1
ATOM 5635 O O . ALA A 1 729 ? 19.648 -76.918 19.879 1.00 80.69 729 ALA A O 1
ATOM 5636 N N . PRO A 1 730 ? 21.807 -76.664 20.465 1.00 77.94 730 PRO A N 1
ATOM 5637 C CA . PRO A 1 730 ? 22.093 -75.646 19.452 1.00 77.94 730 PRO A CA 1
ATOM 5638 C C . PRO A 1 730 ? 21.643 -76.080 18.046 1.00 77.94 730 PRO A C 1
ATOM 5640 O O . PRO A 1 730 ? 22.035 -77.134 17.551 1.00 77.94 730 PRO A O 1
ATOM 5643 N N . GLY A 1 731 ? 20.786 -75.282 17.405 1.00 76.00 731 GLY A N 1
ATOM 5644 C CA . GLY A 1 731 ? 20.212 -75.553 16.083 1.00 76.00 731 GLY A CA 1
ATOM 5645 C C . GLY A 1 731 ? 18.946 -76.426 16.054 1.00 76.00 731 GLY A C 1
ATOM 5646 O O . GLY A 1 731 ? 18.278 -76.460 15.017 1.00 76.00 731 GLY A O 1
ATOM 5647 N N . GLU A 1 732 ? 18.572 -77.089 17.152 1.00 82.75 732 GLU A N 1
ATOM 5648 C CA . GLU A 1 732 ? 17.406 -77.987 17.241 1.00 82.75 732 GLU A CA 1
ATOM 5649 C C . GLU A 1 732 ? 16.072 -77.217 17.298 1.00 82.75 732 GLU A C 1
ATOM 5651 O O . GLU A 1 732 ? 16.031 -76.070 17.745 1.00 82.75 732 GLU A O 1
ATOM 5656 N N . SER A 1 733 ? 14.967 -77.825 16.831 1.00 81.25 733 SER A N 1
ATOM 5657 C CA . SER A 1 733 ? 13.634 -77.196 16.795 1.00 81.25 733 SER A CA 1
ATOM 5658 C C . SER A 1 733 ? 12.484 -78.087 17.294 1.00 81.25 733 SER A C 1
ATOM 5660 O O . SER A 1 733 ? 12.451 -79.279 16.995 1.00 81.25 733 SER A O 1
ATOM 5662 N N . LYS A 1 734 ? 11.478 -77.505 17.971 1.00 80.94 734 LYS A N 1
ATOM 5663 C CA . LYS A 1 734 ? 10.271 -78.213 18.471 1.00 80.94 734 LYS A CA 1
ATOM 5664 C C . LYS A 1 734 ? 8.963 -77.672 17.879 1.00 80.94 734 LYS A C 1
ATOM 5666 O O . LYS A 1 734 ? 8.805 -76.457 17.809 1.00 80.94 734 LYS A O 1
ATOM 5671 N N . ARG A 1 735 ? 8.018 -78.566 17.520 1.00 76.50 735 ARG A N 1
ATOM 5672 C CA . ARG A 1 735 ? 6.672 -78.240 16.985 1.00 76.50 735 ARG A CA 1
ATOM 5673 C C . ARG A 1 735 ? 5.532 -78.375 18.013 1.00 76.50 735 ARG A C 1
ATOM 5675 O O . ARG A 1 735 ? 5.564 -79.320 18.798 1.00 76.50 735 ARG A O 1
ATOM 5682 N N . VAL A 1 736 ? 4.529 -77.477 17.974 1.00 74.38 736 VAL A N 1
ATOM 5683 C CA . VAL A 1 736 ? 3.334 -77.454 18.869 1.00 74.38 736 VAL A CA 1
ATOM 5684 C C . VAL A 1 736 ? 2.021 -77.110 18.114 1.00 74.38 736 VAL A C 1
ATOM 5686 O O . VAL A 1 736 ? 2.046 -76.254 17.224 1.00 74.38 736 VAL A O 1
ATOM 5689 N N . THR A 1 737 ? 0.884 -77.737 18.487 1.00 77.62 737 THR A N 1
ATOM 5690 C CA . THR A 1 737 ? -0.468 -77.596 17.865 1.00 77.62 737 THR A CA 1
ATOM 5691 C C . THR A 1 737 ? -1.523 -76.974 18.808 1.00 77.62 737 THR A C 1
ATOM 5693 O O . THR A 1 737 ? -1.527 -77.263 20.007 1.00 77.62 737 THR A O 1
ATOM 5696 N N . LEU A 1 738 ? -2.438 -76.142 18.274 1.00 79.38 738 LEU A N 1
ATOM 5697 C CA . LEU A 1 738 ? -3.468 -75.388 19.020 1.00 79.38 738 LEU A CA 1
ATOM 5698 C C . LEU A 1 738 ? -4.861 -75.417 18.340 1.00 79.38 738 LEU A C 1
ATOM 5700 O O . LEU A 1 738 ? -4.957 -75.415 17.114 1.00 79.38 738 LEU A O 1
ATOM 5704 N N . ARG A 1 739 ? -5.937 -75.379 19.142 1.00 85.19 739 ARG A N 1
ATOM 5705 C CA . ARG A 1 739 ? -7.365 -75.330 18.744 1.00 85.19 739 ARG A CA 1
ATOM 5706 C C . ARG A 1 739 ? -8.030 -74.025 19.188 1.00 85.19 739 ARG A C 1
ATOM 5708 O O . ARG A 1 739 ? -7.742 -73.568 20.291 1.00 85.19 739 ARG A O 1
ATOM 5715 N N . PHE A 1 740 ? -8.957 -73.496 18.387 1.00 87.19 740 PHE A N 1
ATOM 5716 C CA . PHE A 1 740 ? -9.786 -72.319 18.676 1.00 87.19 740 PHE A CA 1
ATOM 5717 C C . PHE A 1 740 ? -11.296 -72.636 18.612 1.00 87.19 740 PHE A C 1
ATOM 5719 O O . PHE A 1 740 ? -11.748 -73.283 17.666 1.00 87.19 740 PHE A O 1
ATOM 5726 N N . ILE A 1 741 ? -12.080 -72.190 19.605 1.00 86.38 741 ILE A N 1
ATOM 5727 C CA . ILE A 1 741 ? -13.551 -72.331 19.653 1.00 86.38 741 ILE A CA 1
ATOM 5728 C C . ILE A 1 741 ? -14.179 -71.027 20.182 1.00 86.38 741 ILE A C 1
ATOM 5730 O O . ILE A 1 741 ? -14.092 -70.781 21.389 1.00 86.38 741 ILE A O 1
ATOM 5734 N N . PRO A 1 742 ? -14.837 -70.202 19.344 1.00 80.75 742 PRO A N 1
ATOM 5735 C CA . PRO A 1 742 ? -15.436 -68.956 19.806 1.00 80.75 742 PRO A CA 1
ATOM 5736 C C . PRO A 1 742 ? -16.731 -69.214 20.582 1.00 80.75 742 PRO A C 1
ATOM 5738 O O . PRO A 1 742 ? -17.655 -69.885 20.102 1.00 80.75 742 PRO A O 1
ATOM 5741 N N . LYS A 1 743 ? -16.801 -68.655 21.792 1.00 76.75 743 LYS A N 1
ATOM 5742 C CA . LYS A 1 743 ? -17.995 -68.694 22.653 1.00 76.75 743 LYS A CA 1
ATOM 5743 C C . LYS A 1 743 ? -18.853 -67.438 22.541 1.00 76.75 743 LYS A C 1
ATOM 5745 O O . LYS A 1 743 ? -20.037 -67.492 22.857 1.00 76.75 743 LYS A O 1
ATOM 5750 N N . GLU A 1 744 ? -18.266 -66.348 22.064 1.00 75.25 744 GLU A N 1
ATOM 5751 C CA . GLU A 1 744 ? -18.904 -65.046 21.891 1.00 75.25 744 GLU A CA 1
ATOM 5752 C C . GLU A 1 744 ? -18.659 -64.514 20.474 1.00 75.25 744 GLU A C 1
ATOM 5754 O O . GLU A 1 744 ? -17.796 -65.006 19.743 1.00 75.25 744 GLU A O 1
ATOM 5759 N N . LEU A 1 745 ? -19.496 -63.564 20.060 1.00 69.81 745 LEU A N 1
ATOM 5760 C CA . LEU A 1 745 ? -19.444 -62.968 18.729 1.00 69.81 745 LEU A CA 1
ATOM 5761 C C . LEU A 1 745 ? -18.290 -61.973 18.630 1.00 69.81 745 LEU A C 1
ATOM 5763 O O . LEU A 1 745 ? -18.022 -61.234 19.574 1.00 69.81 745 LEU A O 1
ATOM 5767 N N . GLY A 1 746 ? -17.665 -61.903 17.459 1.00 74.19 746 GLY A N 1
ATOM 5768 C CA . GLY A 1 746 ? -16.576 -60.975 17.179 1.00 74.19 746 GLY A CA 1
ATOM 5769 C C . GLY A 1 746 ? -15.186 -61.533 17.486 1.00 74.19 746 GLY A C 1
ATOM 5770 O O . GLY A 1 746 ? -14.999 -62.718 17.771 1.00 74.19 746 GLY A O 1
ATOM 5771 N N . LEU A 1 747 ? -14.189 -60.667 17.316 1.00 79.44 747 LEU A N 1
ATOM 5772 C CA . LEU A 1 747 ? -12.772 -61.017 17.299 1.00 79.44 747 LEU A CA 1
ATOM 5773 C C . LEU A 1 747 ? -12.221 -61.197 18.723 1.00 79.44 747 LEU A C 1
ATOM 5775 O O . LEU A 1 747 ? -12.372 -60.331 19.580 1.00 79.44 747 LEU A O 1
ATOM 5779 N N . THR A 1 748 ? -11.530 -62.305 18.961 1.00 80.62 748 THR A N 1
ATOM 5780 C CA . THR A 1 748 ? -10.908 -62.671 20.236 1.00 80.62 748 THR A CA 1
ATOM 5781 C C . THR A 1 748 ? -9.429 -63.013 20.032 1.00 80.62 748 THR A C 1
ATOM 5783 O O . THR A 1 748 ? -8.988 -63.369 18.934 1.00 80.62 748 THR A O 1
ATOM 5786 N N . ASN A 1 749 ? -8.619 -62.843 21.076 1.00 83.12 749 ASN A N 1
ATOM 5787 C CA . ASN A 1 749 ? -7.171 -63.034 21.028 1.00 83.12 749 ASN A CA 1
ATOM 5788 C C . ASN A 1 749 ? -6.660 -63.738 22.291 1.00 83.12 749 ASN A C 1
ATOM 5790 O O . ASN A 1 749 ? -7.379 -63.834 23.271 1.00 83.12 749 ASN A O 1
ATOM 5794 N N . GLY A 1 750 ? -5.437 -64.267 22.250 1.00 82.06 750 GLY A N 1
ATOM 5795 C CA . GLY A 1 750 ? -4.786 -64.957 23.369 1.00 82.06 750 GLY A CA 1
ATOM 5796 C C . GLY A 1 750 ? -3.263 -64.959 23.216 1.00 82.06 750 GLY A C 1
ATOM 5797 O O . GLY A 1 750 ? -2.735 -64.439 22.236 1.00 82.06 750 GLY A O 1
ATOM 5798 N N . ARG A 1 751 ? -2.521 -65.519 24.174 1.00 83.94 751 ARG A N 1
ATOM 5799 C CA . ARG A 1 751 ? -1.048 -65.605 24.146 1.00 83.94 751 ARG A CA 1
ATOM 5800 C C . ARG A 1 751 ? -0.549 -66.983 24.556 1.00 83.94 751 ARG A C 1
ATOM 5802 O O . ARG A 1 751 ? -1.196 -67.694 25.320 1.00 83.94 751 ARG A O 1
ATOM 5809 N N . LEU A 1 752 ? 0.650 -67.319 24.102 1.00 81.50 752 LEU A N 1
ATOM 5810 C CA . LEU A 1 752 ? 1.403 -68.502 24.492 1.00 81.50 752 LEU A CA 1
ATOM 5811 C C . LEU A 1 752 ? 2.779 -68.087 25.014 1.00 81.50 752 LEU A C 1
ATOM 5813 O O . LEU A 1 752 ? 3.461 -67.287 24.385 1.00 81.50 752 LEU A O 1
ATOM 5817 N N . MET A 1 753 ? 3.167 -68.614 26.173 1.00 80.19 753 MET A N 1
ATOM 5818 C CA . MET A 1 753 ? 4.402 -68.284 26.883 1.00 80.19 753 MET A CA 1
ATOM 5819 C C . MET A 1 753 ? 5.238 -69.553 27.062 1.00 80.19 753 MET A C 1
ATOM 5821 O O . MET A 1 753 ? 4.800 -70.499 27.718 1.00 80.19 753 MET A O 1
ATOM 5825 N N . ALA A 1 754 ? 6.432 -69.584 26.474 1.00 81.38 754 ALA A N 1
ATOM 5826 C CA . ALA A 1 754 ? 7.378 -70.692 26.574 1.00 81.38 754 ALA A CA 1
ATOM 5827 C C . ALA A 1 754 ? 8.507 -70.329 27.546 1.00 81.38 754 ALA A C 1
ATOM 5829 O O . ALA A 1 754 ? 9.377 -69.522 27.226 1.00 81.38 754 ALA A O 1
ATOM 5830 N N . TYR A 1 755 ? 8.482 -70.925 28.735 1.00 78.25 755 TYR A N 1
ATOM 5831 C CA . TYR A 1 755 ? 9.467 -70.718 29.792 1.00 78.25 755 TYR A CA 1
ATOM 5832 C C . TYR A 1 755 ? 10.653 -71.664 29.605 1.00 78.25 755 TYR A C 1
ATOM 5834 O O . TYR A 1 755 ? 10.457 -72.870 29.477 1.00 78.25 755 TYR A O 1
ATOM 5842 N N . TYR A 1 756 ? 11.869 -71.127 29.636 1.00 81.69 756 TYR A N 1
ATOM 5843 C CA . TYR A 1 756 ? 13.138 -71.856 29.646 1.00 81.69 756 TYR A CA 1
ATOM 5844 C C . TYR A 1 756 ? 14.174 -71.232 30.591 1.00 81.69 756 TYR A C 1
ATOM 5846 O O . TYR A 1 756 ? 14.035 -70.092 31.030 1.00 81.69 756 TYR A O 1
ATOM 5854 N N . LYS A 1 757 ? 15.234 -71.967 30.918 1.00 65.12 757 LYS A N 1
ATOM 5855 C CA . LYS A 1 757 ? 16.354 -71.450 31.705 1.00 65.12 757 LYS A CA 1
ATOM 5856 C C . LYS A 1 757 ? 17.339 -70.735 30.793 1.00 65.12 757 LYS A C 1
ATOM 5858 O O . LYS A 1 757 ? 18.031 -71.362 29.998 1.00 65.12 757 LYS A O 1
ATOM 5863 N N . GLY A 1 758 ? 17.391 -69.416 30.910 1.00 64.69 758 GLY A N 1
ATOM 5864 C CA . GLY A 1 758 ? 18.283 -68.572 30.127 1.00 64.69 758 GLY A CA 1
ATOM 5865 C C . GLY A 1 758 ? 17.737 -67.158 29.997 1.00 64.69 758 GLY A C 1
ATOM 5866 O O . GLY A 1 758 ? 16.578 -66.887 30.317 1.00 64.69 758 GLY A O 1
ATOM 5867 N N . ILE A 1 759 ? 18.584 -66.242 29.537 1.00 57.72 759 ILE A N 1
ATOM 5868 C CA . ILE A 1 759 ? 18.178 -64.851 29.346 1.00 57.72 759 ILE A CA 1
ATOM 5869 C C . ILE A 1 759 ? 17.221 -64.777 28.134 1.00 57.72 759 ILE A C 1
ATOM 5871 O O . ILE A 1 759 ? 17.536 -65.306 27.067 1.00 57.72 759 ILE A O 1
ATOM 5875 N N . GLY A 1 760 ? 16.032 -64.179 28.309 1.00 65.06 760 GLY A N 1
ATOM 5876 C CA . GLY A 1 760 ? 14.962 -64.104 27.290 1.00 65.06 760 GLY A CA 1
ATOM 5877 C C . GLY A 1 760 ? 13.729 -64.999 27.527 1.00 65.06 760 GLY A C 1
ATOM 5878 O O . GLY A 1 760 ? 12.836 -65.047 26.684 1.00 65.06 760 GLY A O 1
ATOM 5879 N N . SER A 1 761 ? 13.654 -65.697 28.662 1.00 72.62 761 SER A N 1
ATOM 5880 C CA . SER A 1 761 ? 12.496 -66.511 29.062 1.00 72.62 761 SER A CA 1
ATOM 5881 C C . SER A 1 761 ? 11.468 -65.729 29.912 1.00 72.62 761 SER A C 1
ATOM 5883 O O . SER A 1 761 ? 11.888 -65.002 30.815 1.00 72.62 761 SER A O 1
ATOM 5885 N N . PRO A 1 762 ? 10.142 -65.903 29.703 1.00 69.50 762 PRO A N 1
ATOM 5886 C CA . PRO A 1 762 ? 9.530 -66.719 28.658 1.00 69.50 762 PRO A CA 1
ATOM 5887 C C . PRO A 1 762 ? 9.495 -66.012 27.298 1.00 69.50 762 PRO A C 1
ATOM 5889 O O . PRO A 1 762 ? 9.267 -64.808 27.213 1.00 69.50 762 PRO A O 1
ATOM 5892 N N . SER A 1 763 ? 9.604 -66.783 26.219 1.00 74.00 763 SER A N 1
ATOM 5893 C CA . SER A 1 763 ? 9.260 -66.300 24.875 1.00 74.00 763 SER A CA 1
ATOM 5894 C C . SER A 1 763 ? 7.742 -66.232 24.700 1.00 74.00 763 SER A C 1
ATOM 5896 O O . SER A 1 763 ? 7.039 -67.144 25.141 1.00 74.00 763 SER A O 1
ATOM 5898 N N . MET A 1 764 ? 7.227 -65.173 24.067 1.00 75.69 764 MET A N 1
ATOM 5899 C CA . MET A 1 764 ? 5.785 -64.908 23.959 1.00 75.69 764 MET A CA 1
ATOM 5900 C C . MET A 1 764 ? 5.302 -64.902 22.505 1.00 75.69 764 MET A C 1
ATOM 5902 O O . MET A 1 764 ? 5.883 -64.226 21.667 1.00 75.69 764 MET A O 1
ATOM 5906 N N . ILE A 1 765 ? 4.200 -65.604 22.226 1.00 81.69 765 ILE A N 1
ATOM 5907 C CA . ILE A 1 765 ? 3.579 -65.732 20.895 1.00 81.69 765 ILE A CA 1
ATOM 5908 C C . ILE A 1 765 ? 2.100 -65.331 20.981 1.00 81.69 765 ILE A C 1
ATOM 5910 O O . ILE A 1 765 ? 1.400 -65.755 21.902 1.00 81.69 765 ILE A O 1
ATOM 5914 N N . GLN A 1 766 ? 1.602 -64.531 20.035 1.00 82.69 766 GLN A N 1
ATOM 5915 C CA . GLN A 1 766 ? 0.233 -63.989 20.047 1.00 82.69 766 GLN A CA 1
ATOM 5916 C C . GLN A 1 766 ? -0.745 -64.815 19.170 1.00 82.69 766 GLN A C 1
ATOM 5918 O O . GLN A 1 766 ? -0.383 -65.246 18.077 1.00 82.69 766 GLN A O 1
ATOM 5923 N N . LEU A 1 767 ? -1.990 -65.026 19.629 1.00 84.75 767 LEU A N 1
ATOM 5924 C CA . LEU A 1 767 ? -3.056 -65.833 18.988 1.00 84.75 767 LEU A CA 1
ATOM 5925 C C . LEU A 1 767 ? -4.319 -64.988 18.672 1.00 84.75 767 LEU A C 1
ATOM 5927 O O . LEU A 1 767 ? -4.643 -64.111 19.474 1.00 84.75 767 LEU A O 1
ATOM 5931 N N . TYR A 1 768 ? -5.054 -65.268 17.576 1.00 82.94 768 TYR A N 1
ATOM 5932 C CA . TYR A 1 768 ? -6.280 -64.537 17.141 1.00 82.94 768 TYR A CA 1
ATOM 5933 C C . TYR A 1 768 ? -7.366 -65.419 16.461 1.00 82.94 768 TYR A C 1
ATOM 5935 O O . TYR A 1 768 ? -6.997 -66.337 15.737 1.00 82.94 768 TYR A O 1
ATOM 5943 N N . GLY A 1 769 ? -8.674 -65.117 16.607 1.00 82.50 769 GLY A N 1
ATOM 5944 C CA . GLY A 1 769 ? -9.822 -65.745 15.885 1.00 82.50 769 GLY A CA 1
ATOM 5945 C C . GLY A 1 769 ? -11.180 -65.011 16.086 1.00 82.50 769 GLY A C 1
ATOM 5946 O O . GLY A 1 769 ? -11.237 -64.150 16.949 1.00 82.50 769 GLY A O 1
ATOM 5947 N N . GLU A 1 770 ? -12.265 -65.280 15.327 1.00 83.12 770 GLU A N 1
ATOM 5948 C CA . GLU A 1 770 ? -13.552 -64.508 15.378 1.00 83.12 770 GLU A CA 1
ATOM 5949 C C . GLU A 1 770 ? -14.859 -65.362 15.324 1.00 83.12 770 GLU A C 1
ATOM 5951 O O . GLU A 1 770 ? -14.891 -66.337 14.580 1.00 83.12 770 GLU A O 1
ATOM 5956 N N . GLY A 1 771 ? -15.935 -64.997 16.067 1.00 78.69 771 GLY A N 1
ATOM 5957 C CA . GLY A 1 771 ? -17.250 -65.703 16.174 1.00 78.69 771 GLY A CA 1
ATOM 5958 C C . GLY A 1 771 ? -18.499 -65.039 15.511 1.00 78.69 771 GLY A C 1
ATOM 5959 O O . GLY A 1 771 ? -18.623 -63.823 15.619 1.00 78.69 771 GLY A O 1
ATOM 5960 N N . ILE A 1 772 ? -19.470 -65.770 14.893 1.00 73.56 772 ILE A N 1
ATOM 5961 C CA . ILE A 1 772 ? -20.669 -65.193 14.155 1.00 73.56 772 ILE A CA 1
ATOM 5962 C C . ILE A 1 772 ? -22.092 -65.881 14.388 1.00 73.56 772 ILE A C 1
ATOM 5964 O O . ILE A 1 772 ? -22.075 -67.065 14.740 1.00 73.56 772 ILE A O 1
ATOM 5968 N N . PRO A 1 773 ? -23.302 -65.214 14.214 1.00 54.31 773 PRO A N 1
ATOM 5969 C CA . PRO A 1 773 ? -24.707 -65.666 14.586 1.00 54.31 773 PRO A CA 1
ATOM 5970 C C . PRO A 1 773 ? -25.754 -66.029 13.438 1.00 54.31 773 PRO A C 1
ATOM 5972 O O . PRO A 1 773 ? -25.371 -66.013 12.275 1.00 54.31 773 PRO A O 1
ATOM 5975 N N . ARG A 1 774 ? -27.073 -66.346 13.718 1.00 49.22 774 ARG A N 1
ATOM 5976 C CA . ARG A 1 774 ? -28.178 -66.888 12.795 1.00 49.22 774 ARG A CA 1
ATOM 5977 C C . ARG A 1 774 ? -29.565 -66.093 12.804 1.00 49.22 774 ARG A C 1
ATOM 5979 O O . ARG A 1 774 ? -29.896 -65.614 13.880 1.00 49.22 774 ARG A O 1
ATOM 5986 N N . ILE A 1 775 ? -30.389 -65.944 11.705 1.00 48.78 775 ILE A N 1
ATOM 5987 C CA . ILE A 1 775 ? -31.386 -64.796 11.447 1.00 48.78 775 ILE A CA 1
ATOM 5988 C C . ILE A 1 775 ? -32.821 -65.100 10.796 1.00 48.78 775 ILE A C 1
ATOM 5990 O O . ILE A 1 775 ? -32.927 -66.081 10.062 1.00 48.78 775 ILE A O 1
ATOM 5994 N N . LEU A 1 776 ? -33.878 -64.228 10.984 1.00 48.06 776 LEU A N 1
ATOM 5995 C CA . LEU A 1 776 ? -35.220 -64.061 10.270 1.00 48.06 776 LEU A CA 1
ATOM 5996 C C . LEU A 1 776 ? -35.509 -62.579 9.778 1.00 48.06 776 LEU A C 1
ATOM 5998 O O . LEU A 1 776 ? -34.818 -61.694 10.279 1.00 48.06 776 LEU A O 1
ATOM 6002 N N . PRO A 1 777 ? -36.471 -62.264 8.841 1.00 49.19 777 PRO A N 1
ATOM 6003 C CA . PRO A 1 777 ? -36.374 -61.105 7.911 1.00 49.19 777 PRO A CA 1
ATOM 6004 C C . PRO A 1 777 ? -37.153 -59.798 8.241 1.00 49.19 777 PRO A C 1
ATOM 6006 O O . PRO A 1 777 ? -38.196 -59.816 8.890 1.00 49.19 777 PRO A O 1
ATOM 6009 N N . ILE A 1 778 ? -36.640 -58.673 7.707 1.00 48.03 778 ILE A N 1
ATOM 6010 C CA . ILE A 1 778 ? -37.002 -57.249 7.931 1.00 48.03 778 ILE A CA 1
ATOM 6011 C C . ILE A 1 778 ? -37.232 -56.561 6.568 1.00 48.03 778 ILE A C 1
ATOM 6013 O O . ILE A 1 778 ? -36.543 -56.906 5.608 1.00 48.03 778 ILE A O 1
ATOM 6017 N N . GLU A 1 779 ? -38.139 -55.576 6.476 1.00 51.69 779 GLU A N 1
ATOM 6018 C CA . GLU A 1 779 ? -38.295 -54.723 5.280 1.00 51.69 779 GLU A CA 1
ATOM 6019 C C . GLU A 1 779 ? -37.929 -53.267 5.619 1.00 51.69 779 GLU A C 1
ATOM 6021 O O . GLU A 1 779 ? -38.486 -52.679 6.548 1.00 51.69 779 GLU A O 1
ATOM 6026 N N . SER A 1 780 ? -36.956 -52.699 4.902 1.00 50.22 780 SER A N 1
ATOM 6027 C CA . SER A 1 780 ? -36.295 -51.438 5.261 1.00 50.22 780 SER A CA 1
ATOM 6028 C C . SER A 1 780 ? -36.469 -50.335 4.214 1.00 50.22 780 SER A C 1
ATOM 6030 O O . SER A 1 780 ? -36.449 -50.577 3.007 1.00 50.22 780 SER A O 1
ATOM 6032 N N . LEU A 1 781 ? -36.618 -49.096 4.695 1.00 55.91 781 LEU A N 1
ATOM 6033 C CA . LEU A 1 781 ? -36.679 -47.874 3.890 1.00 55.91 781 LEU A CA 1
ATOM 6034 C C . LEU A 1 781 ? -35.554 -46.928 4.335 1.00 55.91 781 LEU A C 1
ATOM 6036 O O . LEU A 1 781 ? -35.471 -46.580 5.511 1.00 55.91 781 LEU A O 1
ATOM 6040 N N . THR A 1 782 ? -34.699 -46.495 3.406 1.00 55.62 782 THR A N 1
ATOM 6041 C CA . THR A 1 782 ? -33.514 -45.679 3.725 1.00 55.62 782 THR A CA 1
ATOM 6042 C C . THR A 1 782 ? -33.683 -44.236 3.260 1.00 55.62 782 THR A C 1
ATOM 6044 O O . THR A 1 782 ? -33.995 -43.983 2.095 1.00 55.62 782 THR A O 1
ATOM 6047 N N . VAL A 1 783 ? -33.430 -43.277 4.155 1.00 59.03 783 VAL A N 1
ATOM 6048 C CA . VAL A 1 783 ? -33.376 -41.842 3.830 1.00 59.03 783 VAL A CA 1
ATOM 6049 C C . VAL A 1 783 ? -31.968 -41.330 4.126 1.00 59.03 783 VAL A C 1
ATOM 6051 O O . VAL A 1 783 ? -31.518 -41.364 5.270 1.00 59.03 783 VAL A O 1
ATOM 6054 N N . ASN A 1 784 ? -31.270 -40.847 3.096 1.00 62.47 784 ASN A N 1
ATOM 6055 C CA . ASN A 1 784 ? -29.872 -40.424 3.205 1.00 62.47 784 ASN A CA 1
ATOM 6056 C C . ASN A 1 784 ? -29.764 -38.935 3.558 1.00 62.47 784 ASN A C 1
ATOM 6058 O O . ASN A 1 784 ? -30.244 -38.076 2.816 1.00 62.47 784 ASN A O 1
ATOM 6062 N N . LYS A 1 785 ? -29.061 -38.624 4.650 1.00 60.31 785 LYS A N 1
ATOM 6063 C CA . LYS A 1 785 ? -28.574 -37.277 4.980 1.00 60.31 785 LYS A CA 1
ATOM 6064 C C . LYS A 1 785 ? -27.053 -37.337 5.085 1.00 60.31 785 LYS A C 1
ATOM 6066 O O . LYS A 1 785 ? -26.496 -37.604 6.147 1.00 60.31 785 LYS A O 1
ATOM 6071 N N . ILE A 1 786 ? -26.391 -37.135 3.950 1.00 69.44 786 ILE A N 1
ATOM 6072 C CA . ILE A 1 786 ? -24.931 -37.131 3.870 1.00 69.44 786 ILE A CA 1
ATOM 6073 C C . ILE A 1 786 ? -24.455 -35.692 4.058 1.00 69.44 786 ILE A C 1
ATOM 6075 O O . ILE A 1 786 ? -24.856 -34.799 3.314 1.00 69.44 786 ILE A O 1
ATOM 6079 N N . ASP A 1 787 ? -23.622 -35.487 5.069 1.00 64.50 787 ASP A N 1
ATOM 6080 C CA . ASP A 1 787 ? -22.879 -34.256 5.312 1.00 64.50 787 ASP A CA 1
ATOM 6081 C C . ASP A 1 787 ? -21.412 -34.488 4.918 1.00 64.50 787 ASP A C 1
ATOM 6083 O O . ASP A 1 787 ? -20.944 -35.626 4.908 1.00 64.50 787 ASP A O 1
ATOM 6087 N N . THR A 1 788 ? -20.660 -33.455 4.554 1.00 80.19 788 THR A N 1
ATOM 6088 C CA . THR A 1 788 ? -19.240 -33.608 4.194 1.00 80.19 788 THR A CA 1
ATOM 6089 C C . THR A 1 788 ? -18.399 -32.576 4.924 1.00 80.19 788 THR A C 1
ATOM 6091 O O . THR A 1 788 ? -18.514 -31.378 4.675 1.00 80.19 788 THR A O 1
ATOM 6094 N N . ILE A 1 789 ? -17.504 -33.046 5.792 1.00 68.38 789 ILE A N 1
ATOM 6095 C CA . ILE A 1 789 ? -16.496 -32.217 6.451 1.00 68.38 789 ILE A CA 1
ATOM 6096 C C . ILE A 1 789 ? -15.204 -32.241 5.634 1.00 68.38 789 ILE A C 1
ATOM 6098 O O . ILE A 1 789 ? -14.697 -33.292 5.252 1.00 68.38 789 ILE A O 1
ATOM 6102 N N . ALA A 1 790 ? -14.650 -31.068 5.339 1.00 69.25 790 ALA A N 1
ATOM 6103 C CA . ALA A 1 790 ? -13.341 -30.971 4.707 1.00 69.25 790 ALA A CA 1
ATOM 6104 C C . ALA A 1 790 ? -12.257 -30.897 5.788 1.00 69.25 790 ALA A C 1
ATOM 6106 O O . ALA A 1 790 ? -12.327 -30.049 6.676 1.00 69.25 790 ALA A O 1
ATOM 6107 N N . MET A 1 791 ? -11.254 -31.769 5.703 1.00 67.50 791 MET A N 1
ATOM 6108 C CA . MET A 1 791 ? -10.102 -31.778 6.607 1.00 67.50 791 MET A CA 1
ATOM 6109 C C . MET A 1 791 ? -8.808 -31.756 5.798 1.00 67.50 791 MET A C 1
ATOM 6111 O O . MET A 1 791 ? -8.648 -32.521 4.852 1.00 67.50 791 MET A O 1
ATOM 6115 N N . GLU A 1 792 ? -7.864 -30.898 6.165 1.00 72.06 792 GLU A N 1
ATOM 6116 C CA . GLU A 1 792 ? -6.549 -30.859 5.523 1.00 72.06 792 GLU A CA 1
ATOM 6117 C C . GLU A 1 792 ? -5.604 -31.862 6.200 1.00 72.06 792 GLU A C 1
ATOM 6119 O O . GLU A 1 792 ? -5.514 -31.907 7.428 1.00 72.06 792 GLU A O 1
ATOM 6124 N N . ARG A 1 793 ? -4.903 -32.695 5.418 1.00 73.62 793 ARG A N 1
ATOM 6125 C CA . ARG A 1 793 ? -3.972 -33.715 5.935 1.00 73.62 793 ARG A CA 1
ATOM 6126 C C . ARG A 1 793 ? -2.648 -33.719 5.177 1.00 73.62 793 ARG A C 1
ATOM 6128 O O . ARG A 1 793 ? -2.625 -33.770 3.951 1.00 73.62 793 ARG A O 1
ATOM 6135 N N . ARG A 1 794 ? -1.531 -33.710 5.908 1.00 65.69 794 ARG A N 1
ATOM 6136 C CA . ARG A 1 794 ? -0.180 -33.746 5.326 1.00 65.69 794 ARG A CA 1
ATOM 6137 C C . ARG A 1 794 ? 0.136 -35.140 4.768 1.00 65.69 794 ARG A C 1
ATOM 6139 O O . ARG A 1 794 ? -0.201 -36.139 5.402 1.00 65.69 794 ARG A O 1
ATOM 6146 N N . GLY A 1 795 ? 0.790 -35.206 3.606 1.00 61.28 795 GLY A N 1
ATOM 6147 C CA . GLY A 1 795 ? 1.279 -36.459 3.005 1.00 61.28 795 GLY A CA 1
ATOM 6148 C C . GLY A 1 795 ? 0.332 -37.175 2.030 1.00 61.28 795 GLY A C 1
ATOM 6149 O O . GLY A 1 795 ? 0.655 -38.278 1.601 1.00 61.28 795 GLY A O 1
ATOM 6150 N N . ILE A 1 796 ? -0.803 -36.576 1.655 1.00 67.38 796 ILE A N 1
ATOM 6151 C CA . ILE A 1 796 ? -1.655 -37.073 0.558 1.00 67.38 796 ILE A CA 1
ATOM 6152 C C . ILE A 1 796 ? -1.480 -36.176 -0.669 1.00 67.38 796 ILE A C 1
ATOM 6154 O O . ILE A 1 796 ? -1.394 -34.959 -0.539 1.00 67.38 796 ILE A O 1
ATOM 6158 N N . SER A 1 797 ? -1.370 -36.765 -1.856 1.00 55.53 797 SER A N 1
ATOM 6159 C CA . SER A 1 797 ? -1.013 -36.039 -3.084 1.00 55.53 797 SER A CA 1
ATOM 6160 C C . SER A 1 797 ? -2.211 -35.535 -3.893 1.00 55.53 797 SER A C 1
ATOM 6162 O O . SER A 1 797 ? -2.022 -34.779 -4.841 1.00 55.53 797 SER A O 1
ATOM 6164 N N . GLU A 1 798 ? -3.424 -35.963 -3.541 1.00 66.19 798 GLU A N 1
ATOM 6165 C CA . GLU A 1 798 ? -4.684 -35.578 -4.182 1.00 66.19 798 GLU A CA 1
ATOM 6166 C C . GLU A 1 798 ? -5.850 -35.649 -3.185 1.00 66.19 798 GLU A C 1
ATOM 6168 O O . GLU A 1 798 ? -5.733 -36.248 -2.110 1.00 66.19 798 GLU A O 1
ATOM 6173 N N . ASN A 1 799 ? -6.973 -35.013 -3.533 1.00 75.44 799 ASN A N 1
ATOM 6174 C CA . ASN A 1 799 ? -8.184 -35.044 -2.717 1.00 75.44 799 ASN A CA 1
ATOM 6175 C C . ASN A 1 799 ? -8.635 -36.488 -2.521 1.00 75.44 799 ASN A C 1
ATOM 6177 O O . ASN A 1 799 ? -9.045 -37.158 -3.465 1.00 75.44 799 ASN A O 1
ATOM 6181 N N . THR A 1 800 ? -8.582 -36.946 -1.280 1.00 76.56 800 THR A N 1
ATOM 6182 C CA . THR A 1 800 ? -8.980 -38.300 -0.926 1.00 76.56 800 THR A CA 1
ATOM 6183 C C . THR A 1 800 ? -10.299 -38.218 -0.182 1.00 76.56 800 THR A C 1
ATOM 6185 O O . THR A 1 800 ? -10.370 -37.690 0.927 1.00 76.56 800 THR A O 1
ATOM 6188 N N . TYR A 1 801 ? -11.362 -38.726 -0.796 1.00 76.19 801 TYR A N 1
ATOM 6189 C CA . TYR A 1 801 ? -12.626 -38.897 -0.097 1.00 76.19 801 TYR A CA 1
ATOM 6190 C C . TYR A 1 801 ? -12.516 -40.097 0.831 1.00 76.19 801 TYR A C 1
ATOM 6192 O O . TYR A 1 801 ? -12.381 -41.235 0.383 1.00 76.19 801 TYR A O 1
ATOM 6200 N N . ILE A 1 802 ? -12.581 -39.835 2.131 1.00 79.44 802 ILE A N 1
ATOM 6201 C CA . ILE A 1 802 ? -12.829 -40.874 3.115 1.00 79.44 802 ILE A CA 1
ATOM 6202 C C . ILE A 1 802 ? -14.315 -40.833 3.403 1.00 79.44 802 ILE A C 1
ATOM 6204 O O . ILE A 1 802 ? -14.808 -39.938 4.089 1.00 79.44 802 ILE A O 1
ATOM 6208 N N . ILE A 1 803 ? -15.018 -41.809 2.840 1.00 77.44 803 ILE A N 1
ATOM 6209 C CA . ILE A 1 803 ? -16.418 -42.041 3.156 1.00 77.44 803 ILE A CA 1
ATOM 6210 C C . ILE A 1 803 ? -16.499 -42.283 4.664 1.00 77.44 803 ILE A C 1
ATOM 6212 O O . ILE A 1 803 ? -15.799 -43.142 5.207 1.00 77.44 803 ILE A O 1
ATOM 6216 N N . GLY A 1 804 ? -17.279 -41.447 5.342 1.00 70.12 804 GLY A N 1
ATOM 6217 C CA . GLY A 1 804 ? -17.495 -41.553 6.772 1.00 70.12 804 GLY A CA 1
ATOM 6218 C C . GLY A 1 804 ? -18.191 -42.862 7.101 1.00 70.12 804 GLY A C 1
ATOM 6219 O O . GLY A 1 804 ? -18.823 -43.488 6.254 1.00 70.12 804 GLY A O 1
ATOM 6220 N N . ASN A 1 805 ? -18.116 -43.282 8.355 1.00 74.25 805 ASN A N 1
ATOM 6221 C CA . ASN A 1 805 ? -18.917 -44.424 8.765 1.00 74.25 805 ASN A CA 1
ATOM 6222 C C . ASN A 1 805 ? -20.384 -43.993 8.799 1.00 74.25 805 ASN A C 1
ATOM 6224 O O . ASN A 1 805 ? -20.730 -43.051 9.520 1.00 74.25 805 ASN A O 1
ATOM 6228 N N . ASP A 1 806 ? -21.220 -44.677 8.020 1.00 66.88 806 ASP A N 1
ATOM 6229 C CA . ASP A 1 806 ? -22.667 -44.512 8.064 1.00 66.88 806 ASP A CA 1
ATOM 6230 C C . ASP A 1 806 ? -23.140 -44.683 9.512 1.00 66.88 806 ASP A C 1
ATOM 6232 O O . ASP A 1 806 ? -22.904 -45.709 10.155 1.00 66.88 806 ASP A O 1
ATOM 6236 N N . ARG A 1 807 ? -23.798 -43.660 10.051 1.00 66.12 807 ARG A N 1
ATOM 6237 C CA . ARG A 1 807 ? -24.534 -43.752 11.307 1.00 66.12 807 ARG A CA 1
ATOM 6238 C C . ARG A 1 807 ? -25.990 -43.905 10.956 1.00 66.12 807 ARG A C 1
ATOM 6240 O O . ARG A 1 807 ? -26.672 -42.948 10.601 1.00 66.12 807 ARG A O 1
ATOM 6247 N N . ILE A 1 808 ? -26.447 -45.137 11.037 1.00 59.06 808 ILE A N 1
ATOM 6248 C CA . ILE A 1 808 ? -27.844 -45.452 10.825 1.00 59.06 808 ILE A CA 1
ATOM 6249 C C . ILE A 1 808 ? -28.550 -45.224 12.154 1.00 59.06 808 ILE A C 1
ATOM 6251 O O . ILE A 1 808 ? -28.326 -45.953 13.119 1.00 59.06 808 ILE A O 1
ATOM 6255 N N . ASN A 1 809 ? -29.396 -44.200 12.206 1.00 64.56 809 ASN A N 1
ATOM 6256 C CA . ASN A 1 809 ? -30.428 -44.158 13.228 1.00 64.56 809 ASN A CA 1
ATOM 6257 C C . ASN A 1 809 ? -31.610 -44.939 12.684 1.00 64.56 809 ASN A C 1
ATOM 6259 O O . ASN A 1 809 ? -32.376 -44.446 11.855 1.00 64.56 809 ASN A O 1
ATOM 6263 N N . GLN A 1 810 ? -31.698 -46.180 13.139 1.00 59.03 810 GLN A N 1
ATOM 6264 C CA . GLN A 1 810 ? -32.806 -47.051 12.828 1.00 59.03 810 GLN A CA 1
ATOM 6265 C C . GLN A 1 810 ? -33.949 -46.725 13.781 1.00 59.03 810 GLN A C 1
ATOM 6267 O O . GLN A 1 810 ? -33.898 -47.009 14.978 1.00 59.03 810 GLN A O 1
ATOM 6272 N N . THR A 1 811 ? -34.984 -46.099 13.243 1.00 59.53 811 THR A N 1
ATOM 6273 C CA . THR A 1 811 ? -36.281 -46.026 13.909 1.00 59.53 811 THR A CA 1
ATOM 6274 C C . THR A 1 811 ? -37.096 -47.215 13.438 1.00 59.53 811 THR A C 1
ATOM 6276 O O . THR A 1 811 ? -37.375 -47.352 12.248 1.00 59.53 811 THR A O 1
ATOM 6279 N N . LEU A 1 812 ? -37.417 -48.106 14.372 1.00 52.03 812 LEU A N 1
ATOM 6280 C CA . LEU A 1 812 ? -38.269 -49.253 14.104 1.00 52.03 812 LEU A CA 1
ATOM 6281 C C . LEU A 1 812 ? -39.705 -48.810 14.303 1.00 52.03 812 LEU A C 1
ATOM 6283 O O . LEU A 1 812 ? -40.087 -48.451 15.418 1.00 52.03 812 LEU A O 1
ATOM 6287 N N . ASP A 1 813 ? -40.477 -48.848 13.227 1.00 53.97 813 ASP A N 1
ATOM 6288 C CA . ASP A 1 813 ? -41.914 -48.697 13.324 1.00 53.97 813 ASP A CA 1
ATOM 6289 C C . ASP A 1 813 ? -42.555 -50.063 13.112 1.00 53.97 813 ASP A C 1
ATOM 6291 O O . ASP A 1 813 ? -42.202 -50.826 12.204 1.00 53.97 813 ASP A O 1
ATOM 6295 N N . THR A 1 814 ? -43.438 -50.429 14.034 1.00 52.72 814 THR A N 1
ATOM 6296 C CA . THR A 1 814 ? -43.943 -51.800 14.079 1.00 52.72 814 THR A CA 1
ATOM 6297 C C . THR A 1 814 ? -45.244 -51.846 13.309 1.00 52.72 814 THR A C 1
ATOM 6299 O O . THR A 1 814 ? -46.261 -51.317 13.755 1.00 52.72 814 THR A O 1
ATOM 6302 N N . LEU A 1 815 ? -45.207 -52.488 12.146 1.00 51.06 815 LEU A N 1
ATOM 6303 C CA . LEU A 1 815 ? -46.411 -52.864 11.425 1.00 51.06 815 LEU A CA 1
ATOM 6304 C C . LEU A 1 815 ? -46.789 -54.292 11.830 1.00 51.06 815 LEU A C 1
ATOM 6306 O O . LEU A 1 815 ? -45.970 -55.066 12.323 1.00 51.06 815 LEU A O 1
ATOM 6310 N N . SER A 1 816 ? -48.062 -54.636 11.673 1.00 47.72 816 SER A N 1
ATOM 6311 C CA . SER A 1 816 ? -48.649 -55.868 12.215 1.00 47.72 816 SER A CA 1
ATOM 6312 C C . SER A 1 816 ? -48.039 -57.180 11.694 1.00 47.72 816 SER A C 1
ATOM 6314 O O . SER A 1 816 ? -48.266 -58.227 12.292 1.00 47.72 816 SER A O 1
ATOM 6316 N N . ASP A 1 817 ? -47.292 -57.148 10.593 1.00 45.94 817 ASP A N 1
ATOM 6317 C CA . ASP A 1 817 ? -46.827 -58.311 9.828 1.00 45.94 817 ASP A CA 1
ATOM 6318 C C . ASP A 1 817 ? -45.336 -58.254 9.438 1.00 45.94 817 ASP A C 1
ATOM 6320 O O . ASP A 1 817 ? -44.806 -59.207 8.867 1.00 45.94 817 ASP A O 1
ATOM 6324 N N . LYS A 1 818 ? -44.647 -57.156 9.764 1.00 49.72 818 LYS A N 1
ATOM 6325 C CA . LYS A 1 818 ? -43.227 -56.918 9.481 1.00 49.72 818 LYS A CA 1
ATOM 6326 C C . LYS A 1 818 ? -42.691 -55.792 10.355 1.00 49.72 818 LYS A C 1
ATOM 6328 O O . LYS A 1 818 ? -43.421 -54.884 10.745 1.00 49.72 818 LYS A O 1
ATOM 6333 N N . ILE A 1 819 ? -41.392 -55.816 10.619 1.00 52.25 819 ILE A N 1
ATOM 6334 C CA . ILE A 1 819 ? -40.714 -54.678 11.237 1.00 52.25 819 ILE A CA 1
ATOM 6335 C C . ILE A 1 819 ? -40.297 -53.745 10.101 1.00 52.25 819 ILE A C 1
ATOM 6337 O O . ILE A 1 819 ? -39.467 -54.139 9.278 1.00 52.25 819 ILE A O 1
ATOM 6341 N N . LEU A 1 820 ? -40.890 -52.545 10.039 1.00 55.53 820 LEU A N 1
ATOM 6342 C CA . LEU A 1 820 ? -40.465 -51.524 9.092 1.00 55.53 820 LEU A CA 1
ATOM 6343 C C . LEU A 1 820 ? -39.318 -50.741 9.726 1.00 55.53 820 LEU A C 1
ATOM 6345 O O . LEU A 1 820 ? -39.505 -49.927 10.632 1.00 55.53 820 LEU A O 1
ATOM 6349 N N . ALA A 1 821 ? -38.109 -51.032 9.267 1.00 54.72 821 ALA A N 1
ATOM 6350 C CA . ALA A 1 821 ? -36.916 -50.335 9.709 1.00 54.72 821 ALA A CA 1
ATOM 6351 C C . ALA A 1 821 ? -36.698 -49.097 8.834 1.00 54.72 821 ALA A C 1
ATOM 6353 O O . ALA A 1 821 ? -36.326 -49.216 7.663 1.00 54.72 821 ALA A O 1
ATOM 6354 N N . ILE A 1 822 ? -36.950 -47.905 9.385 1.00 64.38 822 ILE A N 1
ATOM 6355 C CA . ILE A 1 822 ? -36.579 -46.651 8.727 1.00 64.38 822 ILE A CA 1
ATOM 6356 C C . ILE A 1 822 ? -35.156 -46.323 9.153 1.00 64.38 822 ILE A C 1
ATOM 6358 O O . ILE A 1 822 ? -34.913 -45.832 10.258 1.00 64.38 822 ILE A O 1
ATOM 6362 N N . ASP A 1 823 ? -34.226 -46.599 8.251 1.00 63.28 823 ASP A N 1
ATOM 6363 C CA . ASP A 1 823 ? -32.811 -46.339 8.439 1.00 63.28 823 ASP A CA 1
ATOM 6364 C C . ASP A 1 823 ? -32.515 -44.918 7.953 1.00 63.28 823 ASP A C 1
ATOM 6366 O O . ASP A 1 823 ? -32.358 -44.655 6.758 1.00 63.28 823 ASP A O 1
ATOM 6370 N N . SER A 1 824 ? -32.473 -43.967 8.890 1.00 66.25 824 SER A N 1
ATOM 6371 C CA . SER A 1 824 ? -31.969 -42.625 8.598 1.00 66.25 824 SER A CA 1
ATOM 6372 C C . SER A 1 824 ? -30.448 -42.686 8.601 1.00 66.25 824 SER A C 1
ATOM 6374 O O . SER A 1 824 ? -29.818 -42.725 9.661 1.00 66.25 824 SER A O 1
ATOM 6376 N N . LEU A 1 825 ? -29.864 -42.757 7.409 1.00 65.75 825 LEU A N 1
ATOM 6377 C CA . LEU A 1 825 ? -28.428 -42.885 7.217 1.00 65.75 825 LEU A CA 1
ATOM 6378 C C . LEU A 1 825 ? -27.797 -41.492 7.273 1.00 65.75 825 LEU A C 1
ATOM 6380 O O . LEU A 1 825 ? -27.913 -40.693 6.340 1.00 65.75 825 LEU A O 1
ATOM 6384 N N . PHE A 1 826 ? -27.162 -41.199 8.407 1.00 68.62 826 PHE A N 1
ATOM 6385 C CA . PHE A 1 826 ? -26.360 -40.003 8.619 1.00 68.62 826 PHE A CA 1
ATOM 6386 C C . PHE A 1 826 ? -24.903 -40.360 8.410 1.00 68.62 826 PHE A C 1
ATOM 6388 O O . PHE A 1 826 ? -24.300 -41.058 9.224 1.00 68.62 826 PHE A O 1
ATOM 6395 N N . ARG A 1 827 ? -24.316 -39.865 7.332 1.00 74.69 827 ARG A N 1
ATOM 6396 C CA . ARG A 1 827 ? -22.897 -40.068 7.075 1.00 74.69 827 ARG A CA 1
ATOM 6397 C C . ARG A 1 827 ? -22.226 -38.721 6.981 1.00 74.69 827 ARG A C 1
ATOM 6399 O O . ARG A 1 827 ? -22.661 -37.878 6.207 1.00 74.69 827 ARG A O 1
ATOM 6406 N N . THR A 1 828 ? -21.181 -38.527 7.770 1.00 75.94 828 THR A N 1
ATOM 6407 C CA . THR A 1 828 ? -20.311 -37.366 7.621 1.00 75.94 828 THR A CA 1
ATOM 6408 C C . THR A 1 828 ? -19.065 -37.813 6.880 1.00 75.94 828 THR A C 1
ATOM 6410 O O . THR A 1 828 ? -18.165 -38.401 7.478 1.00 75.94 828 THR A O 1
ATOM 6413 N N . ASP A 1 829 ? -19.046 -37.580 5.574 1.00 83.62 829 ASP A N 1
ATOM 6414 C CA . ASP A 1 829 ? -17.899 -37.869 4.724 1.00 83.62 829 ASP A CA 1
ATOM 6415 C C . ASP A 1 829 ? -16.771 -36.897 5.029 1.00 83.62 829 ASP A C 1
ATOM 6417 O O . ASP A 1 829 ? -16.997 -35.705 5.221 1.00 83.62 829 ASP A O 1
ATOM 6421 N N . THR A 1 830 ? -15.545 -37.400 5.069 1.00 81.50 830 THR A N 1
ATOM 6422 C CA . THR A 1 830 ? -14.370 -36.557 5.237 1.00 81.50 830 THR A CA 1
ATOM 6423 C C . THR A 1 830 ? -13.682 -36.412 3.894 1.00 81.50 830 THR A C 1
ATOM 6425 O O . THR A 1 830 ? -13.021 -37.331 3.409 1.00 81.50 830 THR A O 1
ATOM 6428 N N . LEU A 1 831 ? -13.795 -35.232 3.293 1.00 81.56 831 LEU A N 1
ATOM 6429 C CA . LEU A 1 831 ? -12.941 -34.863 2.176 1.00 81.56 831 LEU A CA 1
ATOM 6430 C C . LEU A 1 831 ? -11.565 -34.496 2.736 1.00 81.56 831 LEU A C 1
ATOM 6432 O O . LEU A 1 831 ? -11.374 -33.384 3.234 1.00 81.56 831 LEU A O 1
ATOM 6436 N N . LEU A 1 832 ? -10.609 -35.425 2.658 1.00 74.81 832 LEU A N 1
ATOM 6437 C CA . LEU A 1 832 ? -9.224 -35.118 2.972 1.00 74.81 832 LEU A CA 1
ATOM 6438 C C . LEU A 1 832 ? -8.603 -34.347 1.816 1.00 74.81 832 LEU A C 1
ATOM 6440 O O . LEU A 1 832 ? -8.387 -34.888 0.729 1.00 74.81 832 LEU A O 1
ATOM 6444 N N . LYS A 1 833 ? -8.296 -33.081 2.066 1.00 72.81 833 LYS A N 1
ATOM 6445 C CA . LYS A 1 833 ? -7.538 -32.252 1.136 1.00 72.81 833 LYS A CA 1
ATOM 6446 C C . LYS A 1 833 ? -6.048 -32.340 1.471 1.00 72.81 833 LYS A C 1
ATOM 6448 O O . LYS A 1 833 ? -5.703 -32.369 2.657 1.00 72.81 833 LYS A O 1
ATOM 6453 N N . PRO A 1 834 ? -5.158 -32.379 0.466 1.00 67.62 834 PRO A N 1
ATOM 6454 C CA . PRO A 1 834 ? -3.723 -32.262 0.686 1.00 67.62 834 PRO A CA 1
ATOM 6455 C C . PRO A 1 834 ? -3.404 -31.027 1.530 1.00 67.62 834 PRO A C 1
ATOM 6457 O O . PRO A 1 834 ? -3.687 -29.904 1.121 1.00 67.62 834 PRO A O 1
ATOM 6460 N N . MET A 1 835 ? -2.810 -31.225 2.705 1.00 68.38 835 MET A N 1
ATOM 6461 C CA . MET A 1 835 ? -2.191 -30.136 3.455 1.00 68.38 835 MET A CA 1
ATOM 6462 C C . MET A 1 835 ? -0.787 -29.953 2.898 1.00 68.38 835 MET A C 1
ATOM 6464 O O . MET A 1 835 ? 0.121 -30.725 3.212 1.00 68.38 835 MET A O 1
ATOM 6468 N N . ILE A 1 836 ? -0.645 -28.970 2.018 1.00 70.94 836 ILE A N 1
ATOM 6469 C CA . ILE A 1 836 ? 0.596 -28.703 1.297 1.00 70.94 836 ILE A CA 1
ATOM 6470 C C . ILE A 1 836 ? 1.344 -27.619 2.050 1.00 70.94 836 ILE A C 1
ATOM 6472 O O . ILE A 1 836 ? 0.921 -26.460 2.091 1.00 70.94 836 ILE A O 1
ATOM 6476 N N . ILE A 1 837 ? 2.449 -28.001 2.685 1.00 79.81 837 ILE A N 1
ATOM 6477 C CA . ILE A 1 837 ? 3.272 -27.053 3.418 1.00 79.81 837 ILE A CA 1
ATOM 6478 C C . ILE A 1 837 ? 4.319 -26.488 2.467 1.00 79.81 837 ILE A C 1
ATOM 6480 O O . ILE A 1 837 ? 5.243 -27.168 2.022 1.00 79.81 837 ILE A O 1
ATOM 6484 N N . ILE A 1 838 ? 4.146 -25.204 2.176 1.00 86.12 838 ILE A N 1
ATOM 6485 C CA . ILE A 1 838 ? 5.150 -24.354 1.551 1.00 86.12 838 ILE A CA 1
ATOM 6486 C C . ILE A 1 838 ? 5.529 -23.309 2.602 1.00 86.12 838 ILE A C 1
ATOM 6488 O O . ILE A 1 838 ? 4.663 -22.594 3.129 1.00 86.12 838 ILE A O 1
ATOM 6492 N N . THR A 1 839 ? 6.807 -23.276 2.962 1.00 88.56 839 THR A N 1
ATOM 6493 C CA . THR A 1 839 ? 7.390 -22.345 3.931 1.00 88.56 839 THR A CA 1
ATOM 6494 C C . THR A 1 839 ? 8.540 -21.594 3.293 1.00 88.56 839 THR A C 1
ATOM 6496 O O . THR A 1 839 ? 9.165 -22.056 2.340 1.00 88.56 839 THR A O 1
ATOM 6499 N N . GLY A 1 840 ? 8.832 -20.418 3.827 1.00 86.56 840 GLY A N 1
ATOM 6500 C CA . GLY A 1 840 ? 9.941 -19.615 3.364 1.00 86.56 840 GLY A CA 1
ATOM 6501 C C . GLY A 1 840 ? 9.983 -18.260 4.032 1.00 86.56 840 GLY A C 1
ATOM 6502 O O . GLY A 1 840 ? 9.128 -17.923 4.843 1.00 86.56 840 GLY A O 1
ATOM 6503 N N . GLN A 1 841 ? 11.044 -17.531 3.744 1.00 90.00 841 GLN A N 1
ATOM 6504 C CA . GLN A 1 841 ? 11.384 -16.255 4.342 1.00 90.00 841 GLN A CA 1
ATOM 6505 C C . GLN A 1 841 ? 12.082 -15.421 3.276 1.00 90.00 841 GLN A C 1
ATOM 6507 O O . GLN A 1 841 ? 12.797 -15.958 2.427 1.00 90.00 841 GLN A O 1
ATOM 6512 N N . ILE A 1 842 ? 11.892 -14.111 3.340 1.00 93.50 842 ILE A N 1
ATOM 6513 C CA . ILE A 1 842 ? 12.615 -13.145 2.523 1.00 93.50 842 ILE A CA 1
ATOM 6514 C C . ILE A 1 842 ? 13.069 -12.011 3.428 1.00 93.50 842 ILE A C 1
ATOM 6516 O O . ILE A 1 842 ? 12.306 -11.554 4.275 1.00 93.50 842 ILE A O 1
ATOM 6520 N N . THR A 1 843 ? 14.313 -11.580 3.256 1.00 92.44 843 THR A N 1
ATOM 6521 C CA . THR A 1 843 ? 14.836 -10.360 3.880 1.00 92.44 843 THR A CA 1
ATOM 6522 C C . THR A 1 843 ? 15.533 -9.522 2.824 1.00 92.44 843 THR A C 1
ATOM 6524 O O . THR A 1 843 ? 16.361 -10.036 2.069 1.00 92.44 843 THR A O 1
ATOM 6527 N N . ALA A 1 844 ? 15.186 -8.243 2.744 1.00 91.62 844 ALA A N 1
ATOM 6528 C CA . ALA A 1 844 ? 15.790 -7.291 1.829 1.00 91.62 844 ALA A CA 1
ATOM 6529 C C . ALA A 1 844 ? 16.895 -6.510 2.553 1.00 91.62 844 ALA A C 1
ATOM 6531 O O . ALA A 1 844 ? 16.662 -5.831 3.553 1.00 91.62 844 ALA A O 1
ATOM 6532 N N . VAL A 1 845 ? 18.119 -6.589 2.035 1.00 92.88 845 VAL A N 1
ATOM 6533 C CA . VAL A 1 845 ? 19.268 -5.827 2.541 1.00 92.88 845 VAL A CA 1
ATOM 6534 C C . VAL A 1 845 ? 19.866 -4.958 1.443 1.00 92.88 845 VAL A C 1
ATOM 6536 O O . VAL A 1 845 ? 19.738 -5.249 0.253 1.00 92.88 845 VAL A O 1
ATOM 6539 N N . GLY A 1 846 ? 20.516 -3.869 1.838 1.00 90.50 846 GLY A N 1
ATOM 6540 C CA . GLY A 1 846 ? 21.206 -2.979 0.911 1.00 90.50 846 GLY A CA 1
ATOM 6541 C C . GLY A 1 846 ? 22.624 -3.473 0.698 1.00 90.50 846 GLY A C 1
ATOM 6542 O O . GLY A 1 846 ? 23.270 -3.893 1.655 1.00 90.50 846 GLY A O 1
ATOM 6543 N N . VAL A 1 847 ? 23.118 -3.428 -0.534 1.00 90.00 847 VAL A N 1
ATOM 6544 C CA . VAL A 1 847 ? 24.512 -3.751 -0.843 1.00 90.00 847 VAL A CA 1
ATOM 6545 C C . VAL A 1 847 ? 25.165 -2.537 -1.486 1.00 90.00 847 VAL A C 1
ATOM 6547 O O . VAL A 1 847 ? 24.704 -2.055 -2.522 1.00 90.00 847 VAL A O 1
ATOM 6550 N N . GLU A 1 848 ? 26.221 -2.037 -0.851 1.00 87.00 848 GLU A N 1
ATOM 6551 C CA . GLU A 1 848 ? 27.030 -0.928 -1.357 1.00 87.00 848 GLU A CA 1
ATOM 6552 C C . GLU A 1 848 ? 27.928 -1.364 -2.525 1.00 87.00 848 GLU A C 1
ATOM 6554 O O . GLU A 1 848 ? 28.118 -2.552 -2.795 1.00 87.00 848 GLU A O 1
ATOM 6559 N N . SER A 1 849 ? 28.483 -0.385 -3.244 1.00 81.38 849 SER A N 1
ATOM 6560 C CA . SER A 1 849 ? 29.324 -0.597 -4.431 1.00 81.38 849 SER A CA 1
ATOM 6561 C C . SER A 1 849 ? 30.589 -1.423 -4.157 1.00 81.38 849 SER A C 1
ATOM 6563 O O . SER A 1 849 ? 31.123 -2.042 -5.071 1.00 81.38 849 SER A O 1
ATOM 6565 N N . ASP A 1 850 ? 31.067 -1.428 -2.913 1.00 82.44 850 ASP A N 1
ATOM 6566 C CA . ASP A 1 850 ? 32.225 -2.193 -2.437 1.00 82.44 850 ASP A CA 1
ATOM 6567 C C . ASP A 1 850 ? 31.859 -3.605 -1.932 1.00 82.44 850 ASP A C 1
ATOM 6569 O O . ASP A 1 850 ? 32.735 -4.377 -1.544 1.00 82.44 850 ASP A O 1
ATOM 6573 N N . GLY A 1 851 ? 30.569 -3.962 -1.956 1.00 79.19 851 GLY A N 1
ATOM 6574 C CA . GLY A 1 851 ? 30.049 -5.255 -1.515 1.00 79.19 851 GLY A CA 1
ATOM 6575 C C . GLY A 1 851 ? 29.599 -5.316 -0.052 1.00 79.19 851 GLY A C 1
ATOM 6576 O O . GLY A 1 851 ? 29.135 -6.376 0.378 1.00 79.19 851 GLY A O 1
ATOM 6577 N N . ARG A 1 852 ? 29.685 -4.221 0.717 1.00 86.88 852 ARG A N 1
ATOM 6578 C CA . ARG A 1 852 ? 29.236 -4.182 2.118 1.00 86.88 852 ARG A CA 1
ATOM 6579 C C . ARG A 1 852 ? 27.710 -4.287 2.235 1.00 86.88 852 ARG A C 1
ATOM 6581 O O . ARG A 1 852 ? 26.976 -3.678 1.461 1.00 86.88 852 ARG A O 1
ATOM 6588 N N . ILE A 1 853 ? 27.233 -5.049 3.225 1.00 89.94 853 ILE A N 1
ATOM 6589 C CA . ILE A 1 853 ? 25.801 -5.279 3.487 1.00 89.94 853 ILE A CA 1
ATOM 6590 C C . ILE A 1 853 ? 25.284 -4.307 4.556 1.00 89.94 853 ILE A C 1
ATOM 6592 O O . ILE A 1 853 ? 25.893 -4.158 5.615 1.00 89.94 853 ILE A O 1
ATOM 6596 N N . ILE A 1 854 ? 24.127 -3.698 4.298 1.00 88.50 854 ILE A N 1
ATOM 6597 C CA . ILE A 1 854 ? 23.396 -2.815 5.210 1.00 88.50 854 ILE A CA 1
ATOM 6598 C C . ILE A 1 854 ? 22.058 -3.464 5.567 1.00 88.50 854 ILE A C 1
ATOM 6600 O O . ILE A 1 854 ? 21.206 -3.674 4.702 1.00 88.50 854 ILE A O 1
ATOM 6604 N N . ASN A 1 855 ? 21.857 -3.744 6.854 1.00 84.69 855 ASN A N 1
ATOM 6605 C CA . ASN A 1 855 ? 20.594 -4.268 7.374 1.00 84.69 855 ASN A CA 1
ATOM 6606 C C . ASN A 1 855 ? 19.584 -3.124 7.553 1.00 84.69 855 ASN A C 1
ATOM 6608 O O . ASN A 1 855 ? 19.929 -2.109 8.154 1.00 84.69 855 ASN A O 1
ATOM 6612 N N . LYS A 1 856 ? 18.348 -3.301 7.060 1.00 83.44 856 LYS A N 1
ATOM 6613 C CA . LYS A 1 856 ? 17.294 -2.262 7.015 1.00 83.44 856 LYS A CA 1
ATOM 6614 C C . LYS A 1 856 ? 17.762 -0.954 6.344 1.00 83.44 856 LYS A C 1
ATOM 6616 O O . LYS A 1 856 ? 17.777 0.099 6.982 1.00 83.44 856 LYS A O 1
ATOM 6621 N N . PRO A 1 857 ? 18.201 -1.007 5.075 1.00 83.94 857 PRO A N 1
ATOM 6622 C CA . PRO A 1 857 ? 18.662 0.179 4.361 1.00 83.94 857 PRO A CA 1
ATOM 6623 C C . PRO A 1 857 ? 17.505 1.155 4.094 1.00 83.94 857 PRO A C 1
ATOM 6625 O O . PRO A 1 857 ? 16.384 0.742 3.799 1.00 83.94 857 PRO A O 1
ATOM 6628 N N . ILE A 1 858 ? 17.805 2.454 4.103 1.00 87.25 858 ILE A N 1
ATOM 6629 C CA . ILE A 1 858 ? 16.969 3.460 3.439 1.00 87.25 858 ILE A CA 1
ATOM 6630 C C . ILE A 1 858 ? 17.574 3.668 2.052 1.00 87.25 858 ILE A C 1
ATOM 6632 O O . ILE A 1 858 ? 18.704 4.148 1.940 1.00 87.25 858 ILE A O 1
ATOM 6636 N N . PHE A 1 859 ? 16.848 3.299 0.999 1.00 86.88 859 PHE A N 1
ATOM 6637 C CA . PHE A 1 859 ? 17.319 3.490 -0.370 1.00 86.88 859 PHE A CA 1
ATOM 6638 C C . PHE A 1 859 ? 17.072 4.930 -0.799 1.00 86.88 859 PHE A C 1
ATOM 6640 O O . PHE A 1 859 ? 15.933 5.350 -1.014 1.00 86.88 859 PHE A O 1
ATOM 6647 N N . LYS A 1 860 ? 18.159 5.685 -0.951 1.00 87.50 860 LYS A N 1
ATOM 6648 C CA . LYS A 1 860 ? 18.117 7.036 -1.505 1.00 87.50 860 LYS A CA 1
ATOM 6649 C C . LYS A 1 860 ? 18.001 6.940 -3.012 1.00 87.50 860 LYS A C 1
ATOM 6651 O O . LYS A 1 860 ? 18.948 6.511 -3.670 1.00 87.50 860 LYS A O 1
ATOM 6656 N N . ILE A 1 861 ? 16.845 7.316 -3.545 1.00 86.62 861 ILE A N 1
ATOM 6657 C CA . ILE A 1 861 ? 16.602 7.379 -4.982 1.00 86.62 861 ILE A CA 1
ATOM 6658 C C . ILE A 1 861 ? 16.750 8.823 -5.427 1.00 86.62 861 ILE A C 1
ATOM 6660 O O . ILE A 1 861 ? 15.920 9.676 -5.117 1.00 86.62 861 ILE A O 1
ATOM 6664 N N . ASP A 1 862 ? 17.822 9.081 -6.159 1.00 80.12 862 ASP A N 1
ATOM 6665 C CA . ASP A 1 862 ? 18.164 10.401 -6.642 1.00 80.12 862 ASP A CA 1
ATOM 6666 C C . ASP A 1 862 ? 17.733 10.589 -8.099 1.00 80.12 862 ASP A C 1
ATOM 6668 O O . ASP A 1 862 ? 18.247 9.920 -8.997 1.00 80.12 862 ASP A O 1
ATOM 6672 N N . LEU A 1 863 ? 16.770 11.484 -8.332 1.00 79.69 863 LEU A N 1
ATOM 6673 C CA . LEU A 1 863 ? 16.222 11.761 -9.655 1.00 79.69 863 LEU A CA 1
ATOM 6674 C C . LEU A 1 863 ? 17.016 12.879 -10.344 1.00 79.69 863 LEU A C 1
ATOM 6676 O O . LEU A 1 863 ? 17.125 13.995 -9.833 1.00 79.69 863 LEU A O 1
ATOM 6680 N N . ASN A 1 864 ? 17.547 12.591 -11.528 1.00 71.44 864 ASN A N 1
ATOM 6681 C CA . ASN A 1 864 ? 18.276 13.514 -12.394 1.00 71.44 864 ASN A CA 1
ATOM 6682 C C . ASN A 1 864 ? 17.585 13.607 -13.760 1.00 71.44 864 ASN A C 1
ATOM 6684 O O . ASN A 1 864 ? 17.069 12.615 -14.278 1.00 71.44 864 ASN A O 1
ATOM 6688 N N . THR A 1 865 ? 17.575 14.791 -14.368 1.00 70.38 865 THR A N 1
ATOM 6689 C CA . THR A 1 865 ? 17.030 14.967 -15.721 1.00 70.38 865 THR A CA 1
ATOM 6690 C C . THR A 1 865 ? 18.090 14.588 -16.742 1.00 70.38 865 THR A C 1
ATOM 6692 O O . THR A 1 865 ? 19.191 15.141 -16.735 1.00 70.38 865 THR A O 1
ATOM 6695 N N . SER A 1 866 ? 17.754 13.667 -17.641 1.00 72.69 866 SER A N 1
ATOM 6696 C CA . SER A 1 866 ? 18.558 13.413 -18.827 1.00 72.69 866 SER A CA 1
ATOM 6697 C C . SER A 1 866 ? 17.726 13.662 -20.071 1.00 72.69 866 SER A C 1
ATOM 6699 O O . SER A 1 866 ? 16.587 13.208 -20.188 1.00 72.69 866 SER A O 1
ATOM 6701 N N . ASN A 1 867 ? 18.320 14.383 -21.010 1.00 77.25 867 ASN A N 1
ATOM 6702 C CA . ASN A 1 867 ? 17.720 14.642 -22.302 1.00 77.25 867 ASN A CA 1
ATOM 6703 C C . ASN A 1 867 ? 18.589 13.988 -23.379 1.00 77.25 867 ASN A C 1
ATOM 6705 O O . ASN A 1 867 ? 19.821 14.031 -23.321 1.00 77.25 867 ASN A O 1
ATOM 6709 N N . LYS A 1 868 ? 17.943 13.385 -24.370 1.00 78.88 868 LYS A N 1
ATOM 6710 C CA . LYS A 1 868 ? 18.581 12.670 -25.469 1.00 78.88 868 LYS A CA 1
ATOM 6711 C C . LYS A 1 868 ? 18.062 13.269 -26.760 1.00 78.88 868 LYS A C 1
ATOM 6713 O O . LYS A 1 868 ? 16.871 13.195 -27.053 1.00 78.88 868 LYS A O 1
ATOM 6718 N N . TYR A 1 869 ? 18.967 13.882 -27.501 1.00 79.62 869 TYR A N 1
ATOM 6719 C CA . TYR A 1 869 ? 18.686 14.505 -28.778 1.00 79.62 869 TYR A CA 1
ATOM 6720 C C . TYR A 1 869 ? 19.222 13.594 -29.884 1.00 79.62 869 TYR A C 1
ATOM 6722 O O . TYR A 1 869 ? 20.432 13.521 -30.098 1.00 79.62 869 TYR A O 1
ATOM 6730 N N . GLU A 1 870 ? 18.330 12.853 -30.535 1.00 80.94 870 GLU A N 1
ATOM 6731 C CA . GLU A 1 870 ? 18.672 11.818 -31.516 1.00 80.94 870 GLU A CA 1
ATOM 6732 C C . GLU A 1 870 ? 18.365 12.295 -32.931 1.00 80.94 870 GLU A C 1
ATOM 6734 O O . GLU A 1 870 ? 17.198 12.490 -33.283 1.00 80.94 870 GLU A O 1
ATOM 6739 N N . ALA A 1 871 ? 19.389 12.467 -33.771 1.00 75.25 871 ALA A N 1
ATOM 6740 C CA . ALA A 1 871 ? 19.137 12.739 -35.179 1.00 75.25 871 ALA A CA 1
ATOM 6741 C C . ALA A 1 871 ? 18.593 11.488 -35.881 1.00 75.25 871 ALA A C 1
ATOM 6743 O O . ALA A 1 871 ? 19.101 10.372 -35.734 1.00 75.25 871 ALA A O 1
ATOM 6744 N N . LEU A 1 872 ? 17.550 11.692 -36.676 1.00 79.44 872 LEU A N 1
ATOM 6745 C CA . LEU A 1 872 ? 16.981 10.656 -37.519 1.00 79.44 872 LEU A CA 1
ATOM 6746 C C . LEU A 1 872 ? 17.660 10.718 -38.881 1.00 79.44 872 LEU A C 1
ATOM 6748 O O . LEU A 1 872 ? 17.691 11.785 -39.491 1.00 79.44 872 LEU A O 1
ATOM 6752 N N . LEU A 1 873 ? 18.154 9.586 -39.380 1.00 84.75 873 LEU A N 1
ATOM 6753 C CA . LEU A 1 873 ? 18.457 9.465 -40.802 1.00 84.75 873 LEU A CA 1
ATOM 6754 C C . LEU A 1 873 ? 17.113 9.440 -41.544 1.00 84.75 873 LEU A C 1
ATOM 6756 O O . LEU A 1 873 ? 16.336 8.507 -41.333 1.00 84.75 873 LEU A O 1
ATOM 6760 N N . PRO A 1 874 ? 16.781 10.426 -42.396 1.00 87.69 874 PRO A N 1
ATOM 6761 C CA . PRO A 1 874 ? 15.502 10.457 -43.101 1.00 87.69 874 PRO A CA 1
ATOM 6762 C C . PRO A 1 874 ? 15.532 9.508 -44.312 1.00 87.69 874 PRO A C 1
ATOM 6764 O O . PRO A 1 874 ? 15.113 9.876 -45.410 1.00 87.69 874 PRO A O 1
ATOM 6767 N N . TYR A 1 875 ? 16.047 8.293 -44.110 1.00 89.81 875 TYR A N 1
ATOM 6768 C CA . TYR A 1 875 ? 16.310 7.291 -45.134 1.00 89.81 875 TYR A CA 1
ATOM 6769 C C . TYR A 1 875 ? 15.718 5.938 -44.741 1.00 89.81 875 TYR A C 1
ATOM 6771 O O . TYR A 1 875 ? 15.694 5.594 -43.561 1.00 89.81 875 TYR A O 1
ATOM 6779 N N . VAL A 1 876 ? 15.323 5.138 -45.727 1.00 95.50 876 VAL A N 1
ATOM 6780 C CA . VAL A 1 876 ? 15.094 3.689 -45.584 1.00 95.50 876 VAL A CA 1
ATOM 6781 C C . VAL A 1 876 ? 15.960 2.982 -46.615 1.00 95.50 876 VAL A C 1
ATOM 6783 O O . VAL A 1 876 ? 15.810 3.256 -47.805 1.00 95.50 876 VAL A O 1
ATOM 6786 N N . PHE A 1 877 ? 16.861 2.109 -46.171 1.00 96.06 877 PHE A N 1
ATOM 6787 C CA . PHE A 1 877 ? 17.778 1.359 -47.030 1.00 96.06 877 PHE A CA 1
ATOM 6788 C C . PHE A 1 877 ? 17.153 0.044 -47.511 1.00 96.06 877 PHE A C 1
ATOM 6790 O O . PHE A 1 877 ? 16.276 -0.507 -46.847 1.00 96.06 877 PHE A O 1
ATOM 6797 N N . TYR A 1 878 ? 17.601 -0.452 -48.665 1.00 96.31 878 TYR A N 1
ATOM 6798 C CA . TYR A 1 878 ? 17.044 -1.630 -49.335 1.00 96.31 878 TYR A CA 1
ATOM 6799 C C . TYR A 1 878 ? 18.122 -2.618 -49.788 1.00 96.31 878 TYR A C 1
ATOM 6801 O O . TYR A 1 878 ? 19.238 -2.238 -50.156 1.00 96.31 878 TYR A O 1
ATOM 6809 N N . GLU A 1 879 ? 17.735 -3.892 -49.830 1.00 95.00 879 GLU A N 1
ATOM 6810 C CA . GLU A 1 879 ? 18.529 -4.953 -50.451 1.00 95.00 879 GLU A CA 1
ATOM 6811 C C . GLU A 1 879 ? 18.550 -4.812 -51.980 1.00 95.00 879 GLU A C 1
ATOM 6813 O O . GLU A 1 879 ? 17.630 -4.247 -52.585 1.00 95.00 879 GLU A O 1
ATOM 6818 N N . GLU A 1 880 ? 19.604 -5.329 -52.612 1.00 94.56 880 GLU A N 1
ATOM 6819 C CA . GLU A 1 880 ? 19.777 -5.259 -54.065 1.00 94.56 880 GLU A CA 1
ATOM 6820 C C . GLU A 1 880 ? 18.612 -5.936 -54.804 1.00 94.56 880 GLU A C 1
ATOM 6822 O O . GLU A 1 880 ? 18.203 -7.049 -54.484 1.00 94.56 880 GLU A O 1
ATOM 6827 N N . GLY A 1 881 ? 18.037 -5.235 -55.780 1.00 93.62 881 GLY A N 1
ATOM 6828 C CA . GLY A 1 881 ? 16.914 -5.702 -56.592 1.00 93.62 881 GLY A CA 1
ATOM 6829 C C . GLY A 1 881 ? 15.559 -5.743 -55.876 1.00 93.62 881 GLY A C 1
ATOM 6830 O O . GLY A 1 881 ? 14.545 -5.949 -56.540 1.00 93.62 881 GLY A O 1
ATOM 6831 N N . SER A 1 882 ? 15.506 -5.515 -54.559 1.00 96.19 882 SER A N 1
ATOM 6832 C CA . SER A 1 882 ? 14.272 -5.590 -53.769 1.00 96.19 882 SER A CA 1
ATOM 6833 C C . SER A 1 882 ? 13.577 -4.235 -53.646 1.00 96.19 882 SER A C 1
ATOM 6835 O O . SER A 1 882 ? 14.217 -3.215 -53.373 1.00 96.19 882 SER A O 1
ATOM 6837 N N . ASP A 1 883 ? 12.254 -4.218 -53.799 1.00 95.69 883 ASP A N 1
ATOM 6838 C CA . ASP A 1 883 ? 11.376 -3.099 -53.445 1.00 95.69 883 ASP A CA 1
ATOM 6839 C C . ASP A 1 883 ? 10.661 -3.285 -52.098 1.00 95.69 883 ASP A C 1
ATOM 6841 O O . ASP A 1 883 ? 9.954 -2.383 -51.646 1.00 95.69 883 ASP A O 1
ATOM 6845 N N . ILE A 1 884 ? 10.865 -4.416 -51.423 1.00 95.88 884 ILE A N 1
ATOM 6846 C CA . ILE A 1 884 ? 10.243 -4.723 -50.134 1.00 95.88 884 ILE A CA 1
ATOM 6847 C C . ILE A 1 884 ? 10.968 -3.961 -49.022 1.00 95.88 884 ILE A C 1
ATOM 6849 O O . ILE A 1 884 ? 12.190 -4.047 -48.907 1.00 95.88 884 ILE A O 1
ATOM 6853 N N . ILE A 1 885 ? 10.209 -3.247 -48.179 1.00 96.44 885 ILE A N 1
ATOM 6854 C CA . ILE A 1 885 ? 10.742 -2.602 -46.969 1.00 96.44 885 ILE A CA 1
ATOM 6855 C C . ILE A 1 885 ? 11.333 -3.694 -46.065 1.00 96.44 885 ILE A C 1
ATOM 6857 O O . ILE A 1 885 ? 10.554 -4.533 -45.589 1.00 96.44 885 ILE A O 1
ATOM 6861 N N . PRO A 1 886 ? 12.651 -3.676 -45.789 1.00 95.81 886 PRO A N 1
ATOM 6862 C CA . PRO A 1 886 ? 13.294 -4.730 -45.015 1.00 95.81 886 PRO A CA 1
ATOM 6863 C C . PRO A 1 886 ? 12.693 -4.905 -43.617 1.00 95.81 886 PRO A C 1
ATOM 6865 O O . PRO A 1 886 ? 12.322 -3.928 -42.966 1.00 95.81 886 PRO A O 1
ATOM 6868 N N . ASP A 1 887 ? 12.649 -6.143 -43.122 1.00 93.25 887 ASP A N 1
ATOM 6869 C CA . ASP A 1 887 ? 11.979 -6.482 -41.853 1.00 93.25 887 ASP A CA 1
ATOM 6870 C C . ASP A 1 887 ? 12.653 -5.902 -40.605 1.00 93.25 887 ASP A C 1
ATOM 6872 O O . ASP A 1 887 ? 12.040 -5.837 -39.541 1.00 93.25 887 ASP A O 1
ATOM 6876 N N . ARG A 1 888 ? 13.890 -5.410 -40.740 1.00 93.19 888 ARG A N 1
ATOM 6877 C CA . ARG A 1 888 ? 14.573 -4.653 -39.684 1.00 93.19 888 ARG A CA 1
ATOM 6878 C C . ARG A 1 888 ? 13.880 -3.329 -39.349 1.00 93.19 888 ARG A C 1
ATOM 6880 O O . ARG A 1 888 ? 14.030 -2.861 -38.228 1.00 93.19 888 ARG A O 1
ATOM 6887 N N . TYR A 1 889 ? 13.102 -2.749 -40.269 1.00 95.25 889 TYR A N 1
ATOM 6888 C CA . TYR A 1 889 ? 12.279 -1.572 -39.991 1.00 95.25 889 TYR A CA 1
ATOM 6889 C C . TYR A 1 889 ? 10.946 -1.984 -39.367 1.00 95.25 889 TYR A C 1
ATOM 6891 O O . TYR A 1 889 ? 10.164 -2.735 -39.957 1.00 95.25 889 TYR A O 1
ATOM 6899 N N . TYR A 1 890 ? 10.655 -1.450 -38.182 1.00 94.12 890 TYR A N 1
ATOM 6900 C CA . TYR A 1 890 ? 9.450 -1.792 -37.440 1.00 94.12 890 TYR A CA 1
ATOM 6901 C C . TYR A 1 890 ? 8.211 -1.234 -38.147 1.00 94.12 890 TYR A C 1
ATOM 6903 O O . TYR A 1 890 ? 8.013 -0.023 -38.236 1.00 94.12 890 TYR A O 1
ATOM 6911 N N . LYS A 1 891 ? 7.344 -2.131 -38.618 1.00 93.50 891 LYS A N 1
ATOM 6912 C CA . LYS A 1 891 ? 6.042 -1.806 -39.214 1.00 93.50 891 LYS A CA 1
ATOM 6913 C C . LYS A 1 891 ? 4.948 -2.133 -38.197 1.00 93.50 891 LYS A C 1
ATOM 6915 O O . LYS A 1 891 ? 4.836 -3.275 -37.758 1.00 93.50 891 LYS A O 1
ATOM 6920 N N . LEU A 1 892 ? 4.167 -1.133 -37.801 1.00 93.81 892 LEU A N 1
ATOM 6921 C CA . LEU A 1 892 ? 3.016 -1.311 -36.917 1.00 93.81 892 LEU A CA 1
ATOM 6922 C C . LEU A 1 892 ? 1.816 -1.855 -37.691 1.00 93.81 892 LEU A C 1
ATOM 6924 O O . LEU A 1 892 ? 1.696 -1.678 -38.902 1.00 93.81 892 LEU A O 1
ATOM 6928 N N . ASN A 1 893 ? 0.888 -2.460 -36.957 1.00 90.38 893 ASN A N 1
ATOM 6929 C CA . ASN A 1 893 ? -0.466 -2.725 -37.434 1.00 90.38 893 ASN A CA 1
ATOM 6930 C C . ASN A 1 893 ? -1.469 -1.694 -36.874 1.00 90.38 893 ASN A C 1
ATOM 6932 O O . ASN A 1 893 ? -1.171 -0.971 -35.921 1.00 90.38 893 ASN A O 1
ATOM 6936 N N . ASN A 1 894 ? -2.692 -1.676 -37.413 1.00 84.56 894 ASN A N 1
ATOM 6937 C CA . ASN A 1 894 ? -3.733 -0.699 -37.054 1.00 84.56 894 ASN A CA 1
ATOM 6938 C C . ASN A 1 894 ? -4.060 -0.638 -35.551 1.00 84.56 894 ASN A C 1
ATOM 6940 O O . ASN A 1 894 ? -4.377 0.432 -35.037 1.00 84.56 894 ASN A O 1
ATOM 6944 N N . SER A 1 895 ? -3.958 -1.755 -34.823 1.00 82.50 895 SER A N 1
ATOM 6945 C CA . SER A 1 895 ? -4.235 -1.784 -33.377 1.00 82.50 895 SER A CA 1
ATOM 6946 C C . SER A 1 895 ? -3.120 -1.148 -32.538 1.00 82.50 895 SER A C 1
ATOM 6948 O O . SER A 1 895 ? -3.376 -0.610 -31.463 1.00 82.50 895 SER A O 1
ATOM 6950 N N . GLN A 1 896 ? -1.883 -1.164 -33.039 1.00 86.62 896 GLN A N 1
ATOM 6951 C CA . GLN A 1 896 ? -0.711 -0.644 -32.333 1.00 86.62 896 GLN A CA 1
ATOM 6952 C C . GLN A 1 896 ? -0.550 0.875 -32.489 1.00 86.62 896 GLN A C 1
ATOM 6954 O O . GLN A 1 896 ? 0.057 1.518 -31.632 1.00 86.62 896 GLN A O 1
ATOM 6959 N N . VAL A 1 897 ? -1.122 1.468 -33.543 1.00 88.56 897 VAL A N 1
ATOM 6960 C CA . VAL A 1 897 ? -1.001 2.904 -33.862 1.00 88.56 897 VAL A CA 1
ATOM 6961 C C . VAL A 1 897 ? -1.539 3.802 -32.743 1.00 88.56 897 VAL A C 1
ATOM 6963 O O . VAL A 1 897 ? -0.921 4.819 -32.421 1.00 88.56 897 VAL A O 1
ATOM 6966 N N . ALA A 1 898 ? -2.651 3.418 -32.107 1.00 79.56 898 ALA A N 1
ATOM 6967 C CA . ALA A 1 898 ? -3.260 4.191 -31.021 1.00 79.56 898 ALA A CA 1
ATOM 6968 C C . ALA A 1 898 ? -2.334 4.325 -29.799 1.00 79.56 898 ALA A C 1
ATOM 6970 O O . ALA A 1 898 ? -2.307 5.373 -29.153 1.00 79.56 898 ALA A O 1
ATOM 6971 N N . ASN A 1 899 ? -1.534 3.291 -29.531 1.00 83.62 899 ASN A N 1
ATOM 6972 C CA . ASN A 1 899 ? -0.648 3.218 -28.371 1.00 83.62 899 ASN A CA 1
ATOM 6973 C C . ASN A 1 899 ? 0.770 3.725 -28.669 1.00 83.62 899 ASN A C 1
ATOM 6975 O O . ASN A 1 899 ? 1.568 3.881 -27.747 1.00 83.62 899 ASN A O 1
ATOM 6979 N N . PHE A 1 900 ? 1.101 4.008 -29.935 1.00 89.44 900 PHE A N 1
ATOM 6980 C CA . PHE A 1 900 ? 2.420 4.516 -30.288 1.00 89.44 900 PHE A CA 1
ATOM 6981 C C . PHE A 1 900 ? 2.581 5.985 -29.873 1.00 89.44 900 PHE A C 1
ATOM 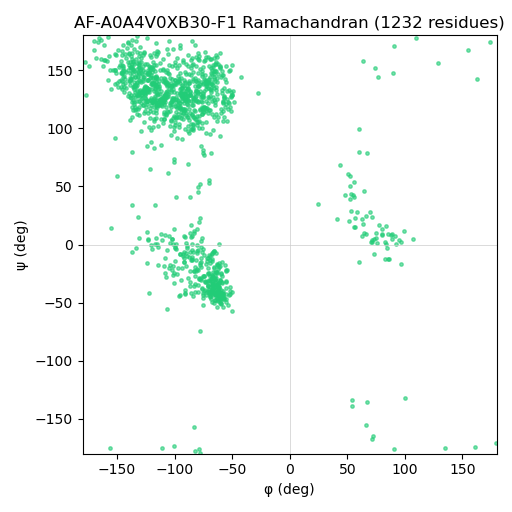6983 O O . PHE A 1 900 ? 1.912 6.894 -30.391 1.00 89.44 900 PHE A O 1
ATOM 6990 N N . THR A 1 901 ? 3.524 6.224 -28.965 1.00 85.50 901 THR A N 1
ATOM 6991 C CA . THR A 1 901 ? 4.002 7.553 -28.568 1.00 85.50 901 THR A CA 1
ATOM 6992 C C . THR A 1 901 ? 5.469 7.725 -28.963 1.00 85.50 901 THR A C 1
ATOM 6994 O O . THR A 1 901 ? 6.152 6.760 -29.302 1.00 85.50 901 THR A O 1
ATOM 6997 N N . ILE A 1 902 ? 5.956 8.965 -28.978 1.00 84.44 902 ILE A N 1
ATOM 6998 C CA . ILE A 1 902 ? 7.377 9.240 -29.233 1.00 84.44 902 ILE A CA 1
ATOM 6999 C C . ILE A 1 902 ? 8.199 8.997 -27.955 1.00 84.44 902 ILE A C 1
ATOM 7001 O O . ILE A 1 902 ? 9.298 8.458 -28.029 1.00 84.44 902 ILE A O 1
ATOM 7005 N N . ASP A 1 903 ? 7.641 9.294 -26.778 1.00 79.81 903 ASP A N 1
ATOM 7006 C CA . ASP A 1 903 ? 8.354 9.209 -25.495 1.00 79.81 903 ASP A CA 1
ATOM 7007 C C . ASP A 1 903 ? 8.795 7.781 -25.130 1.00 79.81 903 ASP A C 1
ATOM 7009 O O . ASP A 1 903 ? 9.864 7.588 -24.550 1.00 79.81 903 ASP A O 1
ATOM 7013 N N . GLN A 1 904 ? 8.032 6.756 -25.531 1.00 82.12 904 GLN A N 1
ATOM 7014 C CA . GLN A 1 904 ? 8.413 5.347 -25.325 1.00 82.12 904 GLN A CA 1
ATOM 7015 C C . GLN A 1 904 ? 9.726 4.959 -26.032 1.00 82.12 904 GLN A C 1
ATOM 7017 O O . GLN A 1 904 ? 10.354 3.969 -25.658 1.00 82.12 904 GLN A O 1
ATOM 7022 N N . LEU A 1 905 ? 10.164 5.729 -27.037 1.00 85.12 905 LEU A N 1
ATOM 7023 C CA . LEU A 1 905 ? 11.399 5.468 -27.777 1.00 85.12 905 LEU A CA 1
ATOM 7024 C C . LEU A 1 905 ? 12.656 5.768 -26.950 1.00 85.12 905 LEU A C 1
ATOM 7026 O O . LEU A 1 905 ? 13.728 5.297 -27.317 1.00 85.12 905 LEU A O 1
ATOM 7030 N N . TRP A 1 906 ? 12.542 6.481 -25.819 1.00 81.56 906 TRP A N 1
ATOM 7031 C CA . TRP A 1 906 ? 13.671 6.783 -24.924 1.00 81.56 906 TRP A CA 1
ATOM 7032 C C . TRP A 1 906 ? 14.487 5.541 -24.550 1.00 81.56 906 TRP A C 1
ATOM 7034 O O . TRP A 1 906 ? 15.715 5.583 -24.500 1.00 81.56 906 TRP A O 1
ATOM 7044 N N . TYR A 1 907 ? 13.800 4.429 -24.292 1.00 75.56 907 TYR A N 1
ATOM 7045 C CA . TYR A 1 9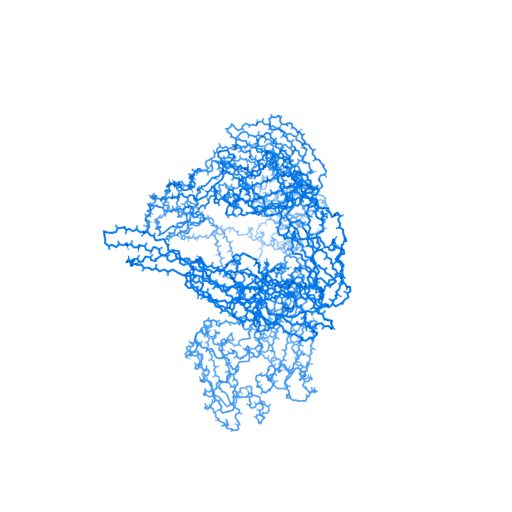07 ? 14.415 3.187 -23.828 1.00 75.56 907 TYR A CA 1
ATOM 7046 C C . TYR A 1 907 ? 15.048 2.360 -24.954 1.00 75.56 907 TYR A C 1
ATOM 7048 O O . TYR A 1 907 ? 15.702 1.355 -24.679 1.00 75.56 907 TYR A O 1
ATOM 7056 N N . LYS A 1 908 ? 14.863 2.757 -26.219 1.00 81.06 908 LYS A N 1
ATOM 7057 C CA . LYS A 1 908 ? 15.461 2.076 -27.367 1.00 81.06 908 LYS A CA 1
ATOM 7058 C C . LYS A 1 908 ? 16.880 2.599 -27.620 1.00 81.06 908 LYS A C 1
ATOM 7060 O O . LYS A 1 908 ? 17.197 3.774 -27.422 1.00 81.06 908 LYS A O 1
ATOM 7065 N N . SER A 1 909 ? 17.757 1.708 -28.082 1.00 80.25 909 SER A N 1
ATOM 7066 C CA . SER A 1 909 ? 19.065 2.103 -28.612 1.00 80.25 909 SER A CA 1
ATOM 7067 C C . SER A 1 909 ? 18.893 2.960 -29.869 1.00 80.25 909 SER A C 1
ATOM 7069 O O . SER A 1 909 ? 17.874 2.866 -30.551 1.00 80.25 909 SER A O 1
ATOM 7071 N N . THR A 1 910 ? 19.895 3.773 -30.203 1.00 81.31 910 THR A N 1
ATOM 7072 C CA . THR A 1 910 ? 19.859 4.688 -31.357 1.00 81.31 910 THR A CA 1
ATOM 7073 C C . THR A 1 910 ? 19.462 3.979 -32.659 1.00 81.31 910 THR A C 1
ATOM 7075 O O . THR A 1 910 ? 18.586 4.460 -33.373 1.00 81.31 910 THR A O 1
ATOM 7078 N N . ILE A 1 911 ? 20.002 2.781 -32.916 1.00 85.19 911 ILE A N 1
ATOM 7079 C CA . ILE A 1 911 ? 19.660 1.993 -34.111 1.00 85.19 911 ILE A CA 1
ATOM 7080 C C . ILE A 1 911 ? 18.200 1.510 -34.108 1.00 85.19 911 ILE A C 1
ATOM 7082 O O . ILE A 1 911 ? 17.522 1.544 -35.127 1.00 85.19 911 ILE A O 1
ATOM 7086 N N . ASN A 1 912 ? 17.668 1.137 -32.942 1.00 87.62 912 ASN A N 1
ATOM 7087 C CA . ASN A 1 912 ? 16.282 0.696 -32.819 1.00 87.62 912 ASN A CA 1
ATOM 7088 C C . ASN A 1 912 ? 15.291 1.862 -32.930 1.00 87.62 912 ASN A C 1
ATOM 7090 O O . ASN A 1 912 ? 14.195 1.669 -33.443 1.00 87.62 912 ASN A O 1
ATOM 7094 N N . ILE A 1 913 ? 15.675 3.063 -32.483 1.00 88.38 913 ILE A N 1
ATOM 7095 C CA . ILE A 1 913 ? 14.911 4.296 -32.727 1.00 88.38 913 ILE A CA 1
ATOM 7096 C C . ILE A 1 913 ? 14.863 4.587 -34.230 1.00 88.38 913 ILE A C 1
ATOM 7098 O O . ILE A 1 913 ? 13.805 4.912 -34.763 1.00 88.38 913 ILE A O 1
ATOM 7102 N N . TYR A 1 914 ? 15.991 4.437 -34.926 1.00 90.00 914 TYR A N 1
ATOM 7103 C CA . TYR A 1 914 ? 16.043 4.596 -36.376 1.00 90.00 914 TYR A CA 1
ATOM 7104 C C . TYR A 1 914 ? 15.168 3.576 -37.112 1.00 90.00 914 TYR A C 1
ATOM 7106 O O . TYR A 1 914 ? 14.452 3.935 -38.041 1.00 90.00 914 TYR A O 1
ATOM 7114 N N . HIS A 1 915 ? 15.139 2.320 -36.674 1.00 93.19 915 HIS A N 1
ATOM 7115 C CA . HIS A 1 915 ? 14.256 1.314 -37.266 1.00 93.19 915 HIS A CA 1
ATOM 7116 C C . HIS A 1 915 ? 12.757 1.637 -37.103 1.00 93.19 915 HIS A C 1
ATOM 7118 O O . HIS A 1 915 ? 11.939 1.123 -37.863 1.00 93.19 915 HIS A O 1
ATOM 7124 N N . ASP A 1 916 ? 12.386 2.540 -36.188 1.00 94.19 916 ASP A N 1
ATOM 7125 C CA . ASP A 1 916 ? 11.038 3.112 -36.064 1.00 94.19 916 ASP A CA 1
ATOM 7126 C C . ASP A 1 916 ? 10.789 4.338 -36.965 1.00 94.19 916 ASP A C 1
ATOM 7128 O O . ASP A 1 916 ? 9.733 4.964 -36.857 1.00 94.19 916 ASP A O 1
ATOM 7132 N N . ILE A 1 917 ? 11.707 4.714 -37.866 1.00 94.06 917 ILE A N 1
ATOM 7133 C CA . ILE A 1 917 ? 11.623 5.960 -38.654 1.00 94.06 917 ILE A CA 1
ATOM 7134 C C . ILE A 1 917 ? 10.284 6.134 -39.381 1.00 94.06 917 ILE A C 1
ATOM 7136 O O . ILE A 1 917 ? 9.707 7.222 -39.366 1.00 94.06 917 ILE A O 1
ATOM 7140 N N . LEU A 1 918 ? 9.733 5.055 -39.946 1.00 95.94 918 LEU A N 1
ATOM 7141 C CA . LEU A 1 918 ? 8.433 5.076 -40.620 1.00 95.94 918 LEU A CA 1
ATOM 7142 C C . LEU A 1 918 ? 7.281 5.382 -39.651 1.00 95.94 918 LEU A C 1
ATOM 7144 O O . LEU A 1 918 ? 6.356 6.114 -40.000 1.00 95.94 918 LEU A O 1
ATOM 7148 N N . ASN A 1 919 ? 7.361 4.881 -38.418 1.00 96.19 919 ASN A N 1
ATOM 7149 C CA . ASN A 1 919 ? 6.375 5.119 -37.361 1.00 96.19 919 ASN A CA 1
ATOM 7150 C C . ASN A 1 919 ? 6.485 6.534 -36.804 1.00 96.19 919 ASN A C 1
ATOM 7152 O O . ASN A 1 919 ? 5.475 7.192 -36.562 1.00 96.19 919 ASN A O 1
ATOM 7156 N N . ILE A 1 920 ? 7.713 7.026 -36.646 1.00 95.00 920 ILE A N 1
ATOM 7157 C CA . ILE A 1 920 ? 7.987 8.391 -36.201 1.00 95.00 920 ILE A CA 1
ATOM 7158 C C . ILE A 1 920 ? 7.435 9.396 -37.219 1.00 95.00 920 ILE A C 1
ATOM 7160 O O . ILE A 1 920 ? 6.702 10.316 -36.842 1.00 95.00 920 ILE A O 1
ATOM 7164 N N . ILE A 1 921 ? 7.728 9.200 -38.510 1.00 95.31 921 ILE A N 1
ATOM 7165 C CA . ILE A 1 921 ? 7.213 10.043 -39.598 1.00 95.31 921 ILE A CA 1
ATOM 7166 C C . ILE A 1 921 ? 5.687 9.938 -39.675 1.00 95.31 921 ILE A C 1
ATOM 7168 O O . ILE A 1 921 ? 5.016 10.970 -39.697 1.00 95.31 921 ILE A O 1
ATOM 7172 N N . GLY A 1 922 ? 5.129 8.723 -39.642 1.00 94.75 922 GLY A N 1
ATOM 7173 C CA . GLY A 1 922 ? 3.682 8.493 -39.628 1.00 94.75 922 GLY A CA 1
ATOM 7174 C C . GLY A 1 922 ? 2.991 9.254 -38.496 1.00 94.75 922 GLY A C 1
ATOM 7175 O O . GLY A 1 922 ? 2.104 10.073 -38.747 1.00 94.75 922 GLY A O 1
ATOM 7176 N N . LYS A 1 923 ? 3.476 9.103 -37.257 1.00 95.38 923 LYS A N 1
ATOM 7177 C CA . LYS A 1 923 ? 2.952 9.823 -36.089 1.00 95.38 923 LYS A CA 1
ATOM 7178 C C . LYS A 1 923 ? 3.035 11.336 -36.272 1.00 95.38 923 LYS A C 1
ATOM 7180 O O . LYS A 1 923 ? 2.044 12.031 -36.045 1.00 95.38 923 LYS A O 1
ATOM 7185 N N . ARG A 1 924 ? 4.168 11.872 -36.723 1.00 95.12 924 ARG A N 1
ATOM 7186 C CA . ARG A 1 924 ? 4.332 13.322 -36.919 1.00 95.12 924 ARG A CA 1
ATOM 7187 C C . ARG A 1 924 ? 3.449 13.873 -38.038 1.00 95.12 924 ARG A C 1
ATOM 7189 O O . ARG A 1 924 ? 2.932 14.979 -37.905 1.00 95.12 924 ARG A O 1
ATOM 7196 N N . LEU A 1 925 ? 3.189 13.113 -39.099 1.00 95.19 925 LEU A N 1
ATOM 7197 C CA . LEU A 1 925 ? 2.239 13.506 -40.146 1.00 95.19 925 LEU A CA 1
ATOM 7198 C C . LEU A 1 925 ? 0.790 13.583 -39.639 1.00 95.19 925 LEU A C 1
ATOM 7200 O O . LEU A 1 925 ? 0.022 14.409 -40.150 1.00 95.19 925 LEU A O 1
ATOM 7204 N N . THR A 1 926 ? 0.422 12.788 -38.624 1.00 93.38 926 THR A N 1
ATOM 7205 C CA . THR A 1 926 ? -0.880 12.925 -37.937 1.00 93.38 926 THR A CA 1
ATOM 7206 C C . THR A 1 926 ? -0.952 14.184 -37.066 1.00 93.38 926 THR A C 1
ATOM 7208 O O . THR A 1 926 ? -1.994 14.837 -37.024 1.00 93.38 926 THR A O 1
ATOM 7211 N N . MET A 1 927 ? 0.158 14.572 -36.425 1.00 92.81 927 MET A N 1
ATOM 7212 C CA . MET A 1 927 ? 0.245 15.778 -35.589 1.00 92.81 927 MET A CA 1
ATOM 7213 C C . MET A 1 927 ? 0.246 17.061 -36.431 1.00 92.81 927 MET A C 1
ATOM 7215 O O . MET A 1 927 ? -0.461 18.021 -36.129 1.00 92.81 927 MET A O 1
ATOM 7219 N N . TYR A 1 928 ? 1.008 17.077 -37.525 1.00 95.38 928 TYR A N 1
ATOM 7220 C CA . TYR A 1 928 ? 1.164 18.236 -38.399 1.00 95.38 928 TYR A CA 1
ATOM 7221 C C . TYR A 1 928 ? 0.296 18.090 -39.647 1.00 95.38 928 TYR A C 1
ATOM 7223 O O . TYR A 1 928 ? 0.797 17.894 -40.743 1.00 95.38 928 TYR A O 1
ATOM 7231 N N . GLN A 1 929 ? -1.026 18.197 -39.511 1.00 91.00 929 GLN A N 1
ATOM 7232 C CA . GLN A 1 929 ? -1.988 17.841 -40.573 1.00 91.00 929 GLN A CA 1
ATOM 7233 C C . GLN A 1 929 ? -1.843 18.598 -41.914 1.00 91.00 929 GLN A C 1
ATOM 7235 O O . GLN A 1 929 ? -2.413 18.174 -42.917 1.00 91.00 929 GLN A O 1
ATOM 7240 N N . LYS A 1 930 ? -1.093 19.708 -41.947 1.00 91.75 930 LYS A N 1
ATOM 7241 C CA . LYS A 1 930 ? -0.818 20.510 -43.156 1.00 91.75 930 LYS A CA 1
ATOM 7242 C C . LYS A 1 930 ? 0.498 20.152 -43.855 1.00 91.75 930 LYS A C 1
ATOM 7244 O O . LYS A 1 930 ? 0.770 20.685 -44.928 1.00 91.75 930 LYS A O 1
ATOM 7249 N N . SER A 1 931 ? 1.327 19.302 -43.252 1.00 95.44 931 SER A N 1
ATOM 7250 C CA . SER A 1 931 ? 2.613 18.933 -43.837 1.00 95.44 931 SER A CA 1
ATOM 7251 C C . SER A 1 931 ? 2.434 17.986 -45.022 1.00 95.44 931 SER A C 1
ATOM 7253 O O . SER A 1 931 ? 1.522 17.156 -45.039 1.00 95.44 931 SER A O 1
ATOM 7255 N N . VAL A 1 932 ? 3.302 18.121 -46.014 1.00 96.56 932 VAL A N 1
ATOM 7256 C CA . VAL A 1 932 ? 3.365 17.305 -47.225 1.00 96.56 932 VAL A CA 1
ATOM 7257 C C . VAL A 1 932 ? 4.737 16.645 -47.251 1.00 96.56 932 VAL A C 1
ATOM 7259 O O . VAL A 1 932 ? 5.754 17.341 -47.215 1.00 96.56 932 VAL A O 1
ATOM 7262 N N . LEU A 1 933 ? 4.755 15.315 -47.307 1.00 97.62 933 LEU A N 1
ATOM 7263 C CA . LEU A 1 933 ? 5.963 14.501 -47.377 1.00 97.62 933 LEU A CA 1
ATOM 7264 C C . LEU A 1 933 ? 6.268 14.164 -48.839 1.00 97.62 933 LEU A C 1
ATOM 7266 O O . LEU A 1 933 ? 5.407 13.676 -49.564 1.00 97.62 933 LEU A O 1
ATOM 7270 N N . THR A 1 934 ? 7.504 14.388 -49.263 1.00 97.50 934 THR A N 1
ATOM 7271 C CA . THR A 1 934 ? 8.060 13.859 -50.508 1.00 97.50 934 THR A CA 1
ATOM 7272 C C . THR A 1 934 ? 8.898 12.623 -50.193 1.00 97.50 934 THR A C 1
ATOM 7274 O O . THR A 1 934 ? 9.811 12.689 -49.369 1.00 97.50 934 THR A O 1
ATOM 7277 N N . ILE A 1 935 ? 8.582 11.516 -50.858 1.00 97.75 935 ILE A N 1
ATOM 7278 C CA . ILE A 1 935 ? 9.212 10.203 -50.731 1.00 97.75 935 ILE A CA 1
ATOM 7279 C C . ILE A 1 935 ? 9.949 9.932 -52.044 1.00 97.75 935 ILE A C 1
ATOM 7281 O O . ILE A 1 935 ? 9.319 9.717 -53.080 1.00 97.75 935 ILE A O 1
ATOM 7285 N N . GLN A 1 936 ? 11.278 9.988 -52.026 1.00 97.31 936 GLN A N 1
ATOM 7286 C CA . GLN A 1 936 ? 12.098 9.795 -53.220 1.00 97.31 936 GLN A CA 1
ATOM 7287 C C . GLN A 1 936 ? 12.836 8.461 -53.164 1.00 97.31 936 GLN A C 1
ATOM 7289 O O . GLN A 1 936 ? 13.722 8.291 -52.336 1.00 97.31 936 GLN A O 1
ATOM 7294 N N . GLY A 1 937 ? 12.517 7.532 -54.060 1.00 96.88 937 GLY A N 1
ATOM 7295 C CA . GLY A 1 937 ? 13.253 6.276 -54.185 1.00 96.88 937 GLY A CA 1
ATOM 7296 C C . GLY A 1 937 ? 14.503 6.412 -55.049 1.00 96.88 937 GLY A C 1
ATOM 7297 O O . GLY A 1 937 ? 14.486 7.113 -56.064 1.00 96.88 937 GLY A O 1
ATOM 7298 N N . ASN A 1 938 ? 15.565 5.711 -54.655 1.00 96.69 938 ASN A N 1
ATOM 7299 C CA . ASN A 1 938 ? 16.834 5.630 -55.373 1.00 96.69 938 ASN A CA 1
ATOM 7300 C C . ASN A 1 938 ? 17.357 4.173 -55.397 1.00 96.69 938 ASN A C 1
ATOM 7302 O O . ASN A 1 938 ? 16.892 3.298 -54.654 1.00 96.69 938 ASN A O 1
ATOM 7306 N N . ASN A 1 939 ? 18.323 3.915 -56.272 1.00 94.88 939 ASN A N 1
ATOM 7307 C CA . ASN A 1 939 ? 19.002 2.646 -56.512 1.00 94.88 939 ASN A CA 1
ATOM 7308 C C . ASN A 1 939 ? 20.534 2.851 -56.586 1.00 94.88 939 ASN A C 1
ATOM 7310 O O . ASN A 1 939 ? 21.034 3.975 -56.509 1.00 94.88 939 ASN A O 1
ATOM 7314 N N . ALA A 1 940 ? 21.304 1.767 -56.702 1.00 93.19 940 ALA A N 1
ATOM 7315 C CA . ALA A 1 940 ? 22.768 1.865 -56.786 1.00 93.19 940 ALA A CA 1
ATOM 7316 C C . ALA A 1 940 ? 23.286 2.298 -58.173 1.00 93.19 940 ALA A C 1
ATOM 7318 O O . ALA A 1 940 ? 24.448 2.675 -58.310 1.00 93.19 940 ALA A O 1
ATOM 7319 N N . ASN A 1 941 ? 22.440 2.245 -59.206 1.00 93.88 941 ASN A N 1
ATOM 7320 C CA . ASN A 1 941 ? 22.786 2.439 -60.616 1.00 93.88 941 ASN A CA 1
ATOM 7321 C C . ASN A 1 941 ? 23.935 1.541 -61.125 1.00 93.88 941 ASN A C 1
ATOM 7323 O O . ASN A 1 941 ? 24.668 1.901 -62.050 1.00 93.88 941 ASN A O 1
ATOM 7327 N N . THR A 1 942 ? 24.086 0.365 -60.523 1.00 90.94 942 THR A N 1
ATOM 7328 C CA . THR A 1 942 ? 25.082 -0.661 -60.851 1.00 90.94 942 THR A CA 1
ATOM 7329 C C . THR A 1 942 ? 24.413 -2.036 -60.880 1.00 90.94 942 THR A C 1
ATOM 7331 O O . THR A 1 942 ? 23.253 -2.177 -60.486 1.00 90.94 942 THR A O 1
ATOM 7334 N N . GLY A 1 943 ? 25.115 -3.050 -61.398 1.00 88.88 943 GLY A N 1
ATOM 7335 C CA . GLY A 1 943 ? 24.624 -4.432 -61.410 1.00 88.88 943 GLY A CA 1
ATOM 7336 C C . GLY A 1 943 ? 23.238 -4.581 -62.049 1.00 88.88 943 GLY A C 1
ATOM 7337 O O . GLY A 1 943 ? 22.963 -4.009 -63.106 1.00 88.88 943 GLY A O 1
ATOM 7338 N N . ILE A 1 944 ? 22.360 -5.333 -61.379 1.00 90.56 944 ILE A N 1
ATOM 7339 C CA . ILE A 1 944 ? 20.971 -5.581 -61.808 1.00 90.56 944 ILE A CA 1
ATOM 7340 C C . ILE A 1 944 ? 20.050 -4.356 -61.656 1.00 90.56 944 ILE A C 1
ATOM 7342 O O . ILE A 1 944 ? 18.930 -4.354 -62.167 1.00 90.56 944 ILE A O 1
ATOM 7346 N N . GLU A 1 945 ? 20.502 -3.309 -60.959 1.00 93.12 945 GLU A N 1
ATOM 7347 C CA . GLU A 1 945 ? 19.739 -2.078 -60.713 1.00 93.12 945 GLU A CA 1
ATOM 7348 C C . GLU A 1 945 ? 20.108 -0.927 -61.662 1.00 93.12 945 GLU A C 1
ATOM 7350 O O . GLU A 1 945 ? 19.555 0.171 -61.548 1.00 93.12 945 GLU A O 1
ATOM 7355 N N . LYS A 1 946 ? 21.039 -1.146 -62.597 1.00 93.62 946 LYS A N 1
ATOM 7356 C CA . LYS A 1 946 ? 21.503 -0.113 -63.527 1.00 93.62 946 LYS A CA 1
ATOM 7357 C C . LYS A 1 946 ? 20.337 0.472 -64.332 1.00 93.62 946 LYS A C 1
ATOM 7359 O O . LYS A 1 946 ? 19.584 -0.261 -64.964 1.00 93.62 946 LYS A O 1
ATOM 7364 N N . GLU A 1 947 ? 20.205 1.799 -64.291 1.00 93.31 947 GLU A N 1
ATOM 7365 C CA . GLU A 1 947 ? 19.147 2.577 -64.956 1.00 93.31 947 GLU A CA 1
ATOM 7366 C C . GLU A 1 947 ? 17.700 2.187 -64.579 1.00 93.31 947 GLU A C 1
ATOM 7368 O O . GLU A 1 947 ? 16.742 2.617 -65.223 1.00 93.31 947 GLU A O 1
ATOM 7373 N N . ASN A 1 948 ? 17.506 1.423 -63.497 1.00 95.69 948 ASN A N 1
ATOM 7374 C CA . ASN A 1 948 ? 16.204 0.893 -63.099 1.00 95.69 948 ASN A CA 1
ATOM 7375 C C . ASN A 1 948 ? 15.430 1.868 -62.194 1.00 95.69 948 ASN A C 1
ATOM 7377 O O . ASN A 1 948 ? 15.223 1.635 -60.999 1.00 95.69 948 ASN A O 1
ATOM 7381 N N . THR A 1 949 ? 14.980 2.982 -62.768 1.00 95.81 949 THR A N 1
ATOM 7382 C CA . THR A 1 949 ? 14.163 3.981 -62.051 1.00 95.81 949 THR A CA 1
ATOM 7383 C C . THR A 1 949 ? 12.790 3.443 -61.642 1.00 95.81 949 THR A C 1
ATOM 7385 O O . THR A 1 949 ? 12.173 3.966 -60.712 1.00 95.81 949 THR A O 1
ATOM 7388 N N . GLU A 1 950 ? 12.323 2.365 -62.274 1.00 96.69 950 GLU A N 1
ATOM 7389 C CA . GLU A 1 950 ? 11.063 1.722 -61.918 1.00 96.69 950 GLU A CA 1
ATOM 7390 C C . GLU A 1 950 ? 11.131 1.018 -60.562 1.00 96.69 950 GLU A C 1
ATOM 7392 O O . GLU A 1 950 ? 10.211 1.146 -59.753 1.00 96.69 950 GLU A O 1
ATOM 7397 N N . LEU A 1 951 ? 12.239 0.331 -60.275 1.00 96.81 951 LEU A N 1
ATOM 7398 C CA . LEU A 1 951 ? 12.503 -0.240 -58.955 1.00 96.81 951 LEU A CA 1
ATOM 7399 C C . LEU A 1 951 ? 12.496 0.849 -57.874 1.00 96.81 951 LEU A C 1
ATOM 7401 O O . LEU A 1 951 ? 11.844 0.701 -56.841 1.00 96.81 951 LEU A O 1
ATOM 7405 N N . SER A 1 952 ? 13.161 1.973 -58.146 1.00 97.56 952 SER A N 1
ATOM 7406 C CA . SER A 1 952 ? 13.166 3.140 -57.262 1.00 97.56 952 SER A CA 1
ATOM 7407 C C . SER A 1 952 ? 11.751 3.667 -56.996 1.00 97.56 952 SER A C 1
ATOM 7409 O O . SER A 1 952 ? 11.408 3.967 -55.853 1.00 97.56 952 SER A O 1
ATOM 7411 N N . ARG A 1 953 ? 10.896 3.736 -58.025 1.00 97.75 953 ARG A N 1
ATOM 7412 C CA . ARG A 1 953 ? 9.495 4.152 -57.879 1.00 97.75 953 ARG A CA 1
ATOM 7413 C C . ARG A 1 953 ? 8.702 3.192 -56.994 1.00 97.75 953 ARG A C 1
ATOM 7415 O O . ARG A 1 953 ? 8.033 3.655 -56.075 1.00 97.75 953 ARG A O 1
ATOM 7422 N N . ARG A 1 954 ? 8.826 1.877 -57.205 1.00 98.12 954 ARG A N 1
ATOM 7423 C CA . ARG A 1 954 ? 8.137 0.870 -56.376 1.00 98.12 954 ARG A CA 1
ATOM 7424 C C . ARG A 1 954 ? 8.555 0.927 -54.905 1.00 98.12 954 ARG A C 1
ATOM 7426 O O . ARG A 1 954 ? 7.689 0.885 -54.038 1.00 98.12 954 ARG A O 1
ATOM 7433 N N . ARG A 1 955 ? 9.846 1.134 -54.608 1.00 98.00 955 ARG A N 1
ATOM 7434 C CA . ARG A 1 955 ? 10.330 1.362 -53.228 1.00 98.00 955 ARG A CA 1
ATOM 7435 C C . ARG A 1 955 ? 9.614 2.537 -52.553 1.00 98.00 955 ARG A C 1
ATOM 7437 O O . ARG A 1 955 ? 9.173 2.430 -51.411 1.00 98.00 955 ARG A O 1
ATOM 7444 N N . ALA A 1 956 ? 9.489 3.662 -53.257 1.00 97.81 956 ALA A N 1
ATOM 7445 C CA . ALA A 1 956 ? 8.816 4.846 -52.730 1.00 97.81 956 ALA A CA 1
ATOM 7446 C C . ALA A 1 956 ? 7.301 4.633 -52.549 1.00 97.81 956 ALA A C 1
ATOM 7448 O O . ALA A 1 956 ? 6.749 5.049 -51.529 1.00 97.81 956 ALA A O 1
ATOM 7449 N N . GLU A 1 957 ? 6.644 3.946 -53.487 1.00 97.62 957 GLU A N 1
ATOM 7450 C CA . GLU A 1 957 ? 5.220 3.598 -53.383 1.00 97.62 957 GLU A CA 1
ATOM 7451 C C . GLU A 1 957 ? 4.939 2.633 -52.223 1.00 97.62 957 GLU A C 1
ATOM 7453 O O . GLU A 1 957 ? 3.979 2.834 -51.488 1.00 97.62 957 GLU A O 1
ATOM 7458 N N . ASN A 1 958 ? 5.807 1.653 -51.961 1.00 97.50 958 ASN A N 1
ATOM 7459 C CA . ASN A 1 958 ? 5.631 0.739 -50.826 1.00 97.50 958 ASN A CA 1
ATOM 7460 C C . ASN A 1 958 ? 5.674 1.473 -49.474 1.00 97.50 958 ASN A C 1
ATOM 7462 O O . ASN A 1 958 ? 4.907 1.160 -48.561 1.00 97.50 958 ASN A O 1
ATOM 7466 N N . VAL A 1 959 ? 6.521 2.501 -49.347 1.00 97.62 959 VAL A N 1
ATOM 7467 C CA . VAL A 1 959 ? 6.538 3.362 -48.153 1.00 97.62 959 VAL A CA 1
ATOM 7468 C C . VAL A 1 959 ? 5.293 4.248 -48.080 1.00 97.62 959 VAL A C 1
ATOM 7470 O O . VAL A 1 959 ? 4.712 4.394 -47.003 1.00 97.62 959 VAL A O 1
ATOM 7473 N N . LYS A 1 960 ? 4.862 4.823 -49.212 1.00 97.69 960 LYS A N 1
ATOM 7474 C CA . LYS A 1 960 ? 3.612 5.593 -49.300 1.00 97.69 960 LYS A CA 1
ATOM 7475 C C . LYS A 1 960 ? 2.431 4.741 -48.824 1.00 97.69 960 LYS A C 1
ATOM 7477 O O . LYS A 1 960 ? 1.702 5.183 -47.939 1.00 97.69 960 LYS A O 1
ATOM 7482 N N . GLN A 1 961 ? 2.309 3.515 -49.330 1.00 97.12 961 GLN A N 1
ATOM 7483 C CA . GLN A 1 961 ? 1.243 2.573 -48.997 1.00 97.12 961 GLN A CA 1
ATOM 7484 C C . GLN A 1 961 ? 1.181 2.299 -47.489 1.00 97.12 961 GLN A C 1
ATOM 7486 O O . GLN A 1 961 ? 0.121 2.426 -46.885 1.00 97.12 961 GLN A O 1
ATOM 7491 N N . TYR A 1 962 ? 2.325 2.036 -46.847 1.00 96.88 962 TYR A N 1
ATOM 7492 C CA . TYR A 1 962 ? 2.390 1.854 -45.393 1.00 96.88 962 TYR A CA 1
ATOM 7493 C C . TYR A 1 962 ? 1.844 3.068 -44.617 1.00 96.88 962 TYR A C 1
ATOM 7495 O O . TYR A 1 962 ? 1.053 2.919 -43.684 1.00 96.88 962 TYR A O 1
ATOM 7503 N N . LEU A 1 963 ? 2.235 4.286 -45.006 1.00 97.19 963 LEU A N 1
ATOM 7504 C CA . LEU A 1 963 ? 1.769 5.517 -44.356 1.00 97.19 963 LEU A CA 1
ATOM 7505 C C . LEU A 1 963 ? 0.275 5.789 -44.604 1.00 97.19 963 LEU A C 1
ATOM 7507 O O . LEU A 1 963 ? -0.388 6.391 -43.758 1.00 97.19 963 LEU A O 1
ATOM 7511 N N . GLN A 1 964 ? -0.272 5.358 -45.739 1.00 95.88 964 GLN A N 1
ATOM 7512 C CA . GLN A 1 964 ? -1.702 5.482 -46.023 1.00 95.88 964 GLN A CA 1
ATOM 7513 C C . GLN A 1 964 ? -2.518 4.460 -45.231 1.00 95.88 964 GLN A C 1
ATOM 7515 O O . GLN A 1 964 ? -3.436 4.848 -44.510 1.00 95.88 964 GLN A O 1
ATOM 7520 N N . ASP A 1 965 ? -2.154 3.183 -45.319 1.00 94.88 965 ASP A N 1
ATOM 7521 C CA . ASP A 1 965 ? -2.965 2.082 -44.797 1.00 94.88 965 ASP A CA 1
ATOM 7522 C C . ASP A 1 965 ? -2.916 1.989 -43.274 1.00 94.88 965 ASP A C 1
ATOM 7524 O O . ASP A 1 965 ? -3.941 1.747 -42.637 1.00 94.88 965 ASP A O 1
ATOM 7528 N N . ILE A 1 966 ? -1.734 2.201 -42.686 1.00 96.31 966 ILE A N 1
ATOM 7529 C CA . ILE A 1 966 ? -1.524 2.051 -41.241 1.00 96.31 966 ILE A CA 1
ATOM 7530 C C . ILE A 1 966 ? -1.757 3.368 -40.505 1.00 96.31 966 ILE A C 1
ATOM 7532 O O . ILE A 1 966 ? -2.394 3.401 -39.454 1.00 96.31 966 ILE A O 1
ATOM 7536 N N . TRP A 1 967 ? -1.260 4.479 -41.053 1.00 94.81 967 TRP A N 1
ATOM 7537 C CA . TRP A 1 967 ? -1.315 5.788 -40.391 1.00 94.81 967 TRP A CA 1
ATOM 7538 C C . TRP A 1 967 ? -2.454 6.690 -40.880 1.00 94.81 967 TRP A C 1
ATOM 7540 O O . TRP A 1 967 ? -2.643 7.779 -40.332 1.00 94.81 967 TRP A O 1
ATOM 7550 N N . GLY A 1 968 ? -3.228 6.265 -41.884 1.00 93.38 968 GLY A N 1
ATOM 7551 C CA . GLY A 1 968 ? -4.386 7.008 -42.386 1.00 93.38 968 GLY A CA 1
ATOM 7552 C C . GLY A 1 968 ? -4.027 8.339 -43.052 1.00 93.38 968 GLY A C 1
ATOM 7553 O O . GLY A 1 968 ? -4.839 9.270 -43.065 1.00 93.38 968 GLY A O 1
ATOM 7554 N N . ILE A 1 969 ? -2.799 8.488 -43.562 1.00 96.69 969 ILE A N 1
ATOM 7555 C CA . ILE A 1 969 ? -2.359 9.742 -44.180 1.00 96.69 969 ILE A CA 1
ATOM 7556 C C . ILE A 1 969 ? -2.990 9.889 -45.570 1.00 96.69 969 ILE A C 1
ATOM 7558 O O . ILE A 1 969 ? -2.935 8.989 -46.401 1.00 96.69 969 ILE A O 1
ATOM 7562 N N . LYS A 1 970 ? -3.595 11.051 -45.840 1.00 94.75 970 LYS A N 1
ATOM 7563 C CA . LYS A 1 970 ? -4.263 11.330 -47.121 1.00 94.75 970 LYS A CA 1
ATOM 7564 C C . LYS A 1 970 ? -3.269 11.347 -48.284 1.00 94.75 970 LYS A C 1
ATOM 7566 O O . LYS A 1 970 ? -2.192 11.926 -48.171 1.00 94.75 970 LYS A O 1
ATOM 7571 N N . GLU A 1 971 ? -3.687 10.802 -49.424 1.00 93.25 971 GLU A N 1
ATOM 7572 C CA . GLU A 1 971 ? -2.847 10.656 -50.619 1.00 93.25 971 GLU A CA 1
ATOM 7573 C C . GLU A 1 971 ? -2.233 11.974 -51.107 1.00 93.25 971 GLU A C 1
ATOM 7575 O O . GLU A 1 971 ? -1.045 12.039 -51.403 1.00 93.25 971 GLU A O 1
ATOM 7580 N N . ASN A 1 972 ? -3.009 13.059 -51.111 1.00 94.62 972 ASN A N 1
ATOM 7581 C CA . ASN A 1 972 ? -2.550 14.379 -51.553 1.00 94.62 972 ASN A CA 1
ATOM 7582 C C . ASN A 1 972 ? -1.424 14.986 -50.690 1.00 94.62 972 ASN A C 1
ATOM 7584 O O . ASN A 1 972 ? -0.895 16.043 -51.032 1.00 94.62 972 ASN A O 1
ATOM 7588 N N . ARG A 1 973 ? -1.076 14.354 -49.564 1.00 97.19 973 ARG A N 1
ATOM 7589 C CA . ARG A 1 973 ? 0.023 14.759 -48.680 1.00 97.19 973 ARG A CA 1
ATOM 7590 C C . ARG A 1 973 ? 1.301 13.949 -48.896 1.00 97.19 973 ARG A C 1
ATOM 7592 O O . ARG A 1 973 ? 2.291 14.246 -48.233 1.00 97.19 973 ARG A O 1
ATOM 7599 N N . LEU A 1 974 ? 1.290 12.952 -49.781 1.00 97.69 974 LEU A N 1
ATOM 7600 C CA . LEU A 1 974 ? 2.419 12.063 -50.044 1.00 97.69 974 LEU A CA 1
ATOM 7601 C C . LEU A 1 974 ? 2.807 12.149 -51.526 1.00 97.69 974 LEU A C 1
ATOM 7603 O O . LEU A 1 974 ? 2.081 11.684 -52.400 1.00 97.69 974 LEU A O 1
ATOM 7607 N N . ILE A 1 975 ? 3.956 12.757 -51.813 1.00 97.56 975 ILE A N 1
ATOM 7608 C CA . ILE A 1 975 ? 4.475 12.952 -53.172 1.00 97.56 975 ILE A CA 1
ATOM 7609 C C . ILE A 1 975 ? 5.569 11.920 -53.437 1.00 97.56 975 ILE A C 1
ATOM 7611 O O . ILE A 1 975 ? 6.589 11.929 -52.754 1.00 97.56 975 ILE A O 1
ATOM 7615 N N . VAL A 1 976 ? 5.402 11.076 -54.453 1.00 97.56 976 VAL A N 1
ATOM 7616 C CA . VAL A 1 976 ? 6.406 10.074 -54.846 1.00 97.56 976 VAL A CA 1
ATOM 7617 C C . VAL A 1 976 ? 7.320 10.615 -55.947 1.00 97.56 976 VAL A C 1
ATOM 7619 O O . VAL A 1 976 ? 6.862 11.219 -56.918 1.00 97.56 976 VAL A O 1
ATOM 7622 N N . LYS A 1 977 ? 8.629 10.393 -55.798 1.00 97.06 977 LYS A N 1
ATOM 7623 C CA . LYS A 1 977 ? 9.661 10.651 -56.814 1.00 97.06 977 LYS A CA 1
ATOM 7624 C C . LYS A 1 977 ? 10.563 9.427 -56.964 1.00 97.06 977 LYS A C 1
ATOM 7626 O O . LYS A 1 977 ? 10.720 8.651 -56.026 1.00 97.06 977 LYS A O 1
ATOM 7631 N N . ALA A 1 978 ? 11.190 9.277 -58.125 1.00 96.00 978 ALA A N 1
ATOM 7632 C CA . ALA A 1 978 ? 12.132 8.196 -58.389 1.00 96.00 978 ALA A CA 1
ATOM 7633 C C . ALA A 1 978 ? 13.344 8.714 -59.166 1.00 96.00 978 ALA A C 1
ATOM 7635 O O . ALA A 1 978 ? 13.199 9.499 -60.103 1.00 96.00 978 ALA A O 1
ATOM 7636 N N . GLY A 1 979 ? 14.530 8.264 -58.771 1.00 94.06 979 GLY A N 1
ATOM 7637 C CA . GLY A 1 979 ? 15.791 8.517 -59.459 1.00 94.06 979 GLY A CA 1
ATOM 7638 C C . GLY A 1 979 ? 16.683 7.280 -59.446 1.00 94.06 979 GLY A C 1
ATOM 7639 O O . GLY A 1 979 ? 16.359 6.277 -58.810 1.00 94.06 979 GLY A O 1
ATOM 7640 N N . ASN A 1 980 ? 17.803 7.349 -60.166 1.00 91.94 980 ASN A N 1
ATOM 7641 C CA . ASN A 1 980 ? 18.846 6.332 -60.057 1.00 91.94 980 ASN A CA 1
ATOM 7642 C C . ASN A 1 980 ? 19.655 6.576 -58.781 1.00 91.94 980 ASN A C 1
ATOM 7644 O O . ASN A 1 980 ? 19.408 5.917 -57.790 1.00 91.94 980 ASN A O 1
ATOM 7648 N N . LEU A 1 981 ? 20.525 7.585 -58.735 1.00 91.88 981 LEU A N 1
ATOM 7649 C CA . LEU A 1 981 ? 21.331 7.870 -57.540 1.00 91.88 981 LEU A CA 1
ATOM 7650 C C . LEU A 1 981 ? 20.689 8.939 -56.636 1.00 91.88 981 LEU A C 1
ATOM 7652 O O . LEU A 1 981 ? 20.079 9.879 -57.158 1.00 91.88 981 LEU A O 1
ATOM 7656 N N . PRO A 1 982 ? 20.880 8.856 -55.305 1.00 89.81 982 PRO A N 1
ATOM 7657 C CA . PRO A 1 982 ? 20.458 9.905 -54.382 1.00 89.81 982 PRO A CA 1
ATOM 7658 C C . PRO A 1 982 ? 21.240 11.210 -54.593 1.00 89.81 982 PRO A C 1
ATOM 7660 O O . PRO A 1 982 ? 22.333 11.227 -55.170 1.00 89.81 982 PRO A O 1
ATOM 7663 N N . LYS A 1 983 ? 20.689 12.330 -54.098 1.00 82.56 983 LYS A N 1
ATOM 7664 C CA . LYS A 1 983 ? 21.293 13.665 -54.276 1.00 82.56 983 LYS A CA 1
ATOM 7665 C C . LYS A 1 983 ? 22.683 13.748 -53.632 1.00 82.56 983 LYS A C 1
ATOM 7667 O O . LYS A 1 983 ? 23.617 14.247 -54.258 1.00 82.56 983 LYS A O 1
ATOM 7672 N N . ALA A 1 984 ? 22.812 13.225 -52.414 1.00 82.12 984 ALA A N 1
ATOM 7673 C CA . ALA A 1 984 ? 24.076 13.049 -51.702 1.00 82.12 984 ALA A CA 1
ATOM 7674 C C . ALA A 1 984 ? 24.536 11.584 -51.820 1.00 82.12 984 ALA A C 1
ATOM 7676 O O . ALA A 1 984 ? 24.387 10.794 -50.887 1.00 82.12 984 ALA A O 1
ATOM 7677 N N . LYS A 1 985 ? 25.008 11.202 -53.013 1.00 85.56 985 LYS A N 1
ATOM 7678 C CA . LYS A 1 985 ? 25.475 9.836 -53.304 1.00 85.56 985 LYS A CA 1
ATOM 7679 C C . LYS A 1 985 ? 26.767 9.484 -52.567 1.00 85.56 985 LYS A C 1
ATOM 7681 O O . LYS A 1 985 ? 27.698 10.287 -52.540 1.00 85.56 985 LYS A O 1
ATOM 7686 N N . SER A 1 986 ? 26.830 8.264 -52.046 1.00 84.19 986 SER A N 1
ATOM 7687 C CA . SER A 1 986 ? 28.055 7.672 -51.510 1.00 84.19 986 SER A CA 1
ATOM 7688 C C . SER A 1 986 ? 28.979 7.266 -52.663 1.00 84.19 986 SER A C 1
ATOM 7690 O O . SER A 1 986 ? 28.508 6.785 -53.699 1.00 84.19 986 SER A O 1
ATOM 7692 N N . LEU A 1 987 ? 30.281 7.509 -52.500 1.00 80.69 987 LEU A N 1
ATOM 7693 C CA . LEU A 1 987 ? 31.329 7.273 -53.499 1.00 80.69 987 LEU A CA 1
ATOM 7694 C C . LEU A 1 987 ? 32.457 6.422 -52.897 1.00 80.69 987 LEU A C 1
ATOM 7696 O O . LEU A 1 987 ? 32.719 6.588 -51.705 1.00 80.69 987 LEU A O 1
ATOM 7700 N N . PRO A 1 988 ? 33.173 5.609 -53.703 1.00 83.38 988 PRO A N 1
ATOM 7701 C CA . PRO A 1 988 ? 32.979 5.335 -55.145 1.00 83.38 988 PRO A CA 1
ATOM 7702 C C . PRO A 1 988 ? 31.666 4.590 -55.437 1.00 83.38 988 PRO A C 1
ATOM 7704 O O . PRO A 1 988 ? 31.155 3.951 -54.541 1.00 83.38 988 PRO A O 1
ATOM 7707 N N . ILE A 1 989 ? 31.062 4.685 -56.628 1.00 80.44 989 ILE A N 1
ATOM 7708 C CA . ILE A 1 989 ? 29.718 4.093 -56.904 1.00 80.44 989 ILE A CA 1
ATOM 7709 C C . ILE A 1 989 ? 29.783 2.563 -57.080 1.00 80.44 989 ILE A C 1
ATOM 7711 O O . ILE A 1 989 ? 28.808 1.847 -56.872 1.00 80.44 989 ILE A O 1
ATOM 7715 N N . ASP A 1 990 ? 30.942 2.096 -57.511 1.00 79.69 990 ASP A N 1
ATOM 7716 C CA . ASP A 1 990 ? 31.318 0.732 -57.853 1.00 79.69 990 ASP A CA 1
ATOM 7717 C C . ASP A 1 990 ? 31.756 -0.112 -56.646 1.00 79.69 990 ASP A C 1
ATOM 7719 O O . ASP A 1 990 ? 31.927 -1.323 -56.780 1.00 79.69 990 ASP A O 1
ATOM 7723 N N . ASP A 1 991 ? 31.877 0.498 -55.467 1.00 86.88 991 ASP A N 1
ATOM 7724 C CA . ASP A 1 991 ? 32.137 -0.213 -54.219 1.00 86.88 991 ASP A CA 1
ATOM 7725 C C . ASP A 1 991 ? 30.844 -0.867 -53.656 1.00 86.88 991 ASP A C 1
ATOM 7727 O O . ASP A 1 991 ? 29.775 -0.245 -53.664 1.00 86.88 991 ASP A O 1
ATOM 7731 N N . PRO A 1 992 ? 30.884 -2.127 -53.175 1.00 86.69 992 PRO A N 1
ATOM 7732 C CA . PRO A 1 992 ? 29.692 -2.808 -52.663 1.00 86.69 992 PRO A CA 1
ATOM 7733 C C . PRO A 1 992 ? 29.028 -2.129 -51.453 1.00 86.69 992 PRO A C 1
ATOM 7735 O O . PRO A 1 992 ? 27.795 -2.132 -51.359 1.00 86.69 992 PRO A O 1
ATOM 7738 N N . GLU A 1 993 ? 29.800 -1.548 -50.529 1.00 87.44 993 GLU A N 1
ATOM 7739 C CA . GLU A 1 993 ? 29.267 -0.927 -49.310 1.00 87.44 993 GLU A CA 1
ATOM 7740 C C . GLU A 1 993 ? 28.635 0.439 -49.612 1.00 87.44 993 GLU A C 1
ATOM 7742 O O . GLU A 1 993 ? 27.576 0.782 -49.077 1.00 87.44 993 GLU A O 1
ATOM 7747 N N . THR A 1 994 ? 29.211 1.214 -50.526 1.00 86.81 994 THR A N 1
ATOM 7748 C CA . THR A 1 994 ? 28.620 2.486 -50.975 1.00 86.81 994 THR A CA 1
ATOM 7749 C C . THR A 1 994 ? 27.401 2.264 -51.879 1.00 86.81 994 THR A C 1
ATOM 7751 O O . THR A 1 994 ? 26.443 3.041 -51.830 1.00 86.81 994 THR A O 1
ATOM 7754 N N . ALA A 1 995 ? 27.377 1.181 -52.667 1.00 89.44 995 ALA A N 1
ATOM 7755 C CA . ALA A 1 995 ? 26.209 0.769 -53.437 1.00 89.44 995 ALA A CA 1
ATOM 7756 C C . ALA A 1 995 ? 25.026 0.442 -52.509 1.00 89.44 995 ALA A C 1
ATOM 7758 O O . ALA A 1 995 ? 23.904 0.868 -52.787 1.00 89.44 995 ALA A O 1
ATOM 7759 N N . GLN A 1 996 ? 25.268 -0.229 -51.373 1.00 92.06 996 GLN A N 1
ATOM 7760 C CA . GLN A 1 996 ? 24.256 -0.422 -50.320 1.00 92.06 996 GLN A CA 1
ATOM 7761 C C . GLN A 1 996 ? 23.731 0.914 -49.771 1.00 92.06 996 GLN A C 1
ATOM 7763 O O . GLN A 1 996 ? 22.525 1.078 -49.609 1.00 92.06 996 GLN A O 1
ATOM 7768 N N . GLU A 1 997 ? 24.608 1.891 -49.530 1.00 90.06 997 GLU A N 1
ATOM 7769 C CA . GLU A 1 997 ? 24.218 3.215 -49.018 1.00 90.06 997 GLU A CA 1
ATOM 7770 C C . GLU A 1 997 ? 23.389 4.040 -50.019 1.00 90.06 997 GLU A C 1
ATOM 7772 O O . GLU A 1 997 ? 22.587 4.891 -49.621 1.00 90.06 997 GLU A O 1
ATOM 7777 N N . ASN A 1 998 ? 23.567 3.802 -51.320 1.00 92.25 998 ASN A N 1
ATOM 7778 C CA . ASN A 1 998 ? 22.814 4.477 -52.378 1.00 92.25 998 ASN A CA 1
ATOM 7779 C C . ASN A 1 998 ? 21.424 3.855 -52.615 1.00 92.25 998 ASN A C 1
ATOM 7781 O O . ASN A 1 998 ? 20.514 4.548 -53.079 1.00 92.25 998 ASN A O 1
ATOM 7785 N N . ARG A 1 999 ? 21.220 2.582 -52.244 1.00 95.25 999 ARG A N 1
ATOM 7786 C CA . ARG A 1 999 ? 19.916 1.896 -52.285 1.00 95.25 999 ARG A CA 1
ATOM 7787 C C . ARG A 1 999 ? 19.012 2.372 -51.155 1.00 95.25 999 ARG A C 1
ATOM 7789 O O . ARG A 1 999 ? 18.831 1.683 -50.154 1.00 95.25 999 ARG A O 1
ATOM 7796 N N . ARG A 1 1000 ? 18.431 3.561 -51.309 1.00 95.50 1000 ARG A N 1
ATOM 7797 C CA . ARG A 1 1000 ? 17.577 4.153 -50.275 1.00 95.50 1000 ARG A CA 1
ATOM 7798 C C . ARG A 1 1000 ? 16.404 4.963 -50.802 1.00 95.50 1000 ARG A C 1
ATOM 7800 O O . ARG A 1 1000 ? 16.469 5.592 -51.858 1.00 95.50 1000 ARG A O 1
ATOM 7807 N N . VAL A 1 1001 ? 15.349 4.997 -50.000 1.00 97.31 1001 VAL A N 1
ATOM 7808 C CA . VAL A 1 1001 ? 14.277 5.991 -50.083 1.00 97.31 1001 VAL A CA 1
ATOM 7809 C C . VAL A 1 1001 ? 14.632 7.162 -49.173 1.00 97.31 1001 VAL A C 1
ATOM 7811 O O . VAL A 1 1001 ? 14.952 6.937 -48.012 1.00 97.31 1001 VAL A O 1
ATOM 7814 N N . GLU A 1 1002 ? 14.568 8.392 -49.682 1.00 94.31 1002 GLU A N 1
ATOM 7815 C CA . GLU A 1 1002 ? 14.827 9.630 -48.938 1.00 94.31 1002 GLU A CA 1
ATOM 7816 C C . GLU A 1 1002 ? 13.529 10.398 -48.665 1.00 94.31 1002 GLU A C 1
ATOM 7818 O O . GLU A 1 1002 ? 12.664 10.528 -49.540 1.00 94.31 1002 GLU A O 1
ATOM 7823 N N . PHE A 1 1003 ? 13.410 10.944 -47.455 1.00 94.56 1003 PHE A N 1
ATOM 7824 C CA . PHE A 1 1003 ? 12.270 11.749 -47.031 1.00 94.56 1003 PHE A CA 1
ATOM 7825 C C . PHE A 1 1003 ? 12.614 13.235 -46.995 1.00 94.56 1003 PHE A C 1
ATOM 7827 O O . PHE A 1 1003 ? 13.608 13.653 -46.408 1.00 94.56 1003 PHE A O 1
ATOM 7834 N N . SER A 1 1004 ? 11.728 14.058 -47.548 1.00 92.69 1004 SER A N 1
ATOM 7835 C CA . SER A 1 1004 ? 11.746 15.510 -47.349 1.00 92.69 1004 SER A CA 1
ATOM 7836 C C . SER A 1 1004 ? 10.331 16.024 -47.108 1.00 92.69 1004 SER A C 1
ATOM 7838 O O . SER A 1 1004 ? 9.360 15.406 -47.530 1.00 92.69 1004 SER A O 1
ATOM 7840 N N . SER A 1 1005 ? 10.183 17.135 -46.394 1.00 94.12 1005 SER A N 1
ATOM 7841 C CA . SER A 1 1005 ? 8.874 17.682 -46.024 1.00 94.12 1005 SER A CA 1
ATOM 7842 C C . SER A 1 1005 ? 8.876 19.197 -46.171 1.00 94.12 1005 SER A C 1
ATOM 7844 O O . SER A 1 1005 ? 9.897 19.843 -45.933 1.00 94.12 1005 SER A O 1
ATOM 7846 N N . ASN A 1 1006 ? 7.726 19.776 -46.520 1.00 93.44 1006 ASN A N 1
ATOM 7847 C CA . ASN A 1 1006 ? 7.535 21.231 -46.451 1.00 93.44 1006 ASN A CA 1
ATOM 7848 C C . ASN A 1 1006 ? 7.481 21.753 -44.998 1.00 93.44 1006 ASN A C 1
ATOM 7850 O O . ASN A 1 1006 ? 7.620 22.951 -44.769 1.00 93.44 1006 ASN A O 1
ATOM 7854 N N . ASP A 1 1007 ? 7.290 20.856 -44.028 1.00 93.19 1007 ASP A N 1
ATOM 7855 C CA . ASP A 1 1007 ? 7.357 21.117 -42.594 1.00 93.19 1007 ASP A CA 1
ATOM 7856 C C . ASP A 1 1007 ? 8.486 20.283 -41.983 1.00 93.19 1007 ASP A C 1
ATOM 7858 O O . ASP A 1 1007 ? 8.382 19.056 -41.867 1.00 93.19 1007 ASP A O 1
ATOM 7862 N N . TYR A 1 1008 ? 9.572 20.957 -41.601 1.00 85.75 1008 TYR A N 1
ATOM 7863 C CA . TYR A 1 1008 ? 10.781 20.321 -41.075 1.00 85.75 1008 TYR A CA 1
ATOM 7864 C C . TYR A 1 1008 ? 10.515 19.487 -39.814 1.00 85.75 1008 TYR A C 1
ATOM 7866 O O . TYR A 1 1008 ? 11.182 18.478 -39.609 1.00 85.75 1008 TYR A O 1
ATOM 7874 N N . ARG A 1 1009 ? 9.483 19.822 -39.024 1.00 89.62 1009 ARG A N 1
ATOM 7875 C CA . ARG A 1 1009 ? 9.135 19.103 -37.784 1.00 89.62 1009 ARG A CA 1
ATOM 7876 C C . ARG A 1 1009 ? 8.755 17.639 -38.005 1.00 89.62 1009 ARG A C 1
ATOM 7878 O O . ARG A 1 1009 ? 8.764 16.843 -37.075 1.00 89.62 1009 ARG A O 1
ATOM 7885 N N . VAL A 1 1010 ? 8.429 17.256 -39.240 1.00 91.25 1010 VAL A N 1
ATOM 7886 C CA . VAL A 1 1010 ? 8.159 15.854 -39.596 1.00 91.25 1010 VAL A CA 1
ATOM 7887 C C . VAL A 1 1010 ? 9.437 15.007 -39.541 1.00 91.25 1010 VAL A C 1
ATOM 7889 O O . VAL A 1 1010 ? 9.394 13.863 -39.092 1.00 91.25 1010 VAL A O 1
ATOM 7892 N N . ILE A 1 1011 ? 10.575 15.579 -39.936 1.00 87.94 1011 ILE A N 1
ATOM 7893 C CA . ILE A 1 1011 ? 11.868 14.887 -40.067 1.00 87.94 1011 ILE A CA 1
ATOM 7894 C C . ILE A 1 1011 ? 12.937 15.416 -39.100 1.00 87.94 1011 ILE A C 1
ATOM 7896 O O . ILE A 1 1011 ? 14.086 14.999 -39.167 1.00 87.94 1011 ILE A O 1
ATOM 7900 N N . GLU A 1 1012 ? 12.581 16.330 -38.194 1.00 84.88 1012 GLU A N 1
ATOM 7901 C CA . GLU A 1 1012 ? 13.525 16.894 -37.227 1.00 84.88 1012 GLU A CA 1
ATOM 7902 C C . GLU A 1 1012 ? 14.056 15.831 -36.243 1.00 84.88 1012 GLU A C 1
ATOM 7904 O O . GLU A 1 1012 ? 13.370 14.836 -35.985 1.00 84.88 1012 GLU A O 1
ATOM 7909 N N . PRO A 1 1013 ? 15.239 16.026 -35.640 1.00 82.50 1013 PRO A N 1
ATOM 7910 C CA . PRO A 1 1013 ? 15.735 15.147 -34.582 1.00 82.50 1013 PRO A CA 1
ATOM 7911 C C . PRO A 1 1013 ? 14.724 14.937 -33.443 1.00 82.50 1013 PRO A C 1
ATOM 7913 O O . PRO A 1 1013 ? 13.900 15.806 -33.149 1.00 82.50 1013 PRO A O 1
ATOM 7916 N N . LEU A 1 1014 ? 14.771 13.775 -32.798 1.00 86.06 1014 LEU A N 1
ATOM 7917 C CA . LEU A 1 1014 ? 13.952 13.478 -31.628 1.00 86.06 1014 LEU A CA 1
ATOM 7918 C C . LEU A 1 1014 ? 14.559 14.119 -30.381 1.00 86.06 1014 LEU A C 1
ATOM 7920 O O . LEU A 1 1014 ? 15.697 13.829 -30.029 1.00 86.06 1014 LEU A O 1
ATOM 7924 N N . ASP A 1 1015 ? 13.774 14.944 -29.694 1.00 82.12 1015 ASP A N 1
ATOM 7925 C CA . ASP A 1 1015 ? 14.087 15.464 -28.362 1.00 82.12 1015 ASP A CA 1
ATOM 7926 C C . ASP A 1 1015 ? 13.360 14.617 -27.319 1.00 82.12 1015 ASP A C 1
ATOM 7928 O O . ASP A 1 1015 ? 12.194 14.856 -27.008 1.00 82.12 1015 ASP A O 1
ATOM 7932 N N . LEU A 1 1016 ? 14.030 13.581 -26.830 1.00 82.19 1016 LEU A N 1
ATOM 7933 C CA . LEU A 1 1016 ? 13.478 12.687 -25.825 1.00 82.19 1016 LEU A CA 1
ATOM 7934 C C . LEU A 1 1016 ? 13.929 13.184 -24.450 1.00 82.19 1016 LEU A C 1
ATOM 7936 O O . LEU A 1 1016 ? 15.099 13.516 -24.255 1.00 82.19 1016 LEU A O 1
ATOM 7940 N N . LYS A 1 1017 ? 13.011 13.241 -23.486 1.00 73.81 1017 LYS A N 1
ATOM 7941 C CA . LYS A 1 1017 ? 13.306 13.669 -22.114 1.00 73.81 1017 LYS A CA 1
ATOM 7942 C C . LYS A 1 1017 ? 12.896 12.583 -21.144 1.00 73.81 1017 LYS A C 1
ATOM 7944 O O . LYS A 1 1017 ? 11.790 12.057 -21.248 1.00 73.81 1017 LYS A O 1
ATOM 7949 N N . ASN A 1 1018 ? 13.759 12.272 -20.184 1.00 71.88 1018 ASN A N 1
ATOM 7950 C CA . ASN A 1 1018 ? 13.402 11.353 -19.118 1.00 71.88 1018 ASN A CA 1
ATOM 7951 C C . ASN A 1 1018 ? 14.087 11.709 -17.801 1.00 71.88 1018 ASN A C 1
ATOM 7953 O O . ASN A 1 1018 ? 15.161 12.310 -17.751 1.00 71.88 1018 ASN A O 1
ATOM 7957 N N . THR A 1 1019 ? 13.454 11.300 -16.711 1.00 71.38 1019 THR A N 1
ATOM 7958 C CA . THR A 1 1019 ? 14.033 11.385 -15.378 1.00 71.38 1019 THR A CA 1
ATOM 7959 C C . THR A 1 1019 ? 14.733 10.068 -15.083 1.00 71.38 1019 THR A C 1
ATOM 7961 O O . THR A 1 1019 ? 14.087 9.025 -14.974 1.00 71.38 1019 THR A O 1
ATOM 7964 N N . MET A 1 1020 ? 16.057 10.115 -14.971 1.00 69.88 1020 MET A N 1
ATOM 79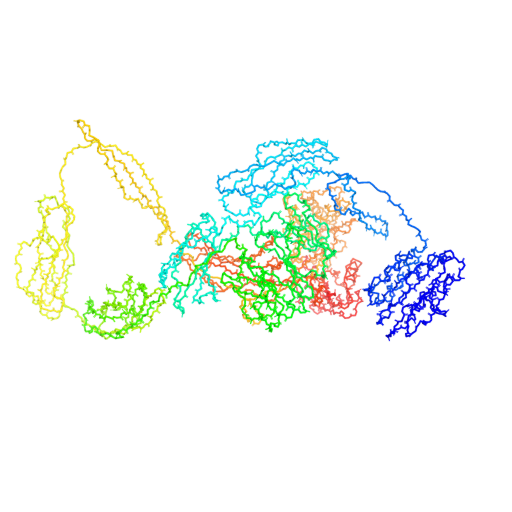65 C CA . MET A 1 1020 ? 16.855 8.977 -14.543 1.00 69.88 1020 MET A CA 1
ATOM 7966 C C . MET A 1 1020 ? 16.983 8.964 -13.028 1.00 69.88 1020 MET A C 1
ATOM 7968 O O . MET A 1 1020 ? 17.282 9.977 -12.407 1.00 69.88 1020 MET A O 1
ATOM 7972 N N . ALA A 1 1021 ? 16.802 7.796 -12.447 1.00 74.75 1021 ALA A N 1
ATOM 7973 C CA . ALA A 1 1021 ? 16.976 7.521 -11.044 1.00 74.75 1021 ALA A CA 1
ATOM 7974 C C . ALA A 1 1021 ? 18.321 6.819 -10.810 1.00 74.75 1021 ALA A C 1
ATOM 7976 O O . ALA A 1 1021 ? 18.623 5.782 -11.406 1.00 74.75 1021 ALA A O 1
ATOM 7977 N N . THR A 1 1022 ? 19.128 7.373 -9.917 1.00 80.94 1022 THR A N 1
ATOM 7978 C CA . THR A 1 1022 ? 20.276 6.689 -9.311 1.00 80.94 1022 THR A CA 1
ATOM 7979 C C . THR A 1 1022 ? 19.912 6.240 -7.903 1.00 80.94 1022 THR A C 1
ATOM 7981 O O . THR A 1 1022 ? 19.039 6.837 -7.280 1.00 80.94 1022 THR A O 1
ATOM 7984 N N . SER A 1 1023 ? 20.545 5.184 -7.394 1.00 84.62 1023 SER A N 1
ATOM 7985 C CA . SER A 1 1023 ? 20.220 4.635 -6.075 1.00 84.62 1023 SER A CA 1
ATOM 7986 C C . SER A 1 1023 ? 21.461 4.467 -5.209 1.00 84.62 1023 SER A C 1
ATOM 7988 O O . SER A 1 1023 ? 22.508 4.047 -5.703 1.00 84.62 1023 SER A O 1
ATOM 7990 N N . ASN A 1 1024 ? 21.329 4.788 -3.923 1.00 85.50 1024 ASN A N 1
ATOM 7991 C CA . ASN A 1 1024 ? 22.307 4.472 -2.893 1.00 85.50 1024 ASN A CA 1
ATOM 7992 C C . ASN A 1 1024 ? 21.592 3.878 -1.660 1.00 85.50 1024 ASN A C 1
ATOM 7994 O O . ASN A 1 1024 ? 20.811 4.602 -1.035 1.00 85.50 1024 ASN A O 1
ATOM 7998 N N . PRO A 1 1025 ? 21.842 2.612 -1.279 1.00 89.06 1025 PRO A N 1
ATOM 7999 C CA . PRO A 1 1025 ? 22.739 1.642 -1.925 1.00 89.06 1025 PRO A CA 1
ATOM 8000 C C . PRO A 1 1025 ? 22.287 1.244 -3.344 1.00 89.06 1025 PRO A C 1
ATOM 8002 O O . PRO A 1 1025 ? 21.090 1.220 -3.608 1.00 89.06 1025 PRO A O 1
ATOM 8005 N N . PRO A 1 1026 ? 23.203 0.912 -4.273 1.00 87.00 1026 PRO A N 1
ATOM 8006 C CA . PRO A 1 1026 ? 22.864 0.648 -5.679 1.00 87.00 1026 PRO A CA 1
ATOM 8007 C C . PRO A 1 1026 ? 22.105 -0.667 -5.912 1.00 87.00 1026 PRO A C 1
ATOM 8009 O O . PRO A 1 1026 ? 21.473 -0.842 -6.961 1.00 87.00 1026 PRO A O 1
ATOM 8012 N N . LYS A 1 1027 ? 22.188 -1.604 -4.962 1.00 90.88 1027 LYS A N 1
ATOM 8013 C CA . LYS A 1 1027 ? 21.673 -2.964 -5.101 1.00 90.88 1027 LYS A CA 1
ATOM 8014 C C . LYS A 1 1027 ? 20.882 -3.386 -3.867 1.00 90.88 1027 LYS A C 1
ATOM 8016 O O . LYS A 1 1027 ? 21.332 -3.190 -2.738 1.00 90.88 1027 LYS A O 1
ATOM 8021 N N . VAL A 1 1028 ? 19.734 -4.010 -4.099 1.00 91.75 1028 VAL A N 1
ATOM 8022 C CA . VAL A 1 1028 ? 18.975 -4.761 -3.096 1.00 91.75 1028 VAL A CA 1
ATOM 8023 C C . VAL A 1 1028 ? 19.407 -6.215 -3.197 1.00 91.75 1028 VAL A C 1
ATOM 8025 O O . VAL A 1 1028 ? 19.442 -6.770 -4.293 1.00 91.75 1028 VAL A O 1
ATOM 8028 N N . ARG A 1 1029 ? 19.712 -6.849 -2.071 1.00 93.44 1029 ARG A N 1
ATOM 8029 C CA . ARG A 1 1029 ? 19.894 -8.296 -1.988 1.00 93.44 1029 ARG A CA 1
ATOM 8030 C C . ARG A 1 1029 ? 18.752 -8.892 -1.188 1.00 93.44 1029 ARG A C 1
ATOM 8032 O O . ARG A 1 1029 ? 18.576 -8.570 -0.017 1.00 93.44 1029 ARG A O 1
ATOM 8039 N N . PHE A 1 1030 ? 17.996 -9.770 -1.824 1.00 93.81 1030 PHE A N 1
ATOM 8040 C CA . PHE A 1 1030 ? 16.983 -10.591 -1.189 1.00 93.81 1030 PHE A CA 1
ATOM 8041 C C . PHE A 1 1030 ? 17.646 -11.869 -0.697 1.00 93.81 1030 PHE A C 1
ATOM 8043 O O . PHE A 1 1030 ? 18.033 -12.709 -1.509 1.00 93.81 1030 PHE A O 1
ATOM 8050 N N . ASN A 1 1031 ? 17.786 -12.032 0.616 1.00 92.44 1031 ASN A N 1
ATOM 8051 C CA . ASN A 1 1031 ? 18.140 -13.333 1.173 1.00 92.44 1031 ASN A CA 1
ATOM 8052 C C . ASN A 1 1031 ? 16.849 -14.133 1.293 1.00 92.44 1031 ASN A C 1
ATOM 8054 O O . ASN A 1 1031 ? 15.941 -13.732 2.029 1.00 92.44 1031 ASN A O 1
ATOM 8058 N N . VAL A 1 1032 ? 16.766 -15.226 0.543 1.00 92.62 1032 VAL A N 1
ATOM 8059 C CA . VAL A 1 1032 ? 15.568 -16.057 0.465 1.00 92.62 1032 VAL A CA 1
ATOM 8060 C C . VAL A 1 1032 ? 15.879 -17.455 0.969 1.00 92.62 1032 VAL A C 1
ATOM 8062 O O . VAL A 1 1032 ? 16.941 -18.018 0.714 1.00 92.62 1032 VAL A O 1
ATOM 8065 N N . GLN A 1 1033 ? 14.942 -18.007 1.726 1.00 90.69 1033 GLN A N 1
ATOM 8066 C CA . GLN A 1 1033 ? 14.976 -19.388 2.190 1.00 90.69 1033 GLN A CA 1
ATOM 8067 C C . GLN A 1 1033 ? 13.581 -19.963 2.030 1.00 90.69 1033 GLN A C 1
ATOM 8069 O O . GLN A 1 1033 ? 12.598 -19.249 2.208 1.00 90.69 1033 GLN A O 1
ATOM 8074 N N . GLY A 1 1034 ? 13.468 -21.243 1.703 1.00 88.38 1034 GLY A N 1
ATOM 8075 C CA . GLY A 1 1034 ? 12.162 -21.855 1.542 1.00 88.38 1034 GLY A CA 1
ATOM 8076 C C . GLY A 1 1034 ? 12.221 -23.331 1.221 1.00 88.38 1034 GLY A C 1
ATOM 8077 O O . GLY A 1 1034 ? 13.220 -23.843 0.720 1.00 88.38 1034 GLY A O 1
ATOM 8078 N N . ALA A 1 1035 ? 11.127 -24.007 1.540 1.00 86.56 1035 ALA A N 1
ATOM 8079 C CA . ALA A 1 1035 ? 10.931 -25.421 1.300 1.00 86.56 1035 ALA A CA 1
ATOM 8080 C C . ALA A 1 1035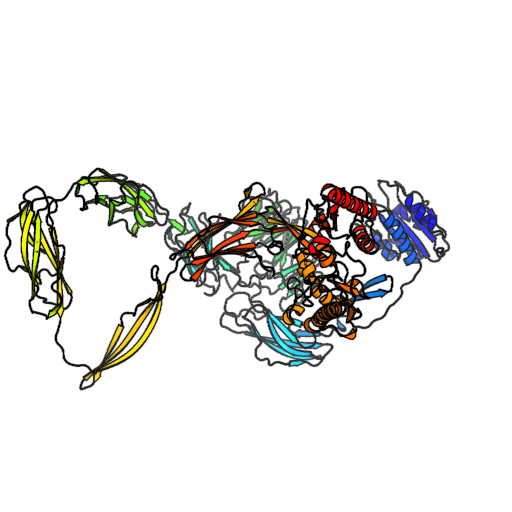 ? 9.470 -25.680 0.924 1.00 86.56 1035 ALA A C 1
ATOM 8082 O O . ALA A 1 1035 ? 8.555 -24.990 1.375 1.00 86.56 1035 ALA A O 1
ATOM 8083 N N . ALA A 1 1036 ? 9.260 -26.700 0.100 1.00 86.56 1036 ALA A N 1
ATOM 8084 C CA . ALA A 1 1036 ? 7.941 -27.187 -0.269 1.00 86.56 1036 ALA A CA 1
ATOM 8085 C C . ALA A 1 1036 ? 7.915 -28.710 -0.131 1.00 86.56 1036 ALA A C 1
ATOM 8087 O O . ALA A 1 1036 ? 8.879 -29.370 -0.526 1.00 86.56 1036 ALA A O 1
ATOM 8088 N N . ASP A 1 1037 ? 6.811 -29.261 0.379 1.00 81.94 1037 ASP A N 1
ATOM 8089 C CA . ASP A 1 1037 ? 6.644 -30.709 0.595 1.00 81.94 1037 ASP A CA 1
ATOM 8090 C C . ASP A 1 1037 ? 6.875 -31.542 -0.690 1.00 81.94 1037 ASP A C 1
ATOM 8092 O O . ASP A 1 1037 ? 7.394 -32.654 -0.620 1.00 81.94 1037 ASP A O 1
ATOM 8096 N N . PHE A 1 1038 ? 6.562 -30.999 -1.874 1.00 81.19 1038 PHE A N 1
ATOM 8097 C CA . PHE A 1 1038 ? 6.780 -31.662 -3.174 1.00 81.19 1038 PHE A CA 1
ATOM 8098 C C . PHE A 1 1038 ? 8.034 -31.178 -3.921 1.00 81.19 1038 PHE A C 1
ATOM 8100 O O . PHE A 1 1038 ? 8.218 -31.473 -5.105 1.00 81.19 1038 PHE A O 1
ATOM 8107 N N . GLY A 1 1039 ? 8.914 -30.443 -3.238 1.00 82.00 1039 GLY A N 1
ATOM 8108 C CA . GLY A 1 1039 ? 10.043 -29.750 -3.844 1.00 82.00 1039 GLY A CA 1
ATOM 8109 C C . GLY A 1 1039 ? 9.613 -28.506 -4.624 1.00 82.00 1039 GLY A C 1
ATOM 8110 O O . GLY A 1 1039 ? 8.502 -28.414 -5.146 1.00 82.00 1039 GLY A O 1
ATOM 8111 N N . ILE A 1 1040 ? 10.515 -27.533 -4.698 1.00 88.50 1040 ILE A N 1
ATOM 8112 C CA . ILE A 1 1040 ? 10.282 -26.270 -5.401 1.00 88.50 1040 ILE A CA 1
ATOM 8113 C C . ILE A 1 1040 ? 10.384 -26.528 -6.908 1.00 88.50 1040 ILE A C 1
ATOM 8115 O O . ILE A 1 1040 ? 11.345 -27.152 -7.365 1.00 88.50 1040 ILE A O 1
ATOM 8119 N N . ALA A 1 1041 ? 9.373 -26.100 -7.662 1.00 88.31 1041 ALA A N 1
ATOM 8120 C CA . ALA A 1 1041 ? 9.399 -26.095 -9.123 1.00 88.31 1041 ALA A CA 1
ATOM 8121 C C . ALA A 1 1041 ? 9.799 -24.735 -9.668 1.00 88.31 1041 ALA A C 1
ATOM 8123 O O . ALA A 1 1041 ? 10.612 -24.656 -10.583 1.00 88.31 1041 ALA A O 1
ATOM 8124 N N . SER A 1 1042 ? 9.230 -23.679 -9.093 1.00 90.62 1042 SER A N 1
ATOM 8125 C CA . SER A 1 1042 ? 9.595 -22.309 -9.406 1.00 90.62 1042 SER A CA 1
ATOM 8126 C C . SER A 1 1042 ? 9.369 -21.399 -8.212 1.00 90.62 1042 SER A C 1
ATOM 8128 O O . SER A 1 1042 ? 8.651 -21.733 -7.269 1.00 90.62 1042 SER A O 1
ATOM 8130 N N . TYR A 1 1043 ? 9.971 -20.225 -8.251 1.00 92.50 1043 TYR A N 1
ATOM 8131 C CA . TYR A 1 1043 ? 9.736 -19.175 -7.272 1.00 92.50 1043 TYR A CA 1
ATOM 8132 C C . TYR A 1 1043 ? 9.589 -17.839 -7.984 1.00 92.50 1043 TYR A C 1
ATOM 8134 O O . TYR A 1 1043 ? 10.104 -17.665 -9.087 1.00 92.50 1043 TYR A O 1
ATOM 8142 N N . THR A 1 1044 ? 8.920 -16.902 -7.324 1.00 92.19 1044 THR A N 1
ATOM 8143 C CA . THR A 1 1044 ? 8.780 -15.516 -7.749 1.00 92.19 1044 THR A CA 1
ATOM 8144 C C . THR A 1 1044 ? 9.166 -14.610 -6.589 1.00 92.19 1044 THR A C 1
ATOM 8146 O O . THR A 1 1044 ? 8.621 -14.741 -5.493 1.00 92.19 1044 THR A O 1
ATOM 8149 N N . VAL A 1 1045 ? 10.110 -13.699 -6.819 1.00 92.19 1045 VAL A N 1
ATOM 8150 C CA . VAL A 1 1045 ? 10.374 -12.579 -5.909 1.00 92.19 1045 VAL A CA 1
ATOM 8151 C C . VAL A 1 1045 ? 9.783 -11.322 -6.517 1.00 92.19 1045 VAL A C 1
ATOM 8153 O O . VAL A 1 1045 ? 10.163 -10.935 -7.622 1.00 92.19 1045 VAL A O 1
ATOM 8156 N N . ASP A 1 1046 ? 8.879 -10.696 -5.771 1.00 90.12 1046 ASP A N 1
ATOM 8157 C CA . ASP A 1 1046 ? 8.213 -9.453 -6.135 1.00 90.12 1046 ASP A CA 1
ATOM 8158 C C . ASP A 1 1046 ? 8.641 -8.337 -5.190 1.00 90.12 1046 ASP A C 1
ATOM 8160 O O . ASP A 1 1046 ? 8.650 -8.523 -3.977 1.00 90.12 1046 ASP A O 1
ATOM 8164 N N . ALA A 1 1047 ? 8.936 -7.156 -5.720 1.00 89.56 1047 ALA A N 1
ATOM 8165 C CA . ALA A 1 1047 ? 9.070 -5.934 -4.937 1.00 89.56 1047 ALA A CA 1
ATOM 8166 C C . ALA A 1 1047 ? 8.162 -4.873 -5.553 1.00 89.56 1047 ALA A C 1
ATOM 8168 O O . ALA A 1 1047 ? 8.416 -4.474 -6.682 1.00 89.56 1047 ALA A O 1
ATOM 8169 N N . ILE A 1 1048 ? 7.104 -4.446 -4.852 1.00 86.56 1048 ILE A N 1
ATOM 8170 C CA . ILE A 1 1048 ? 5.994 -3.633 -5.378 1.00 86.56 1048 ILE A CA 1
ATOM 8171 C C . ILE A 1 1048 ? 5.823 -2.327 -4.604 1.00 86.56 1048 ILE A C 1
ATOM 8173 O O . ILE A 1 1048 ? 5.773 -2.316 -3.377 1.00 86.56 1048 ILE A O 1
ATOM 8177 N N . GLN A 1 1049 ? 5.703 -1.208 -5.326 1.00 84.06 1049 GLN A N 1
ATOM 8178 C CA . GLN A 1 1049 ? 5.491 0.119 -4.742 1.00 84.06 1049 GLN A CA 1
ATOM 8179 C C . GLN A 1 1049 ? 4.028 0.563 -4.894 1.00 84.06 1049 GLN A C 1
ATOM 8181 O O . GLN A 1 1049 ? 3.522 0.737 -6.003 1.00 84.06 1049 GLN A O 1
ATOM 8186 N N . ALA A 1 1050 ? 3.335 0.787 -3.775 1.00 74.62 1050 ALA A N 1
ATOM 8187 C CA . ALA A 1 1050 ? 1.903 1.089 -3.773 1.00 74.62 1050 ALA A CA 1
ATOM 8188 C C . ALA A 1 1050 ? 1.554 2.428 -4.462 1.00 74.62 1050 ALA A C 1
ATOM 8190 O O . ALA A 1 1050 ? 1.974 3.509 -4.033 1.00 74.62 1050 ALA A O 1
ATOM 8191 N N . GLY A 1 1051 ? 0.695 2.370 -5.485 1.00 65.62 1051 GLY A N 1
ATOM 8192 C CA . GLY A 1 1051 ? 0.245 3.536 -6.256 1.00 65.62 1051 GLY A CA 1
ATOM 8193 C C . GLY A 1 1051 ? 1.168 3.935 -7.412 1.00 65.62 1051 GLY A C 1
ATOM 8194 O O . GLY A 1 1051 ? 0.964 4.993 -8.001 1.00 65.62 1051 GLY A O 1
ATOM 8195 N N . PHE A 1 1052 ? 2.171 3.114 -7.737 1.00 69.56 1052 PHE A N 1
ATOM 8196 C CA . PHE A 1 1052 ? 2.967 3.253 -8.951 1.00 69.56 1052 PHE A CA 1
ATOM 8197 C C . PHE A 1 1052 ? 2.420 2.306 -10.032 1.00 69.56 1052 PHE A C 1
ATOM 8199 O O . PHE A 1 1052 ? 2.381 1.100 -9.826 1.00 69.56 1052 PHE A O 1
ATOM 8206 N N . ASN A 1 1053 ? 1.992 2.846 -11.180 1.00 54.03 1053 ASN A N 1
ATOM 8207 C CA . ASN A 1 1053 ? 1.458 2.052 -12.304 1.00 54.03 1053 ASN A CA 1
ATOM 8208 C C . ASN A 1 1053 ? 2.556 1.418 -13.188 1.00 54.03 1053 ASN A C 1
ATOM 8210 O O . ASN A 1 1053 ? 2.234 0.783 -14.190 1.00 54.03 1053 ASN A O 1
ATOM 8214 N N . GLY A 1 1054 ? 3.839 1.633 -12.879 1.00 55.97 1054 GLY A N 1
ATOM 8215 C CA . GLY A 1 1054 ? 4.951 0.984 -13.576 1.00 55.97 1054 GLY A CA 1
ATOM 8216 C C . GLY A 1 1054 ? 5.267 -0.385 -12.977 1.00 55.97 1054 GLY A C 1
ATOM 8217 O O . GLY A 1 1054 ? 5.040 -0.607 -11.788 1.00 55.97 1054 GLY A O 1
ATOM 8218 N N . ASN A 1 1055 ? 5.804 -1.295 -13.796 1.00 53.59 1055 ASN A N 1
ATOM 8219 C CA . ASN A 1 1055 ? 6.272 -2.590 -13.308 1.00 53.59 1055 ASN A CA 1
ATOM 8220 C C . ASN A 1 1055 ? 7.311 -2.374 -12.209 1.00 53.59 1055 ASN A C 1
ATOM 8222 O O . ASN A 1 1055 ? 8.229 -1.570 -12.345 1.00 53.59 1055 ASN A O 1
ATOM 8226 N N . SER A 1 1056 ? 7.166 -3.120 -11.134 1.00 67.81 1056 SER A N 1
ATOM 8227 C CA . SER A 1 1056 ? 8.122 -3.190 -10.048 1.00 67.81 1056 SER A CA 1
ATOM 8228 C C . SER A 1 1056 ? 8.858 -4.538 -10.146 1.00 67.81 1056 SER A C 1
ATOM 8230 O O . SER A 1 1056 ? 8.461 -5.390 -10.943 1.00 67.81 1056 SER A O 1
ATOM 8232 N N . PHE A 1 1057 ? 9.999 -4.708 -9.473 1.00 82.38 1057 PHE A N 1
ATOM 8233 C CA . PHE A 1 1057 ? 10.873 -5.868 -9.702 1.00 82.38 1057 PHE A CA 1
ATOM 8234 C C . PHE A 1 1057 ? 10.116 -7.196 -9.539 1.00 82.38 1057 PHE A C 1
ATOM 8236 O O . PHE A 1 1057 ? 9.520 -7.432 -8.492 1.00 82.38 1057 PHE A O 1
ATOM 8243 N N . ASN A 1 1058 ? 10.165 -8.039 -10.574 1.00 86.81 1058 ASN A N 1
ATOM 8244 C CA . ASN A 1 1058 ? 9.625 -9.395 -10.588 1.00 86.81 1058 ASN A CA 1
ATOM 8245 C C . ASN A 1 1058 ? 10.670 -10.313 -11.225 1.00 86.81 1058 ASN A C 1
ATOM 8247 O O . ASN A 1 1058 ? 11.090 -10.082 -12.362 1.00 86.81 1058 ASN A O 1
ATOM 8251 N N . GLN A 1 1059 ? 11.087 -11.343 -10.497 1.00 84.81 1059 GLN A N 1
ATOM 8252 C CA . GLN A 1 1059 ? 11.938 -12.400 -11.032 1.00 84.81 1059 GLN A CA 1
ATOM 8253 C C . GLN A 1 1059 ? 11.292 -13.742 -10.748 1.00 84.81 1059 GLN A C 1
ATOM 8255 O O . GLN A 1 1059 ? 11.086 -14.092 -9.587 1.00 84.81 1059 GLN A O 1
ATOM 8260 N N . THR A 1 1060 ? 11.006 -14.483 -11.818 1.00 84.25 1060 THR A N 1
ATOM 8261 C CA . THR A 1 1060 ? 10.462 -15.839 -11.751 1.00 84.25 1060 THR A CA 1
ATOM 8262 C C . THR A 1 1060 ? 11.425 -16.818 -12.409 1.00 84.25 1060 THR A C 1
ATOM 8264 O O . THR A 1 1060 ? 11.769 -16.644 -13.577 1.00 84.25 1060 THR A O 1
ATOM 8267 N N . GLU A 1 1061 ? 11.843 -17.855 -11.685 1.00 85.88 1061 GLU A N 1
ATOM 8268 C CA . GLU A 1 1061 ? 12.726 -18.905 -12.209 1.00 85.88 1061 GLU A CA 1
ATOM 8269 C C . GLU A 1 1061 ? 12.216 -20.305 -11.881 1.00 85.88 1061 GLU A C 1
ATOM 8271 O O . GLU A 1 1061 ? 11.616 -20.528 -10.833 1.00 85.88 1061 GLU A O 1
ATOM 8276 N N . THR A 1 1062 ? 12.501 -21.263 -12.768 1.00 75.19 1062 THR A N 1
ATOM 8277 C CA . THR A 1 1062 ? 12.112 -22.681 -12.661 1.00 75.19 1062 THR A CA 1
ATOM 8278 C C . THR A 1 1062 ? 13.246 -23.569 -12.126 1.00 75.19 1062 THR A C 1
ATOM 8280 O O . THR A 1 1062 ? 13.504 -24.652 -12.655 1.00 75.19 1062 THR A O 1
ATOM 8283 N N . SER A 1 1063 ? 13.992 -23.081 -11.132 1.00 69.25 1063 SER A N 1
ATOM 8284 C CA . SER A 1 1063 ? 15.221 -23.694 -10.608 1.00 69.25 1063 SER A CA 1
ATOM 8285 C C . SER A 1 1063 ? 15.142 -23.959 -9.093 1.00 69.25 1063 SER A C 1
ATOM 8287 O O . SER A 1 1063 ? 14.143 -23.660 -8.434 1.00 69.25 1063 SER A O 1
ATOM 8289 N N . SER A 1 1064 ? 16.192 -24.561 -8.519 1.00 78.88 1064 SER A N 1
ATOM 8290 C CA . SER A 1 1064 ? 16.349 -24.653 -7.062 1.00 78.88 1064 SER A CA 1
ATOM 8291 C C . SER A 1 1064 ? 16.482 -23.254 -6.462 1.00 78.88 1064 SER A C 1
ATOM 8293 O O . SER A 1 1064 ? 17.336 -22.492 -6.912 1.00 78.88 1064 SER A O 1
ATOM 8295 N N . LEU A 1 1065 ? 15.690 -22.947 -5.430 1.00 84.94 1065 LEU A N 1
ATOM 8296 C CA . LEU A 1 1065 ? 15.692 -21.642 -4.766 1.00 84.94 1065 LEU A CA 1
ATOM 8297 C C . LEU A 1 1065 ? 17.121 -21.256 -4.315 1.00 84.94 1065 LEU A C 1
ATOM 8299 O O . LEU A 1 1065 ? 17.694 -21.962 -3.480 1.00 84.94 1065 LEU A O 1
ATOM 8303 N N . PRO A 1 1066 ? 17.713 -20.176 -4.855 1.00 87.50 1066 PRO A N 1
ATOM 8304 C CA . PRO A 1 1066 ? 19.043 -19.722 -4.463 1.00 87.50 1066 PRO A CA 1
ATOM 8305 C C . PRO A 1 1066 ? 19.006 -19.069 -3.078 1.00 87.50 1066 PRO A C 1
ATOM 8307 O O . PRO A 1 1066 ? 17.976 -18.566 -2.660 1.00 87.50 1066 PRO A O 1
ATOM 8310 N N . ASN A 1 1067 ? 20.141 -18.993 -2.379 1.00 87.06 1067 ASN A N 1
ATOM 8311 C CA . ASN A 1 1067 ? 20.193 -18.325 -1.068 1.00 87.06 1067 ASN A CA 1
ATOM 8312 C C . ASN A 1 1067 ? 20.023 -16.796 -1.167 1.00 87.06 1067 ASN A C 1
ATOM 8314 O O . ASN A 1 1067 ? 19.591 -16.152 -0.210 1.00 87.06 1067 ASN A O 1
ATOM 8318 N N . THR A 1 1068 ? 20.402 -16.203 -2.304 1.00 90.81 1068 THR A N 1
ATOM 8319 C CA . THR A 1 1068 ? 20.386 -14.750 -2.515 1.00 90.81 1068 THR A CA 1
ATOM 8320 C C . THR A 1 1068 ? 19.981 -14.390 -3.937 1.00 90.81 1068 THR A C 1
ATOM 8322 O O . THR A 1 1068 ? 20.486 -14.997 -4.881 1.00 90.81 1068 THR A O 1
ATOM 8325 N N . ILE A 1 1069 ? 19.153 -13.357 -4.084 1.00 91.25 1069 ILE A N 1
ATOM 8326 C CA . ILE A 1 1069 ? 18.758 -12.766 -5.369 1.00 91.25 1069 ILE A CA 1
ATOM 8327 C C . ILE A 1 1069 ? 19.064 -11.274 -5.321 1.00 91.25 1069 ILE A C 1
ATOM 8329 O O . ILE A 1 1069 ? 18.713 -10.596 -4.360 1.00 91.25 1069 ILE A O 1
ATOM 8333 N N . ASP A 1 1070 ? 19.721 -10.762 -6.354 1.00 90.69 1070 ASP A N 1
ATOM 8334 C CA . ASP A 1 1070 ? 20.196 -9.385 -6.393 1.00 90.69 1070 ASP A CA 1
ATOM 8335 C C . ASP A 1 1070 ? 19.375 -8.558 -7.392 1.00 90.69 1070 ASP A C 1
ATOM 8337 O O . ASP A 1 1070 ? 19.315 -8.876 -8.578 1.00 90.69 1070 ASP A O 1
ATOM 8341 N N . TRP A 1 1071 ? 18.794 -7.454 -6.922 1.00 90.00 1071 TRP A N 1
ATOM 8342 C CA . TRP A 1 1071 ? 18.166 -6.440 -7.760 1.00 90.00 1071 TRP A CA 1
ATOM 8343 C C . TRP A 1 1071 ? 19.026 -5.174 -7.810 1.00 90.00 1071 TRP A C 1
ATOM 8345 O O . TRP A 1 1071 ? 19.158 -4.436 -6.834 1.00 90.00 1071 TRP A O 1
ATOM 8355 N N . GLU A 1 1072 ? 19.598 -4.891 -8.979 1.00 88.25 1072 GLU A N 1
ATOM 8356 C CA . GLU A 1 1072 ? 20.265 -3.618 -9.262 1.00 88.25 1072 GLU A CA 1
ATOM 8357 C C . GLU A 1 1072 ? 19.230 -2.531 -9.603 1.00 88.25 1072 GLU A C 1
ATOM 8359 O O . GLU A 1 1072 ? 18.681 -2.504 -10.709 1.00 88.25 1072 GLU A O 1
ATOM 8364 N N . ILE A 1 1073 ? 18.979 -1.604 -8.671 1.00 81.94 1073 ILE A N 1
ATOM 8365 C CA . ILE A 1 1073 ? 17.898 -0.610 -8.789 1.00 81.94 1073 ILE A CA 1
ATOM 8366 C C . ILE A 1 1073 ? 18.097 0.310 -10.003 1.00 81.94 1073 ILE A C 1
ATOM 8368 O O . ILE A 1 1073 ? 17.137 0.631 -10.704 1.00 81.94 1073 ILE A O 1
ATOM 8372 N N . ALA A 1 1074 ? 19.335 0.739 -10.264 1.00 69.62 1074 ALA A N 1
ATOM 8373 C CA . ALA A 1 1074 ? 19.644 1.729 -11.301 1.00 69.62 1074 ALA A CA 1
ATOM 8374 C C . ALA A 1 1074 ? 19.826 1.133 -12.713 1.00 69.62 1074 ALA A C 1
ATOM 8376 O O . ALA A 1 1074 ? 19.843 1.882 -13.693 1.00 69.62 1074 ALA A O 1
ATOM 8377 N N . LYS A 1 1075 ? 19.943 -0.199 -12.841 1.00 76.56 1075 LYS A N 1
ATOM 8378 C CA . LYS A 1 1075 ? 20.173 -0.881 -14.129 1.00 76.56 1075 LYS A CA 1
ATOM 8379 C C . LYS A 1 1075 ? 18.948 -0.830 -15.042 1.00 76.56 1075 LYS A C 1
ATOM 8381 O O . LYS A 1 1075 ? 19.089 -0.791 -16.260 1.00 76.56 1075 LYS A O 1
ATOM 8386 N N . ASN A 1 1076 ? 17.747 -0.804 -14.459 1.00 73.75 1076 ASN A N 1
ATOM 8387 C CA . ASN A 1 1076 ? 16.492 -0.720 -15.198 1.00 73.75 1076 ASN A CA 1
ATOM 8388 C C . ASN A 1 1076 ? 15.593 0.401 -14.654 1.00 73.75 1076 ASN A C 1
ATOM 8390 O O . ASN A 1 1076 ? 14.828 0.210 -13.712 1.00 73.75 1076 ASN A O 1
ATOM 8394 N N . GLN A 1 1077 ? 15.650 1.551 -15.325 1.00 73.31 1077 GLN A N 1
ATOM 8395 C CA . GLN A 1 1077 ? 14.931 2.786 -14.984 1.00 73.31 1077 GLN A CA 1
ATOM 8396 C C . GLN A 1 1077 ? 13.397 2.656 -14.980 1.00 73.31 1077 GLN A C 1
ATOM 8398 O O . GLN A 1 1077 ? 12.702 3.512 -14.426 1.00 73.31 1077 GLN A O 1
ATOM 8403 N N . ALA A 1 1078 ? 12.849 1.621 -15.627 1.00 67.56 1078 ALA A N 1
ATOM 8404 C CA . ALA A 1 1078 ? 11.416 1.335 -15.591 1.00 67.56 1078 ALA A CA 1
ATOM 8405 C C . ALA A 1 1078 ? 10.989 0.672 -14.273 1.00 67.56 1078 ALA A C 1
ATOM 8407 O O . ALA A 1 1078 ? 9.866 0.897 -13.834 1.00 67.56 1078 ALA A O 1
ATOM 8408 N N . LEU A 1 1079 ? 11.889 -0.100 -13.650 1.00 73.31 1079 LEU A N 1
ATOM 8409 C CA . LEU A 1 1079 ? 11.641 -0.833 -12.404 1.00 73.31 1079 LEU A CA 1
ATOM 8410 C C . LEU A 1 1079 ? 12.023 -0.028 -11.156 1.00 73.31 1079 LEU A C 1
ATOM 8412 O O . LEU A 1 1079 ? 11.653 -0.401 -10.046 1.00 73.31 1079 LEU A O 1
ATOM 8416 N N . THR A 1 1080 ? 12.784 1.058 -11.317 1.00 77.88 1080 THR A N 1
ATOM 8417 C CA . THR A 1 1080 ? 13.247 1.889 -10.204 1.00 77.88 1080 THR A CA 1
ATOM 8418 C C . THR A 1 1080 ? 12.071 2.555 -9.470 1.00 77.88 1080 THR A C 1
ATOM 8420 O O . THR A 1 1080 ? 11.225 3.163 -10.131 1.00 77.88 1080 THR A O 1
ATOM 8423 N N . PRO A 1 1081 ? 12.023 2.516 -8.123 1.00 83.81 1081 PRO A N 1
ATOM 8424 C CA . PRO A 1 1081 ? 10.985 3.198 -7.349 1.00 83.81 1081 PRO A CA 1
ATOM 8425 C C . PRO A 1 1081 ? 10.964 4.708 -7.623 1.00 83.81 1081 PRO A C 1
ATOM 8427 O O . PRO A 1 1081 ? 12.011 5.352 -7.605 1.00 83.81 1081 PRO A O 1
ATOM 8430 N N . LYS A 1 1082 ? 9.782 5.291 -7.863 1.00 79.06 1082 LYS A N 1
ATOM 8431 C CA . LYS A 1 1082 ? 9.629 6.730 -8.193 1.00 79.06 1082 LYS A CA 1
ATOM 8432 C C . LYS A 1 1082 ? 8.755 7.506 -7.216 1.00 79.06 1082 LYS A C 1
ATOM 8434 O O . LYS A 1 1082 ? 8.547 8.701 -7.403 1.00 79.06 1082 LYS A O 1
ATOM 8439 N N . LEU A 1 1083 ? 8.222 6.841 -6.195 1.00 82.12 1083 LEU A N 1
ATOM 8440 C CA . LEU A 1 1083 ? 7.415 7.464 -5.149 1.00 82.12 1083 LEU A CA 1
ATOM 8441 C C . LEU A 1 1083 ? 8.177 7.474 -3.821 1.00 82.12 1083 LEU A C 1
ATOM 8443 O O . LEU A 1 1083 ? 8.955 6.568 -3.537 1.00 82.12 1083 LEU A O 1
ATOM 8447 N N . ALA A 1 1084 ? 7.905 8.466 -2.973 1.00 83.50 1084 ALA A N 1
ATOM 8448 C CA . ALA A 1 1084 ? 8.368 8.503 -1.583 1.00 83.50 1084 ALA A CA 1
ATOM 8449 C C . ALA A 1 1084 ? 7.499 7.585 -0.697 1.00 83.50 1084 ALA A C 1
ATOM 8451 O O . ALA A 1 1084 ? 6.892 8.020 0.280 1.00 83.50 1084 ALA A O 1
ATOM 8452 N N . LYS A 1 1085 ? 7.348 6.325 -1.113 1.00 85.44 1085 LYS A N 1
ATOM 8453 C CA . LYS A 1 1085 ? 6.589 5.284 -0.415 1.00 85.44 1085 LYS A CA 1
ATOM 8454 C C . LYS A 1 1085 ? 7.443 4.023 -0.307 1.00 85.44 1085 LYS A C 1
ATOM 8456 O O . LYS A 1 1085 ? 8.204 3.754 -1.239 1.00 85.44 1085 LYS A O 1
ATOM 8461 N N . PRO A 1 1086 ? 7.293 3.226 0.757 1.00 88.00 1086 PRO A N 1
ATOM 8462 C CA . PRO A 1 1086 ? 8.014 1.970 0.868 1.00 88.00 1086 PRO A CA 1
ATOM 8463 C C . PRO A 1 1086 ? 7.674 0.994 -0.263 1.00 88.00 1086 PRO A C 1
ATOM 8465 O O . PRO A 1 1086 ? 6.583 1.043 -0.842 1.00 88.00 1086 PRO A O 1
ATOM 8468 N N . VAL A 1 1087 ? 8.614 0.103 -0.568 1.00 89.00 1087 VAL A N 1
ATOM 8469 C CA . VAL A 1 1087 ? 8.424 -0.996 -1.518 1.00 89.00 1087 VAL A CA 1
ATOM 8470 C C . VAL A 1 1087 ? 8.214 -2.281 -0.725 1.00 89.00 1087 VAL A C 1
ATOM 8472 O O . VAL A 1 1087 ? 9.046 -2.644 0.106 1.00 89.00 1087 VAL A O 1
ATOM 8475 N N . SER A 1 1088 ? 7.094 -2.954 -0.973 1.00 90.44 1088 SER A N 1
ATOM 8476 C CA . SER A 1 1088 ? 6.739 -4.228 -0.352 1.00 90.44 1088 SER A CA 1
ATOM 8477 C C . SER A 1 1088 ? 7.377 -5.374 -1.122 1.00 90.44 1088 SER A C 1
ATOM 8479 O O . SER A 1 1088 ? 7.103 -5.555 -2.304 1.00 90.44 1088 SER A O 1
ATOM 8481 N N . CYS A 1 1089 ? 8.213 -6.153 -0.451 1.00 91.06 1089 CYS A N 1
ATOM 8482 C CA . CYS A 1 1089 ? 8.908 -7.304 -1.004 1.00 91.06 1089 CYS A CA 1
ATOM 8483 C C . CYS A 1 1089 ? 8.167 -8.581 -0.607 1.00 91.06 1089 CYS A C 1
ATOM 8485 O O . CYS A 1 1089 ? 7.736 -8.711 0.537 1.00 91.06 1089 CYS A O 1
ATOM 8487 N N . SER A 1 1090 ? 8.035 -9.543 -1.511 1.00 92.81 1090 SER A N 1
ATOM 8488 C CA . SER A 1 1090 ? 7.409 -10.828 -1.223 1.00 92.81 1090 SER A CA 1
ATOM 8489 C C . SER A 1 1090 ? 8.075 -11.969 -1.980 1.00 92.81 1090 SER A C 1
ATOM 8491 O O . SER A 1 1090 ? 8.624 -11.779 -3.065 1.00 92.81 1090 SER A O 1
ATOM 8493 N N . LEU A 1 1091 ? 8.041 -13.155 -1.377 1.00 93.69 1091 LEU A N 1
ATOM 8494 C CA . LEU A 1 1091 ? 8.501 -14.401 -1.978 1.00 93.69 1091 LEU A CA 1
ATOM 8495 C C . LEU A 1 1091 ? 7.307 -15.334 -2.149 1.00 93.69 1091 LEU A C 1
ATOM 8497 O O . LEU A 1 1091 ? 6.682 -15.730 -1.163 1.00 93.69 1091 LEU A O 1
ATOM 8501 N N . THR A 1 1092 ? 7.038 -15.722 -3.387 1.00 92.25 1092 THR A N 1
ATOM 8502 C CA . THR A 1 1092 ? 6.052 -16.737 -3.751 1.00 92.25 1092 THR A CA 1
ATOM 8503 C C . THR A 1 1092 ? 6.777 -17.986 -4.227 1.00 92.25 1092 THR A C 1
ATOM 8505 O O . THR A 1 1092 ? 7.660 -17.912 -5.074 1.00 92.25 1092 THR A O 1
ATOM 8508 N N . ILE A 1 1093 ? 6.430 -19.146 -3.678 1.00 91.81 1093 ILE A N 1
ATOM 8509 C CA . ILE A 1 1093 ? 7.007 -20.435 -4.073 1.00 91.81 1093 ILE A CA 1
ATOM 8510 C C . ILE A 1 1093 ? 5.910 -21.281 -4.707 1.00 91.81 1093 ILE A C 1
ATOM 8512 O O . ILE A 1 1093 ? 4.814 -21.390 -4.152 1.00 91.81 1093 ILE A O 1
ATOM 8516 N N . ILE A 1 1094 ? 6.232 -21.888 -5.849 1.00 90.19 1094 ILE A N 1
ATOM 8517 C CA . ILE A 1 1094 ? 5.399 -22.857 -6.555 1.00 90.19 1094 ILE A CA 1
ATOM 8518 C C . ILE A 1 1094 ? 6.077 -24.224 -6.478 1.00 90.19 1094 ILE A C 1
ATOM 8520 O O . ILE A 1 1094 ? 7.246 -24.386 -6.840 1.00 90.19 1094 ILE A O 1
ATOM 8524 N N . ASP A 1 1095 ? 5.354 -25.221 -5.986 1.00 88.50 1095 ASP A N 1
ATOM 8525 C CA . ASP A 1 1095 ? 5.856 -26.589 -5.893 1.00 88.50 1095 ASP A CA 1
ATOM 8526 C C . ASP A 1 1095 ? 5.732 -27.367 -7.222 1.00 88.50 1095 ASP A C 1
ATOM 8528 O O . ASP A 1 1095 ? 5.094 -26.928 -8.181 1.00 88.50 1095 ASP A O 1
ATOM 8532 N N . LYS A 1 1096 ? 6.316 -28.571 -7.289 1.00 85.62 1096 LYS A N 1
ATOM 8533 C CA . LYS A 1 1096 ? 6.248 -29.460 -8.476 1.00 85.62 1096 LYS A CA 1
ATOM 8534 C C . LYS A 1 1096 ? 4.861 -30.001 -8.812 1.00 85.62 1096 LYS A C 1
ATOM 8536 O O . LYS A 1 1096 ? 4.707 -30.660 -9.839 1.00 85.62 1096 LYS A O 1
ATOM 8541 N N . LYS A 1 1097 ? 3.861 -29.748 -7.974 1.00 82.19 1097 LYS A N 1
ATOM 8542 C CA . LYS A 1 1097 ? 2.459 -30.094 -8.218 1.00 82.19 1097 LYS A CA 1
ATOM 8543 C C . LYS A 1 1097 ? 1.634 -28.881 -8.670 1.00 82.19 1097 LYS A C 1
ATOM 8545 O O . LYS A 1 1097 ? 0.458 -29.053 -8.971 1.00 82.19 1097 LYS A O 1
ATOM 8550 N N . GLY A 1 1098 ? 2.254 -27.704 -8.796 1.00 80.81 1098 GLY A N 1
ATOM 8551 C CA . GLY A 1 1098 ? 1.624 -26.468 -9.259 1.00 80.81 1098 GLY A CA 1
ATOM 8552 C C . GLY A 1 1098 ? 0.971 -25.643 -8.148 1.00 80.81 1098 GLY A C 1
ATOM 8553 O O . GLY A 1 1098 ? 0.292 -24.662 -8.449 1.00 80.81 1098 GLY A O 1
ATOM 8554 N N . ASN A 1 1099 ? 1.160 -26.003 -6.875 1.00 82.75 1099 ASN A N 1
ATOM 8555 C CA . ASN A 1 1099 ? 0.607 -25.246 -5.754 1.00 82.75 1099 ASN A CA 1
ATOM 8556 C C . ASN A 1 1099 ? 1.490 -24.041 -5.459 1.00 82.75 1099 ASN A C 1
ATOM 8558 O O . ASN A 1 1099 ? 2.704 -24.184 -5.338 1.00 82.75 1099 ASN A O 1
ATOM 8562 N N . SER A 1 1100 ? 0.873 -22.872 -5.309 1.00 85.94 1100 SER A N 1
ATOM 8563 C CA . SER A 1 1100 ? 1.557 -21.598 -5.100 1.00 85.94 1100 SER A CA 1
ATOM 8564 C C . SER A 1 1100 ? 1.213 -21.006 -3.737 1.00 85.94 1100 SER A C 1
ATOM 8566 O O . SER A 1 1100 ? 0.048 -21.012 -3.332 1.00 85.94 1100 SER A O 1
ATOM 8568 N N . LYS A 1 1101 ? 2.212 -20.473 -3.028 1.00 88.94 1101 LYS A N 1
ATOM 8569 C CA . LYS A 1 1101 ? 2.011 -19.744 -1.771 1.00 88.94 1101 LYS A CA 1
ATOM 8570 C C . LYS A 1 1101 ? 3.024 -18.615 -1.621 1.00 88.94 1101 LYS A C 1
ATOM 8572 O O . LYS A 1 1101 ? 4.223 -18.830 -1.786 1.00 88.94 1101 LYS A O 1
ATOM 8577 N N . MET A 1 1102 ? 2.544 -17.435 -1.230 1.00 90.50 1102 MET A N 1
ATOM 8578 C CA . MET A 1 1102 ? 3.393 -16.352 -0.735 1.00 90.50 1102 MET A CA 1
ATOM 8579 C C . MET A 1 1102 ? 3.853 -16.702 0.683 1.00 90.50 1102 MET A C 1
ATOM 8581 O O . MET A 1 1102 ? 3.036 -16.843 1.592 1.00 90.50 1102 MET A O 1
ATOM 8585 N N . VAL A 1 1103 ? 5.151 -16.923 0.855 1.00 87.62 1103 VAL A N 1
ATOM 8586 C CA . VAL A 1 1103 ? 5.729 -17.508 2.071 1.00 87.62 1103 VAL A CA 1
ATOM 8587 C C . VAL A 1 1103 ? 6.446 -16.504 2.963 1.00 87.62 1103 VAL A C 1
ATOM 8589 O O . VAL A 1 1103 ? 6.597 -16.770 4.149 1.00 87.62 1103 VAL A O 1
ATOM 8592 N N . GLY A 1 1104 ? 6.848 -15.352 2.429 1.00 83.12 1104 GLY A N 1
ATOM 8593 C CA . GLY A 1 1104 ? 7.504 -14.305 3.203 1.00 83.12 1104 GLY A CA 1
ATOM 8594 C C . GLY A 1 1104 ? 7.253 -12.929 2.610 1.00 83.12 1104 GLY A C 1
ATOM 8595 O O . GLY A 1 1104 ? 7.092 -12.796 1.395 1.00 83.12 1104 GLY A O 1
ATOM 8596 N N . THR A 1 1105 ? 7.248 -11.920 3.476 1.00 90.69 1105 THR A N 1
ATOM 8597 C CA . THR A 1 1105 ? 7.152 -10.509 3.104 1.00 90.69 1105 THR A CA 1
ATOM 8598 C C . THR A 1 1105 ? 8.167 -9.692 3.885 1.00 90.69 1105 THR A C 1
ATOM 8600 O O . THR A 1 1105 ? 8.377 -9.950 5.068 1.00 90.69 1105 THR A O 1
ATOM 8603 N N . ASP A 1 1106 ? 8.731 -8.680 3.245 1.00 92.44 1106 ASP A N 1
ATOM 8604 C CA . ASP A 1 1106 ? 9.569 -7.666 3.879 1.00 92.44 1106 ASP A CA 1
ATOM 8605 C C . ASP A 1 1106 ? 9.250 -6.296 3.266 1.00 92.44 1106 ASP A C 1
ATOM 8607 O O . ASP A 1 1106 ? 8.471 -6.196 2.314 1.00 92.44 1106 ASP A O 1
ATOM 8611 N N . GLN A 1 1107 ? 9.829 -5.227 3.792 1.00 89.75 1107 GLN A N 1
ATOM 8612 C CA . GLN A 1 1107 ? 9.628 -3.883 3.271 1.00 89.75 1107 GLN A CA 1
ATOM 8613 C C . GLN A 1 1107 ? 10.939 -3.109 3.263 1.00 89.75 1107 GLN A C 1
ATOM 8615 O O . GLN A 1 1107 ? 11.732 -3.189 4.197 1.00 89.75 1107 GLN A O 1
ATOM 8620 N N . MET A 1 1108 ? 11.137 -2.315 2.215 1.00 88.50 1108 MET A N 1
ATOM 8621 C CA . MET A 1 1108 ? 12.250 -1.375 2.136 1.00 88.50 1108 MET A CA 1
ATOM 8622 C C . MET A 1 1108 ? 11.760 0.062 2.016 1.00 88.50 1108 MET A C 1
ATOM 8624 O O . MET A 1 1108 ? 10.835 0.364 1.255 1.00 88.50 1108 MET A O 1
ATOM 8628 N N . ASP A 1 1109 ? 12.412 0.949 2.759 1.00 88.44 1109 ASP A N 1
ATOM 8629 C CA . ASP A 1 1109 ? 12.082 2.366 2.787 1.00 88.44 1109 ASP A CA 1
ATOM 8630 C C . ASP A 1 1109 ? 12.821 3.125 1.681 1.00 88.44 1109 ASP A C 1
ATOM 8632 O O . ASP A 1 1109 ? 13.993 2.867 1.389 1.00 88.44 1109 ASP A O 1
ATOM 8636 N N . ILE A 1 1110 ? 12.116 4.080 1.072 1.00 90.06 1110 ILE A N 1
ATOM 8637 C CA . ILE A 1 1110 ? 12.606 4.901 -0.037 1.00 90.06 1110 ILE A CA 1
ATOM 8638 C C . ILE A 1 1110 ? 12.688 6.362 0.407 1.00 90.06 1110 ILE A C 1
ATOM 8640 O O . ILE A 1 1110 ? 11.673 6.962 0.760 1.00 90.06 1110 ILE A O 1
ATOM 8644 N N . ASP A 1 1111 ? 13.880 6.950 0.317 1.00 88.12 1111 ASP A N 1
ATOM 8645 C CA . ASP A 1 1111 ? 14.093 8.398 0.408 1.00 88.12 1111 ASP A CA 1
ATOM 8646 C C . ASP A 1 1111 ? 14.233 8.959 -1.010 1.00 88.12 1111 ASP A C 1
ATOM 8648 O O . ASP A 1 1111 ? 15.253 8.772 -1.676 1.00 88.12 1111 ASP A O 1
ATOM 8652 N N . LEU A 1 1112 ? 13.173 9.597 -1.507 1.00 86.88 1112 LEU A N 1
ATOM 8653 C CA . LEU A 1 1112 ? 13.134 10.133 -2.865 1.00 86.88 1112 LEU A CA 1
ATOM 8654 C C . LEU A 1 1112 ? 13.656 11.576 -2.892 1.00 86.88 1112 LEU A C 1
ATOM 8656 O O . LEU A 1 1112 ? 13.085 12.478 -2.269 1.00 86.88 1112 LEU A O 1
ATOM 8660 N N . ILE A 1 1113 ? 14.707 11.810 -3.673 1.00 82.75 1113 ILE A N 1
ATOM 8661 C CA . ILE A 1 1113 ? 15.272 13.135 -3.929 1.00 82.75 1113 ILE A CA 1
ATOM 8662 C C . ILE A 1 1113 ? 14.819 13.574 -5.324 1.00 82.75 1113 ILE A C 1
ATOM 8664 O O . ILE A 1 1113 ? 15.406 13.212 -6.344 1.00 82.75 1113 ILE A O 1
ATOM 8668 N N . THR A 1 1114 ? 13.717 14.323 -5.375 1.00 79.38 1114 THR A N 1
ATOM 8669 C CA . THR A 1 1114 ? 13.175 14.873 -6.624 1.00 79.38 1114 THR A CA 1
ATOM 8670 C C . THR A 1 1114 ? 13.945 16.117 -7.066 1.00 79.38 1114 THR A C 1
ATOM 8672 O O . THR A 1 1114 ? 14.615 16.769 -6.266 1.00 79.38 1114 THR A O 1
ATOM 8675 N N . ILE A 1 1115 ? 13.801 16.499 -8.336 1.00 69.75 1115 ILE A N 1
ATOM 8676 C CA . ILE A 1 1115 ? 14.390 17.738 -8.874 1.00 69.75 1115 ILE A CA 1
ATOM 8677 C C . ILE A 1 1115 ? 13.866 18.967 -8.111 1.00 69.75 1115 ILE A C 1
ATOM 8679 O O . ILE A 1 1115 ? 14.641 19.840 -7.736 1.00 69.75 1115 ILE A O 1
ATOM 8683 N N . GLU A 1 1116 ? 12.567 19.005 -7.805 1.00 70.88 1116 GLU A N 1
ATOM 8684 C CA . GLU A 1 1116 ? 11.950 20.076 -7.007 1.00 70.88 1116 GLU A CA 1
ATOM 8685 C C . GLU A 1 1116 ? 12.550 20.164 -5.601 1.00 70.88 1116 GLU A C 1
ATOM 8687 O O . GLU A 1 1116 ? 12.826 21.257 -5.104 1.00 70.88 1116 GLU A O 1
ATOM 8692 N N . ARG A 1 1117 ? 12.793 19.008 -4.969 1.00 75.19 1117 ARG A N 1
ATOM 8693 C CA . ARG A 1 1117 ? 13.436 18.939 -3.657 1.00 75.19 1117 ARG A CA 1
ATOM 8694 C C . ARG A 1 1117 ? 14.877 19.437 -3.723 1.00 75.19 1117 ARG A C 1
ATOM 8696 O O . ARG A 1 1117 ? 15.266 20.214 -2.861 1.00 75.19 1117 ARG A O 1
ATOM 8703 N N . LYS A 1 1118 ? 15.636 19.077 -4.765 1.00 71.06 1118 LYS A N 1
ATOM 8704 C CA . LYS A 1 1118 ? 17.006 19.579 -4.973 1.00 71.06 1118 LYS A CA 1
ATOM 8705 C C . LYS A 1 1118 ? 17.067 21.098 -5.074 1.00 71.06 1118 LYS A C 1
ATOM 8707 O O . LYS A 1 1118 ? 17.901 21.702 -4.412 1.00 71.06 1118 LYS A O 1
ATOM 8712 N N . ILE A 1 1119 ? 16.154 21.695 -5.841 1.00 64.88 1119 ILE A N 1
ATOM 8713 C CA . ILE A 1 1119 ? 16.060 23.152 -6.018 1.00 64.88 1119 ILE A CA 1
ATOM 8714 C C . ILE A 1 1119 ? 15.684 23.834 -4.694 1.00 64.88 1119 ILE A C 1
ATOM 8716 O O . ILE A 1 1119 ? 16.264 24.851 -4.326 1.00 64.88 1119 ILE A O 1
ATOM 8720 N N . LYS A 1 1120 ? 14.733 23.265 -3.945 1.00 68.00 1120 LYS A N 1
ATOM 8721 C CA . LYS A 1 1120 ? 14.275 23.823 -2.663 1.00 68.00 1120 LYS A CA 1
ATOM 8722 C C . LYS A 1 1120 ? 15.314 23.700 -1.543 1.00 68.00 1120 LYS A C 1
ATOM 8724 O O . LYS A 1 1120 ? 15.376 24.568 -0.677 1.00 68.00 1120 LYS A O 1
ATOM 8729 N N . GLU A 1 1121 ? 16.078 22.611 -1.531 1.00 71.94 1121 GLU A N 1
ATOM 8730 C CA . GLU A 1 1121 ? 17.027 22.261 -0.465 1.00 71.94 1121 GLU A CA 1
ATOM 8731 C C . GLU A 1 1121 ? 18.495 22.556 -0.840 1.00 71.94 1121 GLU A C 1
ATOM 8733 O O . GLU A 1 1121 ? 19.389 22.244 -0.059 1.00 71.94 1121 GLU A O 1
ATOM 8738 N N . HIS A 1 1122 ? 18.757 23.168 -2.005 1.00 65.31 1122 HIS A N 1
ATOM 8739 C CA . HIS A 1 1122 ? 20.101 23.452 -2.540 1.00 65.31 1122 HIS A CA 1
ATOM 8740 C C . HIS A 1 1122 ? 21.023 22.217 -2.605 1.00 65.31 1122 HIS A C 1
ATOM 8742 O O . HIS A 1 1122 ? 22.202 22.269 -2.250 1.00 65.31 1122 HIS A O 1
ATOM 8748 N N . ILE A 1 1123 ? 20.485 21.081 -3.054 1.00 68.19 1123 ILE A N 1
ATOM 8749 C CA . ILE A 1 1123 ? 21.238 19.828 -3.211 1.00 68.19 1123 ILE A CA 1
ATOM 8750 C C . ILE A 1 1123 ? 21.867 19.793 -4.610 1.00 68.19 1123 ILE A C 1
ATOM 8752 O O . ILE A 1 1123 ? 21.161 19.939 -5.606 1.00 68.19 1123 ILE A O 1
ATOM 8756 N N . ASN A 1 1124 ? 23.178 19.532 -4.697 1.00 59.59 1124 ASN A N 1
ATOM 8757 C CA . ASN A 1 1124 ? 23.897 19.405 -5.973 1.00 59.59 1124 ASN A CA 1
ATOM 8758 C C . ASN A 1 1124 ? 23.242 18.344 -6.884 1.00 59.59 1124 ASN A C 1
ATOM 8760 O O . ASN A 1 1124 ? 23.167 17.170 -6.523 1.00 59.59 1124 ASN A O 1
ATOM 8764 N N . GLY A 1 1125 ? 22.809 18.745 -8.082 1.00 59.03 1125 GLY A N 1
ATOM 8765 C CA . GLY A 1 1125 ? 22.271 17.860 -9.119 1.00 59.03 1125 GLY A CA 1
ATOM 8766 C C . GLY A 1 1125 ? 22.789 18.238 -10.505 1.00 59.03 1125 GLY A C 1
ATOM 8767 O O . GLY A 1 1125 ? 23.281 19.348 -10.703 1.00 59.03 1125 GLY A O 1
ATOM 8768 N N . TYR A 1 1126 ? 22.677 17.324 -11.470 1.00 63.81 1126 TYR A N 1
ATOM 8769 C CA . TYR A 1 1126 ? 23.116 17.563 -12.847 1.00 63.81 1126 TYR A CA 1
ATOM 8770 C C . TYR A 1 1126 ? 21.988 17.286 -13.844 1.00 63.81 1126 TYR A C 1
ATOM 8772 O O . TYR A 1 1126 ? 21.291 16.276 -13.755 1.00 63.81 1126 TYR A O 1
ATOM 8780 N N . GLU A 1 1127 ? 21.846 18.176 -14.820 1.00 71.94 1127 GLU A N 1
ATOM 8781 C CA . GLU A 1 1127 ? 21.125 17.954 -16.069 1.00 71.94 1127 GLU A CA 1
ATOM 8782 C C . GLU A 1 1127 ? 22.140 17.480 -17.119 1.00 71.94 1127 GLU A C 1
ATOM 8784 O O . GLU A 1 1127 ? 23.178 18.118 -17.317 1.00 71.94 1127 GLU A O 1
ATOM 8789 N N . VAL A 1 1128 ? 21.881 16.333 -17.755 1.00 70.56 1128 VAL A N 1
ATOM 8790 C CA . VAL A 1 1128 ? 22.766 15.773 -18.790 1.00 70.56 1128 VAL A CA 1
ATOM 8791 C C . VAL A 1 1128 ? 22.034 15.727 -20.124 1.00 70.56 1128 VAL A C 1
ATOM 8793 O O . VAL A 1 1128 ? 21.148 14.892 -20.319 1.00 70.56 1128 VAL A O 1
ATOM 8796 N N . ASP A 1 1129 ? 22.434 16.594 -21.052 1.00 76.19 1129 ASP A N 1
ATOM 8797 C CA . ASP A 1 1129 ? 21.986 16.572 -22.441 1.00 76.19 1129 ASP A CA 1
ATOM 8798 C C . ASP A 1 1129 ? 22.997 15.794 -23.297 1.00 76.19 1129 ASP A C 1
ATOM 8800 O O . ASP A 1 1129 ? 24.154 16.193 -23.447 1.00 76.19 1129 ASP A O 1
ATOM 8804 N N . SER A 1 1130 ? 22.560 14.685 -23.887 1.00 79.00 1130 SER A N 1
ATOM 8805 C CA . SER A 1 1130 ? 23.329 13.943 -24.889 1.00 79.00 1130 SER A CA 1
ATOM 8806 C C . SER A 1 1130 ? 22.773 14.235 -26.276 1.00 79.00 1130 SER A C 1
ATOM 8808 O O . SER A 1 1130 ? 21.602 13.977 -26.539 1.00 79.00 1130 SER A O 1
ATOM 8810 N N . PHE A 1 1131 ? 23.615 14.730 -27.176 1.00 78.88 1131 PHE A N 1
ATOM 8811 C CA . PHE A 1 1131 ? 23.284 15.000 -28.569 1.00 78.88 1131 PHE A CA 1
ATOM 8812 C C . PHE A 1 1131 ? 24.045 14.029 -29.456 1.00 78.88 1131 PHE A C 1
ATOM 8814 O O . PHE A 1 1131 ? 25.280 14.012 -29.462 1.00 78.88 1131 PHE A O 1
ATOM 8821 N N . SER A 1 1132 ? 23.304 13.238 -30.215 1.00 70.19 1132 SER A N 1
ATOM 8822 C CA . SER A 1 1132 ? 23.858 12.250 -31.123 1.00 70.19 1132 SER A CA 1
ATOM 8823 C C . SER A 1 1132 ? 23.676 12.692 -32.570 1.00 70.19 1132 SER A C 1
ATOM 8825 O O . SER A 1 1132 ? 22.651 13.271 -32.926 1.00 70.19 1132 SER A O 1
ATOM 8827 N N . LEU A 1 1133 ? 24.692 12.392 -33.388 1.00 63.50 1133 LEU A N 1
ATOM 8828 C CA . LEU A 1 1133 ? 24.745 12.606 -34.839 1.00 63.50 1133 LEU A CA 1
ATOM 8829 C C . LEU A 1 1133 ? 24.765 14.056 -35.326 1.00 63.50 1133 LEU A C 1
ATOM 8831 O O . LEU A 1 1133 ? 23.806 14.562 -35.905 1.00 63.50 1133 LEU A O 1
ATOM 8835 N N . ILE A 1 1134 ? 25.940 14.673 -35.247 1.00 64.62 1134 ILE A N 1
ATOM 8836 C CA . ILE A 1 1134 ? 26.351 15.609 -36.299 1.00 64.62 1134 ILE A CA 1
ATOM 8837 C C . ILE A 1 1134 ? 26.985 14.767 -37.412 1.00 64.62 1134 ILE A C 1
ATOM 8839 O O . ILE A 1 1134 ? 28.016 14.126 -37.188 1.00 64.62 1134 ILE A O 1
ATOM 8843 N N . LEU A 1 1135 ? 26.313 14.705 -38.561 1.00 64.44 1135 LEU A N 1
ATOM 8844 C CA . LEU A 1 1135 ? 26.676 13.849 -39.692 1.00 64.44 1135 LEU A CA 1
ATOM 8845 C C . LEU A 1 1135 ? 27.636 14.579 -40.621 1.00 64.44 1135 LEU A C 1
ATOM 8847 O O . LEU A 1 1135 ? 27.416 15.738 -40.954 1.00 64.44 1135 LEU A O 1
ATOM 8851 N N . PHE A 1 1136 ? 28.676 13.896 -41.078 1.00 66.75 1136 PHE A N 1
ATOM 8852 C CA . PHE A 1 1136 ? 29.610 14.446 -42.054 1.00 66.75 1136 PHE A CA 1
ATOM 8853 C C . PHE A 1 1136 ? 29.560 13.633 -43.339 1.00 66.75 1136 PHE A C 1
ATOM 8855 O O . PHE A 1 1136 ? 29.478 12.403 -43.295 1.00 66.75 1136 PHE A O 1
ATOM 8862 N N . ASP A 1 1137 ? 29.669 14.322 -44.473 1.00 61.62 1137 ASP A N 1
ATOM 8863 C CA . ASP A 1 1137 ? 29.888 13.672 -45.761 1.00 61.62 1137 ASP A CA 1
ATOM 8864 C C . ASP A 1 1137 ? 31.138 12.778 -45.710 1.00 61.62 1137 ASP A C 1
ATOM 8866 O O . ASP A 1 1137 ? 32.088 13.006 -44.941 1.00 61.62 1137 ASP A O 1
ATOM 8870 N N . PHE A 1 1138 ? 31.147 11.761 -46.570 1.00 59.53 1138 PHE A N 1
ATOM 8871 C CA . PHE A 1 1138 ? 32.297 10.886 -46.763 1.00 59.53 1138 PHE A CA 1
ATOM 8872 C C . PHE A 1 1138 ? 33.569 11.714 -47.025 1.00 59.53 1138 PHE A C 1
ATOM 8874 O O . PHE A 1 1138 ? 33.570 12.585 -47.896 1.00 59.53 1138 PHE A O 1
ATOM 8881 N N . ASN A 1 1139 ? 34.640 11.456 -46.260 1.00 63.09 1139 ASN A N 1
ATOM 8882 C CA . ASN A 1 1139 ? 35.939 12.143 -46.373 1.00 63.09 1139 ASN A CA 1
ATOM 8883 C C . ASN A 1 1139 ? 35.885 13.683 -46.175 1.00 63.09 1139 ASN A C 1
ATOM 8885 O O . ASN A 1 1139 ? 36.703 14.418 -46.719 1.00 63.09 1139 ASN A O 1
ATOM 8889 N N . LYS A 1 1140 ? 34.921 14.208 -45.404 1.00 70.50 1140 LYS A N 1
ATOM 8890 C CA . LYS A 1 1140 ? 34.880 15.636 -45.026 1.00 70.50 1140 LYS A CA 1
ATOM 8891 C C . LYS A 1 1140 ? 34.791 15.859 -43.517 1.00 70.50 1140 LYS A C 1
ATOM 8893 O O . LYS A 1 1140 ? 34.270 15.016 -42.779 1.00 70.50 1140 LYS A O 1
ATOM 8898 N N . SER A 1 1141 ? 35.253 17.031 -43.078 1.00 70.88 1141 SER A N 1
ATOM 8899 C CA . SER A 1 1141 ? 35.192 17.521 -41.690 1.00 70.88 1141 SER A CA 1
ATOM 8900 C C . SER A 1 1141 ? 34.470 18.867 -41.535 1.00 70.88 1141 SER A C 1
ATOM 8902 O O . SER A 1 1141 ? 34.423 19.406 -40.430 1.00 70.88 1141 SER A O 1
ATOM 8904 N N . ASP A 1 1142 ? 33.912 19.419 -42.616 1.00 74.81 1142 ASP A N 1
ATOM 8905 C CA . ASP A 1 1142 ? 33.204 20.702 -42.601 1.00 74.81 1142 ASP A CA 1
ATOM 8906 C C . ASP A 1 1142 ? 31.770 20.568 -42.071 1.00 74.81 1142 ASP A C 1
ATOM 8908 O O . ASP A 1 1142 ? 31.056 19.603 -42.352 1.00 74.81 1142 ASP A O 1
ATOM 8912 N N . VAL A 1 1143 ? 31.329 21.557 -41.290 1.00 69.56 1143 VAL A N 1
ATOM 8913 C CA . VAL A 1 1143 ? 29.973 21.601 -40.727 1.00 69.56 1143 VAL A CA 1
ATOM 8914 C C . VAL A 1 1143 ? 29.005 22.209 -41.748 1.00 69.56 1143 VAL A C 1
ATOM 8916 O O . VAL A 1 1143 ? 28.892 23.432 -41.870 1.00 69.56 1143 VAL A O 1
ATOM 8919 N N . GLU A 1 1144 ? 28.277 21.340 -42.444 1.00 69.50 1144 GLU A N 1
ATOM 8920 C CA . GLU A 1 1144 ? 27.227 21.699 -43.412 1.00 69.50 1144 GLU A CA 1
ATOM 8921 C C . GLU A 1 1144 ? 26.023 22.441 -42.779 1.00 69.50 1144 GLU A C 1
ATOM 8923 O O . GLU A 1 1144 ? 25.802 22.415 -41.563 1.00 69.50 1144 GLU A O 1
ATOM 8928 N N . ASP A 1 1145 ? 25.202 23.103 -43.603 1.00 66.31 1145 ASP A N 1
ATOM 8929 C CA . ASP A 1 1145 ? 24.094 23.964 -43.145 1.00 66.31 1145 ASP A CA 1
ATOM 8930 C C . ASP A 1 1145 ? 23.015 23.239 -42.318 1.00 66.31 1145 ASP A C 1
ATOM 8932 O O . ASP A 1 1145 ? 22.418 23.832 -41.413 1.00 66.31 1145 ASP A O 1
ATOM 8936 N N . GLU A 1 1146 ? 22.774 21.951 -42.569 1.00 65.75 1146 GLU A N 1
ATOM 8937 C CA . GLU A 1 1146 ? 21.841 21.143 -41.770 1.00 65.75 1146 GLU A CA 1
ATOM 8938 C C . GLU A 1 1146 ? 22.383 20.873 -40.359 1.00 65.75 1146 GLU A C 1
ATOM 8940 O O . GLU A 1 1146 ? 21.650 21.001 -39.373 1.00 65.75 1146 GLU A O 1
ATOM 8945 N N . ASN A 1 1147 ? 23.692 20.641 -40.236 1.00 71.19 1147 ASN A N 1
ATOM 8946 C CA . ASN A 1 1147 ? 24.372 20.439 -38.957 1.00 71.19 1147 ASN A CA 1
ATOM 8947 C C . ASN A 1 1147 ? 24.394 21.709 -38.094 1.00 71.19 1147 ASN A C 1
ATOM 8949 O O . ASN A 1 1147 ? 24.352 21.628 -36.863 1.00 71.19 1147 ASN A O 1
ATOM 8953 N N . LYS A 1 1148 ? 24.379 22.900 -38.713 1.00 74.44 1148 LYS A N 1
ATOM 8954 C CA . LYS A 1 1148 ? 24.290 24.183 -37.991 1.00 74.44 1148 LYS A CA 1
ATOM 8955 C C . LYS A 1 1148 ? 23.003 24.304 -37.169 1.00 74.44 1148 LYS A C 1
ATOM 8957 O O . LYS A 1 1148 ? 23.025 24.921 -36.105 1.00 74.44 1148 LYS A O 1
ATOM 8962 N N . LYS A 1 1149 ? 21.896 23.686 -37.603 1.00 74.12 1149 LYS A N 1
ATOM 8963 C CA . LYS A 1 1149 ? 20.629 23.676 -36.844 1.00 74.12 1149 LYS A CA 1
ATOM 8964 C C . LYS A 1 1149 ? 20.746 22.862 -35.552 1.00 74.12 1149 LYS A C 1
ATOM 8966 O O . LYS A 1 1149 ? 20.257 23.304 -34.514 1.00 74.12 1149 LYS A O 1
ATOM 8971 N N . ILE A 1 1150 ? 21.431 21.717 -35.606 1.00 74.88 1150 ILE A N 1
ATOM 8972 C CA . ILE A 1 1150 ? 21.703 20.866 -34.437 1.00 74.88 1150 ILE A CA 1
ATOM 8973 C C . ILE A 1 1150 ? 22.646 21.597 -33.473 1.00 74.88 1150 ILE A C 1
ATOM 8975 O O . ILE A 1 1150 ? 22.377 21.671 -32.276 1.00 74.88 1150 ILE A O 1
ATOM 8979 N N . ILE A 1 1151 ? 23.695 22.241 -33.991 1.00 80.25 1151 ILE A N 1
ATOM 8980 C CA . ILE A 1 1151 ? 24.627 23.040 -33.181 1.00 80.25 1151 ILE A CA 1
ATOM 8981 C C . ILE A 1 1151 ? 23.917 24.219 -32.500 1.00 80.25 1151 ILE A C 1
ATOM 8983 O O . ILE A 1 1151 ? 24.155 24.476 -31.320 1.00 80.25 1151 ILE A O 1
ATOM 8987 N N . ALA A 1 1152 ? 22.988 24.892 -33.184 1.00 79.06 1152 ALA A N 1
ATOM 8988 C CA . ALA A 1 1152 ? 22.171 25.941 -32.577 1.00 79.06 1152 ALA A CA 1
ATOM 8989 C C . ALA A 1 1152 ? 21.259 25.404 -31.454 1.00 79.06 1152 ALA A C 1
ATOM 8991 O O . ALA A 1 1152 ? 21.034 26.097 -30.459 1.00 79.06 1152 ALA A O 1
ATOM 8992 N N . ALA A 1 1153 ? 20.749 24.172 -31.575 1.00 76.44 1153 ALA A N 1
ATOM 8993 C CA . ALA A 1 1153 ? 19.995 23.515 -30.507 1.00 76.44 1153 ALA A CA 1
ATOM 8994 C C . ALA A 1 1153 ? 20.886 23.194 -29.291 1.00 76.44 1153 ALA A C 1
ATOM 8996 O O . ALA A 1 1153 ? 20.474 23.461 -28.162 1.00 76.44 1153 ALA A O 1
ATOM 8997 N N . ILE A 1 1154 ? 22.122 22.728 -29.514 1.00 81.94 1154 ILE A N 1
ATOM 8998 C CA . ILE A 1 1154 ? 23.127 22.509 -28.458 1.00 81.94 1154 ILE A CA 1
ATOM 8999 C C . ILE A 1 1154 ? 23.428 23.823 -27.728 1.00 81.94 1154 ILE A C 1
ATOM 9001 O O . ILE A 1 1154 ? 23.342 23.897 -26.503 1.00 81.94 1154 ILE A O 1
ATOM 9005 N N . GLN A 1 1155 ? 23.718 24.897 -28.468 1.00 83.19 1155 GLN A N 1
ATOM 9006 C CA . GLN A 1 1155 ? 24.057 26.205 -27.896 1.00 83.19 1155 GLN A CA 1
ATOM 9007 C C . GLN A 1 1155 ? 22.951 26.786 -27.004 1.00 83.19 1155 GLN A C 1
ATOM 9009 O O . GLN A 1 1155 ? 23.267 27.462 -26.025 1.00 83.19 1155 GLN A O 1
ATOM 9014 N N . LYS A 1 1156 ? 21.675 26.508 -27.308 1.00 81.06 1156 LYS A N 1
ATOM 9015 C CA . LYS A 1 1156 ? 20.532 26.922 -26.475 1.00 81.06 1156 LYS A CA 1
ATOM 9016 C C . LYS A 1 1156 ? 20.475 26.208 -25.121 1.00 81.06 1156 LYS A C 1
ATOM 9018 O O . LYS A 1 1156 ? 19.901 26.769 -24.193 1.00 81.06 1156 LYS A O 1
ATOM 9023 N N . ARG A 1 1157 ? 21.029 24.996 -25.004 1.00 77.94 1157 ARG A N 1
ATOM 9024 C CA . ARG A 1 1157 ? 20.989 24.193 -23.765 1.00 77.94 1157 ARG A CA 1
ATOM 9025 C C . ARG A 1 1157 ? 22.209 24.375 -22.868 1.00 77.94 1157 ARG A C 1
ATOM 9027 O O . ARG A 1 1157 ? 22.131 24.156 -21.667 1.00 77.94 1157 ARG A O 1
ATOM 9034 N N . VAL A 1 1158 ? 23.320 24.853 -23.423 1.00 80.75 1158 VAL A N 1
ATOM 9035 C CA . VAL A 1 1158 ? 24.546 25.122 -22.662 1.00 80.75 1158 VAL A CA 1
ATOM 9036 C C . VAL A 1 1158 ? 24.380 26.348 -21.746 1.00 80.75 1158 VAL A C 1
ATOM 9038 O O . VAL A 1 1158 ? 24.321 27.487 -22.219 1.00 80.75 1158 VAL A O 1
ATOM 9041 N N . LYS A 1 1159 ? 24.395 26.133 -20.421 1.00 80.69 1159 LYS A N 1
ATOM 9042 C CA . LYS A 1 1159 ? 24.372 27.190 -19.382 1.00 80.69 1159 LYS A CA 1
ATOM 9043 C C . LYS A 1 1159 ? 25.786 27.559 -18.894 1.00 80.69 1159 LYS A C 1
ATOM 9045 O O . LYS A 1 1159 ? 26.768 26.879 -19.209 1.00 80.69 1159 LYS A O 1
ATOM 9050 N N . LYS A 1 1160 ? 25.912 28.647 -18.120 1.00 71.81 1160 LYS A N 1
ATOM 9051 C CA . LYS A 1 1160 ? 27.186 29.079 -17.506 1.00 71.81 1160 LYS A CA 1
ATOM 9052 C C . LYS A 1 1160 ? 27.670 27.996 -16.525 1.00 71.81 1160 LYS A C 1
ATOM 9054 O O . LYS A 1 1160 ? 26.911 27.601 -15.659 1.00 71.81 1160 LYS A O 1
ATOM 9059 N N . GLY A 1 1161 ? 28.903 27.507 -16.689 1.00 71.38 1161 GLY A N 1
ATOM 9060 C CA . GLY A 1 1161 ? 29.457 26.416 -15.868 1.00 71.38 1161 GLY A CA 1
ATOM 9061 C C . GLY A 1 1161 ? 29.198 24.994 -16.388 1.00 71.38 1161 GLY A C 1
ATOM 9062 O O . GLY A 1 1161 ? 29.572 24.044 -15.712 1.00 71.38 1161 GLY A O 1
ATOM 9063 N N . SER A 1 1162 ? 28.594 24.828 -17.573 1.00 81.06 1162 SER A N 1
ATOM 9064 C CA . SER A 1 1162 ? 28.387 23.492 -18.160 1.00 81.06 1162 SER A CA 1
ATOM 9065 C C . SER A 1 1162 ? 29.693 22.870 -18.664 1.00 81.06 1162 SER A C 1
ATOM 9067 O O . SER A 1 1162 ? 30.484 23.543 -19.330 1.00 81.06 1162 SER A O 1
ATOM 9069 N N . GLU A 1 1163 ? 29.876 21.574 -18.426 1.00 82.19 1163 GLU A N 1
ATOM 9070 C CA . GLU A 1 1163 ? 30.963 20.768 -18.987 1.00 82.19 1163 GLU A CA 1
ATOM 9071 C C . GLU A 1 1163 ? 30.530 20.179 -20.334 1.00 82.19 1163 GLU A C 1
ATOM 9073 O O . GLU A 1 1163 ? 29.429 19.640 -20.453 1.00 82.19 1163 GLU A O 1
ATOM 9078 N N . ILE A 1 1164 ? 31.381 20.277 -21.359 1.00 86.00 1164 ILE A N 1
ATOM 9079 C CA . ILE A 1 1164 ? 31.047 19.845 -22.724 1.00 86.00 1164 ILE A CA 1
ATOM 9080 C C . ILE A 1 1164 ? 32.105 18.863 -23.222 1.00 86.00 1164 ILE A C 1
ATOM 9082 O O . ILE A 1 1164 ? 33.287 19.202 -23.295 1.00 86.00 1164 ILE A O 1
ATOM 9086 N N . SER A 1 1165 ? 31.670 17.673 -23.626 1.00 86.44 1165 SER A N 1
ATOM 9087 C CA . SER A 1 1165 ? 32.510 16.658 -24.264 1.00 86.44 1165 SER A CA 1
ATOM 9088 C C . SER A 1 1165 ? 32.040 16.400 -25.690 1.00 86.44 1165 SER A C 1
ATOM 9090 O O . SER A 1 1165 ? 30.852 16.198 -25.923 1.00 86.44 1165 SER A O 1
ATOM 9092 N N . VAL A 1 1166 ? 32.969 16.408 -26.644 1.00 87.19 1166 VAL A N 1
ATOM 9093 C CA . VAL A 1 1166 ? 32.720 16.202 -28.073 1.00 87.19 1166 VAL A CA 1
ATOM 9094 C C . VAL A 1 1166 ? 33.535 14.999 -28.535 1.00 87.19 1166 VAL A C 1
ATOM 9096 O O . VAL A 1 1166 ? 34.761 15.026 -28.510 1.00 87.19 1166 VAL A O 1
ATOM 9099 N N . THR A 1 1167 ? 32.872 13.923 -28.946 1.00 86.50 1167 THR A N 1
ATOM 9100 C CA . THR A 1 1167 ? 33.536 12.688 -29.387 1.00 86.50 1167 THR A CA 1
ATOM 9101 C C . THR A 1 1167 ? 33.213 12.407 -30.846 1.00 86.50 1167 THR A C 1
ATOM 9103 O O . THR A 1 1167 ? 32.040 12.259 -31.181 1.00 86.50 1167 THR A O 1
ATOM 9106 N N . GLY A 1 1168 ? 34.235 12.318 -31.695 1.00 86.06 1168 GLY A N 1
ATOM 9107 C CA . GLY A 1 1168 ? 34.105 11.918 -33.096 1.00 86.06 1168 GLY A CA 1
ATOM 9108 C C . GLY A 1 1168 ? 34.474 10.452 -33.306 1.00 86.06 1168 GLY A C 1
ATOM 9109 O O . GLY A 1 1168 ? 35.435 9.961 -32.709 1.00 86.06 1168 GLY A O 1
ATOM 9110 N N . THR A 1 1169 ? 33.732 9.772 -34.176 1.00 84.69 1169 THR A N 1
ATOM 9111 C CA . THR A 1 1169 ? 33.983 8.387 -34.603 1.00 84.69 1169 THR A CA 1
ATOM 9112 C C . THR A 1 1169 ? 33.940 8.275 -36.131 1.00 84.69 1169 THR A C 1
ATOM 9114 O O . THR A 1 1169 ? 33.432 9.167 -36.824 1.00 84.69 1169 THR A O 1
ATOM 9117 N N . THR A 1 1170 ? 34.503 7.193 -36.662 1.00 83.81 1170 THR A N 1
ATOM 9118 C CA . THR A 1 1170 ? 34.400 6.803 -38.078 1.00 83.81 1170 THR A CA 1
ATOM 9119 C C . THR A 1 1170 ? 33.904 5.362 -38.189 1.00 83.81 1170 THR A C 1
ATOM 9121 O O . THR A 1 1170 ? 33.855 4.624 -37.207 1.00 83.81 1170 THR A O 1
ATOM 9124 N N . ASP A 1 1171 ? 33.489 4.979 -39.388 1.00 80.38 1171 ASP A N 1
ATOM 9125 C CA . ASP A 1 1171 ? 33.270 3.593 -39.794 1.00 80.38 1171 ASP A CA 1
ATOM 9126 C C . ASP A 1 1171 ? 34.600 2.887 -40.109 1.00 80.38 1171 ASP A C 1
ATOM 9128 O O . ASP A 1 1171 ? 35.668 3.487 -39.984 1.00 80.38 1171 ASP A O 1
ATOM 9132 N N . ARG A 1 1172 ? 34.530 1.612 -40.515 1.00 83.44 1172 ARG A N 1
ATOM 9133 C CA . ARG A 1 1172 ? 35.710 0.793 -40.867 1.00 83.44 1172 ARG A CA 1
ATOM 9134 C C . ARG A 1 1172 ? 36.321 1.085 -42.243 1.00 83.44 1172 ARG A C 1
ATOM 9136 O O . ARG A 1 1172 ? 37.273 0.426 -42.648 1.00 83.44 1172 ARG A O 1
ATOM 9143 N N . ILE A 1 1173 ? 35.732 1.997 -43.017 1.00 76.06 1173 ILE A N 1
ATOM 9144 C CA . ILE A 1 1173 ? 36.208 2.309 -44.368 1.00 76.06 1173 ILE A CA 1
ATOM 9145 C C . ILE A 1 1173 ? 37.380 3.289 -44.254 1.00 76.06 1173 ILE A C 1
ATOM 9147 O O . ILE A 1 1173 ? 37.185 4.459 -43.936 1.00 76.06 1173 ILE A O 1
ATOM 9151 N N . GLY A 1 1174 ? 38.601 2.826 -44.526 1.00 74.00 1174 GLY A N 1
ATOM 9152 C CA . GLY A 1 1174 ? 39.828 3.630 -44.452 1.00 74.00 1174 GLY A CA 1
ATOM 9153 C C . GLY A 1 1174 ? 40.962 2.887 -43.744 1.00 74.00 1174 GLY A C 1
ATOM 9154 O O . GLY A 1 1174 ? 40.832 1.712 -43.427 1.00 74.00 1174 GLY A O 1
ATOM 9155 N N . THR A 1 1175 ? 42.099 3.553 -43.518 1.00 78.62 1175 THR A N 1
ATOM 9156 C CA . THR A 1 1175 ? 43.139 3.032 -42.614 1.00 78.62 1175 THR A CA 1
ATOM 9157 C C . THR A 1 1175 ? 42.905 3.553 -41.197 1.00 78.62 1175 THR A C 1
ATOM 9159 O O . THR A 1 1175 ? 42.454 4.687 -41.028 1.00 78.62 1175 THR A O 1
ATOM 9162 N N . GLU A 1 1176 ? 43.274 2.778 -40.176 1.00 78.19 1176 GLU A N 1
ATOM 9163 C CA . GLU A 1 1176 ? 43.103 3.146 -38.762 1.00 78.19 1176 GLU A CA 1
ATOM 9164 C C . GLU A 1 1176 ? 43.694 4.532 -38.424 1.00 78.19 1176 GLU A C 1
ATOM 9166 O O . GLU A 1 1176 ? 43.050 5.361 -37.769 1.00 78.19 1176 GLU A O 1
ATOM 9171 N N . GLU A 1 1177 ? 44.897 4.830 -38.933 1.00 79.94 1177 GLU A N 1
ATOM 9172 C CA . GLU A 1 1177 ? 45.567 6.130 -38.766 1.00 79.94 1177 GLU A CA 1
ATOM 9173 C C . GLU A 1 1177 ? 44.755 7.282 -39.375 1.00 79.94 1177 GLU A C 1
ATOM 9175 O O . GLU A 1 1177 ? 44.596 8.349 -38.773 1.00 79.94 1177 GLU A O 1
ATOM 9180 N N . TYR A 1 1178 ? 44.214 7.063 -40.574 1.00 81.56 1178 TYR A N 1
ATOM 9181 C CA . TYR A 1 1178 ? 43.422 8.050 -41.295 1.00 81.56 1178 TYR A CA 1
ATOM 9182 C C . TYR A 1 1178 ? 42.074 8.297 -40.601 1.00 81.56 1178 TYR A C 1
ATOM 9184 O O . TYR A 1 1178 ? 41.685 9.449 -40.391 1.00 81.56 1178 TYR A O 1
ATOM 9192 N N . ASN A 1 1179 ? 41.405 7.227 -40.175 1.00 83.25 1179 ASN A N 1
ATOM 9193 C CA . ASN A 1 1179 ? 40.129 7.251 -39.468 1.00 83.25 1179 ASN A CA 1
ATOM 9194 C C . ASN A 1 1179 ? 40.237 7.958 -38.111 1.00 83.25 1179 ASN A C 1
ATOM 9196 O O . ASN A 1 1179 ? 39.421 8.823 -37.770 1.00 83.25 1179 ASN A O 1
ATOM 9200 N N . THR A 1 1180 ? 41.315 7.693 -37.373 1.00 83.56 1180 THR A N 1
ATOM 9201 C CA . THR A 1 1180 ? 41.625 8.390 -36.119 1.00 83.56 1180 THR A CA 1
ATOM 9202 C C . THR A 1 1180 ? 41.797 9.892 -36.348 1.00 83.56 1180 THR A C 1
ATOM 9204 O O . THR A 1 1180 ? 41.139 10.691 -35.674 1.00 83.56 1180 THR A O 1
ATOM 9207 N N . ARG A 1 1181 ? 42.584 10.296 -37.355 1.00 86.44 1181 ARG A N 1
ATOM 9208 C CA . ARG A 1 1181 ? 42.768 11.714 -37.710 1.00 86.44 1181 ARG A CA 1
ATOM 9209 C C . ARG A 1 1181 ? 41.453 12.390 -38.114 1.00 86.44 1181 ARG A C 1
ATOM 9211 O O . ARG A 1 1181 ? 41.109 13.429 -37.551 1.00 86.44 1181 ARG A O 1
ATOM 9218 N N . LEU A 1 1182 ? 40.692 11.787 -39.029 1.00 84.88 1182 LEU A N 1
ATOM 9219 C CA . LEU A 1 1182 ? 39.435 12.342 -39.545 1.00 84.88 1182 LEU A CA 1
ATOM 9220 C C . LEU A 1 1182 ? 38.386 12.523 -38.435 1.00 84.88 1182 LEU A C 1
ATOM 9222 O O . LEU A 1 1182 ? 37.711 13.553 -38.358 1.00 84.88 1182 LEU A O 1
ATOM 9226 N N . SER A 1 1183 ? 38.267 11.547 -37.533 1.00 87.31 1183 SER A N 1
ATOM 9227 C CA . SER A 1 1183 ? 37.355 11.632 -36.387 1.00 87.31 1183 SER A CA 1
ATOM 9228 C C . SER A 1 1183 ? 37.712 12.785 -35.431 1.00 87.31 1183 SER A C 1
ATOM 9230 O O . SER A 1 1183 ? 36.821 13.463 -34.911 1.00 87.31 1183 SER A O 1
ATOM 9232 N N . GLN A 1 1184 ? 39.009 13.058 -35.242 1.00 89.44 1184 GLN A N 1
ATOM 9233 C CA . GLN A 1 1184 ? 39.502 14.153 -34.406 1.00 89.44 1184 GLN A CA 1
ATOM 9234 C C . GLN A 1 1184 ? 39.253 15.518 -35.058 1.00 89.44 1184 GLN A C 1
ATOM 9236 O O . GLN A 1 1184 ? 38.844 16.458 -34.372 1.00 89.44 1184 GLN A O 1
ATOM 9241 N N . GLU A 1 1185 ? 39.454 15.633 -36.372 1.00 87.38 1185 GLU A N 1
ATOM 9242 C CA . GLU A 1 1185 ? 39.160 16.848 -37.143 1.00 87.38 1185 GLU A CA 1
ATOM 9243 C C . GLU A 1 1185 ? 37.669 17.209 -37.066 1.00 87.38 1185 GLU A C 1
ATOM 9245 O O . GLU A 1 1185 ? 37.328 18.347 -36.735 1.00 87.38 1185 GLU A O 1
ATOM 9250 N N . ARG A 1 1186 ? 36.774 16.227 -37.238 1.00 87.75 1186 ARG A N 1
ATOM 9251 C CA . ARG A 1 1186 ? 35.317 16.400 -37.074 1.00 87.75 1186 ARG A CA 1
ATOM 9252 C C . ARG A 1 1186 ? 34.937 16.846 -35.659 1.00 87.75 1186 ARG A C 1
ATOM 9254 O O . ARG A 1 1186 ? 34.165 17.793 -35.491 1.00 87.75 1186 ARG A O 1
ATOM 9261 N N . ALA A 1 1187 ? 35.503 16.212 -34.627 1.00 87.38 1187 ALA A N 1
ATOM 9262 C CA . ALA A 1 1187 ? 35.258 16.593 -33.234 1.00 87.38 1187 ALA A CA 1
ATOM 9263 C C . ALA A 1 1187 ? 35.728 18.031 -32.936 1.00 87.38 1187 ALA A C 1
ATOM 9265 O O . ALA A 1 1187 ? 35.051 18.783 -32.230 1.00 87.38 1187 ALA A O 1
ATOM 9266 N N . ASN A 1 1188 ? 36.863 18.441 -33.506 1.00 87.25 1188 ASN A N 1
ATOM 9267 C CA . ASN A 1 1188 ? 37.387 19.799 -33.371 1.00 87.25 1188 ASN A CA 1
ATOM 9268 C C . ASN A 1 1188 ? 36.518 20.832 -34.102 1.00 87.25 1188 ASN A C 1
ATOM 9270 O O . ASN A 1 1188 ? 36.265 21.901 -33.543 1.00 87.25 1188 ASN A O 1
ATOM 9274 N N . ALA A 1 1189 ? 36.012 20.511 -35.296 1.00 85.50 1189 ALA A N 1
ATOM 9275 C CA . ALA A 1 1189 ? 35.118 21.383 -36.057 1.00 85.50 1189 ALA A CA 1
ATOM 9276 C C . ALA A 1 1189 ? 33.808 21.661 -35.298 1.00 85.50 1189 ALA A C 1
ATOM 9278 O O . ALA A 1 1189 ? 33.402 22.815 -35.144 1.00 85.50 1189 ALA A O 1
ATOM 9279 N N . VAL A 1 1190 ? 33.190 20.621 -34.725 1.00 85.88 1190 VAL A N 1
ATOM 9280 C CA . VAL A 1 1190 ? 31.990 20.762 -33.880 1.00 85.88 1190 VAL A CA 1
ATOM 9281 C C . VAL A 1 1190 ? 32.283 21.579 -32.623 1.00 85.88 1190 VAL A C 1
ATOM 9283 O O . VAL A 1 1190 ? 31.527 22.490 -32.281 1.00 85.88 1190 VAL A O 1
ATOM 9286 N N . LYS A 1 1191 ? 33.400 21.300 -31.942 1.00 86.25 1191 LYS A N 1
ATOM 9287 C CA . LYS A 1 1191 ? 33.826 22.058 -30.758 1.00 86.25 1191 LYS A CA 1
ATOM 9288 C C . LYS A 1 1191 ? 34.011 23.547 -31.067 1.00 86.25 1191 LYS A C 1
ATOM 9290 O O . LYS A 1 1191 ? 33.545 24.390 -30.297 1.00 86.25 1191 LYS A O 1
ATOM 9295 N N . ALA A 1 1192 ? 34.658 23.873 -32.186 1.00 84.19 1192 ALA A N 1
ATOM 9296 C CA . ALA A 1 1192 ? 34.850 25.249 -32.632 1.00 84.19 1192 ALA A CA 1
ATOM 9297 C C . ALA A 1 1192 ? 33.506 25.944 -32.909 1.00 84.19 1192 ALA A C 1
ATOM 9299 O O . ALA A 1 1192 ? 33.304 27.077 -32.475 1.00 84.19 1192 ALA A O 1
ATOM 9300 N N . ALA A 1 1193 ? 32.559 25.242 -33.538 1.00 82.31 1193 ALA A N 1
ATOM 9301 C CA . ALA A 1 1193 ? 31.228 25.769 -33.830 1.00 82.31 1193 ALA A CA 1
ATOM 9302 C C . ALA A 1 1193 ? 30.371 26.018 -32.569 1.00 82.31 1193 ALA A C 1
ATOM 9304 O O . ALA A 1 1193 ? 29.591 26.969 -32.538 1.00 82.31 1193 ALA A O 1
ATOM 9305 N N . ILE A 1 1194 ? 30.533 25.224 -31.501 1.00 83.06 1194 ILE A N 1
ATOM 9306 C CA . ILE A 1 1194 ? 29.847 25.445 -30.210 1.00 83.06 1194 ILE A CA 1
ATOM 9307 C C . ILE A 1 1194 ? 30.375 26.708 -29.497 1.00 83.06 1194 ILE A C 1
ATOM 9309 O O . ILE A 1 1194 ? 29.603 27.383 -28.815 1.00 83.06 1194 ILE A O 1
ATOM 9313 N N . ASN A 1 1195 ? 31.655 27.055 -29.689 1.00 79.94 1195 ASN A N 1
ATOM 9314 C CA . ASN A 1 1195 ? 32.300 28.288 -29.214 1.00 79.94 1195 ASN A CA 1
ATOM 9315 C C . ASN A 1 1195 ? 32.198 28.531 -27.686 1.00 79.94 1195 ASN A C 1
ATOM 9317 O O . ASN A 1 1195 ? 31.743 29.579 -27.220 1.00 79.94 1195 ASN A O 1
ATOM 9321 N N . ARG A 1 1196 ? 32.614 27.548 -26.869 1.00 76.06 1196 ARG A N 1
ATOM 9322 C CA . ARG A 1 1196 ? 32.623 27.637 -25.392 1.00 76.06 1196 ARG A CA 1
ATOM 9323 C C . ARG A 1 1196 ? 33.949 27.164 -24.787 1.00 76.06 1196 ARG A C 1
ATOM 9325 O O . ARG A 1 1196 ? 34.449 26.089 -25.123 1.00 76.06 1196 ARG A O 1
ATOM 9332 N N . LYS A 1 1197 ? 34.500 27.966 -23.864 1.00 64.12 1197 LYS A N 1
ATOM 9333 C CA . LYS A 1 1197 ? 35.722 27.646 -23.100 1.00 64.12 1197 LYS A CA 1
ATOM 9334 C C . LYS A 1 1197 ? 35.466 26.456 -22.161 1.00 64.12 1197 LYS A C 1
ATOM 9336 O O . LYS A 1 1197 ? 34.426 26.425 -21.516 1.00 64.12 1197 LYS A O 1
ATOM 9341 N N . GLY A 1 1198 ? 36.410 25.512 -22.085 1.00 63.72 1198 GLY A N 1
ATOM 9342 C CA . GLY A 1 1198 ? 36.319 24.315 -21.226 1.00 63.72 1198 GLY A CA 1
ATOM 9343 C C . GLY A 1 1198 ? 35.773 23.047 -21.901 1.00 63.72 1198 GLY A C 1
ATOM 9344 O O . GLY A 1 1198 ? 35.629 22.028 -21.239 1.00 63.72 1198 GLY A O 1
ATOM 9345 N N . SER A 1 1199 ? 35.491 23.083 -23.207 1.00 74.88 1199 SER A N 1
ATOM 9346 C CA . SER A 1 1199 ? 35.052 21.911 -23.978 1.00 74.88 1199 SER A CA 1
ATOM 9347 C C . SER A 1 1199 ? 36.219 20.980 -24.344 1.00 74.88 1199 SER A C 1
ATOM 9349 O O . SER A 1 1199 ? 37.288 21.439 -24.762 1.00 74.88 1199 SER A O 1
ATOM 9351 N N . VAL A 1 1200 ? 36.022 19.666 -24.238 1.00 83.00 1200 VAL A N 1
ATOM 9352 C CA . VAL A 1 1200 ? 37.014 18.636 -24.608 1.00 83.00 1200 VAL A CA 1
ATOM 9353 C C . VAL A 1 1200 ? 36.585 17.968 -25.916 1.00 83.00 1200 VAL A C 1
ATOM 9355 O O . VAL A 1 1200 ? 35.402 17.697 -26.096 1.00 83.00 1200 VAL A O 1
ATOM 9358 N N . SER A 1 1201 ? 37.523 17.734 -26.840 1.00 86.56 1201 SER A N 1
ATOM 9359 C CA . SER A 1 1201 ? 37.268 17.052 -28.118 1.00 86.56 1201 SER A CA 1
ATOM 9360 C C . SER A 1 1201 ? 38.205 15.862 -28.304 1.00 86.56 1201 SER A C 1
ATOM 9362 O O . SER A 1 1201 ? 39.416 16.011 -28.153 1.00 86.56 1201 SER A O 1
ATOM 9364 N N . ILE A 1 1202 ? 37.654 14.695 -28.640 1.00 86.94 1202 ILE A N 1
ATOM 9365 C CA . ILE A 1 1202 ? 38.404 13.441 -28.809 1.00 86.94 1202 ILE A CA 1
ATOM 9366 C C . ILE A 1 1202 ? 37.932 12.737 -30.085 1.00 86.94 1202 ILE A C 1
ATOM 9368 O O . ILE A 1 1202 ? 36.733 12.523 -30.266 1.00 86.94 1202 ILE A O 1
ATOM 9372 N N . GLY A 1 1203 ? 38.865 12.366 -30.956 1.00 84.62 1203 GLY A N 1
ATOM 9373 C CA . GLY A 1 1203 ? 38.645 11.456 -32.076 1.00 84.62 1203 GLY A CA 1
ATOM 9374 C C . GLY A 1 1203 ? 39.036 10.034 -31.693 1.00 84.62 1203 GLY A C 1
ATOM 9375 O O . GLY A 1 1203 ? 40.127 9.821 -31.171 1.00 84.62 1203 GLY A O 1
ATOM 9376 N N . LYS A 1 1204 ? 38.144 9.070 -31.920 1.00 83.25 1204 LYS A N 1
ATOM 9377 C CA . LYS A 1 1204 ? 38.386 7.649 -31.617 1.00 83.25 1204 LYS A CA 1
ATOM 9378 C C . LYS A 1 1204 ? 38.626 6.771 -32.849 1.00 83.25 1204 LYS A C 1
ATOM 9380 O O . LYS A 1 1204 ? 38.886 5.582 -32.702 1.00 83.25 1204 LYS A O 1
ATOM 9385 N N . GLY A 1 1205 ? 38.508 7.338 -34.048 1.00 78.88 1205 GLY A N 1
ATOM 9386 C CA . GLY A 1 1205 ? 38.586 6.593 -35.302 1.00 78.88 1205 GLY A CA 1
ATOM 9387 C C . GLY A 1 1205 ? 37.604 5.424 -35.343 1.00 78.88 1205 GLY A C 1
ATOM 9388 O O . GLY A 1 1205 ? 36.465 5.546 -34.885 1.00 78.88 1205 GLY A O 1
ATOM 9389 N N . GLU A 1 1206 ? 38.078 4.298 -35.871 1.00 73.62 1206 GLU A N 1
ATOM 9390 C CA . GLU A 1 1206 ? 37.343 3.033 -35.986 1.00 73.62 1206 GLU A CA 1
ATOM 9391 C C . GLU A 1 1206 ? 37.515 2.110 -34.767 1.00 73.62 1206 GLU A C 1
ATOM 9393 O O . GLU A 1 1206 ? 36.928 1.037 -34.721 1.00 73.62 1206 GLU A O 1
ATOM 9398 N N . GLN A 1 1207 ? 38.265 2.517 -33.735 1.00 67.00 1207 GLN A N 1
ATOM 9399 C CA . GLN A 1 1207 ? 38.447 1.714 -32.513 1.00 67.00 1207 GLN A CA 1
ATOM 9400 C C . GLN A 1 1207 ? 37.162 1.607 -31.662 1.00 67.00 1207 GLN A C 1
ATOM 9402 O O . GLN A 1 1207 ? 37.082 0.794 -30.744 1.00 67.00 1207 GLN A O 1
ATOM 9407 N N . ASP A 1 1208 ? 36.151 2.433 -31.953 1.00 68.12 1208 ASP A N 1
ATOM 9408 C CA . ASP A 1 1208 ? 34.835 2.468 -31.297 1.00 68.12 1208 ASP A CA 1
ATOM 9409 C C . ASP A 1 1208 ? 33.736 2.221 -32.359 1.00 68.12 1208 ASP A C 1
ATOM 9411 O O . ASP A 1 1208 ? 32.944 3.116 -32.668 1.00 68.12 1208 ASP A O 1
ATOM 9415 N N . LEU A 1 1209 ? 33.709 1.018 -32.965 1.00 71.62 1209 LEU A N 1
ATOM 9416 C CA . LEU A 1 1209 ? 32.639 0.557 -33.875 1.00 71.62 1209 LEU A CA 1
ATOM 9417 C C . LEU A 1 1209 ? 31.332 0.343 -33.097 1.00 71.62 1209 LEU A C 1
ATOM 9419 O O . LEU A 1 1209 ? 30.956 -0.768 -32.733 1.00 71.62 1209 LEU A O 1
ATOM 9423 N N . ARG A 1 1210 ? 30.633 1.441 -32.815 1.00 69.44 1210 ARG A N 1
ATOM 9424 C CA . ARG A 1 1210 ? 29.420 1.455 -31.979 1.00 69.44 1210 ARG A CA 1
ATOM 9425 C C . ARG A 1 1210 ? 28.231 0.702 -32.561 1.00 69.44 1210 ARG A C 1
ATOM 9427 O O . ARG A 1 1210 ? 27.323 0.340 -31.813 1.00 69.44 1210 ARG A O 1
ATOM 9434 N N . PHE A 1 1211 ? 28.204 0.534 -33.878 1.00 82.19 1211 PHE A N 1
ATOM 9435 C CA . PHE A 1 1211 ? 27.070 -0.011 -34.609 1.00 82.19 1211 PHE A CA 1
ATOM 9436 C C . PHE A 1 1211 ? 27.547 -0.972 -35.694 1.00 82.19 1211 PHE A C 1
ATOM 9438 O O . PHE A 1 1211 ? 28.685 -0.891 -36.156 1.00 82.19 1211 PHE A O 1
ATOM 9445 N N . ASP A 1 1212 ? 26.662 -1.878 -36.097 1.00 83.75 1212 ASP A N 1
ATOM 9446 C CA . ASP A 1 1212 ? 26.948 -2.883 -37.114 1.00 83.75 1212 ASP A CA 1
ATOM 9447 C C . ASP A 1 1212 ? 27.265 -2.226 -38.465 1.00 83.75 1212 ASP A C 1
ATOM 9449 O O . ASP A 1 1212 ? 26.401 -1.641 -39.113 1.00 83.75 1212 ASP A O 1
ATOM 9453 N N . ASN A 1 1213 ? 28.526 -2.304 -38.880 1.00 85.88 1213 ASN A N 1
ATOM 9454 C CA . ASN A 1 1213 ? 28.987 -1.710 -40.128 1.00 85.88 1213 ASN A CA 1
ATOM 9455 C C . ASN A 1 1213 ? 28.636 -2.570 -41.353 1.00 85.88 1213 ASN A C 1
ATOM 9457 O O . ASN A 1 1213 ? 28.948 -2.150 -42.470 1.00 85.88 1213 ASN A O 1
ATOM 9461 N N . ASP A 1 1214 ? 28.063 -3.771 -41.195 1.00 87.62 1214 ASP A N 1
ATOM 9462 C CA . ASP A 1 1214 ? 27.600 -4.583 -42.332 1.00 87.62 1214 ASP A CA 1
ATOM 9463 C C . ASP A 1 1214 ? 26.345 -3.950 -42.956 1.00 87.62 1214 ASP A C 1
ATOM 9465 O O . ASP A 1 1214 ? 26.095 -4.086 -44.154 1.00 87.62 1214 ASP A O 1
ATOM 9469 N N . LEU A 1 1215 ? 25.607 -3.159 -42.170 1.00 89.44 1215 LEU A N 1
ATOM 9470 C CA . LEU A 1 1215 ? 24.445 -2.399 -42.612 1.00 89.44 1215 LEU A CA 1
ATOM 9471 C C . LEU A 1 1215 ? 24.806 -0.942 -42.962 1.00 89.44 1215 LEU A C 1
ATOM 9473 O O . LEU A 1 1215 ? 25.594 -0.307 -42.250 1.00 89.44 1215 LEU A O 1
ATOM 9477 N N . PRO A 1 1216 ? 24.191 -0.358 -44.011 1.00 89.06 1216 PRO A N 1
ATOM 9478 C CA . PRO A 1 1216 ? 24.460 1.023 -44.405 1.00 89.06 1216 PRO A CA 1
ATOM 9479 C C . PRO A 1 1216 ? 24.105 2.017 -43.296 1.00 89.06 1216 PRO A C 1
ATOM 9481 O O . PRO A 1 1216 ? 24.894 2.908 -42.992 1.00 89.06 1216 PRO A O 1
ATOM 9484 N N . GLU A 1 1217 ? 22.974 1.842 -42.615 1.00 87.75 1217 GLU A N 1
ATOM 9485 C CA . GLU A 1 1217 ? 22.594 2.678 -41.479 1.00 87.75 1217 GLU A CA 1
ATOM 9486 C C . GLU A 1 1217 ? 23.637 2.666 -40.354 1.00 87.75 1217 GLU A C 1
ATOM 9488 O O . GLU A 1 1217 ? 23.972 3.727 -39.827 1.00 87.75 1217 GLU A O 1
ATOM 9493 N N . GLY A 1 1218 ? 24.210 1.509 -40.013 1.00 86.25 1218 GLY A N 1
ATOM 9494 C CA . GLY A 1 1218 ? 25.223 1.424 -38.964 1.00 86.25 1218 GLY A CA 1
ATOM 9495 C C . GLY A 1 1218 ? 26.519 2.138 -39.343 1.00 86.25 1218 GLY A C 1
ATOM 9496 O O . GLY A 1 1218 ? 27.079 2.848 -38.505 1.00 86.25 1218 GLY A O 1
ATOM 9497 N N . ARG A 1 1219 ? 26.929 2.088 -40.621 1.00 85.94 1219 ARG A N 1
ATOM 9498 C CA . ARG A 1 1219 ? 28.040 2.912 -41.134 1.00 85.94 1219 ARG A CA 1
ATOM 9499 C C . ARG A 1 1219 ? 27.750 4.408 -40.992 1.00 85.94 1219 ARG A C 1
ATOM 9501 O O . ARG A 1 1219 ? 28.584 5.143 -40.462 1.00 85.94 1219 ARG A O 1
ATOM 9508 N N . PHE A 1 1220 ? 26.550 4.867 -41.362 1.00 82.44 1220 PHE A N 1
ATOM 9509 C CA . PHE A 1 1220 ? 26.139 6.264 -41.152 1.00 82.44 1220 PHE A CA 1
ATOM 9510 C C . PHE A 1 1220 ? 26.172 6.670 -39.669 1.00 82.44 1220 PHE A C 1
ATOM 9512 O O . PHE A 1 1220 ? 26.672 7.747 -39.351 1.00 82.44 1220 PHE A O 1
ATOM 9519 N N . TYR A 1 1221 ? 25.699 5.812 -38.758 1.00 80.88 1221 TYR A N 1
ATOM 9520 C CA . TYR A 1 1221 ? 25.716 6.069 -37.312 1.00 80.88 1221 TYR A CA 1
ATOM 9521 C C . TYR A 1 1221 ? 27.133 6.026 -36.699 1.00 80.88 1221 TYR A C 1
ATOM 9523 O O . TYR A 1 1221 ? 27.391 6.703 -35.698 1.00 80.88 1221 TYR A O 1
ATOM 9531 N N . CYS A 1 1222 ? 28.079 5.313 -37.315 1.00 79.19 1222 CYS A N 1
ATOM 9532 C CA . CYS A 1 1222 ? 29.496 5.337 -36.944 1.00 79.19 1222 CYS A CA 1
ATOM 9533 C C . CYS A 1 1222 ? 30.235 6.595 -37.439 1.00 79.19 1222 CYS A C 1
ATOM 9535 O O . CYS A 1 1222 ? 31.137 7.068 -36.747 1.00 79.19 1222 CYS A O 1
ATOM 9537 N N . ARG A 1 1223 ? 29.824 7.211 -38.559 1.00 80.62 1223 ARG A N 1
ATOM 9538 C CA . ARG A 1 1223 ? 30.394 8.466 -39.108 1.00 80.62 1223 ARG A CA 1
ATOM 9539 C C . ARG A 1 1223 ? 29.872 9.734 -38.406 1.00 80.62 1223 ARG A C 1
ATOM 9541 O O . ARG A 1 1223 ? 29.414 10.674 -39.059 1.00 80.62 1223 ARG A O 1
ATOM 9548 N N . THR A 1 1224 ? 29.904 9.779 -37.074 1.00 77.88 1224 THR A N 1
ATOM 9549 C CA . THR A 1 1224 ? 29.195 10.811 -36.298 1.00 77.88 1224 THR A CA 1
ATOM 9550 C C . THR A 1 1224 ? 30.065 11.517 -35.271 1.00 77.88 1224 THR A C 1
ATOM 9552 O O . THR A 1 1224 ? 31.076 11.001 -34.795 1.00 77.88 1224 THR A O 1
ATOM 9555 N N . VAL A 1 1225 ? 29.641 12.728 -34.900 1.00 82.88 1225 VAL A N 1
ATOM 9556 C CA . VAL A 1 1225 ? 30.115 13.402 -33.689 1.00 82.88 1225 VAL A CA 1
ATOM 9557 C C . VAL A 1 1225 ? 28.993 13.429 -32.657 1.00 82.88 1225 VAL A C 1
ATOM 9559 O O . VAL A 1 1225 ? 27.881 13.870 -32.945 1.00 82.88 1225 VAL A O 1
ATOM 9562 N N . ASN A 1 1226 ? 29.303 12.960 -31.451 1.00 82.75 1226 ASN A N 1
ATOM 9563 C CA . ASN A 1 1226 ? 28.426 12.994 -30.285 1.00 82.75 1226 ASN A CA 1
ATOM 9564 C C . ASN A 1 1226 ? 28.871 14.112 -29.337 1.00 82.75 1226 ASN A C 1
ATOM 9566 O O . ASN A 1 1226 ? 30.064 14.257 -29.065 1.00 82.75 1226 ASN A O 1
ATOM 9570 N N . VAL A 1 1227 ? 27.918 14.879 -28.814 1.00 84.12 1227 VAL A N 1
ATOM 9571 C CA . VAL A 1 1227 ? 28.164 15.978 -27.874 1.00 84.12 1227 VAL A CA 1
ATOM 9572 C C . VAL A 1 1227 ? 27.415 15.698 -26.579 1.00 84.12 1227 VAL A C 1
ATOM 9574 O O . VAL A 1 1227 ? 26.204 15.525 -26.596 1.00 84.12 1227 VAL A O 1
ATOM 9577 N N . VAL A 1 1228 ? 28.114 15.673 -25.449 1.00 83.50 1228 VAL A N 1
ATOM 9578 C CA . VAL A 1 1228 ? 27.512 15.540 -24.116 1.00 83.50 1228 VAL A CA 1
ATOM 9579 C C . VAL A 1 1228 ? 27.711 16.847 -23.365 1.00 83.50 1228 VAL A C 1
ATOM 9581 O O . VAL A 1 1228 ? 28.844 17.303 -23.214 1.00 83.50 1228 VAL A O 1
ATOM 9584 N N . VAL A 1 1229 ? 26.617 17.437 -22.893 1.00 83.25 1229 VAL A N 1
ATOM 9585 C CA . VAL A 1 1229 ? 26.600 18.645 -22.066 1.00 83.25 1229 VAL A CA 1
ATOM 9586 C C . VAL A 1 1229 ? 26.120 18.257 -20.671 1.00 83.25 1229 VAL A C 1
ATOM 9588 O O . VAL A 1 1229 ? 25.035 17.702 -20.519 1.00 83.25 1229 VAL A O 1
ATOM 9591 N N . ARG A 1 1230 ? 26.932 18.527 -19.648 1.00 77.94 1230 ARG A N 1
ATOM 9592 C CA . ARG A 1 1230 ? 26.553 18.373 -18.238 1.00 77.94 1230 ARG A CA 1
ATOM 9593 C C . ARG A 1 1230 ? 26.414 19.745 -17.607 1.00 77.94 1230 ARG A C 1
ATOM 9595 O O . ARG A 1 1230 ? 27.356 20.534 -17.639 1.00 77.94 1230 ARG A O 1
ATOM 9602 N N . THR A 1 1231 ? 25.268 20.020 -17.010 1.00 77.69 1231 THR A N 1
ATOM 9603 C CA . THR A 1 1231 ? 24.945 21.321 -16.426 1.00 77.69 1231 THR A CA 1
ATOM 9604 C C . THR A 1 1231 ? 24.498 21.135 -14.984 1.00 77.69 1231 THR A C 1
ATOM 9606 O O . THR A 1 1231 ? 23.637 20.306 -14.714 1.00 77.69 1231 THR A O 1
ATOM 9609 N N . LEU A 1 1232 ? 25.071 21.894 -14.049 1.00 68.75 1232 LEU A N 1
ATOM 9610 C CA . LEU A 1 1232 ? 24.597 21.908 -12.664 1.00 68.75 1232 LEU A CA 1
ATOM 9611 C C . LEU A 1 1232 ? 23.169 22.463 -12.596 1.00 68.75 1232 LEU A C 1
ATOM 9613 O O . LEU A 1 1232 ? 22.841 23.456 -13.249 1.00 68.75 1232 LEU A O 1
ATOM 9617 N N . VAL A 1 1233 ? 22.323 21.787 -11.825 1.00 63.34 1233 VAL A N 1
ATOM 9618 C CA . VAL A 1 1233 ? 20.989 22.265 -11.463 1.00 63.34 1233 VAL A CA 1
ATOM 9619 C C . VAL A 1 1233 ? 21.187 23.252 -10.311 1.00 63.34 1233 VAL A C 1
ATOM 9621 O O . VAL A 1 1233 ? 21.547 22.829 -9.215 1.00 63.34 1233 VAL A O 1
ATOM 9624 N N . GLU A 1 1234 ? 21.050 24.550 -10.603 1.00 55.38 1234 GLU A N 1
ATOM 9625 C CA . GLU A 1 1234 ? 21.104 25.648 -9.617 1.00 55.38 1234 GLU A CA 1
ATOM 9626 C C . GLU A 1 1234 ? 19.764 25.859 -8.907 1.00 55.38 1234 GLU A C 1
ATOM 9628 O O . GLU A 1 1234 ? 18.713 25.786 -9.594 1.00 55.38 1234 GLU A O 1
#